Protein 9DCT (pdb70)

Structure (mmCIF, N/CA/C/O backbone):
data_9DCT
#
_entry.id   9DCT
#
_cell.length_a   67.808
_cell.length_b   69.848
_cell.length_c   253.938
_cell.angle_alpha   90.000
_cell.angle_beta   90.000
_cell.angle_gamma   90.000
#
_symmetry.space_group_name_H-M   'P 21 21 21'
#
loop_
_entity.id
_entity.type
_entity.pdbx_description
1 polymer 'DUF4176 domain-containing protein'
2 non-polymer 'CHLORIDE ION'
#
loop_
_atom_site.group_PDB
_atom_site.id
_atom_site.type_symbol
_atom_site.label_atom_id
_atom_site.label_alt_id
_atom_site.label_comp_id
_atom_site.label_asym_id
_atom_site.label_entity_id
_atom_site.label_seq_id
_atom_site.pdbx_PDB_ins_code
_atom_site.Cartn_x
_atom_site.Cartn_y
_atom_site.Cartn_z
_atom_site.occupancy
_atom_site.B_iso_or_equiv
_atom_site.auth_seq_id
_atom_site.auth_comp_id
_atom_site.auth_asym_id
_atom_site.auth_atom_id
_atom_site.pdbx_PDB_model_num
ATOM 1 N N . THR A 1 16 ? -3.84063 -40.38038 -56.39672 1.000 150.66041 2 THR A N 1
ATOM 2 C CA . THR A 1 16 ? -2.96666 -40.36300 -55.22963 1.000 170.07368 2 THR A CA 1
ATOM 3 C C . THR A 1 16 ? -3.22103 -39.12771 -54.37242 1.000 174.47330 2 THR A C 1
ATOM 4 O O . THR A 1 16 ? -2.57560 -38.93090 -53.34264 1.000 166.27568 2 THR A O 1
ATOM 8 N N . GLU A 1 17 ? -4.16778 -38.29967 -54.80305 1.000 175.44126 3 GLU A N 1
ATOM 9 C CA . GLU A 1 17 ? -4.48584 -37.06172 -54.11009 1.000 169.69429 3 GLU A CA 1
ATOM 10 C C . GLU A 1 17 ? -5.48398 -37.33516 -52.98547 1.000 157.85185 3 GLU A C 1
ATOM 11 O O . GLU A 1 17 ? -5.77826 -38.48466 -52.64628 1.000 151.65461 3 GLU A O 1
ATOM 17 N N . TYR A 1 18 ? -6.01381 -36.26700 -52.39476 1.000 153.29272 4 TYR A N 1
ATOM 18 C CA . TYR A 1 18 ? -6.99109 -36.40010 -51.32381 1.000 153.92659 4 TYR A CA 1
ATOM 19 C C . TYR A 1 18 ? -8.28159 -37.00358 -51.86421 1.000 153.56637 4 TYR A C 1
ATOM 20 O O . TYR A 1 18 ? -8.78941 -36.58078 -52.90735 1.000 152.14057 4 TYR A O 1
ATOM 29 N N . ARG A 1 19 ? -8.81027 -37.99884 -51.15202 1.000 146.88610 5 ARG A N 1
ATOM 30 C CA . ARG A 1 19 ? -10.06794 -38.65690 -51.49805 1.000 146.38954 5 ARG A CA 1
ATOM 31 C C . ARG A 1 19 ? -11.06509 -38.43791 -50.36460 1.000 150.86906 5 ARG A C 1
ATOM 32 O O . ARG A 1 19 ? -11.38616 -39.37064 -49.61594 1.000 154.95836 5 ARG A O 1
ATOM 40 N N . PRO A 1 20 ? -11.58382 -37.21446 -50.21722 1.000 135.08287 6 PRO A N 1
ATOM 41 C CA . PRO A 1 20 ? -12.46095 -36.93409 -49.07023 1.000 137.38337 6 PRO A CA 1
ATOM 42 C C . PRO A 1 20 ? -13.78114 -37.67954 -49.12493 1.000 140.30462 6 PRO A C 1
ATOM 43 O O . PRO A 1 20 ? -14.34426 -37.99239 -48.06874 1.000 152.86983 6 PRO A O 1
ATOM 47 N N . VAL A 1 21 ? -14.29432 -37.97135 -50.32195 1.000 131.73951 7 VAL A N 1
ATOM 48 C CA . VAL A 1 21 ? -15.52129 -38.75281 -50.42984 1.000 140.47367 7 VAL A CA 1
ATOM 49 C C . VAL A 1 21 ? -15.29854 -40.17335 -49.92688 1.000 149.64243 7 VAL A C 1
ATOM 50 O O . VAL A 1 21 ? -16.19672 -40.77699 -49.32650 1.000 153.75554 7 VAL A O 1
ATOM 54 N N . GLU A 1 22 ? -14.10212 -40.72358 -50.14094 1.000 155.98069 8 GLU A N 1
ATOM 55 C CA . GLU A 1 22 ? -13.82617 -42.09573 -49.73073 1.000 158.25812 8 GLU A CA 1
ATOM 56 C C . GLU A 1 22 ? -13.56168 -42.19668 -48.23221 1.000 162.47716 8 GLU A C 1
ATOM 57 O O . GLU A 1 22 ? -13.93929 -43.18909 -47.59950 1.000 163.72898 8 GLU A O 1
ATOM 63 N N . ILE A 1 23 ? -12.91922 -41.18341 -47.64741 1.000 164.22168 9 ILE A N 1
ATOM 64 C CA . ILE A 1 23 ? -12.59176 -41.23030 -46.22561 1.000 148.35987 9 ILE A CA 1
ATOM 65 C C . ILE A 1 23 ? -13.75764 -40.78213 -45.35060 1.000 141.53778 9 ILE A C 1
ATOM 66 O O . ILE A 1 23 ? -13.79617 -41.12523 -44.16191 1.000 153.51128 9 ILE A O 1
ATOM 71 N N . PHE A 1 24 ? -14.71636 -40.04151 -45.90883 1.000 139.76772 10 PHE A N 1
ATOM 72 C CA . PHE A 1 24 ? -15.83812 -39.51977 -45.12690 1.000 143.60826 10 PHE A CA 1
ATOM 73 C C . PHE A 1 24 ? -16.59614 -40.58684 -44.34298 1.000 146.81185 10 PHE A C 1
ATOM 74 O O . PHE A 1 24 ? -16.87602 -40.35723 -43.15543 1.000 147.76033 10 PHE A O 1
ATOM 82 N N . PRO A 1 25 ? -16.96123 -41.74411 -44.91097 1.000 139.20778 11 PRO A N 1
ATOM 83 C CA . PRO A 1 25 ? -17.62523 -42.76067 -44.07939 1.000 145.22264 11 PRO A CA 1
ATOM 84 C C . PRO A 1 25 ? -16.70681 -43.37593 -43.03823 1.000 150.30588 11 PRO A C 1
ATOM 85 O O . PRO A 1 25 ? -17.18757 -43.79726 -41.97918 1.000 153.88366 11 PRO A O 1
ATOM 89 N N . GLU A 1 26 ? -15.39925 -43.43963 -43.30249 1.000 150.51879 12 GLU A N 1
ATOM 90 C CA . GLU A 1 26 ? -14.46897 -43.96050 -42.30613 1.000 151.74272 12 GLU A CA 1
ATOM 91 C C . GLU A 1 26 ? -14.29046 -42.99169 -41.14514 1.000 156.12011 12 GLU A C 1
ATOM 92 O O . GLU A 1 26 ? -14.11211 -43.42342 -40.00000 1.000 169.69219 12 GLU A O 1
ATOM 98 N N . VAL A 1 27 ? -14.33511 -41.68629 -41.41888 1.000 146.96934 13 VAL A N 1
ATOM 99 C CA . VAL A 1 27 ? -14.19464 -40.69742 -40.35513 1.000 153.10845 13 VAL A CA 1
ATOM 100 C C . VAL A 1 27 ? -15.39077 -40.75019 -39.41282 1.000 161.19445 13 VAL A C 1
ATOM 101 O O . VAL A 1 27 ? -15.23552 -40.65268 -38.18978 1.000 179.59942 13 VAL A O 1
ATOM 105 N N . LEU A 1 28 ? -16.60016 -40.90815 -39.96086 1.000 153.40326 14 LEU A N 1
ATOM 106 C CA . LEU A 1 28 ? -17.78992 -40.97768 -39.11610 1.000 155.93071 14 LEU A CA 1
ATOM 107 C C . LEU A 1 28 ? -17.71952 -42.15946 -38.15764 1.000 177.53923 14 LEU A C 1
ATOM 108 O O . LEU A 1 28 ? -18.08809 -42.03799 -36.98303 1.000 176.89175 14 LEU A O 1
ATOM 113 N N . SER A 1 29 ? -17.25304 -43.31383 -38.64055 1.000 173.49098 15 SER A N 1
ATOM 114 C CA . SER A 1 29 ? -17.03879 -44.44676 -37.74677 1.000 177.66077 15 SER A CA 1
ATOM 115 C C . SER A 1 29 ? -15.96542 -44.12474 -36.71801 1.000 179.47741 15 SER A C 1
ATOM 116 O O . SER A 1 29 ? -16.09249 -44.47918 -35.54027 1.000 183.84786 15 SER A O 1
ATOM 119 N N . ASP A 1 30 ? -14.90510 -43.43798 -37.14543 1.000 182.27905 16 ASP A N 1
ATOM 120 C CA . ASP A 1 30 ? -13.82918 -43.08376 -36.22842 1.000 184.49033 16 ASP A CA 1
ATOM 121 C C . ASP A 1 30 ? -14.26800 -41.99550 -35.25643 1.000 184.28802 16 ASP A C 1
ATOM 122 O O . ASP A 1 30 ? -13.83264 -41.97771 -34.09898 1.000 184.61644 16 ASP A O 1
ATOM 127 N N . TRP A 1 31 ? -15.13664 -41.09445 -35.70220 1.000 186.37628 17 TRP A N 1
ATOM 128 C CA . TRP A 1 31 ? -15.52245 -39.93494 -34.90744 1.000 179.41939 17 TRP A CA 1
ATOM 129 C C . TRP A 1 31 ? -16.21882 -40.37123 -33.62346 1.000 187.58805 17 TRP A C 1
ATOM 130 O O . TRP A 1 31 ? -17.28441 -41.00306 -33.68936 1.000 185.94971 17 TRP A O 1
ATOM 141 N N . PRO A 1 32 ? -15.66761 -40.05667 -32.44758 1.000 179.64688 18 PRO A N 1
ATOM 142 C CA . PRO A 1 32 ? -16.30697 -40.52113 -31.20629 1.000 178.84244 18 PRO A CA 1
ATOM 143 C C . PRO A 1 32 ? -17.55797 -39.74014 -30.84789 1.000 176.17075 18 PRO A C 1
ATOM 144 O O . PRO A 1 32 ? -18.51377 -40.32068 -30.31825 1.000 178.30049 18 PRO A O 1
ATOM 148 N N . THR A 1 33 ? -17.58268 -38.43629 -31.13354 1.000 170.77168 19 THR A N 1
ATOM 149 C CA . THR A 1 33 ? -18.69800 -37.59256 -30.72305 1.000 163.31689 19 THR A CA 1
ATOM 150 C C . THR A 1 33 ? -20.00428 -37.98454 -31.40027 1.000 166.41809 19 THR A C 1
ATOM 151 O O . THR A 1 33 ? -21.07738 -37.61449 -30.90972 1.000 154.57765 19 THR A O 1
ATOM 155 N N . VAL A 1 34 ? -19.93629 -38.73032 -32.50441 1.000 171.37673 20 VAL A N 1
ATOM 156 C CA . VAL A 1 34 ? -21.13318 -39.07583 -33.26048 1.000 170.21497 20 VAL A CA 1
ATOM 157 C C . VAL A 1 34 ? -22.08428 -39.87798 -32.38439 1.000 164.62081 20 VAL A C 1
ATOM 158 O O . VAL A 1 34 ? -21.73264 -40.94564 -31.86736 1.000 157.96919 20 VAL A O 1
ATOM 162 N N . ASN A 1 35 ? -23.29514 -39.35721 -32.20559 1.000 169.76325 21 ASN A N 1
ATOM 163 C CA . ASN A 1 35 ? -24.39783 -40.06809 -31.56965 1.000 171.59745 21 ASN A CA 1
ATOM 164 C C . ASN A 1 35 ? -25.54931 -40.23482 -32.55170 1.000 174.87764 21 ASN A C 1
ATOM 165 O O . ASN A 1 35 ? -26.72351 -40.13887 -32.18819 1.000 173.17652 21 ASN A O 1
ATOM 170 N N . PHE A 1 36 ? -25.22046 -40.48446 -33.81586 1.000 174.25130 22 PHE A N 1
ATOM 171 C CA . PHE A 1 36 ? -26.18583 -40.42603 -34.90069 1.000 175.75645 22 PHE A CA 1
ATOM 172 C C . PHE A 1 36 ? -26.33758 -41.79215 -35.55669 1.000 176.27405 22 PHE A C 1
ATOM 173 O O . PHE A 1 36 ? -25.52306 -42.69815 -35.35888 1.000 178.74916 22 PHE A O 1
ATOM 181 N N . ALA A 1 37 ? -27.39966 -41.92704 -36.34650 1.000 171.28088 23 ALA A N 1
ATOM 182 C CA . ALA A 1 37 ? -27.62093 -43.15241 -37.09958 1.000 174.57564 23 ALA A CA 1
ATOM 183 C C . ALA A 1 37 ? -26.65851 -43.22835 -38.27790 1.000 187.47886 23 ALA A C 1
ATOM 184 O O . ALA A 1 37 ? -26.43934 -42.24269 -38.98764 1.000 181.07368 23 ALA A O 1
ATOM 186 N N . VAL A 1 38 ? -26.08129 -44.41077 -38.48450 1.000 191.61332 24 VAL A N 1
ATOM 187 C CA . VAL A 1 38 ? -25.10157 -44.61461 -39.54582 1.000 189.88223 24 VAL A CA 1
ATOM 188 C C . VAL A 1 38 ? -25.81631 -45.06273 -40.81428 1.000 185.69969 24 VAL A C 1
ATOM 189 O O . VAL A 1 38 ? -25.44120 -46.06645 -41.43079 1.000 181.67901 24 VAL A O 1
ATOM 193 N N . THR A 1 39 ? -26.84802 -44.32385 -41.21260 1.000 185.82242 25 THR A N 1
ATOM 194 C CA . THR A 1 39 ? -27.60718 -44.67337 -42.40191 1.000 183.67362 25 THR A CA 1
ATOM 195 C C . THR A 1 39 ? -26.89218 -44.18642 -43.65995 1.000 181.80102 25 THR A C 1
ATOM 196 O O . THR A 1 39 ? -26.00661 -43.32806 -43.61393 1.000 183.65638 25 THR A O 1
ATOM 200 N N . ASP A 1 40 ? -27.29101 -44.75602 -44.80045 1.000 181.72511 26 ASP A N 1
ATOM 201 C CA . ASP A 1 40 ? -26.70627 -44.34485 -46.07254 1.000 174.52944 26 ASP A CA 1
ATOM 202 C C . ASP A 1 40 ? -27.23019 -42.98687 -46.51909 1.000 175.18289 26 ASP A C 1
ATOM 203 O O . ASP A 1 40 ? -26.52321 -42.25214 -47.21870 1.000 173.72866 26 ASP A O 1
ATOM 208 N N . ASP A 1 41 ? -28.46164 -42.64166 -46.13416 1.000 175.47343 27 ASP A N 1
ATOM 209 C CA . ASP A 1 41 ? -28.99568 -41.32092 -46.45047 1.000 177.26430 27 ASP A CA 1
ATOM 210 C C . ASP A 1 41 ? -28.12728 -40.22045 -45.85650 1.000 176.29070 27 ASP A C 1
ATOM 211 O O . ASP A 1 41 ? -27.89362 -39.18836 -46.49619 1.000 171.53512 27 ASP A O 1
ATOM 216 N N . VAL A 1 42 ? -27.63902 -40.42567 -44.63244 1.000 172.95283 28 VAL A N 1
ATOM 217 C CA . VAL A 1 42 ? -26.76285 -39.44447 -44.00252 1.000 172.15639 28 VAL A CA 1
ATOM 218 C C . VAL A 1 42 ? -25.41971 -39.38748 -44.72063 1.000 167.04303 28 VAL A C 1
ATOM 219 O O . VAL A 1 42 ? -24.81520 -38.31608 -44.85145 1.000 164.59678 28 VAL A O 1
ATOM 223 N N . LEU A 1 43 ? -24.93571 -40.53333 -45.20549 1.000 170.20043 29 LEU A N 1
ATOM 224 C CA . LEU A 1 43 ? -23.66911 -40.55650 -45.93092 1.000 165.04549 29 LEU A CA 1
ATOM 225 C C . LEU A 1 43 ? -23.77573 -39.80134 -47.25015 1.000 161.85642 29 LEU A C 1
ATOM 226 O O . LEU A 1 43 ? -22.95736 -38.92142 -47.54177 1.000 152.92387 29 LEU A O 1
ATOM 231 N N . GLU A 1 44 ? -24.78459 -40.12978 -48.06068 1.000 166.58047 30 GLU A N 1
ATOM 232 C CA . GLU A 1 44 ? -24.91623 -39.49694 -49.36838 1.000 158.21863 30 GLU A CA 1
ATOM 233 C C . GLU A 1 44 ? -25.29275 -38.02553 -49.25212 1.000 157.73573 30 GLU A C 1
ATOM 234 O O . GLU A 1 44 ? -24.94946 -37.23039 -50.13418 1.000 155.76472 30 GLU A O 1
ATOM 240 N N . LEU A 1 45 ? -25.99281 -37.64244 -48.18189 1.000 156.07136 31 LEU A N 1
ATOM 241 C CA . LEU A 1 45 ? -26.31381 -36.23237 -47.98602 1.000 149.99185 31 LEU A CA 1
ATOM 242 C C . LEU A 1 45 ? -25.07579 -35.43714 -47.59241 1.000 137.81635 31 LEU A C 1
ATOM 243 O O . LEU A 1 45 ? -24.88874 -34.30302 -48.04825 1.000 138.40698 31 LEU A O 1
ATOM 248 N N . GLY A 1 46 ? -24.22003 -36.01437 -46.74696 1.000 138.39430 32 GLY A N 1
ATOM 249 C CA . GLY A 1 46 ? -22.99354 -35.33039 -46.37261 1.000 140.14214 32 GLY A CA 1
ATOM 250 C C . GLY A 1 46 ? -22.03940 -35.16721 -47.53936 1.000 138.86540 32 GLY A C 1
ATOM 251 O O . GLY A 1 46 ? -21.38533 -34.12974 -47.67800 1.000 135.03417 32 GLY A O 1
ATOM 252 N N . ILE A 1 47 ? -21.94378 -36.18879 -48.39222 1.000 146.63400 33 ILE A N 1
ATOM 253 C CA . ILE A 1 47 ? -21.12862 -36.07529 -49.59657 1.000 144.73942 33 ILE A CA 1
ATOM 254 C C . ILE A 1 47 ? -21.74302 -35.06516 -50.55757 1.000 142.09523 33 ILE A C 1
ATOM 255 O O . ILE A 1 47 ? -21.02813 -34.32796 -51.24782 1.000 143.72841 33 ILE A O 1
ATOM 260 N N . PHE A 1 48 ? -23.07663 -35.00977 -50.61296 1.000 139.70733 34 PHE A N 1
ATOM 261 C CA . PHE A 1 48 ? -23.74356 -33.99520 -51.42248 1.000 138.47821 34 PHE A CA 1
ATOM 262 C C . PHE A 1 48 ? -23.41859 -32.59530 -50.91760 1.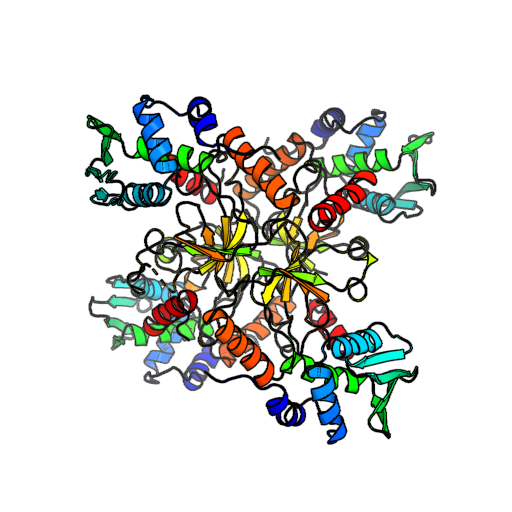000 138.33748 34 PHE A C 1
ATOM 263 O O . PHE A 1 48 ? -23.13985 -31.68849 -51.71095 1.000 141.99374 34 PHE A O 1
ATOM 271 N N . LEU A 1 49 ? -23.44726 -32.40119 -49.59803 1.000 140.35203 35 LEU A N 1
ATOM 272 C CA . LEU A 1 49 ? -23.06205 -31.12416 -49.01304 1.000 143.56688 35 LEU A CA 1
ATOM 273 C C . LEU A 1 49 ? -21.55349 -30.91980 -49.00077 1.000 145.48672 35 LEU A C 1
ATOM 274 O O . LEU A 1 49 ? -21.09783 -29.77313 -48.93333 1.000 147.70987 35 LEU A O 1
ATOM 279 N N . GLY A 1 50 ? -20.77272 -31.99988 -49.06555 1.000 141.04112 36 GLY A N 1
ATOM 280 C CA . GLY A 1 50 ? -19.32652 -31.85546 -49.05048 1.000 134.43517 36 GLY A CA 1
ATOM 281 C C . GLY A 1 50 ? -18.78041 -31.27340 -50.33985 1.000 139.62089 36 GLY A C 1
ATOM 282 O O . GLY A 1 50 ? -17.86399 -30.44704 -50.31875 1.000 134.47933 36 GLY A O 1
ATOM 283 N N . GLU A 1 51 ? -19.33040 -31.69403 -51.47742 1.000 146.72078 37 GLU A N 1
ATOM 284 C CA . GLU A 1 51 ? -18.89988 -31.18413 -52.77264 1.000 147.15601 37 GLU A CA 1
ATOM 285 C C . GLU A 1 51 ? -19.58039 -29.87628 -53.15291 1.000 146.36584 37 GLU A C 1
ATOM 286 O O . GLU A 1 51 ? -19.31456 -29.35365 -54.24063 1.000 159.55612 37 GLU A O 1
ATOM 292 N N . ARG A 1 52 ? -20.44468 -29.33770 -52.29406 1.000 142.10244 38 ARG A N 1
ATOM 293 C CA . ARG A 1 52 ? -21.17601 -28.10237 -52.57000 1.000 137.82532 38 ARG A CA 1
ATOM 294 C C . ARG A 1 52 ? -21.02914 -27.17597 -51.37141 1.000 141.51344 38 ARG A C 1
ATOM 295 O O . ARG A 1 52 ? -21.82644 -27.23288 -50.42453 1.000 135.88117 38 ARG A O 1
ATOM 303 N N . PRO A 1 53 ? -20.01130 -26.31143 -51.37339 1.000 139.04976 39 PRO A N 1
ATOM 304 C CA . PRO A 1 53 ? -19.82906 -25.39533 -50.23553 1.000 131.31452 39 PRO A CA 1
ATOM 305 C C . PRO A 1 53 ? -20.96413 -24.40159 -50.07145 1.000 132.74768 39 PRO A C 1
ATOM 306 O O . PRO A 1 53 ? -21.23423 -23.96650 -48.94514 1.000 143.58074 39 PRO A O 1
ATOM 310 N N . GLU A 1 54 ? -21.63834 -24.02565 -51.16128 1.000 139.68456 40 GLU A N 1
ATOM 311 C CA . GLU A 1 54 ? -22.74843 -23.08487 -51.05356 1.000 142.78892 40 GLU A CA 1
ATOM 312 C C . GLU A 1 54 ? -23.92304 -23.68561 -50.29272 1.000 136.70221 40 GLU A C 1
ATOM 313 O O . GLU A 1 54 ? -24.71260 -22.94830 -49.69154 1.000 132.61103 40 GLU A O 1
ATOM 319 N N . ALA A 1 55 ? -24.05542 -25.01143 -50.30545 1.000 134.33513 41 ALA A N 1
ATOM 320 C CA . ALA A 1 55 ? -25.12102 -25.68184 -49.57201 1.000 136.23592 41 ALA A CA 1
ATOM 321 C C . ALA A 1 55 ? -24.71096 -26.02354 -48.14512 1.000 141.25389 41 ALA A C 1
ATOM 322 O O . ALA A 1 55 ? -25.53024 -25.92238 -47.22580 1.000 149.28181 41 ALA A O 1
ATOM 324 N N . LEU A 1 56 ? -23.45467 -26.42778 -47.94179 1.000 143.24584 42 LEU A N 1
ATOM 325 C CA . LEU A 1 56 ? -22.98599 -26.73521 -46.59418 1.000 133.11297 42 LEU A CA 1
ATOM 326 C C . LEU A 1 56 ? -22.93077 -25.48069 -45.73136 1.000 121.02333 42 LEU A C 1
ATOM 327 O O . LEU A 1 56 ? -23.27262 -25.52024 -44.54345 1.000 136.30204 42 LEU A O 1
ATOM 332 N N . LYS A 1 57 ? -22.50817 -24.35774 -46.31479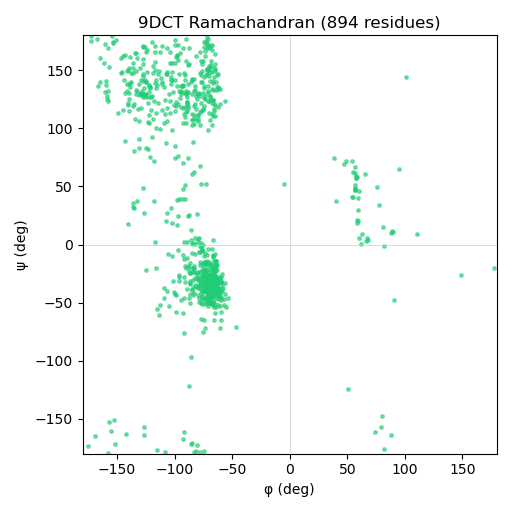 1.000 122.19093 43 LYS A N 1
ATOM 333 C CA . LYS A 1 57 ? -22.45323 -23.08947 -45.59903 1.000 122.87178 43 LYS A CA 1
ATOM 334 C C . LYS A 1 57 ? -23.81016 -22.40269 -45.51146 1.000 123.42786 43 LYS A C 1
ATOM 335 O O . LYS A 1 57 ? -24.03401 -21.62047 -44.58154 1.000 123.37619 43 LYS A O 1
ATOM 341 N N . GLY A 1 58 ? -24.71779 -22.67685 -46.45000 1.000 134.72289 44 GLY A N 1
ATOM 342 C CA . GLY A 1 58 ? -26.02235 -22.03742 -46.40836 1.000 140.92896 44 GLY A CA 1
ATOM 343 C C . GLY A 1 58 ? -26.88074 -22.52914 -45.25897 1.000 139.10119 44 GLY A C 1
ATOM 344 O O . GLY A 1 58 ? -27.55357 -21.73722 -44.59313 1.000 136.72547 44 GLY A O 1
ATOM 345 N N . VAL A 1 59 ? -26.87881 -23.84203 -45.01427 1.000 134.26026 45 VAL A N 1
ATOM 346 C CA . VAL A 1 59 ? -27.64709 -24.37816 -43.89549 1.000 130.51854 45 VAL A CA 1
ATOM 347 C C . VAL A 1 59 ? -27.03209 -23.94606 -42.57096 1.000 141.90309 45 VAL A C 1
ATOM 348 O O . VAL A 1 59 ? -27.73188 -23.84785 -41.55488 1.000 154.03728 45 VAL A O 1
ATOM 352 N N . TYR A 1 60 ? -25.72437 -23.67568 -42.55400 1.000 136.71402 46 TYR A N 1
ATOM 353 C CA . TYR A 1 60 ? -25.09690 -23.16849 -41.33868 1.000 128.69756 46 TYR A CA 1
ATOM 354 C C . TYR A 1 60 ? -25.63720 -21.79029 -40.97839 1.000 138.12845 46 TYR A C 1
ATOM 355 O O . TYR A 1 60 ? -25.80584 -21.47085 -39.79571 1.000 150.38207 46 TYR A O 1
ATOM 364 N N . LYS A 1 61 ? -25.91223 -20.95730 -41.98585 1.000 140.45609 47 LYS A N 1
ATOM 365 C CA . LYS A 1 61 ? -26.56884 -19.68077 -41.72575 1.000 142.65054 47 LYS A CA 1
ATOM 366 C C . LYS A 1 61 ? -27.99990 -19.87754 -41.24568 1.000 149.75423 47 LYS A C 1
ATOM 367 O O . LYS A 1 61 ? -28.51551 -19.05386 -40.48155 1.000 159.50550 47 LYS A O 1
ATOM 373 N N . LEU A 1 62 ? -28.65468 -20.95496 -41.68439 1.000 150.23092 48 LEU A N 1
ATOM 374 C CA . LEU A 1 62 ? -30.01547 -21.23204 -41.23947 1.000 151.69247 48 LEU A CA 1
ATOM 375 C C . LEU A 1 62 ? -30.06352 -21.57060 -39.75510 1.000 159.45501 48 LEU A C 1
ATOM 376 O O . LEU A 1 62 ? -31.05114 -21.25756 -39.08028 1.000 165.65078 48 LEU A O 1
ATOM 381 N N . ILE A 1 63 ? -29.01352 -22.19510 -39.23082 1.000 152.00715 49 ILE A N 1
ATOM 382 C CA . ILE A 1 63 ? -28.98865 -22.61651 -37.83333 1.000 152.52986 49 ILE A CA 1
ATOM 383 C C . ILE A 1 63 ? -28.37355 -21.54834 -36.93928 1.000 153.88924 49 ILE A C 1
ATOM 384 O O . ILE A 1 63 ? -28.91229 -21.22933 -35.87597 1.000 163.98747 49 ILE A O 1
ATOM 389 N N . LYS A 1 64 ? -27.24043 -20.97643 -37.35340 1.000 151.26680 50 LYS A N 1
ATOM 390 C CA . LYS A 1 64 ? -26.54935 -20.00826 -36.50670 1.000 152.52865 50 LYS A CA 1
ATOM 391 C C . LYS A 1 64 ? -27.34851 -18.71669 -36.37721 1.000 156.40439 50 LYS A C 1
ATOM 392 O O . LYS A 1 64 ? -27.59350 -18.23609 -35.26448 1.000 163.55092 50 LYS A O 1
ATOM 398 N N . LEU A 1 65 ? -27.76336 -18.13772 -37.50448 1.000 151.24538 51 LEU A N 1
ATOM 399 C CA . LEU A 1 65 ? -28.57308 -16.92652 -37.47480 1.000 152.13683 51 LEU A CA 1
ATOM 400 C C . LEU A 1 65 ? -30.02348 -17.19055 -37.09490 1.000 154.90368 51 LEU A C 1
ATOM 401 O O . LEU A 1 65 ? -30.78554 -16.23019 -36.93664 1.000 154.43271 51 LEU A O 1
ATOM 406 N N . LYS A 1 66 ? -30.41619 -18.45771 -36.94730 1.000 156.78023 52 LYS A N 1
ATOM 407 C CA . LYS A 1 66 ? -31.77577 -18.85062 -36.57616 1.000 158.92123 52 LYS A CA 1
ATOM 408 C C . LYS A 1 66 ? -32.79733 -18.27501 -37.56289 1.000 155.11982 52 LYS A C 1
ATOM 409 O O . LYS A 1 66 ? -33.62019 -17.41636 -37.23875 1.000 151.40996 52 LYS A O 1
ATOM 415 N N . GLN A 1 67 ? -32.71357 -18.78106 -38.78747 1.000 158.42407 53 GLN A N 1
ATOM 416 C CA . GLN A 1 67 ? -33.61854 -18.40097 -39.86004 1.000 162.35461 53 GLN A CA 1
ATOM 417 C C . GLN A 1 67 ? -34.73502 -19.42931 -39.99931 1.000 164.94329 53 GLN A C 1
ATOM 418 O O . GLN A 1 67 ? -34.64198 -20.55644 -39.50667 1.000 166.55963 53 GLN A O 1
ATOM 424 N N . LYS A 1 68 ? -35.80466 -19.02101 -40.68319 1.000 158.83563 54 LYS A N 1
ATOM 425 C CA . LYS A 1 68 ? -36.94853 -19.90802 -40.86781 1.000 162.51696 54 LYS A CA 1
ATOM 426 C C . LYS A 1 68 ? -36.64432 -20.99252 -41.89456 1.000 168.34933 54 LYS A C 1
ATOM 427 O O . LYS A 1 68 ? -36.60342 -22.18368 -41.56534 1.000 171.80987 54 LYS A O 1
ATOM 433 N N . ASN A 1 69 ? -36.42499 -20.59994 -43.14673 1.000 168.51531 55 ASN A N 1
ATOM 434 C CA . ASN A 1 69 ? -36.20857 -21.54644 -44.22993 1.000 171.66197 55 ASN A CA 1
ATOM 435 C C . ASN A 1 69 ? -35.00540 -21.12042 -45.06145 1.000 165.04327 55 ASN A C 1
ATOM 436 O O . ASN A 1 69 ? -34.52791 -19.98544 -44.97760 1.000 157.64908 55 ASN A O 1
ATOM 441 N N . TYR A 1 70 ? -34.51843 -22.05804 -45.87143 1.000 166.49300 56 TYR A N 1
ATOM 442 C CA . TYR A 1 70 ? -33.39490 -21.80698 -46.77077 1.000 164.20476 56 TYR A CA 1
ATOM 443 C C . TYR A 1 70 ? -33.44388 -22.83991 -47.88307 1.000 166.75461 56 TYR A C 1
ATOM 444 O O . TYR A 1 70 ? -33.46492 -24.04322 -47.60540 1.000 170.59757 56 TYR A O 1
ATOM 453 N N . GLU A 1 71 ? -33.46070 -22.38126 -49.13226 1.000 167.51596 57 GLU A N 1
ATOM 454 C CA . GLU A 1 71 ? -33.54431 -23.26314 -50.28903 1.000 167.66912 57 GLU A CA 1
ATOM 455 C C . GLU A 1 71 ? -32.27547 -23.13707 -51.11945 1.000 168.54571 57 GLU A C 1
ATOM 456 O O . GLU A 1 71 ? -31.80283 -22.02442 -51.37578 1.000 167.88529 57 GLU A O 1
ATOM 462 N N . TYR A 1 72 ? -31.73153 -24.28099 -51.53717 1.000 168.86089 58 TYR A N 1
ATOM 463 C CA . TYR A 1 72 ? -30.52848 -24.33288 -52.36676 1.000 178.63196 58 TYR A CA 1
ATOM 464 C C . TYR A 1 72 ? -30.96602 -24.54761 -53.81323 1.000 193.44418 58 TYR A C 1
ATOM 465 O O . TYR A 1 72 ? -31.01037 -25.66589 -54.32778 1.000 196.19511 58 TYR A O 1
ATOM 474 N N . GLN A 1 73 ? -31.29572 -23.43616 -54.47164 1.000 193.17033 59 GLN A N 1
ATOM 475 C CA . GLN A 1 73 ? -31.86618 -23.48026 -55.81312 1.000 190.08552 59 GLN A CA 1
ATOM 476 C C . GLN A 1 73 ? -30.82675 -23.97774 -56.80618 1.000 190.84454 59 GLN A C 1
ATOM 477 O O . GLN A 1 73 ? -29.75222 -23.38286 -56.94468 1.000 188.16510 59 GLN A O 1
ATOM 483 N N . SER A 1 74 ? -31.15051 -25.06659 -57.49983 1.000 190.30111 60 SER A N 1
ATOM 484 C CA . SER A 1 74 ? -30.24251 -25.60640 -58.50621 1.000 187.34426 60 SER A CA 1
ATOM 485 C C . SER A 1 74 ? -31.05716 -26.44630 -59.49037 1.000 189.10296 60 SER A C 1
ATOM 486 O O . SER A 1 74 ? -32.25480 -26.20858 -59.66509 1.000 189.17082 60 SER A O 1
ATOM 489 N N . PHE A 1 75 ? -30.41554 -27.42954 -60.11092 1.000 190.20245 61 PHE A N 1
ATOM 490 C CA . PHE A 1 75 ? -31.12414 -28.25652 -61.07489 1.000 174.28274 61 PHE A CA 1
ATOM 491 C C . PHE A 1 75 ? -32.22383 -29.07193 -60.39240 1.000 176.49768 61 PHE A C 1
ATOM 492 O O . PHE A 1 75 ? -32.25317 -29.22815 -59.16703 1.000 194.06992 61 PHE A O 1
ATOM 500 N N . LEU A 1 76 ? -33.13188 -29.60507 -61.21195 1.000 169.48316 62 LEU A N 1
ATOM 501 C CA . LEU A 1 76 ? -34.20479 -30.45732 -60.70566 1.000 171.15189 62 LEU A CA 1
ATOM 502 C C . LEU A 1 76 ? -33.62895 -31.63911 -59.93648 1.000 180.46471 62 LEU A C 1
ATOM 503 O O . LEU A 1 76 ? -32.82495 -32.40891 -60.47161 1.000 177.82350 62 LEU A O 1
ATOM 508 N N . GLY A 1 77 ? -34.03851 -31.77859 -58.68870 1.000 187.72117 63 GLY A N 1
ATOM 509 C CA . GLY A 1 77 ? -33.42366 -32.73914 -57.77732 1.000 190.75981 63 GLY A CA 1
ATOM 510 C C . GLY A 1 77 ? -32.27590 -32.15631 -56.98012 1.000 195.30203 63 GLY A C 1
ATOM 511 O O . GLY A 1 77 ? -32.21266 -32.32916 -55.76357 1.000 201.11094 63 GLY A O 1
ATOM 512 N N . LEU A 1 78 ? -31.35637 -31.46282 -57.65901 1.000 193.40618 64 LEU A N 1
ATOM 513 C CA . LEU A 1 78 ? -30.27268 -30.78562 -56.95473 1.000 189.55407 64 LEU A CA 1
ATOM 514 C C . LEU A 1 78 ? -30.80390 -29.67919 -56.05378 1.000 199.26924 64 LEU A C 1
ATOM 515 O O . LEU A 1 78 ? -30.17012 -29.33752 -55.04833 1.000 201.05968 64 LEU A O 1
ATOM 520 N N . SER A 1 79 ? -31.95781 -29.11017 -56.39560 1.000 196.83178 65 SER A N 1
ATOM 521 C CA . SER A 1 79 ? -32.56980 -28.08675 -55.56035 1.000 194.29482 65 SER A CA 1
ATOM 522 C C . SER A 1 79 ? -33.19026 -28.72997 -54.32750 1.000 193.25124 65 SER A C 1
ATOM 523 O O . SER A 1 79 ? -34.00187 -29.65341 -54.43986 1.000 193.46088 65 SER A O 1
ATOM 526 N N . ILE A 1 80 ? -32.80577 -28.24560 -53.14925 1.000 196.65075 66 ILE A N 1
ATOM 527 C CA . ILE A 1 80 ? -33.27365 -28.79893 -51.88340 1.000 186.05508 66 ILE A CA 1
ATOM 528 C C . ILE A 1 80 ? -33.56756 -27.65438 -50.92345 1.000 174.78612 66 ILE A C 1
ATOM 529 O O . ILE A 1 80 ? -32.78644 -26.70316 -50.81522 1.000 163.81518 66 ILE A O 1
ATOM 534 N N . LEU A 1 81 ? -34.70014 -27.74813 -50.23038 1.000 176.50335 67 LEU A N 1
ATOM 535 C CA . LEU A 1 81 ? -35.13173 -26.74270 -49.26980 1.000 168.46578 67 LEU A CA 1
ATOM 536 C C . LEU A 1 81 ? -34.88153 -27.23147 -47.84869 1.000 171.20563 67 LEU A C 1
ATOM 537 O O . LEU A 1 81 ? -35.06533 -28.41429 -47.54593 1.000 168.77185 67 LEU A O 1
ATOM 542 N N . PHE A 1 82 ? -34.45831 -26.31372 -46.98106 1.000 177.40622 68 PHE A N 1
ATOM 543 C CA . PHE A 1 82 ? -34.20495 -26.60038 -45.56979 1.000 166.93531 68 PHE A CA 1
ATOM 544 C C . PHE A 1 82 ? -35.07361 -25.67168 -44.72577 1.000 165.42997 68 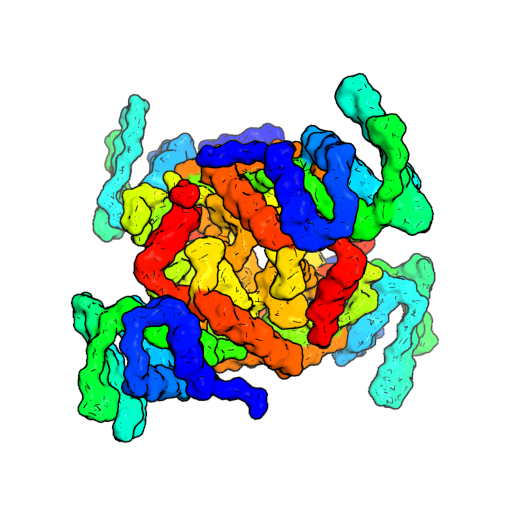PHE A C 1
ATOM 545 O O . PHE A 1 82 ? -34.77628 -24.47996 -44.59615 1.000 159.63980 68 PHE A O 1
ATOM 553 N N . GLU A 1 83 ? -36.14144 -26.21527 -44.15165 1.000 168.99589 69 GLU A N 1
ATOM 554 C CA . GLU A 1 83 ? -37.02273 -25.46885 -43.26694 1.000 170.98725 69 GLU A CA 1
ATOM 555 C C . GLU A 1 83 ? -36.65398 -25.72495 -41.80976 1.000 172.65564 69 GLU A C 1
ATOM 556 O O . GLU A 1 83 ? -36.01405 -26.72323 -41.46998 1.000 169.15512 69 GLU A O 1
ATOM 562 N N . ARG A 1 84 ? -37.07119 -24.80149 -40.94549 1.000 181.35219 70 ARG A N 1
ATOM 563 C CA . ARG A 1 84 ? -36.74180 -24.88094 -39.52802 1.000 177.95123 70 ARG A CA 1
ATOM 564 C C . ARG A 1 84 ? -37.75848 -24.07350 -38.73682 1.000 180.81293 70 ARG A C 1
ATOM 565 O O . ARG A 1 84 ? -38.05795 -22.93063 -39.09544 1.000 183.40428 70 ARG A O 1
ATOM 573 N N . SER A 1 85 ? -38.28177 -24.66676 -37.66772 1.000 185.50128 71 SER A N 1
ATOM 574 C CA . SER A 1 85 ? -39.25078 -24.00235 -36.81110 1.000 190.01697 71 SER A CA 1
ATOM 575 C C . SER A 1 85 ? -38.52362 -23.30627 -35.66062 1.000 187.72646 71 SER A C 1
ATOM 576 O O . SER A 1 85 ? -37.29820 -23.16287 -35.66521 1.000 181.77825 71 SER A O 1
ATOM 579 N N . ASP A 1 86 ? -39.27844 -22.86800 -34.65365 1.000 190.01736 72 ASP A N 1
ATOM 580 C CA . ASP A 1 86 ? -38.69940 -22.16761 -33.51531 1.000 194.42296 72 ASP A CA 1
ATOM 581 C C . ASP A 1 86 ? -38.28089 -23.09914 -32.38536 1.000 190.08242 72 ASP A C 1
ATOM 582 O O . ASP A 1 86 ? -37.45092 -22.70874 -31.55667 1.000 190.08017 72 ASP A O 1
ATOM 587 N N . ASP A 1 87 ? -38.82584 -24.31433 -32.33219 1.000 186.52621 73 ASP A N 1
ATOM 588 C CA . ASP A 1 87 ? -38.51751 -25.24044 -31.24961 1.000 183.73633 73 ASP A CA 1
ATOM 589 C C . ASP A 1 87 ? -37.27662 -26.07033 -31.55857 1.000 180.73311 73 ASP A C 1
ATOM 590 O O . ASP A 1 87 ? -37.11931 -27.17836 -31.03539 1.000 176.18298 73 ASP A O 1
ATOM 595 N N . GLY A 1 88 ? -36.39318 -25.54212 -32.40299 1.000 185.14045 74 GLY A N 1
ATOM 596 C CA . GLY A 1 88 ? -35.13361 -26.19345 -32.70341 1.000 184.90142 74 GLY A CA 1
ATOM 597 C C . GLY A 1 88 ? -35.27185 -27.51980 -33.42122 1.000 182.08316 74 GLY A C 1
ATOM 598 O O . GLY A 1 88 ? -34.84834 -28.55740 -32.90394 1.000 182.14561 74 GLY A O 1
ATOM 599 N N . GLN A 1 89 ? -35.86317 -27.50209 -34.61407 1.000 174.52672 75 GLN A N 1
ATOM 600 C CA . GLN A 1 89 ? -36.00172 -28.70073 -35.43074 1.000 165.64008 75 GLN A CA 1
ATOM 601 C C . GLN A 1 89 ? -35.74589 -28.34712 -36.88624 1.000 170.28872 75 GLN A C 1
ATOM 602 O O . GLN A 1 89 ? -36.39024 -27.44548 -37.42979 1.000 175.13392 75 GLN A O 1
ATOM 608 N N . ILE A 1 90 ? -34.80980 -29.05443 -37.51030 1.000 176.39986 76 ILE A N 1
ATOM 609 C CA . ILE A 1 90 ? -34.52291 -28.86390 -38.92351 1.000 161.08435 76 ILE A CA 1
ATOM 610 C C . ILE A 1 90 ? -35.45969 -29.75157 -39.73400 1.000 160.70893 76 ILE A C 1
ATOM 611 O O . ILE A 1 90 ? -35.97332 -30.76327 -39.24939 1.000 164.67108 76 ILE A O 1
ATOM 616 N N . LEU A 1 91 ? -35.69874 -29.36066 -40.98373 1.000 163.15098 77 LEU A N 1
ATOM 617 C CA . LEU A 1 91 ? -36.61585 -30.08548 -41.85264 1.000 162.55010 77 LEU A CA 1
ATOM 618 C C . LEU A 1 91 ? -36.08487 -30.06982 -43.27624 1.000 166.76863 77 LEU A C 1
ATOM 619 O O . LEU A 1 91 ? -35.72532 -29.00925 -43.79579 1.000 167.87752 77 LEU A O 1
ATOM 624 N N . TYR A 1 92 ? -36.03752 -31.24429 -43.89911 1.000 168.09133 78 TYR A N 1
ATOM 625 C CA . TYR A 1 92 ? -35.59841 -31.36383 -45.28209 1.000 172.47903 78 TYR A CA 1
ATOM 626 C C . TYR A 1 92 ? -36.16434 -32.65430 -45.85636 1.000 176.49498 78 TYR A C 1
ATOM 627 O O . TYR A 1 92 ? -36.70492 -33.49627 -45.13518 1.000 175.64281 78 TYR A O 1
ATOM 636 N N . THR A 1 93 ? -36.03151 -32.79667 -47.17325 1.000 176.37833 79 THR A N 1
ATOM 637 C CA . THR A 1 93 ? -36.46112 -33.99821 -47.87971 1.000 178.59745 79 THR A CA 1
ATOM 638 C C . THR A 1 93 ? -35.43057 -34.31346 -48.95092 1.000 178.06220 79 THR A C 1
ATOM 639 O O . THR A 1 93 ? -35.17157 -33.48328 -49.82732 1.000 172.37078 79 THR A O 1
ATOM 643 N N . PHE A 1 94 ? -34.84541 -35.50604 -48.87922 1.000 181.49438 80 PHE A N 1
ATOM 644 C CA . PHE A 1 94 ? -33.78104 -35.92165 -49.78368 1.000 181.07688 80 PHE A CA 1
ATOM 645 C C . PHE A 1 94 ? -34.20462 -37.20827 -50.47612 1.000 181.66003 80 PHE A C 1
ATOM 646 O O . PHE A 1 94 ? -34.49094 -38.20768 -49.80812 1.000 183.11301 80 PHE A O 1
ATOM 654 N N . LYS A 1 95 ? -34.25033 -37.17627 -51.81046 1.000 183.65300 81 LYS A N 1
ATOM 655 C CA . LYS A 1 95 ? -34.63469 -38.33302 -52.62227 1.000 180.77758 81 LYS A CA 1
ATOM 656 C C . LYS A 1 95 ? -36.05524 -38.79061 -52.29031 1.000 185.34522 81 LYS A C 1
ATOM 657 O O . LYS A 1 95 ? -36.32605 -39.98190 -52.12234 1.000 187.03944 81 LYS A O 1
ATOM 663 N N . GLU A 1 96 ? -36.96937 -37.82035 -52.20264 1.000 184.44390 82 GLU A N 1
ATOM 664 C CA . GLU A 1 96 ? -38.37108 -38.07386 -51.85756 1.000 192.58984 82 GLU A CA 1
ATOM 665 C C . GLU A 1 96 ? -38.48802 -38.82576 -50.53306 1.000 187.34452 82 GLU A C 1
ATOM 666 O O . GLU A 1 96 ? -39.30271 -39.73859 -50.38288 1.000 179.88195 82 GLU A O 1
ATOM 672 N N . LYS A 1 97 ? -37.66462 -38.43445 -49.56299 1.000 186.75597 83 LYS A N 1
ATOM 673 C CA . LYS A 1 97 ? -37.63099 -39.07147 -48.25149 1.000 189.64581 83 LYS A CA 1
ATOM 674 C C . LYS A 1 97 ? -37.46346 -37.99015 -47.19689 1.000 192.14853 83 LYS A C 1
ATOM 675 O O . LYS A 1 97 ? -36.47213 -37.25440 -47.21428 1.000 193.36172 83 LYS A O 1
ATOM 681 N N . GLU A 1 98 ? -38.42583 -37.89646 -46.28360 1.000 190.13704 84 GLU A N 1
ATOM 682 C CA . GLU A 1 98 ? -38.43606 -36.85128 -45.26792 1.000 186.71661 84 GLU A CA 1
ATOM 683 C C . GLU A 1 98 ? -37.67942 -37.32485 -44.03130 1.000 183.29671 84 GLU A C 1
ATOM 684 O O . GLU A 1 98 ? -38.01599 -38.36044 -43.44630 1.000 183.93959 84 GLU A O 1
ATOM 690 N N . VAL A 1 99 ? -36.65312 -36.56973 -43.64373 1.000 182.48853 85 VAL A N 1
ATOM 691 C CA . VAL A 1 99 ? -35.86207 -36.84385 -42.45031 1.000 177.99746 85 VAL A CA 1
ATOM 692 C C . VAL A 1 99 ? -35.74587 -35.55332 -41.65166 1.000 171.36028 85 VAL A C 1
ATOM 693 O O . VAL A 1 99 ? -35.53776 -34.47701 -42.22267 1.000 164.54963 85 VAL A O 1
ATOM 697 N N . ILE A 1 100 ? -35.88538 -35.65918 -40.33222 1.000 170.67622 86 ILE A N 1
ATOM 698 C CA . ILE A 1 100 ? -35.83608 -34.51152 -39.43420 1.000 163.85778 86 ILE A CA 1
ATOM 699 C C . ILE A 1 100 ? -34.68484 -34.70495 -38.45776 1.000 161.92776 86 ILE A C 1
ATOM 700 O O . ILE A 1 100 ? -34.58270 -35.75235 -37.80841 1.000 160.91703 86 ILE A O 1
ATOM 705 N N . TRP A 1 101 ? -33.82381 -33.69665 -38.35820 1.000 163.77570 87 TRP A N 1
ATOM 706 C CA . TRP A 1 101 ? -32.70279 -33.69145 -37.43232 1.000 162.95317 87 TRP A CA 1
ATOM 707 C C . TRP A 1 101 ? -32.90441 -32.61882 -36.37038 1.000 164.88797 87 TRP A C 1
ATOM 708 O O . TRP A 1 101 ? -33.52222 -31.58005 -36.62133 1.000 166.29436 87 TRP A O 1
ATOM 719 N N . GLU A 1 102 ? -32.37613 -32.88015 -35.17902 1.000 162.40320 88 GLU A N 1
ATOM 720 C CA . GLU A 1 102 ? -32.36349 -31.87137 -34.13410 1.000 163.18001 88 GLU A CA 1
ATOM 721 C C . GLU A 1 102 ? -31.26011 -30.85340 -34.41277 1.000 165.27027 88 GLU A C 1
ATOM 722 O O . GLU A 1 102 ? -30.29833 -31.12578 -35.13661 1.000 170.53909 88 GLU A O 1
ATOM 728 N N . GLU A 1 103 ? -31.41513 -29.66068 -33.83261 1.000 164.55416 89 GLU A N 1
ATOM 729 C CA . GLU A 1 103 ? -30.47556 -28.57661 -34.10591 1.000 164.68332 89 GLU A CA 1
ATOM 730 C C . GLU A 1 103 ? -29.06337 -28.94313 -33.66317 1.000 158.48012 89 GLU A C 1
ATOM 731 O O . GLU A 1 103 ? -28.09622 -28.74328 -34.40729 1.000 156.18099 89 GLU A O 1
ATOM 737 N N . GLU A 1 104 ? -28.92317 -29.48500 -32.45061 1.000 164.42010 90 GLU A N 1
ATOM 738 C CA . GLU A 1 104 ? -27.60548 -29.91691 -31.99610 1.000 164.33988 90 GLU A CA 1
ATOM 739 C C . GLU A 1 104 ? -27.13749 -31.16483 -32.73288 1.000 149.64894 90 GLU A C 1
ATOM 740 O O . GLU A 1 104 ? -25.92941 -31.36404 -32.90378 1.000 147.60595 90 GLU A O 1
ATOM 746 N N . GLU A 1 105 ? -28.06871 -32.01387 -33.17381 1.000 144.44297 91 GLU A N 1
ATOM 747 C CA . GLU A 1 105 ? -27.67736 -33.19430 -33.93587 1.000 154.96688 91 GLU A CA 1
ATOM 748 C C . GLU A 1 105 ? -27.23235 -32.83060 -35.34616 1.000 162.00896 91 GLU A C 1
ATOM 749 O O . GLU A 1 105 ? -26.37904 -33.51618 -35.92049 1.000 155.25932 91 GLU A O 1
ATOM 755 N N . PHE A 1 106 ? -27.78854 -31.76240 -35.91669 1.000 164.60337 92 PHE A N 1
ATOM 756 C CA . PHE A 1 106 ? -27.42773 -31.34627 -37.26451 1.000 146.28636 92 PHE A CA 1
ATOM 757 C C . PHE A 1 106 ? -26.21482 -30.42757 -37.29712 1.000 143.91812 92 PHE A C 1
ATOM 758 O O . PHE A 1 106 ? -25.62585 -30.24052 -38.36768 1.000 144.13462 92 PHE A O 1
ATOM 766 N N . LEU A 1 107 ? -25.82872 -29.85240 -36.15660 1.000 146.41550 93 LEU A N 1
ATOM 767 C CA . LEU A 1 107 ? -24.64763 -28.99623 -36.12231 1.000 144.61363 93 LEU A CA 1
ATOM 768 C C . LEU A 1 107 ? -23.37133 -29.82349 -36.19531 1.000 140.71813 93 LEU A C 1
ATOM 769 O O . LEU A 1 107 ? -22.45408 -29.50428 -36.96116 1.000 139.59757 93 LEU A O 1
ATOM 774 N N . LEU A 1 108 ? -23.29150 -30.89045 -35.39664 1.000 140.21466 94 LEU A N 1
ATOM 775 C CA . LEU A 1 108 ? -22.10822 -31.74179 -35.42566 1.000 137.12167 94 LEU A CA 1
ATOM 776 C C . LEU A 1 108 ? -21.97758 -32.46218 -36.76105 1.000 131.40504 94 LEU A C 1
ATOM 777 O O . LEU A 1 108 ? -20.86792 -32.83362 -37.16129 1.000 135.39661 94 LEU A O 1
ATOM 782 N N . PHE A 1 109 ? -23.09384 -32.65478 -37.46823 1.000 144.37636 95 PHE A N 1
ATOM 783 C CA . PHE A 1 109 ? -23.05113 -33.33062 -38.76096 1.000 143.53203 95 PHE A CA 1
ATOM 784 C C . PHE A 1 109 ? -22.25828 -32.52089 -39.78143 1.000 128.63660 95 PHE A C 1
ATOM 785 O O . PHE A 1 109 ? -21.34615 -33.04327 -40.43256 1.000 120.24709 95 PHE A O 1
ATOM 793 N N . ILE A 1 110 ? -22.58536 -31.23431 -39.92822 1.000 126.79081 96 ILE A N 1
ATOM 794 C CA . ILE A 1 110 ? -21.86020 -30.39489 -40.87365 1.000 121.43852 96 ILE A CA 1
ATOM 795 C C . ILE A 1 110 ? -20.47135 -30.03979 -40.36163 1.000 123.90086 96 ILE A C 1
ATOM 796 O O . ILE A 1 110 ? -19.62602 -29.58487 -41.14093 1.000 128.27990 96 ILE A O 1
ATOM 801 N N . GLY A 1 111 ? -20.21006 -30.23508 -39.06788 1.000 131.09963 97 GLY A N 1
ATOM 802 C CA . GLY A 1 111 ? -18.88313 -29.95748 -38.54410 1.000 132.07371 97 GLY A CA 1
ATOM 803 C C . GLY A 1 111 ? -17.85082 -30.96623 -39.00904 1.000 132.06720 97 GLY A C 1
ATOM 804 O O . GLY A 1 111 ? -16.70330 -30.60916 -39.29025 1.000 134.12659 97 GLY A O 1
ATOM 805 N N . VAL A 1 112 ? -18.24119 -32.24001 -39.09476 1.000 126.31013 98 VAL A N 1
ATOM 806 C CA . VAL A 1 112 ? -17.32713 -33.25861 -39.59916 1.000 132.47431 98 VAL A CA 1
ATOM 807 C C . VAL A 1 112 ? -17.14078 -33.11105 -41.10364 1.000 135.76062 98 VAL A C 1
ATOM 808 O O . VAL A 1 112 ? -16.06607 -33.41447 -41.63677 1.000 129.03825 98 VAL A O 1
ATOM 812 N N . ILE A 1 113 ? -18.17117 -32.64140 -41.81093 1.000 131.64572 99 ILE A N 1
ATOM 813 C CA . ILE A 1 113 ? -18.04808 -32.41805 -43.24796 1.000 128.14381 99 ILE A CA 1
ATOM 814 C C . ILE A 1 113 ? -17.03694 -31.31446 -43.53023 1.000 129.09812 99 ILE A C 1
ATOM 815 O O . ILE A 1 113 ? -16.21018 -31.42855 -44.44332 1.000 136.41232 99 ILE A O 1
ATOM 820 N N . ASP A 1 114 ? -17.08148 -30.23132 -42.75061 1.000 124.14291 100 ASP A N 1
ATOM 821 C CA . ASP A 1 114 ? -16.10549 -29.16014 -42.90634 1.000 127.29865 100 ASP A CA 1
ATOM 822 C C . ASP A 1 114 ? -14.71755 -29.57807 -42.43878 1.000 132.81544 100 ASP A C 1
ATOM 823 O O . ASP A 1 114 ? -13.73704 -28.89826 -42.75806 1.000 132.89037 100 ASP A O 1
ATOM 828 N N . ALA A 1 115 ? -14.61221 -30.67385 -41.68607 1.000 133.10354 101 ALA A N 1
ATOM 829 C CA . ALA A 1 115 ? -13.30915 -31.19817 -41.30212 1.000 135.85753 101 ALA A CA 1
ATOM 830 C C . ALA A 1 115 ? -12.71091 -32.10402 -42.36880 1.000 137.85014 101 ALA A C 1
ATOM 831 O O . ALA A 1 115 ? -11.48615 -32.26263 -42.41315 1.000 134.72254 101 ALA A O 1
ATOM 833 N N . VAL A 1 116 ? -13.54263 -32.69309 -43.22681 1.000 136.59745 102 VAL A N 1
ATOM 834 C CA . VAL A 1 116 ? -13.07364 -33.57984 -44.28532 1.000 136.41043 102 VAL A CA 1
ATOM 835 C C . VAL A 1 116 ? -13.00255 -32.80738 -45.59565 1.000 134.52926 102 VAL A C 1
ATOM 836 O O . VAL A 1 116 ? -11.93746 -32.70965 -46.21532 1.000 133.79223 102 VAL A O 1
ATOM 840 N N . PHE A 1 117 ? -14.13440 -32.25250 -46.02399 1.000 134.63603 103 PHE A N 1
ATOM 841 C CA . PHE A 1 117 ? -14.21708 -31.49590 -47.26576 1.000 131.92026 103 PHE A CA 1
ATOM 842 C C . PHE A 1 117 ? -13.83948 -30.02956 -47.09304 1.000 128.03057 103 PHE A C 1
ATOM 843 O O . PHE A 1 117 ? -14.08346 -29.22942 -48.00206 1.000 129.14061 103 PHE A O 1
ATOM 851 N N . GLY A 1 118 ? -13.25493 -29.66061 -45.95625 1.000 131.98033 104 GLY A N 1
ATOM 852 C CA . GLY A 1 118 ? -12.90405 -28.27317 -45.72997 1.000 133.03410 104 GLY A CA 1
ATOM 853 C C . GLY A 1 118 ? -11.75727 -27.81903 -46.61228 1.000 125.40915 104 GLY A C 1
ATOM 854 O O . GLY A 1 118 ? -10.89343 -28.60022 -47.01124 1.000 125.90858 104 GLY A O 1
ATOM 855 N N . GLU A 1 119 ? -11.75486 -26.52450 -46.91689 1.000 127.69387 105 GLU A N 1
ATOM 856 C CA . GLU A 1 119 ? -10.74061 -25.93187 -47.77635 1.000 126.17775 105 GLU A CA 1
ATOM 857 C C . GLU A 1 119 ? -9.61659 -25.35483 -46.92541 1.000 127.80066 105 GLU A C 1
ATOM 858 O O . GLU A 1 119 ? -9.87101 -24.64044 -45.95024 1.000 128.21470 105 GLU A O 1
ATOM 864 N N . LEU A 1 120 ? -8.37827 -25.66848 -47.29550 1.000 130.72081 106 LEU A N 1
ATOM 865 C CA . LEU A 1 120 ? -7.19299 -25.16685 -46.61089 1.000 126.56205 106 LEU A CA 1
ATOM 866 C C . LEU A 1 120 ? -6.53431 -24.11055 -47.48698 1.000 121.38795 106 LEU A C 1
ATOM 867 O O . LEU A 1 120 ? -6.08506 -24.41252 -48.59802 1.000 128.34298 106 LEU A O 1
ATOM 872 N N . TYR A 1 121 ? -6.47833 -22.87941 -46.98695 1.000 104.54899 107 TYR A N 1
ATOM 873 C CA . TYR A 1 121 ? -5.90035 -21.80090 -47.77432 1.000 110.33465 107 TYR A CA 1
ATOM 874 C C . TYR A 1 121 ? -4.49403 -21.47428 -47.28911 1.000 108.70147 107 TYR A C 1
ATOM 875 O O . TYR A 1 121 ? -4.22048 -21.54203 -46.08547 1.000 118.49866 107 TYR A O 1
ATOM 884 N N . PRO A 1 122 ? -3.58473 -21.12095 -48.19983 1.000 119.66317 108 PRO A N 1
ATOM 885 C CA . PRO A 1 122 ? -2.21951 -20.77428 -47.78279 1.000 126.44295 108 PRO A CA 1
ATOM 886 C C . PRO A 1 122 ? -2.15526 -19.44000 -47.05751 1.000 117.07839 108 PRO A C 1
ATOM 887 O O . PRO A 1 122 ? -3.16703 -18.74358 -46.92775 1.000 109.64611 108 PRO A O 1
ATOM 891 N N . ILE A 1 123 ? -0.96881 -19.07490 -46.58494 1.000 120.17448 109 ILE A N 1
ATOM 892 C CA . ILE A 1 123 ? -0.78426 -17.82127 -45.86434 1.000 123.47050 109 ILE A CA 1
ATOM 893 C C . ILE A 1 123 ? -0.74933 -16.67175 -46.86092 1.000 124.21121 109 ILE A C 1
ATOM 894 O O . ILE A 1 123 ? -0.16052 -16.78200 -47.94350 1.000 118.33494 109 ILE A O 1
ATOM 899 N N . GLY A 1 124 ? -1.38212 -15.56026 -46.49681 1.000 128.06639 110 GLY A N 1
ATOM 900 C CA . GLY A 1 124 ? -1.51978 -14.43263 -47.39264 1.000 117.86438 110 GLY A CA 1
ATOM 901 C C . GLY A 1 124 ? -2.74011 -14.47448 -48.28198 1.000 113.23152 110 GLY A C 1
ATOM 902 O O . GLY A 1 124 ? -2.82927 -13.67566 -49.22220 1.000 116.14878 110 GLY A O 1
ATOM 903 N N . THR A 1 125 ? -3.68067 -15.37753 -48.01726 1.000 111.04062 111 THR A N 1
ATOM 904 C CA . THR A 1 125 ? -4.88667 -15.52316 -48.82869 1.000 110.35376 111 THR A CA 1
ATOM 905 C C . THR A 1 125 ? -5.91362 -14.49954 -48.36239 1.000 113.79180 111 THR A C 1
ATOM 906 O O . THR A 1 125 ? -6.54382 -14.66503 -47.31577 1.000 131.11090 111 THR A O 1
ATOM 910 N N . VAL A 1 126 ? -6.08390 -13.43302 -49.13735 1.000 104.53797 112 VAL A N 1
ATOM 911 C CA . VAL A 1 126 ? -7.06948 -12.40603 -48.81649 1.000 118.25012 112 VAL A CA 1
ATOM 912 C C . VAL A 1 126 ? -8.45455 -12.94831 -49.14356 1.000 117.91765 112 VAL A C 1
ATOM 913 O O . VAL A 1 126 ? -8.76245 -13.23417 -50.30536 1.000 116.50564 112 VAL A O 1
ATOM 917 N N . VAL A 1 127 ? -9.29159 -13.09139 -48.12015 1.000 123.90385 113 VAL A N 1
ATOM 918 C CA . VAL A 1 127 ? -10.62211 -13.66120 -48.27724 1.000 123.86082 113 VAL A CA 1
ATOM 919 C C . VAL A 1 127 ? -11.66410 -12.61496 -47.91113 1.000 126.32915 113 VAL A C 1
ATOM 920 O O . VAL A 1 127 ? -11.42960 -11.73321 -47.07799 1.000 120.03109 113 VAL A O 1
ATOM 924 N N . GLU A 1 128 ? -12.82271 -12.71688 -48.55424 1.000 128.52495 114 GLU A N 1
ATOM 925 C CA . GLU A 1 128 ? -13.97740 -11.88632 -48.24494 1.000 128.49313 114 GLU A CA 1
ATOM 926 C C . GLU A 1 128 ? -14.88985 -12.65493 -47.29991 1.000 129.51395 114 GLU A C 1
ATOM 927 O O . GLU A 1 128 ? -15.19144 -13.82829 -47.54084 1.000 128.65812 114 GLU A O 1
ATOM 933 N N . LEU A 1 129 ? -15.31826 -12.00021 -46.22785 1.000 134.98628 115 LEU A N 1
ATOM 934 C CA . LEU A 1 129 ? -16.08836 -12.65506 -45.18256 1.000 135.21621 115 LEU A CA 1
ATOM 935 C C . LEU A 1 129 ? -17.56619 -12.29631 -45.27792 1.000 133.94656 115 LEU A C 1
ATOM 936 O O . LEU A 1 129 ? -17.95075 -11.26370 -45.83213 1.000 143.17242 115 LEU A O 1
ATOM 941 N N . ASP A 1 130 ? -18.39481 -13.17686 -44.72270 1.000 124.42600 116 ASP A N 1
ATOM 942 C CA . ASP A 1 130 ? -19.83812 -12.96436 -44.65426 1.000 133.02947 116 ASP A CA 1
ATOM 943 C C . ASP A 1 130 ? -20.12563 -12.12020 -43.41898 1.000 143.27859 116 ASP A C 1
ATOM 944 O O . ASP A 1 130 ? -20.12073 -12.62125 -42.29226 1.000 156.34197 116 ASP A O 1
ATOM 949 N N . LEU A 1 131 ? -20.37693 -10.82597 -43.63262 1.000 140.92740 117 LEU A N 1
ATOM 950 C CA . LEU A 1 131 ? -20.46957 -9.88921 -42.51591 1.000 149.21463 117 LEU A CA 1
ATOM 951 C C . LEU A 1 131 ? -21.70498 -10.14588 -41.66068 1.000 161.43473 117 LEU A C 1
ATOM 952 O O . LEU A 1 131 ? -21.65673 -9.99269 -40.43432 1.000 159.39451 117 LEU A O 1
ATOM 957 N N . GLU A 1 132 ? -22.82191 -10.53117 -42.28353 1.000 159.16619 118 GLU A N 1
ATOM 958 C CA . GLU A 1 132 ? -24.04924 -10.73415 -41.51920 1.000 161.60543 118 GLU A CA 1
ATOM 959 C C . GLU A 1 132 ? -23.94806 -11.94031 -40.59278 1.000 160.53276 118 GLU A C 1
ATOM 960 O O . GLU A 1 132 ? -24.61632 -11.97666 -39.55298 1.000 159.46962 118 GLU A O 1
ATOM 966 N N . LEU A 1 133 ? -23.12216 -12.92864 -40.94324 1.000 161.79896 119 LEU A N 1
ATOM 967 C CA . LEU A 1 133 ? -22.84679 -14.03515 -40.03462 1.000 147.71874 119 LEU A CA 1
ATOM 968 C C . LEU A 1 133 ? -21.76107 -13.69197 -39.02295 1.000 149.05978 119 LEU A C 1
ATOM 969 O O . LEU A 1 133 ? -21.72328 -14.29293 -37.94377 1.000 161.54909 119 LEU A O 1
ATOM 974 N N . LEU A 1 134 ? -20.89183 -12.73007 -39.34383 1.000 149.55976 120 LEU A N 1
ATOM 975 C CA . LEU A 1 134 ? -19.84533 -12.32154 -38.41209 1.000 156.79651 120 LEU A CA 1
ATOM 976 C C . LEU A 1 134 ? -20.42635 -11.65282 -37.17301 1.000 165.31224 120 LEU A C 1
ATOM 977 O O . LEU A 1 134 ? -19.93817 -11.87520 -36.05888 1.000 160.70079 120 LEU A O 1
ATOM 982 N N . ASP A 1 135 ? -21.45500 -10.81637 -37.34820 1.000 170.66648 121 ASP A N 1
ATOM 983 C CA . ASP A 1 135 ? -22.02610 -10.09380 -36.21400 1.000 170.54225 121 ASP A CA 1
ATOM 984 C C . ASP A 1 135 ? -22.50987 -11.04876 -35.13064 1.000 171.23818 121 ASP A C 1
ATOM 985 O O . ASP A 1 135 ? -22.37614 -10.76161 -33.93551 1.000 174.04283 121 ASP A O 1
ATOM 990 N N . ALA A 1 136 ? -23.06726 -12.19209 -35.52464 1.000 160.74327 122 ALA A N 1
ATOM 991 C CA . ALA A 1 136 ? -23.50594 -13.20196 -34.56162 1.000 159.93224 122 ALA A CA 1
ATOM 992 C C . ALA A 1 136 ? -22.37692 -14.20724 -34.32724 1.000 161.91862 122 ALA A C 1
ATOM 993 O O . ALA A 1 136 ? -22.42643 -15.36786 -34.73687 1.000 161.49618 122 ALA A O 1
ATOM 995 N N . SER A 1 137 ? -21.33517 -13.72721 -33.64933 1.000 162.11627 123 SER A N 1
ATOM 996 C CA . SER A 1 137 ? -20.19321 -14.56500 -33.30811 1.000 158.68268 123 SER A CA 1
ATOM 997 C C . SER A 1 137 ? -19.52051 -14.03739 -32.05165 1.000 166.04660 123 SER A C 1
ATOM 998 O O . SER A 1 137 ? -20.17715 -13.43681 -31.19461 1.000 165.52648 123 SER A O 1
ATOM 1001 N N . LEU A 1 138 ? -18.21022 -14.26501 -31.93244 1.000 170.16052 124 LEU A N 1
ATOM 1002 C CA . LEU A 1 138 ? -17.40138 -13.70488 -30.85590 1.000 167.08087 124 LEU A CA 1
ATOM 1003 C C . LEU A 1 138 ? -17.00595 -12.25170 -31.11699 1.000 159.54249 124 LEU A C 1
ATOM 1004 O O . LEU A 1 138 ? -15.96350 -11.80504 -30.62681 1.000 159.38450 124 LEU A O 1
ATOM 1009 N N . GLN A 1 139 ? -17.80204 -11.51824 -31.89738 1.000 154.06349 125 GLN A N 1
ATOM 1010 C CA . GLN A 1 139 ? -17.61468 -10.08838 -32.10449 1.000 160.22607 125 GLN A CA 1
ATOM 1011 C C . GLN A 1 139 ? -17.38652 -9.36391 -30.78452 1.000 171.18681 125 GLN A C 1
ATOM 1012 O O . GLN A 1 139 ? -16.27937 -8.88329 -30.51655 1.000 176.30792 125 GLN A O 1
ATOM 1018 N N . THR A 1 140 ? -18.43981 -9.26092 -29.97446 1.000 172.95572 126 THR A N 1
ATOM 1019 C CA . THR A 1 140 ? -18.35899 -8.85558 -28.56532 1.000 172.69224 126 THR A CA 1
ATOM 1020 C C . THR A 1 140 ? -17.54656 -7.56625 -28.46596 1.000 173.48856 126 THR A C 1
ATOM 1021 O O . THR A 1 140 ? -17.88189 -6.57833 -29.13379 1.000 173.60306 126 THR A O 1
ATOM 1025 N N . MET A 1 141 ? -16.48060 -7.53471 -27.66632 1.000 173.01470 127 MET A N 1
ATOM 1026 C CA . MET A 1 141 ? -15.70116 -6.31579 -27.51557 1.000 175.24548 127 MET A CA 1
ATOM 1027 C C . MET A 1 141 ? -14.86949 -6.01813 -28.75667 1.000 188.13519 127 MET A C 1
ATOM 1028 O O . MET A 1 141 ? -14.65415 -4.84621 -29.08137 1.000 196.22095 127 MET A O 1
ATOM 1033 N N . LEU A 1 142 ? -14.41742 -7.05304 -29.47194 1.000 178.46950 128 LEU A N 1
ATOM 1034 C CA . LEU A 1 142 ? -13.56080 -6.84478 -30.63803 1.000 176.54835 128 LEU A CA 1
ATOM 1035 C C . LEU A 1 142 ? -14.25214 -6.02382 -31.71858 1.000 170.66804 128 LEU A C 1
ATOM 1036 O O . LEU A 1 142 ? -13.58573 -5.32403 -32.49044 1.000 168.80954 128 LEU A O 1
ATOM 1041 N N . GLY A 1 143 ? -15.57226 -6.09471 -31.79424 1.000 175.41346 129 GLY A N 1
ATOM 1042 C CA . GLY A 1 143 ? -16.28371 -5.43054 -32.85892 1.000 175.90526 129 GLY A CA 1
ATOM 1043 C C . GLY A 1 143 ? -16.27509 -6.25065 -34.13510 1.000 171.75140 129 GLY A C 1
ATOM 1044 O O . GLY A 1 143 ? -15.79181 -7.38603 -34.19127 1.000 169.82287 129 GLY A O 1
ATOM 1045 N N . GLU A 1 144 ? -16.84162 -5.65330 -35.18319 1.000 174.52411 130 GLU A N 1
ATOM 1046 C CA . GLU A 1 144 ? -16.88583 -6.32960 -36.47492 1.000 182.68319 130 GLU A CA 1
ATOM 1047 C C . GLU A 1 144 ? -15.49823 -6.40685 -37.10098 1.000 180.86986 130 GLU A C 1
ATOM 1048 O O . GLU A 1 144 ? -15.03681 -7.49189 -37.47444 1.000 178.36282 130 GLU A O 1
ATOM 1054 N N . ALA A 1 145 ? -14.82039 -5.26627 -37.21848 1.000 176.82862 131 ALA A N 1
ATOM 1055 C CA . ALA A 1 145 ? -13.46976 -5.19220 -37.77720 1.000 163.94907 131 ALA A CA 1
ATOM 1056 C C . ALA A 1 145 ? -13.38075 -5.83758 -39.15848 1.000 166.60553 131 ALA A C 1
ATOM 1057 O O . ALA A 1 145 ? -14.31569 -5.75564 -39.95495 1.000 164.95436 131 ALA A O 1
ATOM 1059 N N . ALA A 1 148 ? -14.16173 -6.03575 -43.49917 1.000 146.98718 134 ALA A N 1
ATOM 1060 C CA . ALA A 1 148 ? -14.56191 -6.45805 -44.83573 1.000 135.93355 134 ALA A CA 1
ATOM 1061 C C . ALA A 1 148 ? -13.58012 -7.48049 -45.39727 1.000 135.50062 134 ALA A C 1
ATOM 1062 O O . ALA A 1 148 ? -13.87763 -8.67433 -45.45012 1.000 134.63389 134 ALA A O 1
ATOM 1064 N N . LEU A 1 149 ? -12.40965 -7.00652 -45.81550 1.000 137.97397 135 LEU A N 1
ATOM 1065 C CA . LEU A 1 149 ? -11.37356 -7.87089 -46.36239 1.000 137.28080 135 LEU A CA 1
ATOM 1066 C C . LEU A 1 149 ? -10.39408 -8.25547 -45.26226 1.000 130.24055 135 LEU A C 1
ATOM 1067 O O . LEU A 1 149 ? -9.83981 -7.38513 -44.58338 1.000 133.04075 135 LEU A O 1
ATOM 1072 N N . VAL A 1 150 ? -10.18676 -9.55926 -45.08868 1.000 128.89903 136 VAL A N 1
ATOM 1073 C CA . VAL A 1 150 ? -9.32681 -10.09394 -44.03992 1.000 127.35345 136 VAL A CA 1
ATOM 1074 C C . VAL A 1 150 ? -8.30188 -11.02111 -44.67710 1.000 125.28095 136 VAL A C 1
ATOM 1075 O O . VAL A 1 150 ? -8.66182 -11.90875 -45.45863 1.000 124.03354 136 VAL A O 1
ATOM 1079 N N . MET A 1 151 ? -7.03027 -10.81379 -44.34542 1.000 121.78124 137 MET A N 1
ATOM 1080 C CA . MET A 1 151 ? -5.95683 -11.67861 -44.81225 1.000 120.95155 137 MET A CA 1
ATOM 1081 C C . MET A 1 151 ? -5.68624 -12.77585 -43.79191 1.000 124.63331 137 MET A C 1
ATOM 1082 O O . MET A 1 151 ? -5.63461 -12.52078 -42.58534 1.000 131.12948 137 MET A O 1
ATOM 1087 N N . LEU A 1 152 ? -5.51319 -13.99982 -44.28504 1.000 116.60265 138 LEU A N 1
ATOM 1088 C CA . LEU A 1 152 ? -5.24399 -15.14658 -43.42425 1.000 122.01757 138 LEU A CA 1
ATOM 1089 C C . LEU A 1 152 ? -3.77175 -15.13893 -43.03016 1.000 125.98867 138 LEU A C 1
ATOM 1090 O O . LEU A 1 152 ? -2.89771 -15.42229 -43.85612 1.000 124.90487 138 LEU A O 1
ATOM 1095 N N . ALA A 1 153 ? -3.49495 -14.81324 -41.76863 1.000 114.89015 139 ALA A N 1
ATOM 1096 C CA . ALA A 1 153 ? -2.13570 -14.79638 -41.24215 1.000 108.42596 139 ALA A CA 1
ATOM 1097 C C . ALA A 1 153 ? -1.79963 -16.04191 -40.43528 1.000 104.34185 139 ALA A C 1
ATOM 1098 O O . ALA A 1 153 ? -0.68990 -16.57014 -40.55243 1.000 95.31306 139 ALA A O 1
ATOM 1100 N N . GLY A 1 154 ? -2.72716 -16.51663 -39.62237 1.000 118.60488 140 GLY A N 1
ATOM 1101 C CA . GLY A 1 154 ? -2.52734 -17.74361 -38.86770 1.000 123.24060 140 GLY A CA 1
ATOM 1102 C C . GLY A 1 154 ? -3.69357 -18.68518 -39.06393 1.000 120.24124 140 GLY A C 1
ATOM 1103 O O . GLY A 1 154 ? -4.84614 -18.25932 -39.12172 1.000 120.55902 140 GLY A O 1
ATOM 1104 N N . ARG A 1 155 ? -3.38171 -19.97548 -39.16744 1.000 107.98892 141 ARG A N 1
ATOM 1105 C CA . ARG A 1 155 ? -4.38366 -20.99230 -39.44742 1.000 122.63580 141 ARG A CA 1
ATOM 1106 C C . ARG A 1 155 ? -4.27513 -22.14026 -38.45401 1.000 127.02085 141 ARG A C 1
ATOM 1107 O O . ARG A 1 155 ? -3.19826 -22.42592 -37.92229 1.000 117.75877 141 ARG A O 1
ATOM 1115 N N . ARG A 1 156 ? -5.41364 -22.79637 -38.22561 1.000 128.66587 142 ARG A N 1
ATOM 1116 C CA . ARG A 1 156 ? -5.55243 -23.93777 -37.31829 1.000 130.25123 142 ARG A CA 1
ATOM 1117 C C . ARG A 1 156 ? -4.90974 -23.64662 -35.96188 1.000 132.89032 142 ARG A C 1
ATOM 1118 O O . ARG A 1 156 ? -3.86159 -24.18005 -35.60034 1.000 134.27369 142 ARG A O 1
ATOM 1126 N N . LEU A 1 157 ? -5.57745 -22.76850 -35.22019 1.000 136.12673 143 LEU A N 1
ATOM 1127 C CA . LEU A 1 157 ? -5.14458 -22.43864 -33.87555 1.000 129.35280 143 LEU A CA 1
ATOM 1128 C C . LEU A 1 157 ? -5.94024 -23.26019 -32.87817 1.000 125.85484 143 LEU A C 1
ATOM 1129 O O . LEU A 1 157 ? -7.17836 -23.17002 -32.86828 1.000 125.66604 143 LEU A O 1
ATOM 1134 N N . PRO A 1 158 ? -5.29352 -24.07652 -32.04762 1.000 131.09703 144 PRO A N 1
ATOM 1135 C CA . PRO A 1 158 ? -6.03370 -24.83720 -31.03222 1.000 132.33414 144 PRO A CA 1
ATOM 1136 C C . PRO A 1 158 ? -6.76056 -23.89696 -30.08382 1.000 135.53706 144 PRO A C 1
ATOM 1137 O O . PRO A 1 158 ? -6.19258 -22.91142 -29.60847 1.000 138.34685 144 PRO A O 1
ATOM 1141 N N . LEU A 1 159 ? -8.03120 -24.20681 -29.81532 1.000 135.21586 145 LEU A N 1
ATOM 1142 C CA . LEU A 1 159 ? -8.85446 -23.32322 -28.99524 1.000 121.58855 145 LEU A CA 1
ATOM 1143 C C . LEU A 1 159 ? -8.25052 -23.14684 -27.60916 1.000 133.75603 145 LEU A C 1
ATOM 1144 O O . LEU A 1 159 ? -7.82658 -22.04675 -27.23502 1.000 140.08413 145 LEU A O 1
ATOM 1149 N N . ALA A 1 160 ? -8.19463 -24.22648 -26.83892 1.000 140.88646 146 ALA A N 1
ATOM 1150 C CA . ALA A 1 160 ? -7.61930 -24.20066 -25.50007 1.000 140.16624 146 ALA A CA 1
ATOM 1151 C C . ALA A 1 160 ? -7.55646 -25.63241 -24.98583 1.000 149.08336 146 ALA A C 1
ATOM 1152 O O . ALA A 1 160 ? -7.97685 -26.57990 -25.65914 1.000 154.74206 146 ALA A O 1
ATOM 1154 N N . LYS A 1 161 ? -7.03341 -25.77692 -23.77308 1.000 148.41988 147 LYS A N 1
ATOM 1155 C CA . LYS A 1 161 ? -7.16329 -27.02253 -23.03531 1.000 150.21137 147 LYS A CA 1
ATOM 1156 C C . LYS A 1 161 ? -8.57273 -27.13289 -22.46133 1.000 151.51699 147 LYS A C 1
ATOM 1157 O O . LYS A 1 161 ? -9.26171 -26.12759 -22.26044 1.000 155.45035 147 LYS A O 1
ATOM 1163 N N . ASP A 1 162 ? -9.00996 -28.37183 -22.22636 1.000 151.31807 148 ASP A N 1
ATOM 1164 C CA . ASP A 1 162 ? -10.39089 -28.74092 -21.91082 1.000 152.56872 148 ASP A CA 1
ATOM 1165 C C . ASP A 1 162 ? -11.35041 -28.38832 -23.04359 1.000 147.22113 148 ASP A C 1
ATOM 1166 O O . ASP A 1 162 ? -12.56298 -28.60527 -22.91077 1.000 138.51601 148 ASP A O 1
ATOM 1171 N N . PHE A 1 163 ? -10.84501 -27.82545 -24.14947 1.000 151.19129 149 PHE A N 1
ATOM 1172 C CA . PHE A 1 163 ? -11.61492 -27.51490 -25.34776 1.000 150.20911 149 PHE A CA 1
ATOM 1173 C C . PHE A 1 163 ? -10.84295 -27.92943 -26.59384 1.000 144.71482 149 PHE A C 1
ATOM 1174 O O . PHE A 1 163 ? -10.96247 -27.29299 -27.64769 1.000 142.70385 149 PHE A O 1
ATOM 1182 N N . GLU A 1 164 ? -10.04894 -28.99826 -26.48228 1.000 151.46674 150 GLU A N 1
ATOM 1183 C CA . GLU A 1 164 ? -9.17955 -29.42320 -27.57481 1.000 159.19429 150 GLU A CA 1
ATOM 1184 C C . GLU A 1 164 ? -9.97729 -29.87174 -28.79168 1.000 156.78271 150 GLU A C 1
ATOM 1185 O O . GLU A 1 164 ? -9.50539 -29.73824 -29.92721 1.000 154.62856 150 GLU A O 1
ATOM 1191 N N . ALA A 1 165 ? -11.19366 -30.37968 -28.58135 1.000 152.25969 151 ALA A N 1
ATOM 1192 C CA . ALA A 1 165 ? -12.02368 -30.83638 -29.68966 1.000 142.96725 151 ALA A CA 1
ATOM 1193 C C . ALA A 1 165 ? -12.43063 -29.71051 -30.63160 1.000 138.58962 151 ALA A C 1
ATOM 1194 O O . ALA A 1 165 ? -13.01304 -29.99038 -31.68516 1.000 138.48773 151 ALA A O 1
ATOM 1196 N N . TYR A 1 166 ? -12.14546 -28.45874 -30.28634 1.000 137.93349 152 TYR A N 1
ATOM 1197 C CA . TYR A 1 166 ? -12.45808 -27.31547 -31.12784 1.000 128.28580 152 TYR A CA 1
ATOM 1198 C C . TYR A 1 166 ? -11.17612 -26.64209 -31.60051 1.000 127.34563 152 TYR A C 1
ATOM 1199 O O . TYR A 1 166 ? -10.16781 -26.61627 -30.88900 1.000 130.39304 152 TYR A O 1
ATOM 1208 N N . GLU A 1 167 ? -11.22579 -26.09655 -32.81386 1.000 132.92871 153 GLU A N 1
ATOM 1209 C CA . GLU A 1 167 ? -10.08934 -25.40247 -33.39887 1.000 129.19292 153 GLU A CA 1
ATOM 1210 C C . GLU A 1 167 ? -10.57028 -24.11768 -34.05552 1.000 125.67054 153 GLU A C 1
ATOM 1211 O O . GLU A 1 167 ? -11.73531 -23.98804 -34.43806 1.000 126.76361 153 GLU A O 1
ATOM 1217 N N . ILE A 1 168 ? -9.65431 -23.16400 -34.18105 1.000 116.37607 154 ILE A N 1
ATOM 1218 C CA . ILE A 1 168 ? -9.90112 -21.92480 -34.90698 1.000 121.40734 154 ILE A CA 1
ATOM 1219 C C . ILE A 1 168 ? -9.28936 -22.07648 -36.29163 1.000 131.31739 154 ILE A C 1
ATOM 1220 O O . ILE A 1 168 ? -8.06671 -22.20680 -36.42471 1.000 129.88755 154 ILE A O 1
ATOM 1225 N N . ASP A 1 169 ? -10.13866 -22.06584 -37.32242 1.000 138.37974 155 ASP A N 1
ATOM 1226 C CA . ASP A 1 169 ? -9.66846 -22.33720 -38.67837 1.000 126.19721 155 ASP A CA 1
ATOM 1227 C C . ASP A 1 169 ? -8.61941 -21.32335 -39.11787 1.000 118.19656 155 ASP A C 1
ATOM 1228 O O . ASP A 1 169 ? -7.52619 -21.69660 -39.55794 1.000 116.37531 155 ASP A O 1
ATOM 1233 N N . TYR A 1 170 ? -8.93361 -20.03439 -39.01025 1.000 119.08565 156 TYR A N 1
ATOM 1234 C CA . TYR A 1 170 ? -8.02660 -18.98791 -39.45548 1.000 119.97084 156 TYR A CA 1
ATOM 1235 C C . TYR A 1 170 ? -8.13201 -17.78798 -38.52618 1.000 116.82508 156 TYR A C 1
ATOM 1236 O O . TYR A 1 170 ? -9.09759 -17.63797 -37.77327 1.000 119.13446 156 TYR A O 1
ATOM 1245 N N . PHE A 1 171 ? -7.11585 -16.93091 -38.59232 1.000 109.47948 157 PHE A N 1
ATOM 1246 C CA . PHE A 1 171 ? -7.09991 -15.68448 -37.84183 1.000 110.44326 157 PHE A CA 1
ATOM 1247 C C . PHE A 1 171 ? -6.09628 -14.74862 -38.49921 1.000 109.71393 157 PHE A C 1
ATOM 1248 O O . PHE A 1 171 ? -5.03453 -15.18750 -38.94858 1.000 114.56001 157 PHE A O 1
ATOM 1256 N N . GLY A 1 172 ? -6.44316 -13.47234 -38.56379 1.000 106.10899 158 GLY A N 1
ATOM 1257 C CA . GLY A 1 172 ? -5.57270 -12.51143 -39.20149 1.000 115.68252 158 GLY A CA 1
ATOM 1258 C C . GLY A 1 172 ? -6.01234 -11.09163 -38.93507 1.000 129.42076 158 GLY A C 1
ATOM 1259 O O . GLY A 1 172 ? -6.81315 -10.82858 -38.03671 1.000 138.80134 158 GLY A O 1
ATOM 1260 N N . ARG A 1 173 ? -5.47470 -10.17719 -39.73448 1.000 123.27387 159 ARG A N 1
ATOM 1261 C CA . ARG A 1 173 ? -5.74459 -8.75291 -39.61622 1.000 133.87997 159 ARG A CA 1
ATOM 1262 C C . ARG A 1 173 ? -6.61103 -8.28669 -40.78260 1.000 134.21499 159 ARG A C 1
ATOM 1263 O O . ARG A 1 173 ? -7.01239 -9.06981 -41.64789 1.000 128.38831 159 ARG A O 1
ATOM 1271 N N . VAL A 1 174 ? -6.89390 -6.98835 -40.79997 1.000 138.34951 160 VAL A N 1
ATOM 1272 C CA . VAL A 1 174 ? -7.71203 -6.38087 -41.84258 1.000 139.60658 160 VAL A CA 1
ATOM 1273 C C . VAL A 1 174 ? -6.80537 -5.93331 -42.98063 1.000 138.46860 160 VAL A C 1
ATOM 1274 O O . VAL A 1 174 ? -5.77818 -5.28329 -42.75211 1.000 137.80614 160 VAL A O 1
ATOM 1278 N N . TRP A 1 175 ? -7.18373 -6.28148 -44.20784 1.000 143.95748 161 TRP A N 1
ATOM 1279 C CA . TRP A 1 175 ? -6.42939 -5.93289 -45.40524 1.000 137.41498 161 TRP A CA 1
ATOM 1280 C C . TRP A 1 175 ? -6.82065 -4.53838 -45.88995 1.000 132.05668 161 TRP A C 1
ATOM 1281 O O . TRP A 1 175 ? -8.00096 -4.17770 -45.85075 1.000 132.05926 161 TRP A O 1
ATOM 1292 N N . PRO A 1 176 ? -5.85909 -3.72551 -46.35211 1.000 131.88621 162 PRO A N 1
ATOM 1293 C CA . PRO A 1 176 ? -4.41644 -3.97869 -46.42678 1.000 133.40635 162 PRO A CA 1
ATOM 1294 C C . PRO A 1 176 ? -3.65477 -3.35915 -45.26216 1.000 135.35748 162 PRO A C 1
ATOM 1295 O O . PRO A 1 176 ? -2.55131 -2.85091 -45.43899 1.000 138.36633 162 PRO A O 1
ATOM 1299 N N . PHE A 1 177 ? -4.22080 -3.38436 -44.05522 1.000 137.01455 163 PHE A N 1
ATOM 1300 C CA . PHE A 1 177 ? -3.57402 -2.72835 -42.92445 1.000 127.65145 163 PHE A CA 1
ATOM 1301 C C . PHE A 1 177 ? -2.51253 -3.61786 -42.28880 1.000 129.68808 163 PHE A C 1
ATOM 1302 O O . PHE A 1 177 ? -1.46366 -3.12536 -41.85797 1.000 134.26181 163 PHE A O 1
ATOM 1310 N N . GLY A 1 178 ? -2.76222 -4.92233 -42.22649 1.000 125.87103 164 GLY A N 1
ATOM 1311 C CA . GLY A 1 178 ? -1.81941 -5.83429 -41.61439 1.000 125.81992 164 GLY A CA 1
ATOM 1312 C C . GLY A 1 178 ? -1.81248 -5.72182 -40.09939 1.000 136.22993 164 GLY A C 1
ATOM 1313 O O . GLY A 1 178 ? -2.73953 -5.19679 -39.47405 1.000 139.38040 164 GLY A O 1
ATOM 1314 N N . GLU A 1 179 ? -0.73437 -6.22635 -39.50364 1.000 134.02041 165 GLU A N 1
ATOM 1315 C CA . GLU A 1 179 ? -0.59210 -6.22346 -38.04929 1.000 140.54001 165 GLU A CA 1
ATOM 1316 C C . GLU A 1 179 ? -0.35466 -4.79686 -37.57249 1.000 140.81439 165 GLU A C 1
ATOM 1317 O O . GLU A 1 179 ? 0.76650 -4.28607 -37.62087 1.000 143.13363 165 GLU A O 1
ATOM 1323 N N . VAL A 1 180 ? -1.41947 -4.14718 -37.11071 1.000 139.61673 166 VAL A N 1
ATOM 1324 C CA . VAL A 1 180 ? -1.35772 -2.80525 -36.54770 1.000 133.85268 166 VAL A CA 1
ATOM 1325 C C . VAL A 1 180 ? -1.96124 -2.85104 -35.15199 1.000 134.42101 166 VAL A C 1
ATOM 1326 O O . VAL A 1 180 ? -2.96009 -3.54228 -34.92241 1.000 136.18058 166 VAL A O 1
ATOM 1330 N N . ALA A 1 181 ? -1.34174 -2.12503 -34.21638 1.000 139.04070 167 ALA A N 1
ATOM 1331 C CA . ALA A 1 181 ? -1.86222 -2.07442 -32.85414 1.000 125.70565 167 ALA A CA 1
ATOM 1332 C C . ALA A 1 181 ? -3.29007 -1.54546 -32.81911 1.000 127.11363 167 ALA A C 1
ATOM 1333 O O . ALA A 1 181 ? -4.09372 -1.98227 -31.98699 1.000 132.60912 167 ALA A O 1
ATOM 1335 N N . ASN A 1 182 ? -3.62706 -0.61563 -33.71606 1.000 123.68621 168 ASN A N 1
ATOM 1336 C CA . ASN A 1 182 ? -4.99509 -0.12043 -33.80312 1.000 123.62722 168 ASN A CA 1
ATOM 1337 C C . ASN A 1 182 ? -5.93273 -1.12979 -34.44975 1.000 129.67677 168 ASN A C 1
ATOM 1338 O O . ASN A 1 182 ? -7.14063 -1.08716 -34.19526 1.000 129.66142 168 ASN A O 1
ATOM 1343 N N . ILE A 1 183 ? -5.40738 -2.03075 -35.27375 1.000 130.33508 169 ILE A N 1
ATOM 1344 C CA . ILE A 1 183 ? -6.22155 -3.02246 -35.97250 1.000 133.69042 169 ILE A CA 1
ATOM 1345 C C . ILE A 1 183 ? -6.48210 -4.21066 -35.05381 1.000 131.19089 169 ILE A C 1
ATOM 1346 O O . ILE A 1 183 ? -5.53244 -4.87383 -34.61151 1.000 127.35640 169 ILE A O 1
ATOM 1351 N N . PRO A 1 184 ? -7.73791 -4.51494 -34.74128 1.000 123.54035 170 PRO A N 1
ATOM 1352 C CA . PRO A 1 184 ? -8.03803 -5.69609 -33.92984 1.000 122.79266 170 PRO A CA 1
ATOM 1353 C C . PRO A 1 184 ? -8.06762 -6.94898 -34.78596 1.000 123.25327 170 PRO A C 1
ATOM 1354 O O . PRO A 1 184 ? -8.67910 -6.96110 -35.86510 1.000 127.70716 170 PRO A O 1
ATOM 1358 N N . PRO A 1 185 ? -7.41543 -8.02268 -34.34593 1.000 131.43700 171 PRO A N 1
ATOM 1359 C CA . PRO A 1 185 ? -7.42659 -9.26097 -35.13137 1.000 127.75509 171 PRO A CA 1
ATOM 1360 C C . PRO A 1 185 ? -8.79525 -9.92260 -35.11406 1.000 130.66928 171 PRO A C 1
ATOM 1361 O O . PRO A 1 185 ? -9.58430 -9.75419 -34.18105 1.000 134.96669 171 PRO A O 1
ATOM 1365 N N . VAL A 1 186 ? -9.06977 -10.68719 -36.16898 1.000 121.20453 172 VAL A N 1
ATOM 1366 C CA . VAL A 1 186 ? -10.34907 -11.36331 -36.34819 1.000 122.94133 172 VAL A CA 1
ATOM 1367 C C . VAL A 1 186 ? -10.08976 -12.84422 -36.58169 1.000 116.06113 172 VAL A C 1
ATOM 1368 O O . VAL A 1 186 ? -9.29459 -13.20960 -37.45462 1.000 120.65959 172 VAL A O 1
ATOM 1372 N N . PHE A 1 187 ? -10.75792 -13.69165 -35.80315 1.000 118.24418 173 PHE A N 1
ATOM 1373 C CA . PHE A 1 187 ? -10.69512 -15.13417 -35.99166 1.000 118.02306 173 PHE A CA 1
ATOM 1374 C C . PHE A 1 187 ? -11.71843 -15.54506 -37.04168 1.000 114.79064 173 PHE A C 1
ATOM 1375 O O . PHE A 1 187 ? -12.89124 -15.16677 -36.95620 1.000 109.07714 173 PHE A O 1
ATOM 1383 N N . VAL A 1 188 ? -11.27187 -16.31556 -38.02967 1.000 118.87736 174 VAL A N 1
ATOM 1384 C CA . VAL A 1 188 ? -12.07050 -16.63770 -39.20541 1.000 120.31369 174 VAL A CA 1
ATOM 1385 C C . VAL A 1 188 ? -12.23224 -18.14758 -39.29805 1.000 117.82192 174 VAL A C 1
ATOM 1386 O O . VAL A 1 188 ? -11.24111 -18.88601 -39.27706 1.000 119.60352 174 VAL A O 1
ATOM 1390 N N . SER A 1 189 ? -13.47573 -18.60175 -39.40394 1.000 121.62417 175 SER A N 1
ATOM 1391 C CA . SER A 1 189 ? -13.75286 -19.99274 -39.72162 1.000 123.57225 175 SER A CA 1
ATOM 1392 C C . SER A 1 189 ? -13.98463 -20.13937 -41.22130 1.000 121.48418 175 SER A C 1
ATOM 1393 O O . SER A 1 189 ? -14.20175 -19.15992 -41.93853 1.000 124.30726 175 SER A O 1
ATOM 1396 N N . ASN A 1 190 ? -13.93116 -21.38662 -41.69477 1.000 120.04357 176 ASN A N 1
ATOM 1397 C CA . ASN A 1 190 ? -14.23822 -21.64192 -43.09811 1.000 125.79181 176 ASN A CA 1
ATOM 1398 C C . ASN A 1 190 ? -15.68301 -21.29034 -43.42337 1.000 123.31547 176 ASN A C 1
ATOM 1399 O O . ASN A 1 190 ? -15.97587 -20.83278 -44.53427 1.000 122.52969 176 ASN A O 1
ATOM 1404 N N . MET A 1 191 ? -16.59476 -21.48611 -42.46831 1.000 123.22043 177 MET A N 1
ATOM 1405 C CA . MET A 1 191 ? -17.98061 -21.08073 -42.66404 1.000 119.88875 177 MET A CA 1
ATOM 1406 C C . MET A 1 191 ? -18.12203 -19.56986 -42.78110 1.000 115.45602 177 MET A C 1
ATOM 1407 O O . MET A 1 191 ? -19.11081 -19.09180 -43.34692 1.000 120.09925 177 MET A O 1
ATOM 1412 N N . LEU A 1 192 ? -17.15929 -18.81013 -42.25640 1.000 107.50561 178 LEU A N 1
ATOM 1413 C CA . LEU A 1 192 ? -17.20065 -17.35621 -42.34047 1.000 114.32779 178 LEU A CA 1
ATOM 1414 C C . LEU A 1 192 ? -16.65392 -16.82787 -43.65956 1.000 121.55491 178 LEU A C 1
ATOM 1415 O O . LEU A 1 192 ? -16.95943 -15.68889 -44.02940 1.000 120.47703 178 LEU A O 1
ATOM 1420 N N . ILE A 1 193 ? -15.85807 -17.62273 -44.37227 1.000 129.36777 179 ILE A N 1
ATOM 1421 C CA . ILE A 1 193 ? -15.26655 -17.17511 -45.62823 1.000 118.90560 179 ILE A CA 1
ATOM 1422 C C . ILE A 1 193 ? -16.34052 -17.16716 -46.70801 1.000 121.27344 179 ILE A C 1
ATOM 1423 O O . ILE A 1 193 ? -16.92579 -18.20723 -47.03067 1.000 124.48921 179 ILE A O 1
ATOM 1428 N N . LYS A 1 194 ? -16.60188 -15.98907 -47.27357 1.000 128.65365 180 LYS A N 1
ATOM 1429 C CA . LYS A 1 194 ? -17.62417 -15.83348 -48.30436 1.000 125.71102 180 LYS A CA 1
ATOM 1430 C C . LYS A 1 194 ? -17.03273 -15.97271 -49.70549 1.000 125.93574 180 LYS A C 1
ATOM 1431 O O . LYS A 1 194 ? -17.45001 -16.83985 -50.47946 1.000 137.61302 180 LYS A O 1
ATOM 1437 N N . ASN A 1 195 ? -16.06187 -15.12608 -50.04207 1.000 130.27429 181 ASN A N 1
ATOM 1438 C CA . ASN A 1 195 ? -15.40510 -15.16219 -51.33976 1.000 127.05775 181 ASN A CA 1
ATOM 1439 C C . ASN A 1 195 ? -13.89708 -15.07380 -51.16033 1.000 124.36486 181 ASN A C 1
ATOM 1440 O O . ASN A 1 195 ? -13.40121 -14.45890 -50.21237 1.000 132.33033 181 ASN A O 1
ATOM 1445 N N . VAL A 1 196 ? -13.17326 -15.69709 -52.08466 1.000 119.61138 182 VAL A N 1
ATOM 1446 C CA . VAL A 1 196 ? -11.71564 -15.67752 -52.09706 1.000 112.45315 182 VAL A CA 1
ATOM 1447 C C . VAL A 1 196 ? -11.26876 -14.64935 -53.12656 1.000 116.04657 182 VAL A C 1
ATOM 1448 O O . VAL A 1 196 ? -11.58836 -14.76926 -54.31561 1.000 133.41305 182 VAL A O 1
ATOM 1452 N N . ILE A 1 197 ? -10.53250 -13.63954 -52.67388 1.000 106.73424 183 ILE A N 1
ATOM 1453 C CA . ILE A 1 197 ? -10.09268 -12.54988 -53.53377 1.000 106.85374 183 ILE A CA 1
ATOM 1454 C C . ILE A 1 197 ? -8.65890 -12.74989 -54.00866 1.000 104.97406 183 ILE A C 1
ATOM 1455 O O . ILE A 1 197 ? -8.35556 -12.52994 -55.18155 1.000 129.79654 183 ILE A O 1
ATOM 1460 N N . HIS A 1 198 ? -7.76858 -13.16727 -53.11301 1.000 112.82079 184 HIS A N 1
ATOM 1461 C CA . HIS A 1 198 ? -6.36421 -13.37771 -53.42832 1.000 109.39540 184 HIS A CA 1
ATOM 1462 C C . HIS A 1 198 ? -5.96162 -14.77836 -52.98422 1.000 113.93924 184 HIS A C 1
ATOM 1463 O O . HIS A 1 198 ? -6.71843 -15.48179 -52.31054 1.000 119.26862 184 HIS A O 1
ATOM 1470 N N . MET A 1 199 ? -4.75685 -15.18727 -53.37654 1.000 113.37090 185 MET A N 1
ATOM 1471 C CA . MET A 1 199 ? -4.22323 -16.49088 -53.01204 1.000 114.90063 185 MET A CA 1
ATOM 1472 C C . MET A 1 199 ? -2.75119 -16.34815 -52.65781 1.000 119.57261 185 MET A C 1
ATOM 1473 O O . MET A 1 199 ? -2.01202 -15.62055 -53.32673 1.000 124.45183 185 MET A O 1
ATOM 1478 N N . GLY A 1 200 ? -2.33192 -17.04456 -51.60279 1.000 115.29949 186 GLY A N 1
ATOM 1479 C CA . GLY A 1 200 ? -0.95756 -16.99227 -51.15689 1.000 118.40357 186 GLY A CA 1
ATOM 1480 C C . GLY A 1 200 ? -0.05414 -17.93055 -51.93397 1.000 124.61339 186 GLY A C 1
ATOM 1481 O O . GLY A 1 200 ? -0.46674 -18.62885 -52.85990 1.000 127.82568 186 GLY A O 1
ATOM 1482 N N . LEU A 1 201 ? 1.21654 -17.93621 -51.53807 1.000 124.15158 187 LEU A N 1
ATOM 1483 C CA . LEU A 1 201 ? 2.19742 -18.80247 -52.17687 1.000 122.49645 187 LEU A CA 1
ATOM 1484 C C . LEU A 1 201 ? 1.87165 -20.26532 -51.90085 1.000 127.77442 187 LEU A C 1
ATOM 1485 O O . LEU A 1 201 ? 1.40216 -20.62043 -50.81608 1.000 131.09044 187 LEU A O 1
ATOM 1490 N N . GLU A 1 202 ? 2.11904 -21.11904 -52.89727 1.000 124.51359 188 GLU A N 1
ATOM 1491 C CA . GLU A 1 202 ? 1.78319 -22.54421 -52.81618 1.000 124.84185 188 GLU A CA 1
ATOM 1492 C C . GLU A 1 202 ? 2.87740 -23.34385 -53.52206 1.000 124.02169 188 GLU A C 1
ATOM 1493 O O . GLU A 1 202 ? 2.78372 -23.62193 -54.72051 1.000 131.55191 188 GLU A O 1
ATOM 1499 N N . ASN A 1 203 ? 3.91070 -23.71079 -52.77136 1.000 112.91712 189 ASN A N 1
ATOM 1500 C CA . ASN A 1 203 ? 4.94043 -24.61336 -53.26454 1.000 125.37905 189 ASN A CA 1
ATOM 1501 C C . ASN A 1 203 ? 4.54781 -26.04304 -52.88586 1.000 152.03854 189 ASN A C 1
ATOM 1502 O O . ASN A 1 203 ? 3.38338 -26.31544 -52.58207 1.000 150.32925 189 ASN A O 1
ATOM 1507 N N . GLU A 1 204 ? 5.50341 -26.97349 -52.89433 1.000 178.65119 190 GLU A N 1
ATOM 1508 C CA . GLU A 1 204 ? 5.20005 -28.32368 -52.43957 1.000 180.50986 190 GLU A CA 1
ATOM 1509 C C . GLU A 1 204 ? 5.18913 -28.43118 -50.92087 1.000 174.30014 190 GLU A C 1
ATOM 1510 O O . GLU A 1 204 ? 4.54080 -29.33500 -50.38286 1.000 173.69302 190 GLU A O 1
ATOM 1516 N N . TRP A 1 205 ? 5.88342 -27.52966 -50.22057 1.000 175.83020 191 TRP A N 1
ATOM 1517 C CA . TRP A 1 205 ? 5.82023 -27.52191 -48.76292 1.000 169.83742 191 TRP A CA 1
ATOM 1518 C C . TRP A 1 205 ? 4.44333 -27.08770 -48.27844 1.000 166.01161 191 TRP A C 1
ATOM 1519 O O . TRP A 1 205 ? 3.92413 -27.63373 -47.29803 1.000 172.70193 191 TRP A O 1
ATOM 1530 N N . GLU A 1 206 ? 3.83928 -26.10336 -48.95018 1.000 165.32661 192 GLU A N 1
ATOM 1531 C CA . GLU A 1 206 ? 2.45835 -25.74206 -48.64723 1.000 153.79614 192 GLU A CA 1
ATOM 1532 C C . GLU A 1 206 ? 1.52677 -26.92619 -48.86871 1.000 157.03246 192 GLU A C 1
ATOM 1533 O O . GLU A 1 206 ? 0.57324 -27.12940 -48.10763 1.000 155.84068 192 GLU A O 1
ATOM 1539 N N . ASP A 1 207 ? 1.79285 -27.72455 -49.90476 1.000 165.90379 193 ASP A N 1
ATOM 1540 C CA . ASP A 1 207 ? 1.03286 -28.95323 -50.10245 1.000 165.10843 193 ASP A CA 1
ATOM 1541 C C . ASP A 1 207 ? 1.35995 -29.97619 -49.02204 1.000 165.45714 193 ASP A C 1
ATOM 1542 O O . ASP A 1 207 ? 0.48386 -30.73563 -48.59197 1.000 163.77009 193 ASP A O 1
ATOM 1547 N N . GLN A 1 208 ? 2.61740 -30.01186 -48.57218 1.000 165.62628 194 GLN A N 1
ATOM 1548 C CA . GLN A 1 208 ? 2.97490 -30.87842 -47.45399 1.000 166.75671 194 GLN A CA 1
ATOM 1549 C C . GLN A 1 208 ? 2.34515 -30.38728 -46.15730 1.000 166.45211 194 GLN A C 1
ATOM 1550 O O . GLN A 1 208 ? 1.94665 -31.19546 -45.31059 1.000 166.56544 194 GLN A O 1
ATOM 1556 N N . MET A 1 209 ? 2.25193 -29.06540 -45.98289 1.000 173.62192 195 MET A N 1
ATOM 1557 C CA . MET A 1 209 ? 1.58511 -28.51802 -44.80534 1.000 161.40208 195 MET A CA 1
ATOM 1558 C C . MET A 1 209 ? 0.13326 -28.97144 -44.73722 1.000 157.63301 195 MET A C 1
ATOM 1559 O O . MET A 1 209 ? -0.37474 -29.29107 -43.65628 1.000 155.29064 195 MET A O 1
ATOM 1564 N N . LYS A 1 210 ? -0.54983 -29.00926 -45.88432 1.000 163.78724 196 LYS A N 1
ATOM 1565 C CA . LYS A 1 210 ? -1.92025 -29.50896 -45.91047 1.000 161.15091 196 LYS A CA 1
ATOM 1566 C C . LYS A 1 210 ? -1.97854 -30.96893 -45.48135 1.000 158.46654 196 LYS A C 1
ATOM 1567 O O . LYS A 1 210 ? -2.90942 -31.38071 -44.78076 1.000 158.56292 196 LYS A O 1
ATOM 1573 N N . GLU A 1 211 ? -0.98879 -31.76718 -45.88779 1.000 161.72407 197 GLU A N 1
ATOM 1574 C CA . GLU A 1 211 ? -0.91482 -33.14388 -45.41261 1.000 161.64962 197 GLU A CA 1
ATOM 1575 C C . GLU A 1 211 ? -0.59182 -33.20252 -43.92484 1.000 163.38434 197 GLU A C 1
ATOM 1576 O O . GLU A 1 211 ? -1.06544 -34.10368 -43.22319 1.000 165.32262 197 GLU A O 1
ATOM 1582 N N . VAL A 1 212 ? 0.20149 -32.25250 -43.42575 1.000 158.07673 198 VAL A N 1
ATOM 1583 C CA . VAL A 1 212 ? 0.52054 -32.22491 -42.00185 1.000 156.20982 198 VAL A CA 1
ATOM 1584 C C . VAL A 1 212 ? -0.66654 -31.70758 -41.19749 1.000 158.38851 198 VAL A C 1
ATOM 1585 O O . VAL A 1 212 ? -0.98124 -32.23156 -40.12186 1.000 162.25501 198 VAL A O 1
ATOM 1589 N N . LEU A 1 213 ? -1.35043 -30.68026 -41.70696 1.000 157.55752 199 LEU A N 1
ATOM 1590 C CA . LEU A 1 213 ? -2.47501 -30.10232 -40.97700 1.000 146.47621 199 LEU A CA 1
ATOM 1591 C C . LEU A 1 213 ? -3.69279 -31.01902 -41.01836 1.000 154.32611 199 LEU A C 1
ATOM 1592 O O . LEU A 1 213 ? -4.28556 -31.32497 -39.97709 1.000 160.24237 199 LEU A O 1
ATOM 1597 N N . ARG A 1 214 ? -4.08648 -31.46381 -42.21575 1.000 159.06880 200 ARG A N 1
ATOM 1598 C CA . ARG A 1 214 ? -5.24250 -32.34889 -42.32704 1.000 158.85813 200 ARG A CA 1
ATOM 1599 C C . ARG A 1 214 ? -4.98959 -33.68629 -41.64480 1.000 158.15078 200 ARG A C 1
ATOM 1600 O O . ARG A 1 214 ? -5.91274 -34.27368 -41.06877 1.000 156.88066 200 ARG A O 1
ATOM 1608 N N . GLY A 1 215 ? -3.75141 -34.17807 -41.68764 1.000 164.41355 201 GLY A N 1
ATOM 1609 C CA . GLY A 1 215 ? -3.40128 -35.37750 -40.94900 1.000 164.05940 201 GLY A CA 1
ATOM 1610 C C . GLY A 1 215 ? -3.43731 -35.21652 -39.44390 1.000 167.33763 201 GLY A C 1
ATOM 1611 O O . GLY A 1 215 ? -3.31894 -36.21746 -38.72868 1.000 169.76202 201 GLY A O 1
ATOM 1612 N N . SER A 1 216 ? -3.59584 -33.98991 -38.95184 1.000 166.78009 202 SER A N 1
ATOM 1613 C CA . SER A 1 216 ? -3.68337 -33.70468 -37.52523 1.000 163.65328 202 SER A CA 1
ATOM 1614 C C . SER A 1 216 ? -5.08684 -33.34485 -37.06762 1.000 162.81045 202 SER A C 1
ATOM 1615 O O . SER A 1 216 ? -5.50705 -33.77898 -35.99374 1.000 166.26694 202 SER A O 1
ATOM 1618 N N . GLN A 1 217 ? -5.82650 -32.55966 -37.85552 1.000 161.41797 203 GLN A N 1
ATOM 1619 C CA . GLN A 1 217 ? -7.17854 -32.17967 -37.45690 1.000 153.60015 203 GLN A CA 1
ATOM 1620 C C . GLN A 1 217 ? -8.10644 -33.38742 -37.42230 1.000 150.93358 203 GLN A C 1
ATOM 1621 O O . GLN A 1 217 ? -8.93727 -33.51354 -36.51510 1.000 155.47624 203 GLN A O 1
ATOM 1627 N N . LEU A 1 218 ? -7.98293 -34.28426 -38.40210 1.000 149.79571 204 LEU A N 1
ATOM 1628 C CA . LEU A 1 218 ? -8.83865 -35.46380 -38.44096 1.000 150.48508 204 LEU A CA 1
ATOM 1629 C C . LEU A 1 218 ? -8.38384 -36.53580 -37.46000 1.000 154.99534 204 LEU A C 1
ATOM 1630 O O . LEU A 1 218 ? -9.21852 -37.28173 -36.93588 1.000 162.41450 204 LEU A O 1
ATOM 1635 N N . GLU A 1 219 ? -7.07880 -36.63083 -37.19869 1.000 161.47866 205 GLU A N 1
ATOM 1636 C CA . GLU A 1 219 ? -6.58889 -37.63277 -36.25889 1.000 162.21362 205 GLU A CA 1
ATOM 1637 C C . GLU A 1 219 ? -6.87147 -37.22818 -34.81705 1.000 157.39765 205 GLU A C 1
ATOM 1638 O O . GLU A 1 219 ? -7.22555 -38.07616 -33.99048 1.000 155.42911 205 GLU A O 1
ATOM 1644 N N . LEU A 1 220 ? -6.72210 -35.94195 -34.49750 1.000 156.22591 206 LEU A N 1
ATOM 1645 C CA . LEU A 1 220 ? -7.07157 -35.44151 -33.17463 1.000 150.98286 206 LEU A CA 1
ATOM 1646 C C . LEU A 1 220 ? -8.56984 -35.23324 -33.00121 1.000 149.47630 206 LEU A C 1
ATOM 1647 O O . LEU A 1 220 ? -9.00819 -34.92496 -31.88720 1.000 156.50189 206 LEU A O 1
ATOM 1652 N N . HIS A 1 221 ? -9.35302 -35.39023 -34.07041 1.000 145.61057 207 HIS A N 1
ATOM 1653 C CA . HIS A 1 221 ? -10.81007 -35.26345 -34.03397 1.000 138.01865 207 HIS A CA 1
ATOM 1654 C C . HIS A 1 221 ? -11.23031 -33.87821 -33.53677 1.000 130.56233 207 HIS A C 1
ATOM 1655 O O . HIS A 1 221 ? -11.95314 -33.72836 -32.54958 1.000 134.92634 207 HIS A O 1
ATOM 1662 N N . GLN A 1 222 ? -10.76157 -32.86080 -34.24975 1.000 132.50943 208 GLN A N 1
ATOM 1663 C CA . GLN A 1 222 ? -11.07191 -31.47411 -33.94150 1.000 128.64862 208 GLN A CA 1
ATOM 1664 C C . GLN A 1 222 ? -12.14104 -30.93922 -34.88678 1.000 135.72401 208 GLN A C 1
ATOM 1665 O O . GLN A 1 222 ? -12.32779 -31.43366 -36.00136 1.000 135.37866 208 GLN A O 1
ATOM 1671 N N . LEU A 1 223 ? -12.84710 -29.91306 -34.42007 1.000 126.17294 209 LEU A N 1
ATOM 1672 C CA . LEU A 1 223 ? -13.82961 -29.20652 -35.22520 1.000 121.29830 209 LEU A CA 1
ATOM 1673 C C . LEU A 1 223 ? -13.53519 -27.71529 -35.18335 1.000 117.63187 209 LEU A C 1
ATOM 1674 O O . LEU A 1 223 ? -12.85375 -27.21985 -34.28330 1.000 128.27606 209 LEU A O 1
ATOM 1679 N N . SER A 1 224 ? -14.06054 -27.00178 -36.17331 1.000 120.61971 210 SER A N 1
ATOM 1680 C CA . SER A 1 224 ? -13.90395 -25.55705 -36.20885 1.000 123.76735 210 SER A CA 1
ATOM 1681 C C . SER A 1 224 ? -14.68967 -24.90793 -35.07530 1.000 125.16419 210 SER A C 1
ATOM 1682 O O . SER A 1 224 ? -15.67822 -25.45593 -34.57992 1.000 124.23961 210 SER A O 1
ATOM 1685 N N . THR A 1 225 ? -14.23522 -23.72247 -34.66133 1.000 127.62823 211 THR A N 1
ATOM 1686 C CA . THR A 1 225 ? -14.95339 -22.96438 -33.64334 1.000 122.77724 211 THR A CA 1
ATOM 1687 C C . THR A 1 225 ? -16.33322 -22.52385 -34.10941 1.000 124.90953 211 THR A C 1
ATOM 1688 O O . THR A 1 225 ? -17.14580 -22.10588 -33.27711 1.000 134.37673 211 THR A O 1
ATOM 1692 N N . ALA A 1 226 ? -16.61561 -22.60335 -35.41127 1.000 123.90348 212 ALA A N 1
ATOM 1693 C CA . ALA A 1 226 ? -17.95081 -22.30268 -35.90793 1.000 123.68098 212 ALA A CA 1
ATOM 1694 C C . ALA A 1 226 ? -18.96962 -23.35569 -35.49435 1.000 124.97691 212 ALA A C 1
ATOM 1695 O O . ALA A 1 226 ? -20.17397 -23.08385 -35.53471 1.000 133.55626 212 ALA A O 1
ATOM 1697 N N . PHE A 1 227 ? -18.51716 -24.54429 -35.09350 1.000 126.75215 213 PHE A N 1
ATOM 1698 C CA . PHE A 1 227 ? -19.39981 -25.63848 -34.70975 1.000 133.62802 213 PHE A CA 1
ATOM 1699 C C . PHE A 1 227 ? -19.40573 -25.86789 -33.20096 1.000 135.97461 213 PHE A C 1
ATOM 1700 O O . PHE A 1 227 ? -19.65685 -26.98345 -32.73849 1.000 135.19994 213 PHE A O 1
ATOM 1708 N N . MET A 1 228 ? -19.12831 -24.82403 -32.42311 1.000 142.38272 214 MET A N 1
ATOM 1709 C CA . MET A 1 228 ? -19.16096 -24.94128 -30.97084 1.000 132.17564 214 MET A CA 1
ATOM 1710 C C . MET A 1 228 ? -20.60060 -25.09807 -30.49722 1.000 144.28316 214 MET A C 1
ATOM 1711 O O . MET A 1 228 ? -21.45478 -24.25513 -30.79161 1.000 147.68845 214 MET A O 1
ATOM 1716 N N . THR A 1 229 ? -20.86945 -26.17940 -29.77072 1.000 147.23249 215 THR A N 1
ATOM 1717 C CA . THR A 1 229 ? -22.20024 -26.40908 -29.23367 1.000 145.76094 215 THR A CA 1
ATOM 1718 C C . THR A 1 229 ? -22.52575 -25.37760 -28.15660 1.000 147.53125 215 THR A C 1
ATOM 1719 O O . THR A 1 229 ? -21.63937 -24.76665 -27.55282 1.000 146.69302 215 THR A O 1
ATOM 1723 N N . GLN A 1 230 ? -23.82694 -25.18763 -27.92074 1.000 150.37544 216 GLN A N 1
ATOM 1724 C CA . GLN A 1 230 ? -24.26251 -24.20447 -26.93394 1.000 152.96192 216 GLN A CA 1
ATOM 1725 C C . GLN A 1 230 ? -23.78061 -24.56175 -25.53373 1.000 152.26470 216 GLN A C 1
ATOM 1726 O O . GLN A 1 230 ? -23.50561 -23.66732 -24.72521 1.000 141.50753 216 GLN A O 1
ATOM 1732 N N . SER A 1 231 ? -23.66692 -25.85684 -25.22962 1.000 152.56705 217 SER A N 1
ATOM 1733 C CA . SER A 1 231 ? -23.15354 -26.26535 -23.92624 1.000 144.57450 217 SER A CA 1
ATOM 1734 C C . SER A 1 231 ? -21.68238 -25.89929 -23.77407 1.000 145.61855 217 SER A C 1
ATOM 1735 O O . SER A 1 231 ? -21.23381 -25.55028 -22.67592 1.000 148.42034 217 SER A O 1
ATOM 1738 N N . ASP A 1 232 ? -20.91743 -25.97069 -24.86340 1.000 151.75820 218 ASP A N 1
ATOM 1739 C CA . ASP A 1 232 ? -19.50743 -25.60788 -24.83391 1.000 147.49221 218 ASP A CA 1
ATOM 1740 C C . ASP A 1 232 ? -19.26753 -24.12738 -25.09280 1.000 142.01317 218 ASP A C 1
ATOM 1741 O O . ASP A 1 232 ? -18.19365 -23.62012 -24.74920 1.000 138.81107 218 ASP A O 1
ATOM 1746 N N . GLN A 1 233 ? -20.23301 -23.42594 -25.69086 1.000 136.62480 219 GLN A N 1
ATOM 1747 C CA . GLN A 1 233 ? -20.08181 -21.98934 -25.89947 1.000 140.54473 219 GLN A CA 1
ATOM 1748 C C . GLN A 1 233 ? -20.14281 -21.23533 -24.57711 1.000 152.64819 219 GLN A C 1
ATOM 1749 O O . GLN A 1 233 ? -19.29213 -20.38283 -24.29642 1.000 157.63758 219 GLN A O 1
ATOM 1755 N N . VAL A 1 234 ? -21.14605 -21.53668 -23.74952 1.000 151.43939 220 VAL A N 1
ATOM 1756 C CA . VAL A 1 234 ? -21.25829 -20.87095 -22.45631 1.000 153.33826 220 VAL A CA 1
ATOM 1757 C C . VAL A 1 234 ? -20.17021 -21.35590 -21.50545 1.000 148.19356 220 VAL A C 1
ATOM 1758 O O . VAL A 1 234 ? -19.73118 -20.61064 -20.62056 1.000 148.34840 220 VAL A O 1
ATOM 1762 N N . ALA A 1 235 ? -19.70346 -22.59576 -21.67603 1.000 148.95001 221 ALA A N 1
ATOM 1763 C CA . ALA A 1 235 ? -18.64501 -23.10927 -20.81398 1.000 135.43192 221 ALA A CA 1
ATOM 1764 C C . ALA A 1 235 ? -17.30091 -22.46721 -21.13022 1.000 141.53137 221 ALA A C 1
ATOM 1765 O O . ALA A 1 235 ? -16.49307 -22.24551 -20.22099 1.000 150.21745 221 ALA A O 1
ATOM 1767 N N . TYR A 1 236 ? -17.04166 -22.16300 -22.40427 1.000 147.93571 222 TYR A N 1
ATOM 1768 C CA . TYR A 1 236 ? -15.78588 -21.51301 -22.76170 1.000 141.59663 222 TYR A CA 1
ATOM 1769 C C . TYR A 1 236 ? -15.77731 -20.04825 -22.34627 1.000 146.99913 222 TYR A C 1
ATOM 1770 O O . TYR A 1 236 ? -14.71726 -19.50643 -22.01445 1.000 144.35657 222 TYR A O 1
ATOM 1779 N N . LEU A 1 237 ? -16.94209 -19.39594 -22.35399 1.000 151.50488 223 LEU A N 1
ATOM 1780 C CA . LEU A 1 237 ? -17.01527 -18.00223 -21.92757 1.000 155.18164 223 LEU A CA 1
ATOM 1781 C C . LEU A 1 237 ? -16.71457 -17.85958 -20.44022 1.000 151.16503 223 LEU A C 1
ATOM 1782 O O . LEU A 1 237 ? -15.97195 -16.95721 -20.03568 1.000 146.35998 223 LEU A O 1
ATOM 1787 N N . THR A 1 238 ? -17.27789 -18.74218 -19.61113 1.000 154.30283 224 THR A N 1
ATOM 1788 C CA . THR A 1 238 ? -17.04197 -18.65928 -18.17346 1.000 145.62418 224 THR A CA 1
ATOM 1789 C C . THR A 1 238 ? -15.60334 -19.00954 -17.81537 1.000 141.12645 224 THR A C 1
ATOM 1790 O O . THR A 1 238 ? -15.06700 -18.48483 -16.83273 1.000 144.00041 224 THR A O 1
ATOM 1794 N N . TYR A 1 239 ? -14.96724 -19.89074 -18.59147 1.000 146.36268 225 TYR A N 1
ATOM 1795 C CA . TYR A 1 239 ? -13.57312 -20.23651 -18.33129 1.000 142.66218 225 TYR A CA 1
ATOM 1796 C C . TYR A 1 239 ? -12.66313 -19.02736 -18.50724 1.000 134.49511 225 TYR A C 1
ATOM 1797 O O . TYR A 1 239 ? -11.71043 -18.84012 -17.74117 1.000 137.95920 225 TYR A O 1
ATOM 1806 N N . LEU A 1 240 ? -12.94561 -18.19056 -19.50680 1.000 129.59550 226 LEU A N 1
ATOM 1807 C CA . LEU A 1 240 ? -12.12689 -17.00423 -19.73134 1.000 129.61184 226 LEU A CA 1
ATOM 1808 C C . LEU A 1 240 ? -12.35197 -15.96133 -18.64470 1.000 122.41959 226 LEU A C 1
ATOM 1809 O O . LEU A 1 240 ? -11.39828 -15.33314 -18.17055 1.000 114.54626 226 LEU A O 1
ATOM 1814 N N . THR A 1 241 ? -13.60606 -15.76729 -18.23525 1.000 133.89113 227 THR A N 1
ATOM 1815 C CA . THR A 1 241 ? -13.93437 -14.68847 -17.31068 1.000 140.89445 227 THR A CA 1
ATOM 1816 C C . THR A 1 241 ? -13.68225 -15.07965 -15.85941 1.000 145.49226 227 THR A C 1
ATOM 1817 O O . THR A 1 241 ? -13.16024 -14.27489 -15.07993 1.000 145.93795 227 THR A O 1
ATOM 1821 N N . THR A 1 242 ? -14.03752 -16.30655 -15.48166 1.000 146.09412 228 THR A N 1
ATOM 1822 C CA . THR A 1 242 ? -14.12577 -16.68656 -14.08393 1.000 149.91159 228 THR A CA 1
ATOM 1823 C C . THR A 1 242 ? -13.11785 -17.77727 -13.73921 1.000 155.72472 228 THR A C 1
ATOM 1824 O O . THR A 1 242 ? -12.88511 -18.68411 -14.54620 1.000 154.44637 228 THR A O 1
ATOM 1828 N N . PRO A 1 243 ? -12.49589 -17.71309 -12.55240 1.000 158.61169 229 PRO A N 1
ATOM 1829 C CA . PRO A 1 243 ? -11.65793 -18.83070 -12.09267 1.000 157.71882 229 PRO A CA 1
ATOM 1830 C C . PRO A 1 243 ? -12.48232 -20.03865 -11.67366 1.000 165.43675 229 PRO A C 1
ATOM 1831 O O . PRO A 1 243 ? -12.30389 -20.56097 -10.56878 1.000 166.89607 229 PRO A O 1
ATOM 1835 N N . SER A 1 244 ? -13.38588 -20.49261 -12.54561 1.000 173.31294 230 SER A N 1
ATOM 1836 C CA . SER A 1 244 ? -14.27345 -21.59383 -12.18538 1.000 181.89286 230 SER A CA 1
ATOM 1837 C C . SER A 1 244 ? -13.51180 -22.90819 -12.07098 1.000 200.74454 230 SER A C 1
ATOM 1838 O O . SER A 1 244 ? -13.76807 -23.70321 -11.15914 1.000 192.83361 230 SER A O 1
ATOM 1841 N N . LEU A 1 245 ? -12.57527 -23.15341 -12.98068 1.000 195.11960 231 LEU A N 1
ATOM 1842 C CA . LEU A 1 245 ? -11.80376 -24.39086 -12.97339 1.000 182.24291 231 LEU A CA 1
ATOM 1843 C C . LEU A 1 245 ? -10.74060 -24.37359 -11.88082 1.000 175.16720 231 LEU A C 1
ATOM 1844 O O . LEU A 1 245 ? -10.64920 -23.42264 -11.10597 1.000 171.98596 231 LEU A O 1
ATOM 1849 N N . MET B 1 15 ? -6.30652 -26.67324 -4.14169 1.000 197.23814 1 MET B N 1
ATOM 1850 C CA . MET B 1 15 ? -6.81435 -28.00952 -3.85390 1.000 198.87374 1 MET B CA 1
ATOM 1851 C C . MET B 1 15 ? -5.70479 -28.92880 -3.35547 1.000 200.42813 1 MET B C 1
ATOM 1852 O O . MET B 1 15 ? -5.70297 -29.34507 -2.19717 1.000 203.90277 1 MET B O 1
ATOM 1857 N N . THR B 1 16 ? -4.76348 -29.24379 -4.24063 1.000 196.03234 2 THR B N 1
ATOM 1858 C CA . THR B 1 16 ? -3.65346 -30.13457 -3.92930 1.000 191.47457 2 THR B CA 1
ATOM 1859 C C . THR B 1 16 ? -2.39011 -29.30658 -3.73236 1.000 187.30900 2 THR B C 1
ATOM 1860 O O . THR B 1 16 ? -1.99395 -28.54994 -4.62566 1.000 188.94169 2 THR B O 1
ATOM 1864 N N . GLU B 1 17 ? -1.76359 -29.44909 -2.56723 1.000 181.07979 3 GLU B N 1
ATOM 1865 C CA . GLU B 1 17 ? -0.52474 -28.73871 -2.28543 1.000 167.06658 3 GLU B CA 1
ATOM 1866 C C . GLU B 1 17 ? 0.63036 -29.39518 -3.02970 1.000 154.70729 3 GLU B C 1
ATOM 1867 O O . GLU B 1 17 ? 0.80777 -30.61604 -2.96949 1.000 143.19849 3 GLU B O 1
ATOM 1873 N N . TYR B 1 18 ? 1.41563 -28.58093 -3.72889 1.000 157.92323 4 TYR B N 1
ATOM 1874 C CA . TYR B 1 18 ? 2.49455 -29.09304 -4.56063 1.000 153.73010 4 TYR B CA 1
ATOM 1875 C C . TYR B 1 18 ? 3.72095 -29.40361 -3.71185 1.000 135.20180 4 TYR B C 1
ATOM 1876 O O . TYR B 1 18 ? 4.21682 -28.54247 -2.97830 1.000 127.33471 4 TYR B O 1
ATOM 1885 N N . ARG B 1 19 ? 4.20675 -30.64141 -3.81474 1.000 126.80097 5 ARG B N 1
ATOM 1886 C CA . ARG B 1 19 ? 5.40783 -31.09978 -3.11834 1.000 132.18296 5 ARG B CA 1
ATOM 1887 C C . ARG B 1 19 ? 6.42062 -31.54557 -4.16391 1.000 131.61047 5 ARG B C 1
ATOM 1888 O O . ARG B 1 19 ? 6.41009 -32.70948 -4.59565 1.000 138.40663 5 ARG B O 1
ATOM 1896 N N . PRO B 1 20 ? 7.31301 -30.65441 -4.60400 1.000 123.43867 6 PRO B N 1
ATOM 1897 C CA . PRO B 1 20 ? 8.28855 -31.05396 -5.62939 1.000 126.15312 6 PRO B CA 1
ATOM 1898 C C . PRO B 1 20 ? 9.28040 -32.09409 -5.14200 1.000 127.85320 6 PRO B C 1
ATOM 1899 O O . PRO B 1 20 ? 9.77483 -32.88606 -5.95338 1.000 129.99561 6 PRO B O 1
ATOM 1903 N N . VAL B 1 21 ? 9.58607 -32.11957 -3.84268 1.000 130.62557 7 VAL B N 1
ATOM 1904 C CA . VAL B 1 21 ? 10.49651 -33.13241 -3.31855 1.000 131.58139 7 VAL B CA 1
ATOM 1905 C C . VAL B 1 21 ? 9.82384 -34.49819 -3.27904 1.000 131.05134 7 VAL B C 1
ATOM 1906 O O . VAL B 1 21 ? 10.48983 -35.53027 -3.42629 1.000 134.42649 7 VAL B O 1
ATOM 1910 N N . GLU B 1 22 ? 8.50443 -34.53417 -3.08308 1.000 131.95305 8 GLU B N 1
ATOM 1911 C CA . GLU B 1 22 ? 7.78563 -35.80272 -3.04602 1.000 137.71545 8 GLU B CA 1
ATOM 1912 C C . GLU B 1 22 ? 7.56319 -36.37475 -4.44107 1.000 142.65164 8 GLU B C 1
ATOM 1913 O O . GLU B 1 22 ? 7.60593 -37.59756 -4.61769 1.000 147.78281 8 GLU B O 1
ATOM 1919 N N . ILE B 1 23 ? 7.34425 -35.51827 -5.43944 1.000 145.19185 9 ILE B N 1
ATOM 1920 C CA . ILE B 1 23 ? 7.05328 -35.99497 -6.78644 1.000 133.28717 9 ILE B CA 1
ATOM 1921 C C . ILE B 1 23 ? 8.31582 -36.22289 -7.61248 1.000 130.29301 9 ILE B C 1
ATOM 1922 O O . ILE B 1 23 ? 8.26411 -36.95212 -8.61350 1.000 141.33561 9 ILE B O 1
ATOM 1927 N N . PHE B 1 24 ? 9.44851 -35.64371 -7.20814 1.000 126.84580 10 PHE B N 1
ATOM 1928 C CA . PHE B 1 24 ? 10.68309 -35.77463 -7.98180 1.000 128.21786 10 PHE B CA 1
ATOM 1929 C C . PHE B 1 24 ? 11.11912 -37.21948 -8.20347 1.000 136.73243 10 PHE B C 1
ATOM 1930 O O . PHE B 1 24 ? 11.47615 -37.55890 -9.34541 1.000 145.89490 10 PHE B O 1
ATOM 1938 N N . PRO B 1 25 ? 11.13676 -38.10732 -7.19751 1.000 129.98845 11 PRO B N 1
ATOM 1939 C CA . PRO B 1 25 ? 11.63441 -39.46992 -7.46393 1.000 140.85551 11 PRO B CA 1
ATOM 1940 C C . PRO B 1 25 ? 10.79888 -40.24072 -8.47190 1.000 148.04373 11 PRO B C 1
ATOM 1941 O O . PRO B 1 25 ? 11.36042 -40.91993 -9.34060 1.000 141.22840 11 PRO B O 1
ATOM 1945 N N . GLU B 1 26 ? 9.46969 -40.15507 -8.38693 1.000 145.02860 12 GLU B N 1
ATOM 1946 C CA . GLU B 1 26 ? 8.62882 -40.89884 -9.31971 1.000 146.86419 12 GLU B CA 1
ATOM 1947 C C . GLU B 1 26 ? 8.65589 -40.27731 -10.71079 1.000 147.49306 12 GLU B C 1
ATOM 1948 O O . GLU B 1 26 ? 8.61611 -40.99504 -11.71658 1.000 160.41903 12 GLU B O 1
ATOM 1954 N N . VAL B 1 27 ? 8.72644 -38.94696 -10.78997 1.000 139.47371 13 VAL B N 1
ATOM 1955 C CA . VAL B 1 27 ? 8.73290 -38.28110 -12.08943 1.000 148.76719 13 VAL B CA 1
ATOM 1956 C C . VAL B 1 27 ? 10.03492 -38.56064 -12.83160 1.000 148.54116 13 VAL B C 1
ATOM 1957 O O . VAL B 1 27 ? 10.03260 -38.80971 -14.04365 1.000 149.72608 13 VAL B O 1
ATOM 1961 N N . LEU B 1 28 ? 11.16504 -38.53440 -12.12000 1.000 137.62390 14 LEU B N 1
ATOM 1962 C CA . LEU B 1 28 ? 12.44944 -38.78992 -12.76455 1.000 133.15984 14 LEU B CA 1
ATOM 1963 C C . LEU B 1 28 ? 12.54617 -40.21866 -13.28562 1.000 142.32453 14 LEU B C 1
ATOM 1964 O O . LEU B 1 28 ? 13.18640 -40.45890 -14.31567 1.000 148.32759 14 LEU B O 1
ATOM 1969 N N . SER B 1 29 ? 11.91781 -41.17453 -12.59867 1.000 150.43370 15 SER B N 1
ATOM 1970 C CA . SER B 1 29 ? 11.95424 -42.56060 -13.05011 1.000 151.82447 15 SER B CA 1
ATOM 1971 C C . SER B 1 29 ? 10.96255 -42.82383 -14.17620 1.000 151.02784 15 SER B C 1
ATOM 1972 O O . SER B 1 29 ? 11.24844 -43.62768 -15.07064 1.000 154.69929 15 SER B O 1
ATOM 1975 N N . ASP B 1 30 ? 9.80314 -42.16481 -14.15336 1.000 152.24946 16 ASP B N 1
ATOM 1976 C CA . ASP B 1 30 ? 8.80384 -42.34103 -15.19937 1.000 153.51892 16 ASP B CA 1
ATOM 1977 C C . ASP B 1 30 ? 9.13694 -41.58111 -16.47586 1.000 152.23630 16 ASP B C 1
ATOM 1978 O O . ASP B 1 30 ? 8.42946 -41.74607 -17.47571 1.000 156.29082 16 ASP B O 1
ATOM 1983 N N . TRP B 1 31 ? 10.17871 -40.76229 -16.46739 1.000 151.10581 17 TRP B N 1
ATOM 1984 C CA . TRP B 1 31 ? 10.55370 -39.99946 -17.65160 1.000 144.30362 17 TRP B CA 1
ATOM 1985 C C . TRP B 1 31 ? 11.05698 -40.94798 -18.73229 1.000 150.25047 17 TRP B C 1
ATOM 1986 O O . TRP B 1 31 ? 11.99023 -41.72112 -18.47777 1.000 151.12605 17 TRP B O 1
ATOM 1997 N N . PRO B 1 32 ? 10.47955 -40.93157 -19.93778 1.000 143.88037 18 PRO B N 1
ATOM 1998 C CA . PRO B 1 32 ? 10.89064 -41.92352 -20.94546 1.000 133.96798 18 PRO B CA 1
ATOM 1999 C C . PRO B 1 32 ? 12.30292 -41.71245 -21.45819 1.000 132.83597 18 PRO B C 1
ATOM 2000 O O . PRO B 1 32 ? 13.02242 -42.69232 -21.68944 1.000 137.57138 18 PRO B O 1
ATOM 2004 N N . THR B 1 33 ? 12.72582 -40.46010 -21.64503 1.000 130.33250 19 THR B N 1
ATOM 2005 C CA . THR B 1 33 ? 14.07882 -40.20388 -22.12370 1.000 139.05514 19 THR B CA 1
ATOM 2006 C C . THR B 1 33 ? 15.13253 -40.50178 -21.06507 1.000 144.16518 19 THR B C 1
ATOM 2007 O O . THR B 1 33 ? 16.31356 -40.62792 -21.40434 1.000 146.27149 19 THR B O 1
ATOM 2011 N N . VAL B 1 34 ? 14.73754 -40.61764 -19.80001 1.000 146.26722 20 VAL B N 1
ATOM 2012 C CA . VAL B 1 34 ? 15.66955 -40.94670 -18.72586 1.000 151.57345 20 VAL B CA 1
ATOM 2013 C C . VAL B 1 34 ? 15.91944 -42.45086 -18.75709 1.000 154.97271 20 VAL B C 1
ATOM 2014 O O . VAL B 1 34 ? 15.02447 -43.24763 -18.46547 1.000 146.30021 20 VAL B O 1
ATOM 2018 N N . ASN B 1 35 ? 17.13751 -42.84053 -19.12221 1.000 158.60769 21 ASN B N 1
ATOM 2019 C CA . ASN B 1 35 ? 17.53748 -44.24113 -19.17055 1.000 164.44684 21 ASN B CA 1
ATOM 2020 C C . ASN B 1 35 ? 18.92445 -44.40070 -18.56812 1.000 174.80916 21 ASN B C 1
ATOM 2021 O O . ASN B 1 35 ? 19.73790 -45.20484 -19.03572 1.000 178.90028 21 ASN B O 1
ATOM 2026 N N . PHE B 1 36 ? 19.22085 -43.62257 -17.53355 1.000 172.91392 22 PHE B N 1
ATOM 2027 C CA . PHE B 1 36 ? 20.54614 -43.62538 -16.92861 1.000 172.21017 22 PHE B CA 1
ATOM 2028 C C . PHE B 1 36 ? 20.40593 -43.88167 -15.42985 1.000 168.22685 22 PHE B C 1
ATOM 2029 O O . PHE B 1 36 ? 19.35878 -44.31888 -14.93475 1.000 166.42375 22 PHE B O 1
ATOM 2037 N N . ALA B 1 37 ? 21.47659 -43.59341 -14.68944 1.000 175.33944 23 ALA B N 1
ATOM 2038 C CA . ALA B 1 37 ? 21.53187 -43.91508 -13.26816 1.000 163.02098 23 ALA B CA 1
ATOM 2039 C C . ALA B 1 37 ? 20.47854 -43.14190 -12.48380 1.000 160.32743 23 ALA B C 1
ATOM 2040 O O . ALA B 1 37 ? 20.32434 -41.92814 -12.64839 1.000 164.97697 23 ALA B O 1
ATOM 2042 N N . VAL B 1 38 ? 19.75494 -43.85680 -11.62350 1.000 165.06099 24 VAL B N 1
ATOM 2043 C CA . VAL B 1 38 ? 18.75929 -43.25712 -10.74221 1.000 160.66081 24 VAL B CA 1
ATOM 2044 C C . VAL B 1 38 ? 19.03740 -43.69812 -9.31182 1.000 158.54953 24 VAL B C 1
ATOM 2045 O O . VAL B 1 38 ? 18.13143 -44.14499 -8.59856 1.000 156.16803 24 VAL B O 1
ATOM 2049 N N . THR B 1 39 ? 20.29370 -43.58043 -8.88789 1.000 157.70245 25 THR B N 1
ATOM 2050 C CA . THR B 1 39 ? 20.67862 -43.98912 -7.54759 1.000 154.90363 25 THR B CA 1
ATOM 2051 C C . THR B 1 39 ? 20.03138 -43.07612 -6.50938 1.000 157.56312 25 THR B C 1
ATOM 2052 O O . THR B 1 39 ? 19.48591 -42.01365 -6.82358 1.000 157.90812 25 THR B O 1
ATOM 2056 N N . ASP B 1 40 ? 20.09154 -43.51333 -5.24955 1.000 156.91523 26 ASP B N 1
ATOM 2057 C CA . ASP B 1 40 ? 19.56442 -42.69699 -4.16205 1.000 157.07324 26 ASP B CA 1
ATOM 2058 C C . ASP B 1 40 ? 20.31237 -41.37342 -4.05956 1.000 155.83231 26 ASP B C 1
ATOM 2059 O O . ASP B 1 40 ? 19.70059 -40.32355 -3.83058 1.000 157.28839 26 ASP B O 1
ATOM 2064 N N . ASP B 1 41 ? 21.63439 -41.39898 -4.25328 1.000 161.05467 27 ASP B N 1
ATOM 2065 C CA . ASP B 1 41 ? 22.40424 -40.15821 -4.25216 1.000 161.69704 27 ASP B CA 1
ATOM 2066 C C . ASP B 1 41 ? 21.97321 -39.23847 -5.38748 1.000 154.39054 27 ASP B C 1
ATOM 2067 O O . ASP B 1 41 ? 21.95802 -38.01197 -5.22958 1.000 152.86567 27 ASP B O 1
ATOM 2072 N N . VAL B 1 42 ? 21.62429 -39.81285 -6.54139 1.000 153.21781 28 VAL B N 1
ATOM 2073 C CA . VAL B 1 42 ? 21.14352 -39.00976 -7.66379 1.000 150.03178 28 VAL B CA 1
ATOM 2074 C C . VAL B 1 42 ? 19.89373 -38.23817 -7.26265 1.000 146.67884 28 VAL B C 1
ATOM 2075 O O . VAL B 1 42 ? 19.78316 -37.02838 -7.49716 1.000 147.13375 28 VAL B O 1
ATOM 2079 N N . LEU B 1 43 ? 18.93560 -38.93032 -6.64380 1.000 143.77591 29 LEU B N 1
ATOM 2080 C CA . LEU B 1 43 ? 17.72885 -38.26586 -6.16589 1.000 139.05635 29 LEU B CA 1
ATOM 2081 C C . LEU B 1 43 ? 18.04760 -37.29569 -5.03567 1.000 139.03244 29 LEU B C 1
ATOM 2082 O O . LEU B 1 43 ? 17.49458 -36.19057 -4.98537 1.000 130.83741 29 LEU B O 1
ATOM 2087 N N . GLU B 1 44 ? 18.93774 -37.69200 -4.11908 1.000 150.57323 30 GLU B N 1
ATOM 2088 C CA . GLU B 1 44 ? 19.36830 -36.78304 -3.06094 1.000 153.23531 30 GLU B CA 1
ATOM 2089 C C . GLU B 1 44 ? 20.01779 -35.52912 -3.63049 1.000 147.69427 30 GLU B C 1
ATOM 2090 O O . GLU B 1 44 ? 19.97624 -34.46731 -2.99877 1.000 145.13496 30 GLU B O 1
ATOM 2096 N N . LEU B 1 45 ? 20.61717 -35.62879 -4.81853 1.000 144.79794 31 LEU B N 1
ATOM 2097 C CA . LEU B 1 45 ? 21.20615 -34.46009 -5.46022 1.000 140.51050 31 LEU B CA 1
ATOM 2098 C C . LEU B 1 45 ? 20.15560 -33.60710 -6.15934 1.000 128.65756 31 LEU B C 1
ATOM 2099 O O . LEU B 1 45 ? 20.33168 -32.38947 -6.27955 1.000 117.09038 31 LEU B O 1
ATOM 2104 N N . GLY B 1 46 ? 19.06479 -34.22139 -6.62124 1.000 135.24227 32 GLY B N 1
ATOM 2105 C CA . GLY B 1 46 ? 18.01364 -33.45265 -7.26669 1.000 133.12949 32 GLY B CA 1
ATOM 2106 C C . GLY B 1 46 ? 17.24925 -32.57699 -6.29285 1.000 133.94121 32 GLY B C 1
ATOM 2107 O O . GLY B 1 46 ? 16.97817 -31.40698 -6.57759 1.000 131.89062 32 GLY B O 1
ATOM 2108 N N . ILE B 1 47 ? 16.89091 -33.12833 -5.12998 1.000 135.92391 33 ILE B N 1
ATOM 2109 C CA . ILE B 1 47 ? 16.21545 -32.33581 -4.11064 1.000 133.22131 33 ILE B CA 1
ATOM 2110 C C . ILE B 1 47 ? 17.14972 -31.29812 -3.50533 1.000 138.13210 33 ILE B C 1
ATOM 2111 O O . ILE B 1 47 ? 16.68323 -30.31126 -2.92431 1.000 143.34215 33 ILE B O 1
ATOM 2116 N N . PHE B 1 48 ? 18.46356 -31.49771 -3.62371 1.000 137.74805 34 PHE B N 1
ATOM 2117 C CA . PHE B 1 48 ? 19.41965 -30.49666 -3.16558 1.000 134.78561 34 PHE B CA 1
ATOM 2118 C C . PHE B 1 48 ? 19.50287 -29.33295 -4.14644 1.000 136.05234 34 PHE B C 1
ATOM 2119 O O . PHE B 1 48 ? 19.49459 -28.16560 -3.74048 1.000 136.82090 34 PHE B O 1
ATOM 2127 N N . LEU B 1 49 ? 19.58308 -29.63585 -5.44457 1.000 134.54667 35 LEU B N 1
ATOM 2128 C CA . LEU B 1 49 ? 19.61455 -28.58935 -6.45879 1.000 128.57016 35 LEU B CA 1
ATOM 2129 C C . LEU B 1 49 ? 18.25033 -27.94791 -6.66977 1.000 127.26776 35 LEU B C 1
ATOM 2130 O O . LEU B 1 49 ? 18.18139 -26.81281 -7.15300 1.000 126.75913 35 LEU B O 1
ATOM 2135 N N . GLY B 1 50 ? 17.16834 -28.64568 -6.32176 1.000 115.99683 36 GLY B N 1
ATOM 2136 C CA . GLY B 1 50 ? 15.84384 -28.08055 -6.52191 1.000 111.56097 36 GLY B CA 1
ATOM 2137 C C . GLY B 1 50 ? 15.53220 -26.96644 -5.54062 1.000 133.62454 36 GLY B C 1
ATOM 2138 O O . GLY B 1 50 ? 15.08839 -25.88323 -5.93206 1.000 123.27117 36 GLY B O 1
ATOM 2139 N N . GLU B 1 51 ? 15.76054 -27.21671 -4.24947 1.000 143.49187 37 GLU B N 1
ATOM 2140 C CA . GLU B 1 51 ? 15.51832 -26.20191 -3.23131 1.000 145.96659 37 GLU B CA 1
ATOM 2141 C C . GLU B 1 51 ? 16.56532 -25.09677 -3.23812 1.000 145.73446 37 GLU B C 1
ATOM 2142 O O . GLU B 1 51 ? 16.40378 -24.11095 -2.51079 1.000 152.60275 37 GLU B O 1
ATOM 2148 N N . ARG B 1 52 ? 17.62796 -25.23432 -4.03328 1.000 139.75253 38 ARG B N 1
ATOM 2149 C CA . ARG B 1 52 ? 18.68612 -24.23343 -4.14579 1.000 136.30445 38 ARG B CA 1
ATOM 2150 C C . ARG B 1 52 ? 18.82269 -23.85989 -5.61756 1.000 129.56203 38 ARG B C 1
ATOM 2151 O O . ARG B 1 52 ? 19.68725 -24.39449 -6.32890 1.000 128.16113 38 ARG B O 1
ATOM 2159 N N . PRO B 1 53 ? 17.97950 -22.94736 -6.11148 1.000 127.18778 39 PRO B N 1
ATOM 2160 C CA . PRO B 1 53 ? 18.03391 -22.59306 -7.53921 1.000 115.13838 39 PRO B CA 1
ATOM 2161 C C . PRO B 1 53 ? 19.32591 -21.91259 -7.95326 1.000 112.19051 39 PRO B C 1
ATOM 2162 O O . PRO B 1 53 ? 19.62994 -21.88463 -9.15239 1.000 116.33470 39 PRO B O 1
ATOM 2166 N N . GLU B 1 54 ? 20.09313 -21.36238 -7.00893 1.000 120.44897 40 GLU B N 1
ATOM 2167 C CA . GLU B 1 54 ? 21.35070 -20.71557 -7.36697 1.000 126.57073 40 GLU B CA 1
ATOM 2168 C C . GLU B 1 54 ? 22.36661 -21.72075 -7.89482 1.000 125.41860 40 GLU B C 1
ATOM 2169 O O . GLU B 1 54 ? 23.25310 -21.35354 -8.67445 1.000 128.22952 40 GLU B O 1
ATOM 2175 N N . ALA B 1 55 ? 22.25320 -22.98547 -7.48980 1.000 125.70982 41 ALA B N 1
ATOM 2176 C CA . ALA B 1 55 ? 23.14282 -24.02872 -7.98222 1.000 123.59303 41 ALA B CA 1
ATOM 2177 C C . ALA B 1 55 ? 22.60130 -24.72518 -9.22207 1.000 120.70422 41 ALA B C 1
ATOM 2178 O O . ALA B 1 55 ? 23.38839 -25.16082 -10.07030 1.000 121.48626 41 ALA B O 1
ATOM 2180 N N . LEU B 1 56 ? 21.27660 -24.84274 -9.34605 1.000 121.89123 42 LEU B N 1
ATOM 2181 C CA . LEU B 1 56 ? 20.69780 -25.45825 -10.53615 1.000 114.53302 42 LEU B CA 1
ATOM 2182 C C . LEU B 1 56 ? 20.99444 -24.63147 -11.78051 1.000 113.96392 42 LEU B C 1
ATOM 2183 O O . LEU B 1 56 ? 21.25343 -25.18325 -12.85661 1.000 117.52115 42 LEU B O 1
ATOM 2188 N N . LYS B 1 57 ? 20.96453 -23.30453 -11.65183 1.000 114.27780 43 LYS B N 1
ATOM 2189 C CA . LYS B 1 57 ? 21.28663 -22.42753 -12.76899 1.000 106.71643 43 LYS B CA 1
ATOM 2190 C C . LYS B 1 57 ? 22.78599 -22.24273 -12.95497 1.000 108.53124 43 LYS B C 1
ATOM 2191 O O . LYS B 1 57 ? 23.22463 -21.93361 -14.06807 1.000 117.66812 43 LYS B O 1
ATOM 2197 N N . GLY B 1 58 ? 23.57738 -22.42212 -11.89601 1.000 110.70360 44 GLY B N 1
ATOM 2198 C CA . GLY B 1 58 ? 25.01699 -22.27464 -12.02966 1.000 110.85292 44 GLY B CA 1
ATOM 2199 C C . GLY B 1 58 ? 25.64927 -23.40395 -12.81967 1.000 111.83645 44 GLY B C 1
ATOM 2200 O O . GLY B 1 58 ? 26.52322 -23.17190 -13.65978 1.000 114.12516 44 GLY B O 1
ATOM 2201 N N . VAL B 1 59 ? 25.22151 -24.64207 -12.56081 1.000 107.29570 45 VAL B N 1
ATOM 2202 C CA . VAL B 1 59 ? 25.72909 -25.77073 -13.33322 1.000 115.54142 45 VAL B CA 1
ATOM 2203 C C . VAL B 1 59 ? 25.19940 -25.71894 -14.76035 1.000 130.22864 45 VAL B C 1
ATOM 2204 O O . VAL B 1 59 ? 25.84730 -26.21556 -15.69061 1.000 131.19915 45 VAL B O 1
ATOM 2208 N N . TYR B 1 60 ? 24.02314 -25.11939 -14.96241 1.000 128.56972 46 TYR B N 1
ATOM 2209 C CA . TYR B 1 60 ? 23.53524 -24.89836 -16.31940 1.000 115.39699 46 TYR B CA 1
ATOM 2210 C C . TYR B 1 60 ? 24.47217 -23.97754 -17.09062 1.000 113.27635 46 TYR B C 1
ATOM 2211 O O . TYR B 1 60 ? 24.74706 -24.20752 -18.27415 1.000 115.42263 46 TYR B O 1
ATOM 2220 N N . LYS B 1 61 ? 24.97407 -22.92779 -16.43431 1.000 112.39985 47 LYS B N 1
ATOM 2221 C CA . LYS B 1 61 ? 25.96942 -22.06894 -17.06598 1.000 112.33289 47 LYS B CA 1
ATOM 2222 C C . LYS B 1 61 ? 27.29858 -22.79052 -17.23870 1.000 124.34229 47 LYS B C 1
ATOM 2223 O O . LYS B 1 61 ? 28.07108 -22.45567 -18.14316 1.000 130.56511 47 LYS B O 1
ATOM 2229 N N . LEU B 1 62 ? 27.58519 -23.77143 -16.37999 1.000 130.98575 48 LEU B N 1
ATOM 2230 C CA . LEU B 1 62 ? 28.79497 -24.56901 -16.54486 1.000 132.86595 48 LEU B CA 1
ATOM 2231 C C . LEU B 1 62 ? 28.75076 -25.37126 -17.83818 1.000 130.48307 48 LEU B C 1
ATOM 2232 O O . LEU B 1 62 ? 29.77522 -25.53933 -18.50995 1.000 140.69151 48 LEU B O 1
ATOM 2237 N N . ILE B 1 63 ? 27.57134 -25.86795 -18.20908 1.000 122.44320 49 ILE B N 1
ATOM 2238 C CA . ILE B 1 63 ? 27.46977 -26.75144 -19.36514 1.000 133.90168 49 ILE B CA 1
ATOM 2239 C C . ILE B 1 63 ? 27.31334 -25.94899 -20.65013 1.000 130.56456 49 ILE B C 1
ATOM 2240 O O . ILE B 1 63 ? 28.03802 -26.16738 -21.62743 1.000 129.62472 49 ILE B O 1
ATOM 2245 N N . LYS B 1 64 ? 26.36645 -25.00707 -20.66683 1.000 126.11226 50 LYS B N 1
ATOM 2246 C CA . LYS B 1 64 ? 26.07014 -24.26848 -21.89077 1.000 110.93632 50 LYS B CA 1
ATOM 2247 C C . LYS B 1 64 ? 27.22148 -23.35100 -22.28663 1.000 122.31100 50 LYS B C 1
ATOM 2248 O O . LYS B 1 64 ? 27.57519 -23.26680 -23.46846 1.000 144.05857 50 LYS B O 1
ATOM 2254 N N . LEU B 1 65 ? 27.81588 -22.65526 -21.32091 1.000 112.13261 51 LEU B N 1
ATOM 2255 C CA . LEU B 1 65 ? 28.91837 -21.74388 -21.59682 1.000 120.87084 51 LEU B CA 1
ATOM 2256 C C . LEU B 1 65 ? 30.27406 -22.43738 -21.61190 1.000 132.04846 51 LEU B C 1
ATOM 2257 O O . LEU B 1 65 ? 31.29520 -21.75862 -21.76501 1.000 134.50654 51 LEU B O 1
ATOM 2262 N N . LYS B 1 66 ? 30.30437 -23.76385 -21.45927 1.000 127.47860 52 LYS B N 1
ATOM 2263 C CA . LYS B 1 66 ? 31.53873 -24.55040 -21.51505 1.000 138.02661 52 LYS B CA 1
ATOM 2264 C C . LYS B 1 66 ? 32.55730 -24.05714 -20.48712 1.000 144.92616 52 LYS B C 1
ATOM 2265 O O . LYS B 1 66 ? 33.73795 -23.86728 -20.78685 1.000 139.91571 52 LYS B O 1
ATOM 2271 N N . GLN B 1 67 ? 32.08753 -23.84750 -19.26058 1.000 150.15918 53 GLN B N 1
ATOM 2272 C CA . GLN B 1 67 ? 32.96326 -23.37416 -18.20119 1.000 150.45403 53 GLN B CA 1
ATOM 2273 C C . GLN B 1 67 ? 33.89087 -24.49139 -17.73004 1.000 147.24409 53 GLN B C 1
ATOM 2274 O O . GLN B 1 67 ? 33.65615 -25.67913 -17.97060 1.000 146.30495 53 GLN B O 1
ATOM 2280 N N . LYS B 1 68 ? 34.96344 -24.09071 -17.04583 1.000 146.91397 54 LYS B N 1
ATOM 2281 C CA . LYS B 1 68 ? 35.94187 -25.05860 -16.56324 1.000 139.54536 54 LYS B CA 1
ATOM 2282 C C . LYS B 1 68 ? 35.42480 -25.80234 -15.33738 1.000 142.28151 54 LYS B C 1
ATOM 2283 O O . LYS B 1 68 ? 35.45250 -27.03718 -15.29305 1.000 138.13747 54 LYS B O 1
ATOM 2289 N N . ASN B 1 69 ? 34.94762 -25.06693 -14.33591 1.000 148.12436 55 ASN B N 1
ATOM 2290 C CA . ASN B 1 69 ? 34.42755 -25.66970 -13.11824 1.000 139.55467 55 ASN B CA 1
ATOM 2291 C C . ASN B 1 69 ? 33.40897 -24.72555 -12.49500 1.000 134.82173 55 ASN B C 1
ATOM 2292 O O . ASN B 1 69 ? 33.20532 -23.60111 -12.95980 1.000 134.56223 55 ASN B O 1
ATOM 2297 N N . TYR B 1 70 ? 32.76678 -25.19972 -11.42852 1.000 135.97584 56 TYR B N 1
ATOM 2298 C CA . TYR B 1 70 ? 31.76295 -24.41133 -10.72438 1.000 133.65723 56 TYR B CA 1
ATOM 2299 C C . TYR B 1 70 ? 31.57884 -24.98493 -9.32825 1.000 139.04445 56 TYR B C 1
ATOM 2300 O O . TYR B 1 70 ? 31.40097 -26.19701 -9.17457 1.000 140.76899 56 TYR B O 1
ATOM 2309 N N . GLU B 1 71 ? 31.61877 -24.11544 -8.32014 1.000 134.77004 57 GLU B N 1
ATOM 2310 C CA . GLU B 1 71 ? 31.46750 -24.51684 -6.92997 1.000 131.10491 57 GLU B CA 1
ATOM 2311 C C . GLU B 1 71 ? 30.37990 -23.67915 -6.27262 1.000 128.47789 57 GLU B C 1
ATOM 2312 O O . GLU B 1 71 ? 30.19883 -22.50220 -6.59648 1.000 131.61241 57 GLU B O 1
ATOM 2318 N N . TYR B 1 72 ? 29.65550 -24.29953 -5.34293 1.000 128.21271 58 TYR B N 1
ATOM 2319 C CA . TYR B 1 72 ? 28.55863 -23.64380 -4.64337 1.000 128.30354 58 TYR B CA 1
ATOM 2320 C C . TYR B 1 72 ? 28.55545 -24.07340 -3.18520 1.000 136.18859 58 TYR B C 1
ATOM 2321 O O . TYR B 1 72 ? 28.64627 -25.26802 -2.88783 1.000 141.00433 58 TYR B O 1
ATOM 2330 N N . GLN B 1 73 ? 28.45066 -23.10064 -2.28385 1.000 135.21715 59 GLN B N 1
ATOM 2331 C CA . GLN B 1 73 ? 28.32813 -23.35391 -0.85587 1.000 125.81287 59 GLN B CA 1
ATOM 2332 C C . GLN B 1 73 ? 26.91963 -23.01495 -0.38950 1.000 122.32274 59 GLN B C 1
ATOM 2333 O O . GLN B 1 73 ? 26.36694 -21.97336 -0.75719 1.000 122.41623 59 GLN B O 1
ATOM 2339 N N . SER B 1 74 ? 26.34495 -23.89675 0.42420 1.000 119.17614 60 SER B N 1
ATOM 2340 C CA . SER B 1 74 ? 25.03062 -23.64822 0.99306 1.000 118.10207 60 SER B CA 1
ATOM 2341 C C . SER B 1 74 ? 25.12163 -22.55881 2.06046 1.000 128.59768 60 SER B C 1
ATOM 2342 O O . SER B 1 74 ? 26.19434 -22.02679 2.36199 1.000 135.84110 60 SER B O 1
ATOM 2345 N N . PHE B 1 75 ? 23.96858 -22.22110 2.64249 1.000 130.27914 61 PHE B N 1
ATOM 2346 C CA . PHE B 1 75 ? 23.95187 -21.23071 3.71337 1.000 131.10500 61 PHE B CA 1
ATOM 2347 C C . PHE B 1 75 ? 24.70889 -21.72331 4.93926 1.000 125.44395 61 PHE B C 1
ATOM 2348 O O . PHE B 1 75 ? 25.23660 -20.91386 5.71064 1.000 139.70964 61 PHE B O 1
ATOM 2356 N N . LEU B 1 76 ? 24.78047 -23.03931 5.13091 1.000 127.49369 62 LEU B N 1
ATOM 2357 C CA . LEU B 1 76 ? 25.50793 -23.62451 6.24773 1.000 130.62276 62 LEU B CA 1
ATOM 2358 C C . LEU B 1 76 ? 26.94931 -23.97537 5.90313 1.000 130.26293 62 LEU B C 1
ATOM 2359 O O . LEU B 1 76 ? 27.71968 -24.31547 6.80758 1.000 126.94794 62 LEU B O 1
ATOM 2364 N N . GLY B 1 77 ? 27.33168 -23.89976 4.63138 1.000 130.44549 63 GLY B N 1
ATOM 2365 C CA . GLY B 1 77 ? 28.68425 -24.19721 4.21140 1.000 126.11222 63 GLY B CA 1
ATOM 2366 C C . GLY B 1 77 ? 28.85702 -25.46648 3.40431 1.000 125.51043 63 GLY B C 1
ATOM 2367 O O . GLY B 1 77 ? 30.00049 -25.87217 3.16442 1.000 120.78015 63 GLY B O 1
ATOM 2368 N N . LEU B 1 78 ? 27.76905 -26.10475 2.97865 1.000 128.15000 64 LEU B N 1
ATOM 2369 C CA . LEU B 1 78 ? 27.85305 -27.33567 2.19847 1.000 130.34962 64 LEU B CA 1
ATOM 2370 C C . LEU B 1 78 ? 28.40212 -27.01816 0.81279 1.000 135.58573 64 LEU B C 1
ATOM 2371 O O . LEU B 1 78 ? 27.70047 -26.44116 -0.02392 1.000 135.69440 64 LEU B O 1
ATOM 2376 N N . SER B 1 79 ? 29.65287 -27.39742 0.56497 1.000 139.61542 65 SER B N 1
ATOM 2377 C CA . SER B 1 79 ? 30.34664 -27.06275 -0.67182 1.000 138.10714 65 SER B CA 1
ATOM 2378 C C . SER B 1 79 ? 30.36060 -28.26151 -1.61135 1.000 139.97335 65 SER B C 1
ATOM 2379 O O . SER B 1 79 ? 30.70594 -29.37505 -1.20201 1.000 141.73412 65 SER B O 1
ATOM 2382 N N . ILE B 1 80 ? 29.98426 -28.02769 -2.86753 1.000 144.06435 66 ILE B N 1
ATOM 2383 C CA . ILE B 1 80 ? 30.02585 -29.03791 -3.91860 1.000 143.87356 66 ILE B CA 1
ATOM 2384 C C . ILE B 1 80 ? 30.65690 -28.40751 -5.15184 1.000 141.79066 66 ILE B C 1
ATOM 2385 O O . ILE B 1 80 ? 30.23724 -27.32842 -5.58479 1.000 139.36166 66 ILE B O 1
ATOM 2390 N N . LEU B 1 81 ? 31.65914 -29.07696 -5.71496 1.000 140.47376 67 LEU B N 1
ATOM 2391 C CA . LEU B 1 81 ? 32.39574 -28.57850 -6.87041 1.000 133.99737 67 LEU B CA 1
ATOM 2392 C C . LEU B 1 81 ? 32.03213 -29.40770 -8.09468 1.000 143.05060 67 LEU B C 1
ATOM 2393 O O . LEU B 1 81 ? 32.17530 -30.63488 -8.08162 1.000 144.91253 67 LEU B O 1
ATOM 2398 N N . PHE B 1 82 ? 31.56923 -28.73651 -9.14766 1.000 143.40863 68 PHE B N 1
ATOM 2399 C CA . PHE B 1 82 ? 31.21742 -29.37500 -10.41219 1.000 136.39681 68 PHE B CA 1
ATOM 2400 C C . PHE B 1 82 ? 32.26249 -28.98994 -11.45208 1.000 144.24757 68 PHE B C 1
ATOM 2401 O O . PHE B 1 82 ? 32.34281 -27.82487 -11.85556 1.000 141.73621 68 PHE B O 1
ATOM 2409 N N . GLU B 1 83 ? 33.05757 -29.96359 -11.88479 1.000 150.52099 69 GLU B N 1
ATOM 2410 C CA . GLU B 1 83 ? 34.04384 -29.75535 -12.93493 1.000 152.51774 69 GLU B CA 1
ATOM 2411 C C . GLU B 1 83 ? 33.52639 -30.31329 -14.25330 1.000 146.20567 69 GLU B C 1
ATOM 2412 O O . GLU B 1 83 ? 32.88592 -31.36820 -14.28645 1.000 144.30857 69 GLU B O 1
ATOM 2418 N N . ARG B 1 84 ? 33.80817 -29.59772 -15.33787 1.000 153.34513 70 ARG B N 1
ATOM 2419 C CA . ARG B 1 84 ? 33.40099 -29.99403 -16.68110 1.000 152.64764 70 ARG B CA 1
ATOM 2420 C C . ARG B 1 84 ? 34.63569 -30.48589 -17.42483 1.000 151.28837 70 ARG B C 1
ATOM 2421 O O . ARG B 1 84 ? 35.49265 -29.68495 -17.81363 1.000 151.82479 70 ARG B O 1
ATOM 2429 N N . SER B 1 85 ? 34.72759 -31.79831 -17.61699 1.000 152.55495 71 SER B N 1
ATOM 2430 C CA . SER B 1 85 ? 35.86469 -32.36564 -18.32392 1.000 159.59201 71 SER B CA 1
ATOM 2431 C C . SER B 1 85 ? 35.80074 -32.01586 -19.80556 1.000 167.66119 71 SER B C 1
ATOM 2432 O O . SER B 1 85 ? 34.72359 -31.83852 -20.38118 1.000 171.65615 71 SER B O 1
ATOM 2435 N N . ASP B 1 86 ? 36.97906 -31.91419 -20.42414 1.000 170.26151 72 ASP B N 1
ATOM 2436 C CA . ASP B 1 86 ? 37.04559 -31.70090 -21.86412 1.000 170.19391 72 ASP B CA 1
ATOM 2437 C C . ASP B 1 86 ? 36.49308 -32.88575 -22.64496 1.000 177.35604 72 ASP B C 1
ATOM 2438 O O . ASP B 1 86 ? 36.16009 -32.73468 -23.82504 1.000 178.76413 72 ASP B O 1
ATOM 2443 N N . ASP B 1 87 ? 36.38556 -34.05348 -22.01292 1.000 177.77386 73 ASP B N 1
ATOM 2444 C CA . ASP B 1 87 ? 35.80448 -35.23413 -22.63644 1.000 181.19851 73 ASP B CA 1
ATOM 2445 C C . ASP B 1 87 ? 34.28178 -35.21549 -22.62832 1.000 179.48388 73 ASP B C 1
ATOM 2446 O O . ASP B 1 87 ? 33.66464 -36.19893 -23.05041 1.000 181.13533 73 ASP B O 1
ATOM 2451 N N . GLY B 1 88 ? 33.66450 -34.13376 -22.16043 1.000 175.31571 74 GLY B N 1
ATOM 2452 C CA . GLY B 1 88 ? 32.21970 -34.07646 -22.08400 1.000 168.44062 74 GLY B CA 1
ATOM 2453 C C . GLY B 1 88 ? 31.62156 -34.83201 -20.92087 1.000 168.49008 74 GLY B C 1
ATOM 2454 O O . GLY B 1 88 ? 30.52784 -35.39022 -21.05275 1.000 164.98316 74 GLY B O 1
ATOM 2455 N N . GLN B 1 89 ? 32.31029 -34.87626 -19.78263 1.000 168.90796 75 GLN B N 1
ATOM 2456 C CA . GLN B 1 89 ? 31.81170 -35.53335 -18.58324 1.000 160.38917 75 GLN B CA 1
ATOM 2457 C C . GLN B 1 89 ? 31.74633 -34.53465 -17.43695 1.000 155.79689 75 GLN B C 1
ATOM 2458 O O . GLN B 1 89 ? 32.67963 -33.75359 -17.22627 1.000 154.69394 75 GLN B O 1
ATOM 2464 N N . ILE B 1 90 ? 30.64243 -34.56975 -16.69570 1.000 156.59861 76 ILE B N 1
ATOM 2465 C CA . ILE B 1 90 ? 30.45412 -33.69305 -15.54414 1.000 149.03997 76 ILE B CA 1
ATOM 2466 C C . ILE B 1 90 ? 31.10937 -34.35198 -14.33417 1.000 154.50509 76 ILE B C 1
ATOM 2467 O O . ILE B 1 90 ? 30.59678 -35.33586 -13.79559 1.000 157.00310 76 ILE B O 1
ATOM 2472 N N . LEU B 1 91 ? 32.24923 -33.81267 -13.91047 1.000 153.23616 77 LEU B N 1
ATOM 2473 C CA . LEU B 1 91 ? 32.98443 -34.33787 -12.76831 1.000 150.66023 77 LEU B CA 1
ATOM 2474 C C . LEU B 1 91 ? 32.58703 -33.58702 -11.50448 1.000 157.12852 77 LEU B C 1
ATOM 2475 O O . LEU B 1 91 ? 32.59688 -32.35198 -11.47985 1.000 158.17001 77 LEU B O 1
ATOM 2480 N N . TYR B 1 92 ? 32.24071 -34.33500 -10.45934 1.000 159.77880 78 TYR B N 1
ATOM 2481 C CA . TYR B 1 92 ? 31.89262 -33.73668 -9.17861 1.000 156.58886 78 TYR B CA 1
ATOM 2482 C C . TYR B 1 92 ? 31.99525 -34.79867 -8.09501 1.000 158.13002 78 TYR B C 1
ATOM 2483 O O . TYR B 1 92 ? 31.88831 -35.99861 -8.36172 1.000 159.27200 78 TYR B O 1
ATOM 2492 N N . THR B 1 93 ? 32.20419 -34.33572 -6.86483 1.000 160.50263 79 THR B N 1
ATOM 2493 C CA . THR B 1 93 ? 32.30567 -35.19956 -5.69507 1.000 164.22938 79 THR B CA 1
ATOM 2494 C C . THR B 1 93 ? 31.21951 -34.80283 -4.70654 1.000 156.48079 79 THR B C 1
ATOM 2495 O O . THR B 1 93 ? 31.23081 -33.68265 -4.18480 1.000 154.33609 79 THR B O 1
ATOM 2499 N N . PHE B 1 94 ? 30.28614 -35.71730 -4.45193 1.000 158.86961 80 PHE B N 1
ATOM 2500 C CA . PHE B 1 94 ? 29.16096 -35.46390 -3.56229 1.000 157.50466 80 PHE B CA 1
ATOM 2501 C C . PHE B 1 94 ? 28.99335 -36.63645 -2.60910 1.000 165.21733 80 PHE B C 1
ATOM 2502 O O . PHE B 1 94 ? 29.00983 -37.79520 -3.03731 1.000 170.31923 80 PHE B O 1
ATOM 2510 N N . LYS B 1 95 ? 28.83055 -36.32677 -1.32079 1.000 156.83276 81 LYS B N 1
ATOM 2511 C CA . LYS B 1 95 ? 28.62983 -37.33029 -0.27388 1.000 159.45134 81 LYS B CA 1
ATOM 2512 C C . LYS B 1 95 ? 29.78079 -38.33702 -0.24770 1.000 170.94214 81 LYS B C 1
ATOM 2513 O O . LYS B 1 95 ? 29.57755 -39.55264 -0.28946 1.000 173.27744 81 LYS B O 1
ATOM 2519 N N . GLU B 1 96 ? 31.00646 -37.81228 -0.19258 1.000 166.64863 82 GLU B N 1
ATOM 2520 C CA . GLU B 1 96 ? 32.22711 -38.61098 -0.08350 1.000 168.46001 82 GLU B CA 1
ATOM 2521 C C . GLU B 1 96 ? 32.38829 -39.59170 -1.24434 1.000 180.74768 82 GLU B C 1
ATOM 2522 O O . GLU B 1 96 ? 33.12211 -40.57926 -1.13268 1.000 176.01166 82 GLU B O 1
ATOM 2528 N N . LYS B 1 97 ? 31.71507 -39.34124 -2.36602 1.000 184.20415 83 LYS B N 1
ATOM 2529 C CA . LYS B 1 97 ? 31.73069 -40.25155 -3.50378 1.000 185.04197 83 LYS B CA 1
ATOM 2530 C C . LYS B 1 97 ? 31.82413 -39.44606 -4.78958 1.000 184.55650 83 LYS B C 1
ATOM 2531 O O . LYS B 1 97 ? 31.06308 -38.49370 -4.98382 1.000 184.85383 83 LYS B O 1
ATOM 2537 N N . GLU B 1 98 ? 32.75397 -39.82880 -5.66137 1.000 188.50354 84 GLU B N 1
ATOM 2538 C CA . GLU B 1 98 ? 32.93623 -39.16088 -6.94291 1.000 178.10182 84 GLU B CA 1
ATOM 2539 C C . GLU B 1 98 ? 32.08157 -39.84192 -8.00393 1.000 172.91605 84 GLU B C 1
ATOM 2540 O O . GLU B 1 98 ? 32.11473 -41.06875 -8.14404 1.000 174.74260 84 GLU B O 1
ATOM 2546 N N . VAL B 1 99 ? 31.31840 -39.04351 -8.74723 1.000 169.65099 85 VAL B N 1
ATOM 2547 C CA . VAL B 1 99 ? 30.40833 -39.54378 -9.77034 1.000 166.61555 85 VAL B CA 1
ATOM 2548 C C . VAL B 1 99 ? 30.71191 -38.83055 -11.07980 1.000 161.15610 85 VAL B C 1
ATOM 2549 O O . VAL B 1 99 ? 30.87743 -37.60568 -11.10056 1.000 161.78983 85 VAL B O 1
ATOM 2553 N N . ILE B 1 100 ? 30.78704 -39.59482 -12.16714 1.000 165.56850 86 ILE B N 1
ATOM 2554 C CA . ILE B 1 100 ? 30.96080 -39.04843 -13.50810 1.000 151.26789 86 ILE B CA 1
ATOM 2555 C C . ILE B 1 100 ? 29.60327 -39.01305 -14.19289 1.000 147.99483 86 ILE B C 1
ATOM 2556 O O . ILE B 1 100 ? 28.78322 -39.92471 -14.02360 1.000 145.31164 86 ILE B O 1
ATOM 2561 N N . TRP B 1 101 ? 29.35690 -37.95362 -14.95948 1.000 153.68756 87 TRP B N 1
ATOM 2562 C CA . TRP B 1 101 ? 28.08121 -37.77007 -15.64171 1.000 152.69069 87 TRP B CA 1
ATOM 2563 C C . TRP B 1 101 ? 28.34216 -37.33092 -17.07166 1.000 159.25524 87 TRP B C 1
ATOM 2564 O O . TRP B 1 101 ? 28.97943 -36.29816 -17.29716 1.000 164.93042 87 TRP B O 1
ATOM 2575 N N . GLU B 1 102 ? 27.85183 -38.11219 -18.03063 1.000 161.84119 88 GLU B N 1
ATOM 2576 C CA . GLU B 1 102 ? 27.94425 -37.71896 -19.42899 1.000 155.26436 88 GLU B CA 1
ATOM 2577 C C . GLU B 1 102 ? 27.16945 -36.42686 -19.65410 1.000 155.20513 88 GLU B C 1
ATOM 2578 O O . GLU B 1 102 ? 26.03574 -36.28012 -19.18875 1.000 156.66016 88 GLU B O 1
ATOM 2584 N N . GLU B 1 103 ? 27.79181 -35.48466 -20.36744 1.000 152.41464 89 GLU B N 1
ATOM 2585 C CA . GLU B 1 103 ? 27.19613 -34.16221 -20.53451 1.000 153.33749 89 GLU B CA 1
ATOM 2586 C C . GLU B 1 103 ? 25.86926 -34.22609 -21.28006 1.000 166.74829 89 GLU B C 1
ATOM 2587 O O . GLU B 1 103 ? 24.95366 -33.45011 -20.98242 1.000 152.68377 89 GLU B O 1
ATOM 2593 N N . GLU B 1 104 ? 25.73969 -35.14294 -22.24118 1.000 181.40948 90 GLU B N 1
ATOM 2594 C CA . GLU B 1 104 ? 24.47977 -35.28861 -22.95935 1.000 185.06196 90 GLU B CA 1
ATOM 2595 C C . GLU B 1 104 ? 23.39445 -35.90708 -22.08810 1.000 178.92695 90 GLU B C 1
ATOM 2596 O O . GLU B 1 104 ? 22.21026 -35.79268 -22.42030 1.000 178.41760 90 GLU B O 1
ATOM 2602 N N . GLU B 1 105 ? 23.76962 -36.55241 -20.98375 1.000 176.00266 91 GLU B N 1
ATOM 2603 C CA . GLU B 1 105 ? 22.80898 -37.11142 -20.04123 1.000 166.81834 91 GLU B CA 1
ATOM 2604 C C . GLU B 1 105 ? 22.60721 -36.24745 -18.80557 1.000 152.30458 91 GLU B C 1
ATOM 2605 O O . GLU B 1 105 ? 21.50857 -36.24339 -18.24058 1.000 141.53598 91 GLU B O 1
ATOM 2611 N N . PHE B 1 106 ? 23.63807 -35.51872 -18.36974 1.000 157.75630 92 PHE B N 1
ATOM 2612 C CA . PHE B 1 106 ? 23.49760 -34.68616 -17.17996 1.000 141.20972 92 PHE B CA 1
ATOM 2613 C C . PHE B 1 106 ? 22.63561 -33.46026 -17.45038 1.000 132.97236 92 PHE B C 1
ATOM 2614 O O . PHE B 1 106 ? 21.96273 -32.96555 -16.53864 1.000 133.06947 92 PHE B O 1
ATOM 2622 N N . LEU B 1 107 ? 22.64462 -32.95483 -18.68664 1.000 144.48921 93 LEU B N 1
ATOM 2623 C CA . LEU B 1 107 ? 21.77192 -31.83796 -19.03150 1.000 131.55417 93 LEU B CA 1
ATOM 2624 C C . LEU B 1 107 ? 20.30392 -32.23491 -18.95290 1.000 125.30699 93 LEU B C 1
ATOM 2625 O O . LEU B 1 107 ? 19.45768 -31.41106 -18.58733 1.000 121.74129 93 LEU B O 1
ATOM 2630 N N . LEU B 1 108 ? 19.98395 -33.48675 -19.28792 1.000 127.32498 94 LEU B N 1
ATOM 2631 C CA . LEU B 1 108 ? 18.61288 -33.96135 -19.14501 1.000 123.42155 94 LEU B CA 1
ATOM 2632 C C . LEU B 1 108 ? 18.23712 -34.13123 -17.67878 1.000 131.38466 94 LEU B C 1
ATOM 2633 O O . LEU B 1 108 ? 17.06768 -33.96070 -17.31556 1.000 129.88778 94 LEU B O 1
ATOM 2638 N N . PHE B 1 109 ? 19.21128 -34.45555 -16.82536 1.000 136.98268 95 PHE B N 1
ATOM 2639 C CA . PHE B 1 109 ? 18.93170 -34.61768 -15.40221 1.000 131.95853 95 PHE B CA 1
ATOM 2640 C C . PHE B 1 109 ? 18.50804 -33.29749 -14.77017 1.000 126.54421 95 PHE B C 1
ATOM 2641 O O . PHE B 1 109 ? 17.51037 -33.23870 -14.04196 1.000 124.64249 95 PHE B O 1
ATOM 2649 N N . ILE B 1 110 ? 19.25436 -32.22267 -15.03835 1.000 117.81517 96 ILE B N 1
ATOM 2650 C CA . ILE B 1 110 ? 18.90191 -30.91481 -14.49782 1.000 121.27648 96 ILE B CA 1
ATOM 2651 C C . ILE B 1 110 ? 17.67764 -30.31680 -15.17041 1.000 113.08853 96 ILE B C 1
ATOM 2652 O O . ILE B 1 110 ? 17.11156 -29.34595 -14.65551 1.000 113.37635 96 ILE B O 1
ATOM 2657 N N . GLY B 1 111 ? 17.25376 -30.86936 -16.30829 1.000 113.31698 97 GLY B N 1
ATOM 2658 C CA . GLY B 1 111 ? 16.04087 -30.38392 -16.94433 1.000 117.56969 97 GLY B CA 1
ATOM 2659 C C . GLY B 1 111 ? 14.78698 -30.83316 -16.21977 1.000 113.32227 97 GLY B C 1
ATOM 2660 O O . GLY B 1 111 ? 13.82067 -30.07419 -16.10312 1.000 114.94359 97 GLY B O 1
ATOM 2661 N N . VAL B 1 112 ? 14.78311 -32.07298 -15.72409 1.000 116.31861 98 VAL B N 1
ATOM 2662 C CA . VAL B 1 112 ? 13.64516 -32.55704 -14.95039 1.000 117.35466 98 VAL B CA 1
ATOM 2663 C C . VAL B 1 112 ? 13.55235 -31.82078 -13.62066 1.000 116.51611 98 VAL B C 1
ATOM 2664 O O . VAL B 1 112 ? 12.45545 -31.63784 -13.07827 1.000 119.08560 98 VAL B O 1
ATOM 2668 N N . ILE B 1 113 ? 14.68979 -31.38092 -13.07782 1.000 117.15887 99 ILE B N 1
ATOM 2669 C CA . ILE B 1 113 ? 14.67592 -30.62431 -11.83002 1.000 123.53604 99 ILE B CA 1
ATOM 2670 C C . ILE B 1 113 ? 13.97647 -29.28511 -12.02540 1.000 126.28956 99 ILE B C 1
ATOM 2671 O O . ILE B 1 113 ? 13.16762 -28.86369 -11.18986 1.000 125.29553 99 ILE B O 1
ATOM 2676 N N . ASP B 1 114 ? 14.27245 -28.59561 -13.13007 1.000 124.26546 100 ASP B N 1
ATOM 2677 C CA . ASP B 1 114 ? 13.60333 -27.32994 -13.40967 1.000 118.39578 100 ASP B CA 1
ATOM 2678 C C . ASP B 1 114 ? 12.13835 -27.53870 -13.76977 1.000 122.06420 100 ASP B C 1
ATOM 2679 O O . ASP B 1 114 ? 11.31322 -26.64523 -13.54903 1.000 127.13084 100 ASP B O 1
ATOM 2684 N N . ALA B 1 115 ? 11.79510 -28.70449 -14.32077 1.000 119.92934 101 ALA B N 1
ATOM 2685 C CA . ALA B 1 115 ? 10.40295 -28.99137 -14.64095 1.000 120.08070 101 ALA B CA 1
ATOM 2686 C C . ALA B 1 115 ? 9.57925 -29.30552 -13.39990 1.000 126.39922 101 ALA B C 1
ATOM 2687 O O . ALA B 1 115 ? 8.34642 -29.24968 -13.45873 1.000 127.89933 101 ALA B O 1
ATOM 2689 N N . VAL B 1 116 ? 10.22797 -29.62578 -12.28463 1.000 120.29770 102 VAL B N 1
ATOM 2690 C CA . VAL B 1 116 ? 9.55308 -29.97257 -11.04102 1.000 120.13827 102 VAL B CA 1
ATOM 2691 C C . VAL B 1 116 ? 9.72256 -28.87776 -9.99248 1.000 122.82143 102 VAL B C 1
ATOM 2692 O O . VAL B 1 116 ? 8.75789 -28.47550 -9.34087 1.000 122.71797 102 VAL B O 1
ATOM 2696 N N . PHE B 1 117 ? 10.94571 -28.37919 -9.82237 1.000 125.21861 103 PHE B N 1
ATOM 2697 C CA . PHE B 1 117 ? 11.24860 -27.37386 -8.81251 1.000 123.21817 103 PHE B CA 1
ATOM 2698 C C . PHE B 1 117 ? 11.25697 -25.95237 -9.35878 1.000 123.12652 103 PHE B C 1
ATOM 2699 O O . PHE B 1 117 ? 11.41964 -25.00821 -8.57959 1.000 123.78990 103 PHE B O 1
ATOM 2707 N N . GLY B 1 118 ? 11.09011 -25.77446 -10.66668 1.000 125.84540 104 GLY B N 1
ATOM 2708 C CA . GLY B 1 118 ? 11.16681 -24.44556 -11.24040 1.000 125.26825 104 GLY B CA 1
ATOM 2709 C C . GLY B 1 118 ? 9.99812 -23.56953 -10.83108 1.000 117.74974 104 GLY B C 1
ATOM 2710 O O . GLY B 1 118 ? 8.88207 -24.03624 -10.60341 1.000 107.45011 104 GLY B O 1
ATOM 2711 N N . GLU B 1 119 ? 10.26914 -22.27140 -10.73564 1.000 116.36479 105 GLU B N 1
ATOM 2712 C CA . GLU B 1 119 ? 9.24000 -21.30818 -10.38414 1.000 116.16305 105 GLU B CA 1
ATOM 2713 C C . GLU B 1 119 ? 8.31755 -21.05312 -11.57240 1.000 120.76566 105 GLU B C 1
ATOM 2714 O O . GLU B 1 119 ? 8.67134 -21.28280 -12.73225 1.000 129.11028 105 GLU B O 1
ATOM 2720 N N . LEU B 1 120 ? 7.11270 -20.56734 -11.26500 1.000 108.42363 106 LEU B N 1
ATOM 2721 C CA . LEU B 1 120 ? 6.08236 -20.28494 -12.26713 1.000 118.47103 106 LEU B CA 1
ATOM 2722 C C . LEU B 1 120 ? 5.55387 -18.87839 -11.99248 1.000 106.15729 106 LEU B C 1
ATOM 2723 O O . LEU B 1 120 ? 4.52655 -18.70201 -11.33473 1.000 116.40764 106 LEU B O 1
ATOM 2728 N N . TYR B 1 121 ? 6.26483 -17.87787 -12.50499 1.000 99.25053 107 TYR B N 1
ATOM 2729 C CA . TYR B 1 121 ? 5.92170 -16.49531 -12.22143 1.000 104.38146 107 TYR B CA 1
ATOM 2730 C C . TYR B 1 121 ? 4.64493 -16.09329 -12.95982 1.000 97.41059 107 TYR B C 1
ATOM 2731 O O . TYR B 1 121 ? 4.38195 -16.56648 -14.06810 1.000 116.10676 107 TYR B O 1
ATOM 2740 N N . PRO B 1 122 ? 3.83475 -15.22217 -12.36394 1.000 103.72032 108 PRO B N 1
ATOM 2741 C CA . PRO B 1 122 ? 2.57561 -14.82192 -13.00129 1.000 107.64295 108 PRO B CA 1
ATOM 2742 C C . PRO B 1 122 ? 2.80933 -13.86688 -14.16286 1.000 114.75942 108 PRO B C 1
ATOM 2743 O O . PRO B 1 122 ? 3.92389 -13.41643 -14.43477 1.000 117.14212 108 PRO B O 1
ATOM 2747 N N . ILE B 1 123 ? 1.71155 -13.55681 -14.85500 1.000 116.86764 109 ILE B N 1
ATOM 2748 C CA . ILE B 1 123 ? 1.76349 -12.64213 -15.98813 1.000 111.92249 109 ILE B CA 1
ATOM 2749 C C . ILE B 1 123 ? 2.01490 -11.22493 -15.49133 1.000 111.17393 109 ILE B C 1
ATOM 2750 O O . ILE B 1 123 ? 1.42318 -10.77760 -14.49896 1.000 113.47297 109 ILE B O 1
ATOM 2755 N N . GLY B 1 124 ? 2.90042 -10.51038 -16.18032 1.000 105.31301 110 GLY B N 1
ATOM 2756 C CA . GLY B 1 124 ? 3.26622 -9.16593 -15.79091 1.000 102.28397 110 GLY B CA 1
ATOM 2757 C C . GLY B 1 124 ? 4.43426 -9.07231 -14.83831 1.000 94.21186 110 GLY B C 1
ATOM 2758 O O . GLY B 1 124 ? 4.69137 -7.98647 -14.30464 1.000 91.71378 110 GLY B O 1
ATOM 2759 N N . THR B 1 125 ? 5.15025 -10.16999 -14.60930 1.000 95.89565 111 THR B N 1
ATOM 2760 C CA . THR B 1 125 ? 6.27106 -10.18768 -13.67609 1.000 100.48038 111 THR B CA 1
ATOM 2761 C C . THR B 1 125 ? 7.49538 -9.58608 -14.35610 1.000 106.06612 111 THR B C 1
ATOM 2762 O O . THR B 1 125 ? 8.10311 -10.21502 -15.22854 1.000 109.47579 111 THR B O 1
ATOM 2766 N N . VAL B 1 126 ? 7.85650 -8.36884 -13.96215 1.000 101.33143 112 VAL B N 1
ATOM 2767 C CA . VAL B 1 126 ? 9.03614 -7.70290 -14.50481 1.000 97.91649 112 VAL B CA 1
ATOM 2768 C C . VAL B 1 126 ? 10.27398 -8.30888 -13.85556 1.000 107.94903 112 VAL B C 1
ATOM 2769 O O . VAL B 1 126 ? 10.47566 -8.18390 -12.64313 1.000 112.34605 112 VAL B O 1
ATOM 2773 N N . VAL B 1 127 ? 11.10565 -8.96686 -14.66075 1.000 112.08216 113 VAL B N 1
ATOM 2774 C CA . VAL B 1 127 ? 12.27569 -9.67633 -14.16567 1.000 113.55089 113 VAL B CA 1
ATOM 2775 C C . VAL B 1 127 ? 13.51935 -9.15591 -14.87853 1.000 115.16610 113 VAL B C 1
ATOM 2776 O O . VAL B 1 127 ? 13.44365 -8.43629 -15.87475 1.000 108.51548 113 VAL B O 1
ATOM 2780 N N . GLU B 1 128 ? 14.67544 -9.53617 -14.34293 1.000 116.31454 114 GLU B N 1
ATOM 2781 C CA . GLU B 1 128 ? 15.96803 -9.25720 -14.94871 1.000 103.94450 114 GLU B CA 1
ATOM 2782 C C . GLU B 1 128 ? 16.57812 -10.56113 -15.44305 1.000 112.40102 114 GLU B C 1
ATOM 2783 O O . GLU B 1 128 ? 16.50855 -11.58784 -14.75999 1.000 118.67533 114 GLU B O 1
ATOM 2789 N N . LEU B 1 129 ? 17.17177 -10.51751 -16.62900 1.000 122.33931 115 LEU B N 1
ATOM 2790 C CA . LEU B 1 129 ? 17.71862 -11.70149 -17.27248 1.000 111.75457 115 LEU B CA 1
ATOM 2791 C C . LEU B 1 129 ? 19.22862 -11.77545 -17.07810 1.000 108.13910 115 LEU B C 1
ATOM 2792 O O . LEU B 1 129 ? 19.90304 -10.76884 -16.84670 1.000 111.48198 115 LEU B O 1
ATOM 2797 N N . ASP B 1 130 ? 19.75247 -12.99525 -17.17190 1.000 103.18637 116 ASP B N 1
ATOM 2798 C CA . ASP B 1 130 ? 21.19124 -13.23345 -17.08543 1.000 107.59053 116 ASP B CA 1
ATOM 2799 C C . ASP B 1 130 ? 21.80905 -12.86683 -18.42828 1.000 122.01786 116 ASP B C 1
ATOM 2800 O O . ASP B 1 130 ? 21.71625 -13.62349 -19.39751 1.000 129.66693 116 ASP B O 1
ATOM 2805 N N . LEU B 1 131 ? 22.44536 -11.69481 -18.48765 1.000 123.59669 117 LEU B N 1
ATOM 2806 C CA . LEU B 1 131 ? 23.02355 -11.21673 -19.73797 1.000 124.66390 117 LEU B CA 1
ATOM 2807 C C . LEU B 1 131 ? 24.20200 -12.06237 -20.19888 1.000 125.92249 117 LEU B C 1
ATOM 2808 O O . LEU B 1 131 ? 24.58025 -11.98742 -21.37271 1.000 131.59228 117 LEU B O 1
ATOM 2813 N N . GLU B 1 132 ? 24.79025 -12.85877 -19.30541 1.000 124.26051 118 GLU B N 1
ATOM 2814 C CA . GLU B 1 132 ? 25.94565 -13.66568 -19.68071 1.000 124.87006 118 GLU B CA 1
ATOM 2815 C C . GLU B 1 132 ? 25.54427 -14.81372 -20.59912 1.000 126.34823 118 GLU B C 1
ATOM 2816 O O . GLU B 1 132 ? 26.24440 -15.11078 -21.57429 1.000 136.32870 118 GLU B O 1
ATOM 2822 N N . LEU B 1 133 ? 24.41199 -15.45959 -20.31337 1.000 122.46187 119 LEU B N 1
ATOM 2823 C CA . LEU B 1 133 ? 23.99250 -16.61065 -21.10658 1.000 131.82276 119 LEU B CA 1
ATOM 2824 C C . LEU B 1 133 ? 23.45493 -16.19150 -22.46971 1.000 137.26049 119 LEU B C 1
ATOM 2825 O O . LEU B 1 133 ? 23.72438 -16.85329 -23.47903 1.000 134.51970 119 LEU B O 1
ATOM 2830 N N . LEU B 1 134 ? 22.69761 -15.09855 -22.52130 1.000 134.40308 120 LEU B N 1
ATOM 2831 C CA . LEU B 1 134 ? 21.86830 -14.78540 -23.68399 1.000 138.90538 120 LEU B CA 1
ATOM 2832 C C . LEU B 1 134 ? 22.58166 -13.79685 -24.60724 1.000 157.88451 120 LEU B C 1
ATOM 2833 O O . LEU B 1 134 ? 22.27593 -12.60547 -24.64360 1.000 163.19496 120 LEU B O 1
ATOM 2838 N N . ASP B 1 135 ? 23.55285 -14.33024 -25.35929 1.000 162.75823 121 ASP B N 1
ATOM 2839 C CA . ASP B 1 135 ? 24.20665 -13.63588 -26.46968 1.000 164.45951 121 ASP B CA 1
ATOM 2840 C C . ASP B 1 135 ? 24.43734 -12.15436 -26.18715 1.000 166.59314 121 ASP B C 1
ATOM 2841 O O . ASP B 1 135 ? 23.72977 -11.30218 -26.73374 1.000 165.70874 121 ASP B O 1
ATOM 2846 N N . ALA B 1 136 ? 25.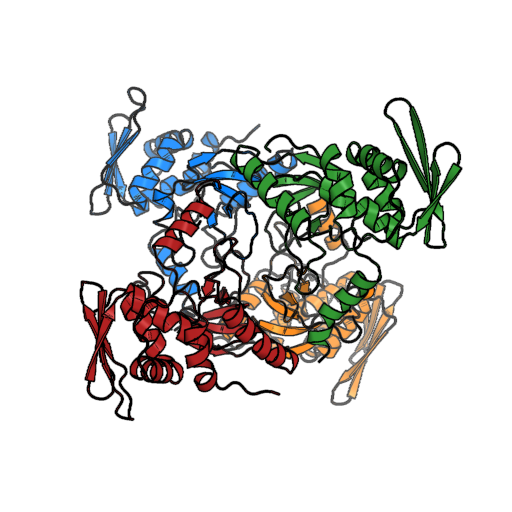42287 -11.83928 -25.34221 1.000 167.63954 122 ALA B N 1
ATOM 2847 C CA . ALA B 1 136 ? 25.50953 -10.50518 -24.75024 1.000 162.39618 122 ALA B CA 1
ATOM 2848 C C . ALA B 1 136 ? 25.57497 -9.40628 -25.80554 1.000 163.17447 122 ALA B C 1
ATOM 2849 O O . ALA B 1 136 ? 24.80473 -8.44044 -25.75807 1.000 155.41695 122 ALA B O 1
ATOM 2851 N N . SER B 1 137 ? 26.50554 -9.52216 -26.75575 1.000 166.11561 123 SER B N 1
ATOM 2852 C CA . SER B 1 137 ? 26.67551 -8.46456 -27.74737 1.000 163.02377 123 SER B CA 1
ATOM 2853 C C . SER B 1 137 ? 25.60038 -8.50196 -28.82648 1.000 167.83609 123 SER B C 1
ATOM 2854 O O . SER B 1 137 ? 25.29502 -7.46238 -29.42321 1.000 163.84076 123 SER B O 1
ATOM 2857 N N . LEU B 1 138 ? 25.02201 -9.67497 -29.09838 1.000 168.03179 124 LEU B N 1
ATOM 2858 C CA . LEU B 1 138 ? 23.84320 -9.71841 -29.95708 1.000 169.11379 124 LEU B CA 1
ATOM 2859 C C . LEU B 1 138 ? 22.71036 -8.89367 -29.36410 1.000 167.42320 124 LEU B C 1
ATOM 2860 O O . LEU B 1 138 ? 21.92119 -8.29334 -30.10299 1.000 171.88531 124 LEU B O 1
ATOM 2865 N N . GLN B 1 139 ? 22.62722 -8.83896 -28.03949 1.000 172.76937 125 GLN B N 1
ATOM 2866 C CA . GLN B 1 139 ? 21.64813 -8.00657 -27.35884 1.000 165.54316 125 GLN B CA 1
ATOM 2867 C C . GLN B 1 139 ? 22.19583 -6.59414 -27.15927 1.000 156.53634 125 GLN B C 1
ATOM 2868 O O . GLN B 1 139 ? 22.73379 -6.26444 -26.10058 1.000 145.70288 125 GLN B O 1
ATOM 2874 N N . GLU B 1 144 ? 23.80111 -1.28037 -21.52511 1.000 155.18179 130 GLU B N 1
ATOM 2875 C CA . GLU B 1 144 ? 23.79886 -2.68935 -21.88996 1.000 150.90460 130 GLU B CA 1
ATOM 2876 C C . GLU B 1 144 ? 24.36564 -3.51183 -20.74704 1.000 157.18672 130 GLU B C 1
ATOM 2877 O O . GLU B 1 144 ? 24.11908 -4.71117 -20.66548 1.000 152.75269 130 GLU B O 1
ATOM 2883 N N . ALA B 1 145 ? 25.12031 -2.86858 -19.85880 1.000 156.11205 131 ALA B N 1
ATOM 2884 C CA . ALA B 1 145 ? 25.78510 -3.63198 -18.80504 1.000 161.11885 131 ALA B CA 1
ATOM 2885 C C . ALA B 1 145 ? 24.80174 -4.18010 -17.77517 1.000 166.56296 131 ALA B C 1
ATOM 2886 O O . ALA B 1 145 ? 24.91789 -5.36650 -17.41882 1.000 164.70174 131 ALA B O 1
ATOM 2888 N N . PRO B 1 146 ? 23.81534 -3.40779 -17.25684 1.000 163.85900 132 PRO B N 1
ATOM 2889 C CA . PRO B 1 146 ? 22.92203 -4.00022 -16.25186 1.000 158.63912 132 PRO B CA 1
ATOM 2890 C C . PRO B 1 146 ? 21.79256 -4.81110 -16.86410 1.000 158.36783 132 PRO B C 1
ATOM 2891 O O . PRO B 1 146 ? 21.29728 -5.76407 -16.25105 1.000 156.01494 132 PRO B O 1
ATOM 2895 N N . GLY B 1 147 ? 21.38359 -4.43312 -18.07254 1.000 152.60796 133 GLY B N 1
ATOM 2896 C CA . GLY B 1 147 ? 20.33488 -5.12725 -18.78816 1.000 145.96709 133 GLY B CA 1
ATOM 2897 C C . GLY B 1 147 ? 18.99302 -4.43763 -18.71126 1.000 141.54423 133 GLY B C 1
ATOM 2898 O O . GLY B 1 147 ? 18.64664 -3.84517 -17.68486 1.000 148.82417 133 GLY B O 1
ATOM 2899 N N . ALA B 1 148 ? 18.23199 -4.50842 -19.79868 1.000 135.13131 134 ALA B N 1
ATOM 2900 C CA . ALA B 1 148 ? 16.87949 -3.97780 -19.81178 1.000 127.14102 134 ALA B CA 1
ATOM 2901 C C . ALA B 1 148 ? 15.91208 -4.99455 -19.22195 1.000 123.12166 134 ALA B C 1
ATOM 2902 O O . ALA B 1 148 ? 16.04458 -6.20256 -19.44134 1.000 118.47758 134 ALA B O 1
ATOM 2904 N N . LEU B 1 149 ? 14.93078 -4.49707 -18.47543 1.000 125.87410 135 LEU B N 1
ATOM 2905 C CA . LEU B 1 149 ? 13.99215 -5.36921 -17.78527 1.000 122.92423 135 LEU B CA 1
ATOM 2906 C C . LEU B 1 149 ? 12.99241 -5.97199 -18.76307 1.000 114.73519 135 LEU B C 1
ATOM 2907 O O . LEU B 1 149 ? 12.56902 -5.32365 -19.72414 1.000 99.66969 135 LEU B O 1
ATOM 2912 N N . VAL B 1 150 ? 12.61703 -7.22260 -18.50835 1.000 115.46873 136 VAL B N 1
ATOM 2913 C CA . VAL B 1 150 ? 11.68792 -7.96642 -19.35081 1.000 95.24797 136 VAL B CA 1
ATOM 2914 C C . VAL B 1 150 ? 10.46443 -8.31266 -18.51595 1.000 102.32994 136 VAL B C 1
ATOM 2915 O O . VAL B 1 150 ? 10.58633 -8.94084 -17.45648 1.000 110.23925 136 VAL B O 1
ATOM 2919 N N . MET B 1 151 ? 9.29129 -7.90206 -18.98972 1.000 91.02808 137 MET B N 1
ATOM 2920 C CA . MET B 1 151 ? 8.02937 -8.22559 -18.33741 1.000 103.56302 137 MET B CA 1
ATOM 2921 C C . MET B 1 151 ? 7.46708 -9.50491 -18.94441 1.000 99.70060 137 MET B C 1
ATOM 2922 O O . MET B 1 151 ? 7.15085 -9.54397 -20.13873 1.000 103.48418 137 MET B O 1
ATOM 2927 N N . LEU B 1 152 ? 7.34068 -10.54364 -18.12377 1.000 101.28256 138 LEU B N 1
ATOM 2928 C CA . LEU B 1 152 ? 6.83640 -11.83635 -18.58132 1.000 99.70344 138 LEU B CA 1
ATOM 2929 C C . LEU B 1 152 ? 5.36707 -11.68952 -18.95686 1.000 101.52877 138 LEU B C 1
ATOM 2930 O O . LEU B 1 152 ? 4.49209 -11.63463 -18.08987 1.000 109.86585 138 LEU B O 1
ATOM 2935 N N . ALA B 1 153 ? 5.09089 -11.62593 -20.26018 1.000 97.55383 139 ALA B N 1
ATOM 2936 C CA . ALA B 1 153 ? 3.73480 -11.45661 -20.76266 1.000 90.11742 139 ALA B CA 1
ATOM 2937 C C . ALA B 1 153 ? 3.11083 -12.74661 -21.28091 1.000 93.11314 139 ALA B C 1
ATOM 2938 O O . ALA B 1 153 ? 1.90965 -12.75688 -21.57079 1.000 95.41628 139 ALA B O 1
ATOM 2940 N N . GLY B 1 154 ? 3.88892 -13.82053 -21.41567 1.000 97.47752 140 GLY B N 1
ATOM 2941 C CA . GLY B 1 154 ? 3.35454 -15.09399 -21.84926 1.000 101.10610 140 GLY B CA 1
ATOM 2942 C C . GLY B 1 154 ? 4.04230 -16.23542 -21.12745 1.000 100.95221 140 GLY B C 1
ATOM 2943 O O . GLY B 1 154 ? 5.11842 -16.07763 -20.54496 1.000 111.97863 140 GLY B O 1
ATOM 2944 N N . ARG B 1 155 ? 3.39877 -17.39916 -21.17911 1.000 100.47112 141 ARG B N 1
ATOM 2945 C CA . ARG B 1 155 ? 3.87515 -18.57178 -20.46335 1.000 109.30778 141 ARG B CA 1
ATOM 2946 C C . ARG B 1 155 ? 3.56239 -19.83346 -21.24915 1.000 117.10575 141 ARG B C 1
ATOM 2947 O O . ARG B 1 155 ? 2.54959 -19.91327 -21.95096 1.000 120.08108 141 ARG B O 1
ATOM 2955 N N . ARG B 1 156 ? 4.45663 -20.81561 -21.11703 1.000 121.74548 142 ARG B N 1
ATOM 2956 C CA . ARG B 1 156 ? 4.20939 -22.19696 -21.52321 1.000 122.54018 142 ARG B CA 1
ATOM 2957 C C . ARG B 1 156 ? 3.82010 -22.27976 -23.00073 1.000 125.92574 142 ARG B C 1
ATOM 2958 O O . ARG B 1 156 ? 2.73061 -22.72518 -23.36457 1.000 124.42907 142 ARG B O 1
ATOM 2966 N N . LEU B 1 157 ? 4.74147 -21.83855 -23.85578 1.000 131.05860 143 LEU B N 1
ATOM 2967 C CA . LEU B 1 157 ? 4.46282 -21.73343 -25.28042 1.000 123.55745 143 LEU B CA 1
ATOM 2968 C C . LEU B 1 157 ? 5.02564 -22.94036 -26.00987 1.000 125.41233 143 LEU B C 1
ATOM 2969 O O . LEU B 1 157 ? 6.23702 -23.19456 -25.91966 1.000 122.30964 143 LEU B O 1
ATOM 2974 N N . PRO B 1 158 ? 4.20909 -23.70186 -26.73531 1.000 128.23377 144 PRO B N 1
ATOM 2975 C CA . PRO B 1 158 ? 4.73717 -24.86174 -27.46128 1.000 126.07269 144 PRO B CA 1
ATOM 2976 C C . PRO B 1 158 ? 5.57254 -24.44063 -28.65847 1.000 129.37608 144 PRO B C 1
ATOM 2977 O O . PRO B 1 158 ? 5.35369 -23.38818 -29.26388 1.000 126.29943 144 PRO B O 1
ATOM 2981 N N . LEU B 1 159 ? 6.54582 -25.28536 -28.99653 1.000 126.27664 145 LEU B N 1
ATOM 2982 C CA . LEU B 1 159 ? 7.39340 -25.03294 -30.15438 1.000 128.14936 145 LEU B CA 1
ATOM 2983 C C . LEU B 1 159 ? 6.62646 -25.28691 -31.44512 1.000 139.86307 145 LEU B C 1
ATOM 2984 O O . LEU B 1 159 ? 6.27663 -24.34320 -32.15928 1.000 141.98517 145 LEU B O 1
ATOM 2989 N N . ALA B 1 160 ? 6.36099 -26.55115 -31.75103 1.000 141.36912 146 ALA B N 1
ATOM 2990 C CA . ALA B 1 160 ? 5.62596 -26.92756 -32.95435 1.000 147.08491 146 ALA B CA 1
ATOM 2991 C C . ALA B 1 160 ? 5.23169 -28.39231 -32.82073 1.000 150.44201 146 ALA B C 1
ATOM 2992 O O . ALA B 1 160 ? 5.57998 -29.06290 -31.84369 1.000 149.08422 146 ALA B O 1
ATOM 2994 N N . LYS B 1 161 ? 4.49468 -28.88328 -33.81295 1.000 153.14484 147 LYS B N 1
ATOM 2995 C CA . LYS B 1 161 ? 4.17915 -30.30133 -33.87029 1.000 156.90665 147 LYS B CA 1
ATOM 2996 C C . LYS B 1 161 ? 5.45397 -31.11029 -34.07829 1.000 157.95969 147 LYS B C 1
ATOM 2997 O O . LYS B 1 161 ? 6.42861 -30.63386 -34.66717 1.000 157.22717 147 LYS B O 1
ATOM 3003 N N . ASP B 1 162 ? 5.44307 -32.34174 -33.56969 1.000 156.54233 148 ASP B N 1
ATOM 3004 C CA . ASP B 1 162 ? 6.59859 -33.23510 -33.53412 1.000 155.17944 148 ASP B CA 1
ATOM 3005 C C . ASP B 1 162 ? 7.74423 -32.67697 -32.69647 1.000 149.01579 148 ASP B C 1
ATOM 3006 O O . ASP B 1 162 ? 8.84857 -33.23431 -32.71372 1.000 146.79909 148 ASP B O 1
ATOM 3011 N N . PHE B 1 163 ? 7.50886 -31.58780 -31.96130 1.000 142.40046 149 PHE B N 1
ATOM 3012 C CA . PHE B 1 163 ? 8.50149 -30.98253 -31.08155 1.000 140.16080 149 PHE B CA 1
ATOM 3013 C C . PHE B 1 163 ? 7.88909 -30.62763 -29.73218 1.000 140.39149 149 PHE B C 1
ATOM 3014 O O . PHE B 1 163 ? 8.30175 -29.65698 -29.09182 1.000 136.51158 149 PHE B O 1
ATOM 3022 N N . GLU B 1 164 ? 6.90004 -31.40471 -29.28825 1.000 138.62924 150 GLU B N 1
ATOM 3023 C CA . GLU B 1 164 ? 6.26011 -31.16873 -27.99927 1.000 137.05110 150 GLU B CA 1
ATOM 3024 C C . GLU B 1 164 ? 7.15682 -31.51068 -26.81752 1.000 130.71314 150 GLU B C 1
ATOM 3025 O O . GLU B 1 164 ? 6.75211 -31.27831 -25.67300 1.000 133.60864 150 GLU B O 1
ATOM 3031 N N . ALA B 1 165 ? 8.35136 -32.04882 -27.05720 1.000 131.01229 151 ALA B N 1
ATOM 3032 C CA . ALA B 1 165 ? 9.28028 -32.37826 -25.98468 1.000 127.08472 151 ALA B CA 1
ATOM 3033 C C . ALA B 1 165 ? 9.97944 -31.15568 -25.40517 1.000 124.09769 151 ALA B C 1
ATOM 3034 O O . ALA B 1 165 ? 10.72607 -31.29575 -24.43059 1.000 126.54846 151 ALA B O 1
ATOM 3036 N N . TYR B 1 166 ? 9.76340 -29.97088 -25.97315 1.000 117.58285 152 TYR B N 1
ATOM 3037 C CA . TYR B 1 166 ? 10.37320 -28.74900 -25.47231 1.000 117.61445 152 TYR B CA 1
ATOM 3038 C C . TYR B 1 166 ? 9.33293 -27.63996 -25.44924 1.000 121.68139 152 TYR B C 1
ATOM 3039 O O . TYR B 1 166 ? 8.38359 -27.64026 -26.23729 1.000 124.18622 152 TYR B O 1
ATOM 3048 N N . GLU B 1 167 ? 9.52167 -26.69289 -24.53246 1.000 122.72105 153 GLU B N 1
ATOM 3049 C CA . GLU B 1 167 ? 8.56940 -25.61371 -24.32248 1.000 128.91650 153 GLU B CA 1
ATOM 3050 C C . GLU B 1 167 ? 9.31251 -24.31676 -24.04340 1.000 131.89421 153 GLU B C 1
ATOM 3051 O O . GLU B 1 167 ? 10.41202 -24.31915 -23.48377 1.000 133.82840 153 GLU B O 1
ATOM 3057 N N . ILE B 1 168 ? 8.69771 -23.20784 -24.44009 1.000 124.49959 154 ILE B N 1
ATOM 3058 C CA . ILE B 1 168 ? 9.19051 -21.87871 -24.10011 1.000 128.85226 154 ILE B CA 1
ATOM 3059 C C . ILE B 1 168 ? 8.58514 -21.48893 -22.75843 1.000 124.88475 154 ILE B C 1
ATOM 3060 O O . ILE B 1 168 ? 7.36125 -21.37266 -22.63165 1.000 129.19783 154 ILE B O 1
ATOM 3065 N N . ASP B 1 169 ? 9.44130 -21.29405 -21.75356 1.000 115.09694 155 ASP B N 1
ATOM 3066 C CA . ASP B 1 169 ? 8.95074 -21.03161 -20.40399 1.000 118.92204 155 ASP B CA 1
ATOM 3067 C C . ASP B 1 169 ? 8.18339 -19.71688 -20.33837 1.000 111.97759 155 ASP B C 1
ATOM 3068 O O . ASP B 1 169 ? 7.03460 -19.67733 -19.88289 1.000 113.79040 155 ASP B O 1
ATOM 3073 N N . TYR B 1 170 ? 8.79924 -18.62803 -20.79178 1.000 113.29463 156 TYR B N 1
ATOM 3074 C CA . TYR B 1 170 ? 8.18623 -17.31374 -20.68878 1.000 111.60576 156 TYR B CA 1
ATOM 3075 C C . TYR B 1 170 ? 8.35757 -16.55340 -21.99604 1.000 112.50957 156 TYR B C 1
ATOM 3076 O O . TYR B 1 170 ? 9.35645 -16.71118 -22.70249 1.000 110.57129 156 TYR B O 1
ATOM 3085 N N . PHE B 1 171 ? 7.36147 -15.72357 -22.30400 1.000 107.53625 157 PHE B N 1
ATOM 3086 C CA . PHE B 1 171 ? 7.31931 -14.89980 -23.50981 1.000 100.48828 157 PHE B CA 1
ATOM 3087 C C . PHE B 1 171 ? 7.27951 -13.44373 -23.06388 1.000 99.96768 157 PHE B C 1
ATOM 3088 O O . PHE B 1 171 ? 6.25936 -12.97650 -22.54534 1.000 100.79878 157 PHE B O 1
ATOM 3096 N N . GLY B 1 172 ? 8.37602 -12.72524 -23.24638 1.000 98.70055 158 GLY B N 1
ATOM 3097 C CA . GLY B 1 172 ? 8.55705 -11.42833 -22.61215 1.000 101.37911 158 GLY B CA 1
ATOM 3098 C C . GLY B 1 172 ? 8.67843 -10.25912 -23.56887 1.000 104.30223 158 GLY B C 1
ATOM 3099 O O . GLY B 1 172 ? 9.35333 -10.34978 -24.59661 1.000 111.72467 158 GLY B O 1
ATOM 3100 N N . ARG B 1 173 ? 8.03750 -9.15415 -23.20493 1.000 92.91691 159 ARG B N 1
ATOM 3101 C CA . ARG B 1 173 ? 8.28252 -7.86546 -23.82666 1.000 88.14589 159 ARG B CA 1
ATOM 3102 C C . ARG B 1 173 ? 9.33557 -7.10442 -23.03123 1.000 87.99981 159 ARG B C 1
ATOM 3103 O O . ARG B 1 173 ? 9.69410 -7.47296 -21.91052 1.000 114.58658 159 ARG B O 1
ATOM 3111 N N . VAL B 1 174 ? 9.82087 -6.01727 -23.61733 1.000 91.04428 160 VAL B N 1
ATOM 3112 C CA . VAL B 1 174 ? 10.85831 -5.20534 -22.99556 1.000 95.70067 160 VAL B CA 1
ATOM 3113 C C . VAL B 1 174 ? 10.19073 -4.11615 -22.16844 1.000 104.45013 160 VAL B C 1
ATOM 3114 O O . VAL B 1 174 ? 9.46678 -3.27083 -22.70591 1.000 103.69202 160 VAL B O 1
ATOM 3118 N N . TRP B 1 175 ? 10.43099 -4.13764 -20.86307 1.000 112.14180 161 TRP B N 1
ATOM 3119 C CA . TRP B 1 175 ? 9.87899 -3.10906 -19.99793 1.000 106.20981 161 TRP B CA 1
ATOM 3120 C C . TRP B 1 175 ? 10.56602 -1.77567 -20.27800 1.000 105.02309 161 TRP B C 1
ATOM 3121 O O . TRP B 1 175 ? 11.78060 -1.73612 -20.49738 1.000 105.31224 161 TRP B O 1
ATOM 3132 N N . PRO B 1 176 ? 9.82423 -0.66644 -20.27678 1.000 108.99650 162 PRO B N 1
ATOM 3133 C CA . PRO B 1 176 ? 8.37615 -0.53056 -20.10124 1.000 109.61354 162 PRO B CA 1
ATOM 3134 C C . PRO B 1 176 ? 7.68406 -0.30031 -21.43527 1.000 110.78404 162 PRO B C 1
ATOM 3135 O O . PRO B 1 176 ? 6.55142 0.17166 -21.49701 1.000 112.63255 162 PRO B O 1
ATOM 3139 N N . PHE B 1 177 ? 8.37315 -0.63054 -22.52812 1.000 119.86621 163 PHE B N 1
ATOM 3140 C CA . PHE B 1 177 ? 7.88193 -0.27284 -23.85311 1.000 114.60837 163 PHE B CA 1
ATOM 3141 C C . PHE B 1 177 ? 6.62511 -1.05085 -24.21770 1.000 110.58895 163 PHE B C 1
ATOM 3142 O O . PHE B 1 177 ? 5.75066 -0.52096 -24.91262 1.000 111.00219 163 PHE B O 1
ATOM 3150 N N . GLY B 1 178 ? 6.51109 -2.29020 -23.75800 1.000 106.18979 164 GLY B N 1
ATOM 3151 C CA . GLY B 1 178 ? 5.28159 -3.04132 -23.91230 1.000 113.05107 164 GLY B CA 1
ATOM 3152 C C . GLY B 1 178 ? 5.19993 -3.81639 -25.21363 1.000 123.71724 164 GLY B C 1
ATOM 3153 O O . GLY B 1 178 ? 6.18677 -4.04014 -25.92128 1.000 122.79424 164 GLY B O 1
ATOM 3154 N N . GLU B 1 179 ? 3.97047 -4.23293 -25.52651 1.000 131.03607 165 GLU B N 1
ATOM 3155 C CA . GLU B 1 179 ? 3.66671 -5.04837 -26.69797 1.000 131.26617 165 GLU B CA 1
ATOM 3156 C C . GLU B 1 179 ? 3.48037 -4.22438 -27.96719 1.000 135.73413 165 GLU B C 1
ATOM 3157 O O . GLU B 1 179 ? 3.98345 -4.60764 -29.02897 1.000 141.18326 165 GLU B O 1
ATOM 3163 N N . VAL B 1 180 ? 2.76500 -3.09956 -27.88159 1.000 126.35677 166 VAL B N 1
ATOM 3164 C CA . VAL B 1 180 ? 2.48725 -2.30477 -29.07518 1.000 130.51087 166 VAL B CA 1
ATOM 3165 C C . VAL B 1 180 ? 3.76988 -1.70697 -29.64149 1.000 130.72290 166 VAL B C 1
ATOM 3166 O O . VAL B 1 180 ? 3.85413 -1.42962 -30.84470 1.000 132.36283 166 VAL B O 1
ATOM 3170 N N . ALA B 1 181 ? 4.78554 -1.51134 -28.80364 1.000 129.99659 167 ALA B N 1
ATOM 3171 C CA . ALA B 1 181 ? 6.05337 -0.97672 -29.27837 1.000 122.80402 167 ALA B CA 1
ATOM 3172 C C . ALA B 1 181 ? 6.73259 -1.97014 -30.21264 1.000 124.18205 167 ALA B C 1
ATOM 3173 O O . ALA B 1 181 ? 6.70976 -3.18231 -29.98163 1.000 121.77292 167 ALA B O 1
ATOM 3175 N N . ASN B 1 182 ? 7.34322 -1.44682 -31.27632 1.000 127.28886 168 ASN B N 1
ATOM 3176 C CA . ASN B 1 182 ? 7.96085 -2.27909 -32.30814 1.000 120.50772 168 ASN B CA 1
ATOM 3177 C C . ASN B 1 182 ? 9.36882 -2.71270 -31.88923 1.000 117.68875 168 ASN B C 1
ATOM 3178 O O . ASN B 1 182 ? 10.37415 -2.39589 -32.52473 1.000 109.07531 168 ASN B O 1
ATOM 3183 N N . ILE B 1 183 ? 9.42079 -3.45840 -30.78990 1.000 120.79226 169 ILE B N 1
ATOM 3184 C CA . ILE B 1 183 ? 10.66533 -4.04575 -30.30039 1.000 119.55086 169 ILE B CA 1
ATOM 3185 C C . ILE B 1 183 ? 10.57058 -5.55525 -30.48997 1.000 119.13060 169 ILE B C 1
ATOM 3186 O O . ILE B 1 183 ? 9.49856 -6.13577 -30.26356 1.000 122.94154 169 ILE B O 1
ATOM 3191 N N . PRO B 1 184 ? 11.64005 -6.22744 -30.90682 1.000 119.91895 170 PRO B N 1
ATOM 3192 C CA . PRO B 1 184 ? 11.59062 -7.68735 -31.05306 1.000 108.96392 170 PRO B CA 1
ATOM 3193 C C . PRO B 1 184 ? 11.35108 -8.35986 -29.71389 1.000 114.56274 170 PRO B C 1
ATOM 3194 O O . PRO B 1 184 ? 11.96278 -7.98559 -28.70175 1.000 114.97528 170 PRO B O 1
ATOM 3198 N N . PRO B 1 185 ? 10.46506 -9.35176 -29.66449 1.000 114.88527 171 PRO B N 1
ATOM 3199 C CA . PRO B 1 185 ? 10.16018 -10.01374 -28.39106 1.000 114.49714 171 PRO B CA 1
ATOM 3200 C C . PRO B 1 185 ? 11.32256 -10.87411 -27.91732 1.000 113.64365 171 PRO B C 1
ATOM 3201 O O . PRO B 1 185 ? 12.29881 -11.11380 -28.63056 1.000 112.68624 171 PRO B O 1
ATOM 3205 N N . VAL B 1 186 ? 11.19972 -11.34585 -26.67800 1.000 103.61009 172 VAL B N 1
ATOM 3206 C CA . VAL B 1 186 ? 12.23993 -12.12771 -26.02044 1.000 100.08383 172 VAL B CA 1
ATOM 3207 C C . VAL B 1 186 ? 11.63343 -13.43316 -25.52613 1.000 98.00670 172 VAL B C 1
ATOM 3208 O O . VAL B 1 186 ? 10.60855 -13.42429 -24.83504 1.000 108.35797 172 VAL B O 1
ATOM 3212 N N . PHE B 1 187 ? 12.26525 -14.55072 -25.87990 1.000 99.78310 173 PHE B N 1
ATOM 3213 C CA . PHE B 1 187 ? 11.88570 -15.86296 -25.36589 1.000 105.21684 173 PHE B CA 1
ATOM 3214 C C . PHE B 1 187 ? 12.70746 -16.13337 -24.11103 1.000 115.65872 173 PHE B C 1
ATOM 3215 O O . PHE B 1 187 ? 13.92095 -16.35138 -24.19006 1.000 112.85194 173 PHE B O 1
ATOM 3223 N N . VAL B 1 188 ? 12.04978 -16.11972 -22.95579 1.000 118.00389 174 VAL B N 1
ATOM 3224 C CA . VAL B 1 188 ? 12.72658 -16.21953 -21.66968 1.000 110.62086 174 VAL B CA 1
ATOM 3225 C C . VAL B 1 188 ? 12.48299 -17.60025 -21.07737 1.000 109.01602 174 VAL B C 1
ATOM 3226 O O . VAL B 1 188 ? 11.41881 -18.20238 -21.26108 1.000 113.61645 174 VAL B O 1
ATOM 3230 N N . SER B 1 189 ? 13.48449 -18.10175 -20.36069 1.000 113.20250 175 SER B N 1
ATOM 3231 C CA . SER B 1 189 ? 13.41074 -19.38138 -19.67271 1.000 113.37494 175 SER B CA 1
ATOM 3232 C C . SER B 1 189 ? 13.74340 -19.18884 -18.19836 1.000 116.59629 175 SER B C 1
ATOM 3233 O O . SER B 1 189 ? 14.26550 -18.15036 -17.78441 1.000 119.25110 175 SER B O 1
ATOM 3236 N N . ASN B 1 190 ? 13.43133 -20.21316 -17.39976 1.000 116.09638 176 ASN B N 1
ATOM 3237 C CA . ASN B 1 190 ? 13.73269 -20.15097 -15.97270 1.000 109.30716 176 ASN B CA 1
ATOM 3238 C C . ASN B 1 190 ? 15.23560 -20.10393 -15.72822 1.000 111.22962 176 ASN B C 1
ATOM 3239 O O . ASN B 1 190 ? 15.70412 -19.39197 -14.83198 1.000 119.22033 176 ASN B O 1
ATOM 3244 N N . MET B 1 191 ? 16.00869 -20.85701 -16.51505 1.000 102.45832 177 MET B N 1
ATOM 3245 C CA . MET B 1 191 ? 17.46181 -20.77924 -16.42141 1.000 100.39930 177 MET B CA 1
ATOM 3246 C C . MET B 1 191 ? 17.98753 -19.41091 -16.83036 1.000 97.67466 177 MET B C 1
ATOM 3247 O O . MET B 1 191 ? 19.08810 -19.03105 -16.41652 1.000 102.73045 177 MET B O 1
ATOM 3252 N N . LEU B 1 192 ? 17.22628 -18.66538 -17.62999 1.000 102.68126 178 LEU B N 1
ATOM 3253 C CA . LEU B 1 192 ? 17.64369 -17.35079 -18.09912 1.000 112.98066 178 LEU B CA 1
ATOM 3254 C C . LEU B 1 192 ? 17.27625 -16.23407 -17.13145 1.000 111.02514 178 LEU B C 1
ATOM 3255 O O . LEU B 1 192 ? 18.02685 -15.25799 -17.01097 1.000 104.99435 178 LEU B O 1
ATOM 3260 N N . ILE B 1 193 ? 16.14686 -16.35702 -16.43571 1.000 111.80441 179 ILE B N 1
ATOM 3261 C CA . ILE B 1 193 ? 15.72156 -15.32976 -15.49076 1.000 112.86343 179 ILE B CA 1
ATOM 3262 C C . ILE B 1 193 ? 16.70842 -15.28186 -14.33246 1.000 110.65599 179 ILE B C 1
ATOM 3263 O O . ILE B 1 193 ? 16.96131 -16.29529 -13.67132 1.000 110.55501 179 ILE B O 1
ATOM 3268 N N . LYS B 1 194 ? 17.26609 -14.09910 -14.07789 1.000 109.90978 180 LYS B N 1
ATOM 3269 C CA . LYS B 1 194 ? 18.20997 -13.92541 -12.98129 1.000 107.77419 180 LYS B CA 1
ATOM 3270 C C . LYS B 1 194 ? 17.48287 -13.50597 -11.71081 1.000 127.12131 180 LYS B C 1
ATOM 3271 O O . LYS B 1 194 ? 17.28500 -14.31920 -10.80216 1.000 135.83174 180 LYS B O 1
ATOM 3277 N N . ASN B 1 195 ? 17.08173 -12.24051 -11.63983 1.000 121.41300 181 ASN B N 1
ATOM 3278 C CA . ASN B 1 195 ? 16.37035 -11.70497 -10.49153 1.000 123.54823 181 ASN B CA 1
ATOM 3279 C C . ASN B 1 195 ? 14.97409 -11.25682 -10.90272 1.000 121.03757 181 ASN B C 1
ATOM 3280 O O . ASN B 1 195 ? 14.70423 -10.97705 -12.07441 1.000 122.83585 181 ASN B O 1
ATOM 3285 N N . VAL B 1 196 ? 14.08716 -11.19504 -9.91544 1.000 106.89584 182 VAL B N 1
ATOM 3286 C CA . VAL B 1 196 ? 12.71538 -10.73997 -10.10328 1.000 104.18546 182 VAL B CA 1
ATOM 3287 C C . VAL B 1 196 ? 12.61874 -9.32708 -9.54324 1.000 104.43596 182 VAL B C 1
ATOM 3288 O O . VAL B 1 196 ? 12.74201 -9.11826 -8.33162 1.000 120.70987 182 VAL B O 1
ATOM 3292 N N . ILE B 1 197 ? 12.39435 -8.35522 -10.42338 1.000 106.29387 183 ILE B N 1
ATOM 3293 C CA . ILE B 1 197 ? 12.30931 -6.95651 -10.01438 1.000 98.02232 183 ILE B CA 1
ATOM 3294 C C . ILE B 1 197 ? 10.90752 -6.59821 -9.53603 1.000 101.67242 183 ILE B C 1
ATOM 3295 O O . ILE B 1 197 ? 10.74893 -5.84341 -8.57426 1.000 125.80552 183 ILE B O 1
ATOM 3300 N N . HIS B 1 198 ? 9.87393 -7.12577 -10.18779 1.000 96.14958 184 HIS B N 1
ATOM 3301 C CA . HIS B 1 198 ? 8.49303 -6.83258 -9.81870 1.000 99.84525 184 HIS B CA 1
ATOM 3302 C C . HIS B 1 198 ? 7.65207 -8.07930 -10.03567 1.000 98.51489 184 HIS B C 1
ATOM 3303 O O . HIS B 1 198 ? 7.50550 -8.53810 -11.17213 1.000 105.30968 184 HIS B O 1
ATOM 3310 N N . MET B 1 199 ? 7.10115 -8.62056 -8.95232 1.000 109.33826 185 MET B N 1
ATOM 3311 C CA . MET B 1 199 ? 6.25585 -9.80227 -9.03996 1.000 100.76324 185 MET B CA 1
ATOM 3312 C C . MET B 1 199 ? 4.83800 -9.41073 -9.43579 1.000 106.23926 185 MET B C 1
ATOM 3313 O O . MET B 1 199 ? 4.28201 -8.43338 -8.92662 1.000 116.70965 185 MET B O 1
ATOM 3318 N N . GLY B 1 200 ? 4.25574 -10.17931 -10.34974 1.000 97.73808 186 GLY B N 1
ATOM 3319 C CA . GLY B 1 200 ? 2.90884 -9.91991 -10.80772 1.000 100.13937 186 GLY B CA 1
ATOM 3320 C C . GLY B 1 200 ? 1.86435 -10.31807 -9.77990 1.000 99.28838 186 GLY B C 1
ATOM 3321 O O . GLY B 1 200 ? 2.15833 -10.76208 -8.66942 1.000 112.14290 186 GLY B O 1
ATOM 3322 N N . LEU B 1 201 ? 0.60459 -10.14834 -10.17415 1.000 92.55669 187 LEU B N 1
ATOM 3323 C CA . LEU B 1 201 ? -0.50920 -10.49084 -9.30009 1.000 87.67570 187 LEU B CA 1
ATOM 3324 C C . LEU B 1 201 ? -0.57402 -11.99878 -9.09258 1.000 102.22046 187 LEU B C 1
ATOM 3325 O O . LEU B 1 201 ? -0.46723 -12.77332 -10.04775 1.000 97.58982 187 LEU B O 1
ATOM 3330 N N . GLU B 1 202 ? -0.74913 -12.41558 -7.84029 1.000 116.01609 188 GLU B N 1
ATOM 3331 C CA . GLU B 1 202 ? -0.84616 -13.82859 -7.48577 1.000 109.79700 188 GLU B CA 1
ATOM 3332 C C . GLU B 1 202 ? -2.01218 -14.00903 -6.52460 1.000 115.06973 188 G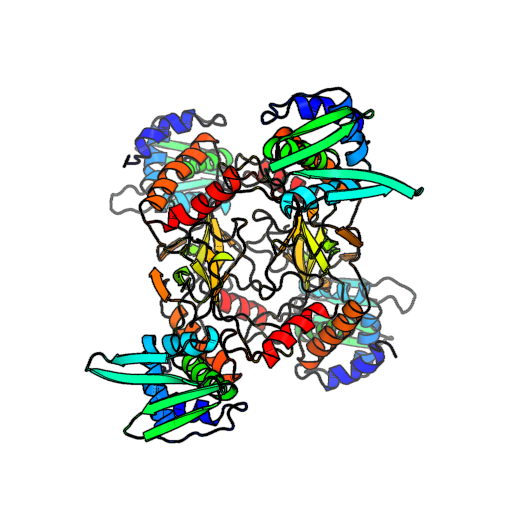LU B C 1
ATOM 3333 O O . GLU B 1 202 ? -1.92706 -13.61176 -5.35820 1.000 124.12989 188 GLU B O 1
ATOM 3339 N N . ASN B 1 203 ? -3.09426 -14.60511 -7.01272 1.000 104.87675 189 ASN B N 1
ATOM 3340 C CA . ASN B 1 203 ? -4.27538 -14.86242 -6.19809 1.000 113.47171 189 ASN B CA 1
ATOM 3341 C C . ASN B 1 203 ? -4.62359 -16.34493 -6.31503 1.000 129.49756 189 ASN B C 1
ATOM 3342 O O . ASN B 1 203 ? -3.78283 -17.19228 -6.64130 1.000 126.97086 189 ASN B O 1
ATOM 3347 N N . GLU B 1 204 ? -5.88842 -16.67756 -6.04720 1.000 146.30587 190 GLU B N 1
ATOM 3348 C CA . GLU B 1 204 ? -6.31576 -18.06822 -6.15125 1.000 143.66943 190 GLU B CA 1
ATOM 3349 C C . GLU B 1 204 ? -6.42822 -18.51392 -7.60299 1.000 142.10564 190 GLU B C 1
ATOM 3350 O O . GLU B 1 204 ? -6.17073 -19.68339 -7.91075 1.000 144.96569 190 GLU B O 1
ATOM 3356 N N . TRP B 1 205 ? -6.81072 -17.60654 -8.50506 1.000 140.83202 191 TRP B N 1
ATOM 3357 C CA . TRP B 1 205 ? -6.81126 -17.94174 -9.92515 1.000 137.54653 191 TRP B CA 1
ATOM 3358 C C . TRP B 1 205 ? -5.39435 -18.18961 -10.42403 1.000 132.58061 191 TRP B C 1
ATOM 3359 O O . TRP B 1 205 ? -5.16752 -19.07515 -11.25631 1.000 128.72126 191 TRP B O 1
ATOM 3370 N N . GLU B 1 206 ? -4.42663 -17.42274 -9.91763 1.000 130.14977 192 GLU B N 1
ATOM 3371 C CA . GLU B 1 206 ? -3.04252 -17.60873 -10.33670 1.000 120.11744 192 GLU B CA 1
ATOM 3372 C C . GLU B 1 206 ? -2.47138 -18.91270 -9.79511 1.000 123.53565 192 GLU B C 1
ATOM 3373 O O . GLU B 1 206 ? -1.70000 -19.59030 -10.48363 1.000 121.61772 192 GLU B O 1
ATOM 3379 N N . ASP B 1 207 ? -2.83709 -19.28073 -8.56421 1.000 132.29135 193 ASP B N 1
ATOM 3380 C CA . ASP B 1 207 ? -2.34501 -20.53015 -7.99183 1.000 134.30170 193 ASP B CA 1
ATOM 3381 C C . ASP B 1 207 ? -2.86405 -21.73369 -8.76755 1.000 129.82826 193 ASP B C 1
ATOM 3382 O O . ASP B 1 207 ? -2.11367 -22.67918 -9.03676 1.000 128.26326 193 ASP B O 1
ATOM 3387 N N . GLN B 1 208 ? -4.14702 -21.71803 -9.13601 1.000 132.43772 194 GLN B N 1
ATOM 3388 C CA . GLN B 1 208 ? -4.68982 -22.80363 -9.94403 1.000 126.91178 194 GLN B CA 1
ATOM 3389 C C . GLN B 1 208 ? -4.13311 -22.77756 -11.36116 1.000 122.11255 194 GLN B C 1
ATOM 3390 O O . GLN B 1 208 ? -4.00954 -23.83115 -11.99526 1.000 120.80649 194 GLN B O 1
ATOM 3396 N N . MET B 1 209 ? -3.78736 -21.59310 -11.87131 1.000 128.33270 195 MET B N 1
ATOM 3397 C CA . MET B 1 209 ? -3.15551 -21.51543 -13.18429 1.000 115.31971 195 MET B CA 1
ATOM 3398 C C . MET B 1 209 ? -1.74130 -22.08036 -13.14922 1.000 115.07975 195 MET B C 1
ATOM 3399 O O . MET B 1 209 ? -1.28688 -22.68671 -14.12622 1.000 119.68724 195 MET B O 1
ATOM 3404 N N . LYS B 1 210 ? -1.02792 -21.88946 -12.03547 1.000 123.23014 196 LYS B N 1
ATOM 3405 C CA . LYS B 1 210 ? 0.28013 -22.51988 -11.88710 1.000 115.59605 196 LYS B CA 1
ATOM 3406 C C . LYS B 1 210 ? 0.15892 -24.03744 -11.91007 1.000 113.33836 196 LYS B C 1
ATOM 3407 O O . LYS B 1 210 ? 0.94687 -24.72279 -12.57191 1.000 111.59867 196 LYS B O 1
ATOM 3413 N N . GLU B 1 211 ? -0.82792 -24.57997 -11.19363 1.000 124.68686 197 GLU B N 1
ATOM 3414 C CA . GLU B 1 211 ? -1.00019 -26.02700 -11.14467 1.000 122.58786 197 GLU B CA 1
ATOM 3415 C C . GLU B 1 211 ? -1.50220 -26.57882 -12.47311 1.000 118.52885 197 GLU B C 1
ATOM 3416 O O . GLU B 1 211 ? -1.19041 -27.72239 -12.82423 1.000 118.08762 197 GLU B O 1
ATOM 3422 N N . VAL B 1 212 ? -2.27222 -25.78797 -13.22348 1.000 116.84270 198 VAL B N 1
ATOM 3423 C CA . VAL B 1 212 ? -2.72848 -26.23089 -14.53733 1.000 115.43788 198 VAL B CA 1
ATOM 3424 C C . VAL B 1 212 ? -1.56669 -26.26353 -15.52335 1.000 116.66662 198 VAL B C 1
ATOM 3425 O O . VAL B 1 212 ? -1.40895 -27.22485 -16.28609 1.000 117.00266 198 VAL B O 1
ATOM 3429 N N . LEU B 1 213 ? -0.73101 -25.22238 -15.52011 1.000 114.22604 199 LEU B N 1
ATOM 3430 C CA . LEU B 1 213 ? 0.41491 -25.18855 -16.42423 1.000 108.47621 199 LEU B CA 1
ATOM 3431 C C . LEU B 1 213 ? 1.44826 -26.24240 -16.04418 1.000 116.54334 199 LEU B C 1
ATOM 3432 O O . LEU B 1 213 ? 1.90485 -27.01386 -16.89595 1.000 122.24118 199 LEU B O 1
ATOM 3437 N N . ARG B 1 214 ? 1.83336 -26.28750 -14.76627 1.000 119.61154 200 ARG B N 1
ATOM 3438 C CA . ARG B 1 214 ? 2.80876 -27.27867 -14.32410 1.000 117.25784 200 ARG B CA 1
ATOM 3439 C C . ARG B 1 214 ? 2.25846 -28.69554 -14.42892 1.000 116.18287 200 ARG B C 1
ATOM 3440 O O . ARG B 1 214 ? 3.01176 -29.63120 -14.72476 1.000 111.79275 200 ARG B O 1
ATOM 3448 N N . GLY B 1 215 ? 0.95403 -28.87219 -14.20567 1.000 113.63803 201 GLY B N 1
ATOM 3449 C CA . GLY B 1 215 ? 0.36335 -30.19391 -14.32874 1.000 115.14650 201 GLY B CA 1
ATOM 3450 C C 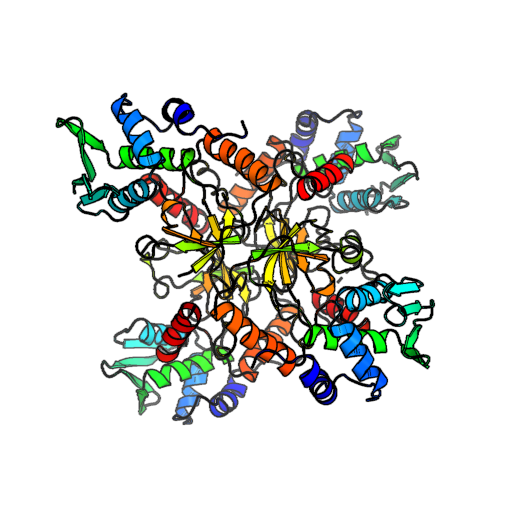. GLY B 1 215 ? 0.44003 -30.75410 -15.73477 1.000 119.74019 201 GLY B C 1
ATOM 3451 O O . GLY B 1 215 ? 0.55569 -31.96910 -15.91656 1.000 120.27901 201 GLY B O 1
ATOM 3452 N N . SER B 1 216 ? 0.37835 -29.88407 -16.74484 1.000 119.52238 202 SER B N 1
ATOM 3453 C CA . SER B 1 216 ? 0.50236 -30.30361 -18.13655 1.000 124.76238 202 SER B CA 1
ATOM 3454 C C . SER B 1 216 ? 1.94870 -30.42459 -18.59403 1.000 122.08936 202 SER B C 1
ATOM 3455 O O . SER B 1 216 ? 2.24596 -31.24968 -19.46564 1.000 122.66798 202 SER B O 1
ATOM 3458 N N . GLN B 1 217 ? 2.85409 -29.61976 -18.03247 1.000 121.37863 203 GLN B N 1
ATOM 3459 C CA . GLN B 1 217 ? 4.25526 -29.68292 -18.42928 1.000 112.89000 203 GLN B CA 1
ATOM 3460 C C . GLN B 1 217 ? 4.94473 -30.93701 -17.90932 1.000 118.57028 203 GLN B C 1
ATOM 3461 O O . GLN B 1 217 ? 5.93780 -31.37344 -18.50063 1.000 116.49987 203 GLN B O 1
ATOM 3467 N N . LEU B 1 218 ? 4.44462 -31.52333 -16.82276 1.000 125.59998 204 LEU B N 1
ATOM 3468 C CA . LEU B 1 218 ? 5.00865 -32.74998 -16.27474 1.000 126.20408 204 LEU B CA 1
ATOM 3469 C C . LEU B 1 218 ? 4.28343 -34.00395 -16.73731 1.000 125.41973 204 LEU B C 1
ATOM 3470 O O . LEU B 1 218 ? 4.91467 -35.05834 -16.86256 1.000 128.58858 204 LEU B O 1
ATOM 3475 N N . GLU B 1 219 ? 2.97599 -33.91812 -16.99252 1.000 122.70279 205 GLU B N 1
ATOM 3476 C CA . GLU B 1 219 ? 2.23903 -35.08838 -17.45802 1.000 130.26908 205 GLU B CA 1
ATOM 3477 C C . GLU B 1 219 ? 2.61277 -35.43959 -18.89291 1.000 125.44473 205 GLU B C 1
ATOM 3478 O O . GLU B 1 219 ? 2.70390 -36.62141 -19.24559 1.000 113.33449 205 GLU B O 1
ATOM 3484 N N . LEU B 1 220 ? 2.83617 -34.42989 -19.73230 1.000 124.81527 206 LEU B N 1
ATOM 3485 C CA . LEU B 1 220 ? 3.28022 -34.65073 -21.10235 1.000 122.28212 206 LEU B CA 1
ATOM 3486 C C . LEU B 1 220 ? 4.78452 -34.86157 -21.20947 1.000 118.44900 206 LEU B C 1
ATOM 3487 O O . LEU B 1 220 ? 5.28597 -35.05002 -22.32358 1.000 130.41069 206 LEU B O 1
ATOM 3492 N N . HIS B 1 221 ? 5.50529 -34.83344 -20.08654 1.000 120.78304 207 HIS B N 1
ATOM 3493 C CA . HIS B 1 221 ? 6.95411 -35.03393 -20.05047 1.000 120.96391 207 HIS B CA 1
ATOM 3494 C C . HIS B 1 221 ? 7.66851 -34.01786 -20.94444 1.000 107.75004 207 HIS B C 1
ATOM 3495 O O . HIS B 1 221 ? 8.41465 -34.36348 -21.86281 1.000 113.58734 207 HIS B O 1
ATOM 3502 N N . GLN B 1 222 ? 7.42292 -32.74550 -20.65190 1.000 110.15769 208 GLN B N 1
ATOM 3503 C CA . GLN B 1 222 ? 7.98964 -31.64064 -21.40798 1.000 110.55778 208 GLN B CA 1
ATOM 3504 C C . GLN B 1 222 ? 9.15333 -31.01395 -20.65071 1.000 114.60236 208 GLN B C 1
ATOM 3505 O O . GLN B 1 222 ? 9.18222 -30.99641 -19.41744 1.000 114.24160 208 GLN B O 1
ATOM 3511 N N . LEU B 1 223 ? 10.11545 -30.49910 -21.40766 1.000 109.74019 209 LEU B N 1
ATOM 3512 C CA . LEU B 1 223 ? 11.25152 -29.77071 -20.86786 1.000 108.62359 209 LEU B CA 1
ATOM 3513 C C . LEU B 1 223 ? 11.24970 -28.35171 -21.42008 1.000 108.54719 209 LEU B C 1
ATOM 3514 O O . LEU B 1 223 ? 10.43971 -27.99241 -22.27823 1.000 120.67529 209 LEU B O 1
ATOM 3519 N N . SER B 1 224 ? 12.16900 -27.53975 -20.91267 1.000 110.60668 210 SER B N 1
ATOM 3520 C CA . SER B 1 224 ? 12.34010 -26.18211 -21.40213 1.000 114.89625 210 SER B CA 1
ATOM 3521 C C . SER B 1 224 ? 13.31119 -26.16848 -22.57495 1.000 121.41217 210 SER B C 1
ATOM 3522 O O . SER B 1 224 ? 14.16528 -27.04905 -22.70970 1.000 122.15044 210 SER B O 1
ATOM 3525 N N . THR B 1 225 ? 13.17014 -25.15379 -23.43091 1.000 124.61760 211 THR B N 1
ATOM 3526 C CA . THR B 1 225 ? 14.08285 -24.99870 -24.55737 1.000 114.35762 211 THR B CA 1
ATOM 3527 C C . THR B 1 225 ? 15.51323 -24.72300 -24.11515 1.000 120.28437 211 THR B C 1
ATOM 3528 O O . THR B 1 225 ? 16.42906 -24.82399 -24.93915 1.000 129.20862 211 THR B O 1
ATOM 3532 N N . ALA B 1 226 ? 15.72597 -24.37706 -22.84309 1.000 116.63902 212 ALA B N 1
ATOM 3533 C CA . ALA B 1 226 ? 17.08197 -24.20795 -22.33582 1.000 112.68466 212 ALA B CA 1
ATOM 3534 C C . ALA B 1 226 ? 17.81629 -25.53928 -22.24588 1.000 107.28347 212 ALA B C 1
ATOM 3535 O O . ALA B 1 226 ? 19.04652 -25.57645 -22.36198 1.000 112.34981 212 ALA B O 1
ATOM 3537 N N . PHE B 1 227 ? 17.08605 -26.63605 -22.04175 1.000 113.75090 213 PHE B N 1
ATOM 3538 C CA . PHE B 1 227 ? 17.66686 -27.96887 -21.96180 1.000 115.46482 213 PHE B CA 1
ATOM 3539 C C . PHE B 1 227 ? 17.57538 -28.72032 -23.28436 1.000 116.61758 213 PHE B C 1
ATOM 3540 O O . PHE B 1 227 ? 17.59240 -29.95586 -23.29207 1.000 118.32767 213 PHE B O 1
ATOM 3548 N N . MET B 1 228 ? 17.47779 -28.00135 -24.39910 1.000 131.89096 214 MET B N 1
ATOM 3549 C CA . MET B 1 228 ? 17.33254 -28.62815 -25.70603 1.000 128.33364 214 MET B CA 1
ATOM 3550 C C . MET B 1 228 ? 18.68206 -29.16438 -26.16732 1.000 126.77971 214 MET B C 1
ATOM 3551 O O . MET B 1 228 ? 19.65393 -28.40804 -26.27336 1.000 126.29650 214 MET B O 1
ATOM 3556 N N . THR B 1 229 ? 18.74216 -30.46661 -26.43424 1.000 124.25538 215 THR B N 1
ATOM 3557 C CA . THR B 1 229 ? 19.98028 -31.08406 -26.88520 1.000 130.61575 215 THR B CA 1
ATOM 3558 C C . THR B 1 229 ? 20.38226 -30.54074 -28.25122 1.000 142.15290 215 THR B C 1
ATOM 3559 O O . THR B 1 229 ? 19.53737 -30.17388 -29.07231 1.000 139.01849 215 THR B O 1
ATOM 3563 N N . GLN B 1 230 ? 21.69625 -30.49251 -28.48847 1.000 140.90234 216 GLN B N 1
ATOM 3564 C CA . GLN B 1 230 ? 22.20072 -29.98398 -29.76006 1.000 148.97027 216 GLN B CA 1
ATOM 3565 C C . GLN B 1 230 ? 21.71156 -30.82401 -30.93302 1.000 149.07310 216 GLN B C 1
ATOM 3566 O O . GLN B 1 230 ? 21.56720 -30.30916 -32.04812 1.000 150.51402 216 GLN B O 1
ATOM 3572 N N . SER B 1 231 ? 21.44644 -32.11225 -30.70301 1.000 150.55086 217 SER B N 1
ATOM 3573 C CA . SER B 1 231 ? 20.87212 -32.94577 -31.75363 1.000 148.27567 217 SER B CA 1
ATOM 3574 C C . SER B 1 231 ? 19.46934 -32.47761 -32.11995 1.000 146.88876 217 SER B C 1
ATOM 3575 O O . SER B 1 231 ? 19.07577 -32.53214 -33.29100 1.000 145.54489 217 SER B O 1
ATOM 3578 N N . ASP B 1 232 ? 18.70256 -32.01276 -31.13340 1.000 144.97390 218 ASP B N 1
ATOM 3579 C CA . ASP B 1 232 ? 17.36642 -31.48999 -31.38180 1.000 142.40367 218 ASP B CA 1
ATOM 3580 C C . ASP B 1 232 ? 17.36633 -30.01551 -31.75817 1.000 137.18476 218 ASP B C 1
ATOM 3581 O O . ASP B 1 232 ? 16.42704 -29.56101 -32.42153 1.000 121.68551 218 ASP B O 1
ATOM 3586 N N . GLN B 1 233 ? 18.39021 -29.26082 -31.35060 1.000 137.87444 219 GLN B N 1
ATOM 3587 C CA . GLN B 1 233 ? 18.46722 -27.85342 -31.72902 1.000 138.82606 219 GLN B CA 1
ATOM 3588 C C . GLN B 1 233 ? 18.65650 -27.69620 -33.23220 1.000 140.70841 219 GLN B C 1
ATOM 3589 O O . GLN B 1 233 ? 17.99736 -26.86102 -33.86214 1.000 141.65708 219 GLN B O 1
ATOM 3595 N N . VAL B 1 234 ? 19.55135 -28.49035 -33.82488 1.000 145.76129 220 VAL B N 1
ATOM 3596 C CA . VAL B 1 234 ? 19.75706 -28.41853 -35.26740 1.000 141.45956 220 VAL B CA 1
ATOM 3597 C C . VAL B 1 234 ? 18.57307 -29.02761 -36.00917 1.000 132.74371 220 VAL B C 1
ATOM 3598 O O . VAL B 1 234 ? 18.25691 -28.61665 -37.13275 1.000 133.08827 220 VAL B O 1
ATOM 3602 N N . ALA B 1 235 ? 17.89098 -30.00043 -35.39802 1.000 142.52314 221 ALA B N 1
ATOM 3603 C CA . ALA B 1 235 ? 16.70513 -30.57436 -36.02379 1.000 132.68198 221 ALA B CA 1
ATOM 3604 C C . ALA B 1 235 ? 15.55769 -29.57457 -36.06740 1.000 131.48455 221 ALA B C 1
ATOM 3605 O O . ALA B 1 235 ? 14.74169 -29.60841 -36.99549 1.000 126.40309 221 ALA B O 1
ATOM 3607 N N . TYR B 1 236 ? 15.47697 -28.68235 -35.07782 1.000 143.37183 222 TYR B N 1
ATOM 3608 C CA . TYR B 1 236 ? 14.45443 -27.64334 -35.10408 1.000 140.09261 222 TYR B CA 1
ATOM 3609 C C . TYR B 1 236 ? 14.79474 -26.55525 -36.11397 1.000 140.42968 222 TYR B C 1
ATOM 3610 O O . TYR B 1 236 ? 13.89402 -25.87580 -36.61950 1.000 138.82438 222 TYR B O 1
ATOM 3619 N N . LEU B 1 237 ? 16.08167 -26.37809 -36.42113 1.000 139.81184 223 LEU B N 1
ATOM 3620 C CA . LEU B 1 237 ? 16.47755 -25.39453 -37.42360 1.000 139.90984 223 LEU B CA 1
ATOM 3621 C C . LEU B 1 237 ? 16.13292 -25.87590 -38.82747 1.000 144.76914 223 LEU B C 1
ATOM 3622 O O . LEU B 1 237 ? 15.59316 -25.11661 -39.64044 1.000 153.17537 223 LEU B O 1
ATOM 3627 N N . THR B 1 238 ? 16.43888 -27.13953 -39.13211 1.000 145.09752 224 THR B N 1
ATOM 3628 C CA . THR B 1 238 ? 16.11244 -27.68373 -40.44457 1.000 134.57444 224 THR B CA 1
ATOM 3629 C C . THR B 1 238 ? 14.62451 -27.97012 -40.59593 1.000 137.40034 224 THR B C 1
ATOM 3630 O O . THR B 1 238 ? 14.15629 -28.16599 -41.72244 1.000 144.62442 224 THR B O 1
ATOM 3634 N N . TYR B 1 239 ? 13.87479 -28.00359 -39.49129 1.000 145.97945 225 TYR B N 1
ATOM 3635 C CA . TYR B 1 239 ? 12.42753 -28.16317 -39.58628 1.000 142.57870 225 TYR B CA 1
ATOM 3636 C C . TYR B 1 239 ? 11.78586 -26.95782 -40.26148 1.000 143.07913 225 TYR B C 1
ATOM 3637 O O . TYR B 1 239 ? 10.85979 -27.10951 -41.06677 1.000 149.06543 225 TYR B O 1
ATOM 3646 N N . LEU B 1 240 ? 12.26161 -25.75485 -39.94512 1.000 138.87039 226 LEU B N 1
ATOM 3647 C CA . LEU B 1 240 ? 11.75408 -24.53690 -40.55964 1.000 141.99868 226 LEU B CA 1
ATOM 3648 C C . LEU B 1 240 ? 12.53429 -24.12817 -41.80199 1.000 148.34371 226 LEU B C 1
ATOM 3649 O O . LEU B 1 240 ? 12.06920 -23.25981 -42.54818 1.000 155.59836 226 LEU B O 1
ATOM 3654 N N . THR B 1 241 ? 13.70068 -24.72655 -42.03960 1.000 153.49469 227 THR B N 1
ATOM 3655 C CA . THR B 1 241 ? 14.47404 -24.47267 -43.24695 1.000 153.44592 227 THR B CA 1
ATOM 3656 C C . THR B 1 241 ? 14.09654 -25.40518 -44.39157 1.000 150.89577 227 THR B C 1
ATOM 3657 O O . THR B 1 241 ? 14.50739 -25.16134 -45.53177 1.000 147.77661 227 THR B O 1
ATOM 3661 N N . THR B 1 242 ? 13.32756 -26.45859 -44.11367 1.000 154.34590 228 THR B N 1
ATOM 3662 C CA . THR B 1 242 ? 12.87658 -27.35317 -45.17668 1.000 149.09602 228 THR B CA 1
ATOM 3663 C C . THR B 1 242 ? 12.12373 -26.63268 -46.29179 1.000 161.31213 228 THR B C 1
ATOM 3664 O O . THR B 1 242 ? 12.37920 -26.94676 -47.46782 1.000 156.59932 228 THR B O 1
ATOM 3668 N N . PRO B 1 243 ? 11.20634 -25.68277 -46.02198 1.000 157.21004 229 PRO B N 1
ATOM 3669 C CA . PRO B 1 243 ? 10.62404 -24.96324 -47.16088 1.000 161.72666 229 PRO B CA 1
ATOM 3670 C C . PRO B 1 243 ? 11.61413 -24.00488 -47.81800 1.000 140.82942 229 PRO B C 1
ATOM 3671 O O . PRO B 1 243 ? 12.31480 -24.40833 -48.74646 1.000 143.94767 229 PRO B O 1
ATOM 3675 N N . MET C 1 15 ? -0.35060 11.92279 -60.84562 1.000 186.72083 1 MET C N 1
ATOM 3676 C CA . MET C 1 15 ? -0.95661 11.47691 -59.59694 1.000 191.62939 1 MET C CA 1
ATOM 3677 C C . MET C 1 15 ? -0.86507 9.96076 -59.47051 1.000 199.97434 1 MET C C 1
ATOM 3678 O O . MET C 1 15 ? -0.04254 9.44046 -58.71614 1.000 201.33691 1 MET C O 1
ATOM 3683 N N . THR C 1 16 ? -1.72143 9.25621 -60.21443 1.000 197.39149 2 THR C N 1
ATOM 3684 C CA . THR C 1 16 ? -1.64972 7.79869 -60.24233 1.000 199.56225 2 THR C CA 1
ATOM 3685 C C . THR C 1 16 ? -0.32797 7.32685 -60.83453 1.000 204.70110 2 THR C C 1
ATOM 3686 O O . THR C 1 16 ? 0.29844 6.39523 -60.31555 1.000 203.67154 2 THR C O 1
ATOM 3690 N N . GLU C 1 17 ? 0.11113 7.95978 -61.91861 1.000 199.56526 3 GLU C N 1
ATOM 3691 C CA . GLU C 1 17 ? 1.39913 7.63593 -62.51479 1.000 194.04659 3 GLU C CA 1
ATOM 3692 C C . GLU C 1 17 ? 2.52995 8.17872 -61.64967 1.000 191.13158 3 GLU C C 1
ATOM 3693 O O . GLU C 1 17 ? 2.54784 9.36383 -61.30220 1.000 191.86150 3 GLU C O 1
ATOM 3699 N N . TYR C 1 18 ? 3.47221 7.30774 -61.29797 1.000 190.05244 4 TYR C N 1
ATOM 3700 C CA . TYR C 1 18 ? 4.59430 7.68341 -60.44963 1.000 176.17788 4 TYR C CA 1
ATOM 3701 C C . TYR C 1 18 ? 5.73596 8.21175 -61.30837 1.000 167.21731 4 TYR C C 1
ATOM 3702 O O . TYR C 1 18 ? 6.12150 7.58151 -62.29863 1.000 166.74867 4 TYR C O 1
ATOM 3711 N N . ARG C 1 19 ? 6.27365 9.37153 -60.92460 1.000 160.03527 5 ARG C N 1
ATOM 3712 C CA . ARG C 1 19 ? 7.42009 9.98624 -61.58966 1.000 157.13353 5 ARG C CA 1
ATOM 3713 C C . ARG C 1 19 ? 8.53352 10.15320 -60.56239 1.000 153.96783 5 ARG C C 1
ATOM 3714 O O . ARG C 1 19 ? 8.79117 11.27063 -60.08881 1.000 156.59773 5 ARG C O 1
ATOM 3722 N N . PRO C 1 20 ? 9.21967 9.06746 -60.19391 1.000 148.97065 6 PRO C N 1
ATOM 3723 C CA . PRO C 1 20 ? 10.31665 9.19897 -59.22451 1.000 143.88241 6 PRO C CA 1
ATOM 3724 C C . PRO C 1 20 ? 11.51494 9.94834 -59.77415 1.000 148.12162 6 PRO C C 1
ATOM 3725 O O . PRO C 1 20 ? 12.35562 10.39807 -58.98652 1.000 146.78133 6 PRO C O 1
ATOM 3729 N N . VAL C 1 21 ? 11.61638 10.10382 -61.09467 1.000 148.57465 7 VAL C N 1
ATOM 3730 C CA . VAL C 1 21 ? 12.73467 10.83631 -61.67799 1.000 143.79654 7 VAL C CA 1
ATOM 3731 C C . VAL C 1 21 ? 12.54597 12.33814 -61.50723 1.000 147.13486 7 VAL C C 1
ATOM 3732 O O . VAL C 1 21 ? 13.48499 13.05570 -61.14464 1.000 151.33149 7 VAL C O 1
ATOM 3736 N N . GLU C 1 22 ? 11.33337 12.83746 -61.75891 1.000 148.85733 8 GLU C N 1
ATOM 3737 C CA . GLU C 1 22 ? 11.09652 14.27490 -61.67944 1.000 154.63980 8 GLU C CA 1
ATOM 3738 C C . GLU C 1 22 ? 11.03376 14.76366 -60.23777 1.000 158.88316 8 GLU C C 1
ATOM 3739 O O . GLU C 1 22 ? 11.43189 15.89922 -59.95460 1.000 158.60461 8 GLU C O 1
ATOM 3745 N N . ILE C 1 23 ? 10.53973 13.93252 -59.31519 1.000 153.07755 9 ILE C N 1
ATOM 3746 C CA . ILE C 1 23 ? 10.45570 14.34019 -57.91374 1.000 151.40934 9 ILE C CA 1
ATOM 3747 C C . ILE C 1 23 ? 11.74924 14.10787 -57.15267 1.000 150.06284 9 ILE C C 1
ATOM 3748 O O . ILE C 1 23 ? 11.85870 14.53364 -55.99679 1.000 154.22114 9 ILE C O 1
ATOM 3753 N N . PHE C 1 24 ? 12.73588 13.44848 -57.76832 1.000 145.85068 10 PHE C N 1
ATOM 3754 C CA . PHE C 1 24 ? 13.97581 13.14950 -57.05210 1.000 148.95413 10 PHE C CA 1
ATOM 3755 C C . PHE C 1 24 ? 14.78531 14.39780 -56.71815 1.000 156.18140 10 PHE C C 1
ATOM 3756 O O . PHE C 1 24 ? 15.18958 14.54667 -55.55113 1.000 164.01476 10 PHE C O 1
ATOM 3764 N N . PRO C 1 25 ? 15.07141 15.31444 -57.65426 1.000 154.90538 11 PRO C N 1
ATOM 3765 C CA . PRO C 1 25 ? 15.96361 16.43242 -57.29726 1.000 159.35413 11 PRO C CA 1
ATOM 3766 C C . PRO C 1 25 ? 15.38106 17.36857 -56.25378 1.000 161.53800 11 PRO C C 1
ATOM 3767 O O . PRO C 1 25 ? 16.12552 17.87762 -55.40648 1.000 160.98158 11 PRO C O 1
ATOM 3771 N N . GLU C 1 26 ? 14.06959 17.61309 -56.28475 1.000 157.60477 12 GLU C N 1
ATOM 3772 C CA . GLU C 1 26 ? 13.47565 18.52650 -55.31382 1.000 165.80643 12 GLU C CA 1
ATOM 3773 C C . GLU C 1 26 ? 13.37957 17.88531 -53.93457 1.000 167.10086 12 GLU C C 1
ATOM 3774 O O . GLU C 1 26 ? 13.55811 18.56391 -52.91662 1.000 174.35909 12 GLU C O 1
ATOM 3780 N N . VAL C 1 27 ? 13.10092 16.58106 -53.87887 1.000 163.35608 13 VAL C N 1
ATOM 3781 C CA . VAL C 1 27 ? 13.05222 15.88906 -52.59408 1.000 163.51000 13 VAL C CA 1
ATOM 3782 C C . VAL C 1 27 ? 14.43814 15.84036 -51.96121 1.000 164.49881 13 VAL C C 1
ATOM 3783 O O . VAL C 1 27 ? 14.58410 15.98451 -50.74077 1.000 169.92948 13 VAL C O 1
ATOM 3787 N N . LEU C 1 28 ? 15.47782 15.65270 -52.77848 1.000 157.39084 14 LEU C N 1
ATOM 3788 C CA . LEU C 1 28 ? 16.83927 15.64481 -52.25217 1.000 156.34650 14 LEU C CA 1
ATOM 3789 C C . LEU C 1 28 ? 17.20682 16.99731 -51.65403 1.000 168.41853 14 LEU C C 1
ATOM 3790 O O . LEU C 1 28 ? 17.91378 17.06621 -50.64168 1.000 173.32564 14 LEU C O 1
ATOM 3795 N N . SER C 1 29 ? 16.73220 18.08548 -52.26334 1.000 164.34043 15 SER C N 1
ATOM 3796 C CA . SER C 1 29 ? 16.99785 19.41381 -51.72421 1.000 169.70091 15 SER C CA 1
ATOM 3797 C C . SER C 1 29 ? 16.12045 19.72682 -50.51904 1.000 175.25312 15 SER C C 1
ATOM 3798 O O . SER C 1 29 ? 16.55458 20.44771 -49.61361 1.000 171.99168 15 SER C O 1
ATOM 3801 N N . ASP C 1 30 ? 14.89444 19.20017 -50.48716 1.000 175.83903 16 ASP C N 1
ATOM 3802 C CA . ASP C 1 30 ? 14.00471 19.42784 -49.35555 1.000 177.35283 16 ASP C CA 1
ATOM 3803 C C . ASP C 1 30 ? 14.37768 18.59623 -48.13652 1.000 175.33186 16 ASP C C 1
ATOM 3804 O O . ASP C 1 30 ? 13.92358 18.90846 -47.03039 1.000 179.71953 16 ASP C O 1
ATOM 3809 N N . TRP C 1 31 ? 15.18056 17.55528 -48.31115 1.000 178.25855 17 TRP C N 1
ATOM 3810 C CA . TRP C 1 31 ? 15.59054 16.71545 -47.19131 1.000 168.65240 17 TRP C CA 1
ATOM 3811 C C . TRP C 1 31 ? 16.45870 17.52643 -46.23760 1.000 165.93757 17 TRP C C 1
ATOM 3812 O O . TRP C 1 31 ? 17.54428 17.97293 -46.63192 1.000 161.71498 17 TRP C O 1
ATOM 3823 N N . PRO C 1 32 ? 16.02888 17.74727 -44.99147 1.000 163.72694 18 PRO C N 1
ATOM 3824 C CA . PRO C 1 32 ? 16.79174 18.64168 -44.10543 1.000 162.97159 18 PRO C CA 1
ATOM 3825 C C . PRO C 1 32 ? 18.16942 18.11534 -43.74633 1.000 164.26697 18 PRO C C 1
ATOM 3826 O O . PRO C 1 32 ? 19.09295 18.91688 -43.55816 1.000 161.08347 18 PRO C O 1
ATOM 3830 N N . THR C 1 33 ? 18.34073 16.79608 -43.64605 1.000 163.87812 19 THR C N 1
ATOM 3831 C CA . THR C 1 33 ? 19.63047 16.23339 -43.26473 1.000 164.53479 19 THR C CA 1
ATOM 3832 C C . THR C 1 33 ? 20.68176 16.35904 -44.35983 1.000 163.17250 19 THR C C 1
ATOM 3833 O O . THR C 1 33 ? 21.85545 16.07280 -44.09972 1.000 166.85868 19 THR C O 1
ATOM 3837 N N . VAL C 1 34 ? 20.29876 16.77744 -45.56461 1.000 161.41010 20 VAL C N 1
ATOM 3838 C CA . VAL C 1 34 ? 21.25900 16.92633 -46.65262 1.000 165.12586 20 VAL C CA 1
ATOM 3839 C C . VAL C 1 34 ? 22.12164 18.15463 -46.39250 1.000 167.27480 20 VAL C C 1
ATOM 3840 O O . VAL C 1 34 ? 21.60998 19.26499 -46.20574 1.000 158.52654 20 VAL C O 1
ATOM 3844 N N . ASN C 1 35 ? 23.44353 17.95730 -46.38044 1.000 173.51196 21 ASN C N 1
ATOM 3845 C CA . ASN C 1 35 ? 24.37648 19.05673 -46.16576 1.000 175.55108 21 ASN C CA 1
ATOM 3846 C C . ASN C 1 35 ? 25.60570 18.94574 -47.06264 1.000 178.09888 21 ASN C C 1
ATOM 3847 O O . ASN C 1 35 ? 26.62510 19.58876 -46.78364 1.000 178.83032 21 ASN C O 1
ATOM 3852 N N . PHE C 1 36 ? 25.53705 18.15140 -48.12496 1.000 185.64197 22 PHE C N 1
ATOM 3853 C CA . PHE C 1 36 ? 26.64770 17.94272 -49.04070 1.000 173.83062 22 PHE C CA 1
ATOM 3854 C C . PHE C 1 36 ? 26.34792 18.58355 -50.39030 1.000 162.05694 22 PHE C C 1
ATOM 3855 O O . PHE C 1 36 ? 25.23282 19.03739 -50.66120 1.000 158.39427 22 PHE C O 1
ATOM 3863 N N . ALA C 1 37 ? 27.37103 18.61510 -51.24106 1.000 165.58720 23 ALA C N 1
ATOM 3864 C CA . ALA C 1 37 ? 27.23770 19.22723 -52.55583 1.000 152.75856 23 ALA C CA 1
ATOM 3865 C C . ALA C 1 37 ? 26.31963 18.39330 -53.44047 1.000 153.04630 23 ALA C C 1
ATOM 3866 O O . ALA C 1 37 ? 26.51915 17.18495 -53.59879 1.000 155.09739 23 ALA C O 1
ATOM 3868 N N . VAL C 1 38 ? 25.31301 19.04151 -54.01640 1.000 150.04323 24 VAL C N 1
ATOM 3869 C CA . VAL C 1 38 ? 24.34541 18.39331 -54.89313 1.000 151.82034 24 VAL C CA 1
ATOM 3870 C C . VAL C 1 38 ? 24.56714 18.95307 -56.29255 1.000 164.13861 24 VAL C C 1
ATOM 3871 O O . VAL C 1 38 ? 24.10425 20.05249 -56.61753 1.000 166.23228 24 VAL C O 1
ATOM 3875 N N . THR C 1 39 ? 25.27879 18.20059 -57.12574 1.000 155.83435 25 THR C N 1
ATOM 3876 C CA . THR C 1 39 ? 25.55028 18.59424 -58.49707 1.000 151.83283 25 THR C CA 1
ATOM 3877 C C . THR C 1 39 ? 24.59058 17.87406 -59.44085 1.000 162.51290 25 THR C C 1
ATOM 3878 O O . THR C 1 39 ? 23.78423 17.03522 -59.03175 1.000 154.43371 25 THR C O 1
ATOM 3882 N N . ASP C 1 40 ? 24.67944 18.21428 -60.72891 1.000 172.34677 26 ASP C N 1
ATOM 3883 C CA . ASP C 1 40 ? 23.88201 17.51216 -61.72900 1.000 172.53340 26 ASP C CA 1
ATOM 3884 C C . ASP C 1 40 ? 24.29020 16.04798 -61.81993 1.000 173.74713 26 ASP C C 1
ATOM 3885 O O . ASP C 1 40 ? 23.44714 15.17155 -62.04399 1.000 173.74752 26 ASP C O 1
ATOM 3890 N N . ASP C 1 41 ? 25.58266 15.76486 -61.64350 1.000 174.70476 27 ASP C N 1
ATOM 3891 C CA . ASP C 1 41 ? 26.04696 14.38215 -61.63481 1.000 169.58626 27 ASP C CA 1
ATOM 3892 C C . ASP C 1 41 ? 25.53007 13.63937 -60.40994 1.000 155.75030 27 ASP C C 1
ATOM 3893 O O . ASP C 1 41 ? 25.18812 12.45368 -60.49265 1.000 146.76478 27 ASP C O 1
ATOM 3898 N N . VAL C 1 42 ? 25.47376 14.32073 -59.26317 1.000 158.01545 28 VAL C N 1
ATOM 3899 C CA . VAL C 1 42 ? 24.89570 13.72115 -58.06415 1.000 156.53169 28 VAL C CA 1
ATOM 3900 C C . VAL C 1 42 ? 23.42045 13.41518 -58.28636 1.000 159.84740 28 VAL C C 1
ATOM 3901 O O . VAL C 1 42 ? 22.91306 12.37263 -57.85408 1.000 159.26302 28 VAL C O 1
ATOM 3905 N N . LEU C 1 43 ? 22.71095 14.31388 -58.97279 1.000 160.48998 29 LEU C N 1
ATOM 3906 C CA . LEU C 1 43 ? 21.31492 14.05388 -59.30726 1.000 157.51942 29 LEU C CA 1
ATOM 3907 C C . LEU C 1 43 ? 21.19434 12.93448 -60.33386 1.000 152.14968 29 LEU C C 1
ATOM 3908 O O . LEU C 1 43 ? 20.25206 12.13568 -60.28198 1.000 147.40764 29 LEU C O 1
ATOM 3913 N N . GLU C 1 44 ? 22.14050 12.85937 -61.27346 1.000 151.79186 30 GLU C N 1
ATOM 3914 C CA . GLU C 1 44 ? 22.10920 11.79764 -62.27384 1.000 152.47101 30 GLU C CA 1
ATOM 3915 C C . GLU C 1 44 ? 22.47739 10.44639 -61.67593 1.000 147.39794 30 GLU C C 1
ATOM 3916 O O . GLU C 1 44 ? 21.99081 9.41095 -62.14483 1.000 144.89492 30 GLU C O 1
ATOM 3922 N N . LEU C 1 45 ? 23.33313 10.43315 -60.65107 1.000 148.59990 31 LEU C N 1
ATOM 3923 C CA . LEU C 1 45 ? 23.70982 9.17210 -60.02070 1.000 145.03026 31 LEU C CA 1
ATOM 3924 C C . LEU C 1 45 ? 22.51577 8.52074 -59.33432 1.000 141.51926 31 LEU C C 1
ATOM 3925 O O . LEU C 1 45 ? 22.38409 7.29108 -59.33883 1.000 138.68512 31 LEU C O 1
ATOM 3930 N N . GLY C 1 46 ? 21.63265 9.32844 -58.74368 1.000 140.65236 32 GLY C N 1
ATOM 3931 C CA . GLY C 1 46 ? 20.44898 8.77792 -58.10852 1.000 143.91630 32 GLY C CA 1
ATOM 3932 C C . GLY C 1 46 ? 19.44003 8.23123 -59.09679 1.000 139.79930 32 GLY C C 1
ATOM 3933 O O . GLY C 1 46 ? 18.71374 7.28260 -58.78561 1.000 141.62337 32 GLY C O 1
ATOM 3934 N N . ILE C 1 47 ? 19.37676 8.81505 -60.29487 1.000 139.13143 33 ILE C N 1
ATOM 3935 C CA . ILE C 1 47 ? 18.45197 8.32268 -61.31031 1.000 147.36903 33 ILE C CA 1
ATOM 3936 C C . ILE C 1 47 ? 18.92053 6.97668 -61.84940 1.000 151.28067 33 ILE C C 1
ATOM 3937 O O . ILE C 1 47 ? 18.10633 6.09913 -62.16172 1.000 152.38253 33 ILE C O 1
ATOM 3942 N N . PHE C 1 48 ? 20.23707 6.78720 -61.95963 1.000 148.65612 34 PHE C N 1
ATOM 3943 C CA . PHE C 1 48 ? 20.76412 5.51020 -62.42993 1.000 143.36687 34 PHE C CA 1
ATOM 3944 C C . PHE C 1 48 ? 20.54553 4.41275 -61.39551 1.000 144.52636 34 PHE C C 1
ATOM 3945 O O . PHE C 1 48 ? 20.05996 3.32371 -61.72322 1.000 147.64683 34 PHE C O 1
ATOM 3953 N N . LEU C 1 49 ? 20.90115 4.68133 -60.13714 1.000 143.83338 35 LEU C N 1
ATOM 3954 C CA . LEU C 1 49 ? 20.69530 3.70002 -59.07891 1.000 139.64918 35 LEU C CA 1
ATOM 3955 C C . LEU C 1 49 ? 19.22538 3.53479 -58.71950 1.000 139.81563 35 LEU C C 1
ATOM 3956 O O . LEU C 1 49 ? 18.84982 2.49720 -58.16357 1.000 138.98075 35 LEU C O 1
ATOM 3961 N N . GLY C 1 50 ? 18.38904 4.52843 -59.02263 1.000 143.95057 36 GLY C N 1
ATOM 3962 C CA . GLY C 1 50 ? 16.98035 4.42281 -58.67848 1.000 146.13469 36 GLY C CA 1
ATOM 3963 C C . GLY C 1 50 ? 16.24344 3.41778 -59.54347 1.000 151.01619 36 GLY C C 1
ATOM 3964 O O . GLY C 1 50 ? 15.47549 2.59213 -59.04135 1.000 151.13589 36 GLY C O 1
ATOM 3965 N N . GLU C 1 51 ? 16.46606 3.47347 -60.85543 1.000 152.58182 37 GLU C N 1
ATOM 3966 C CA . GLU C 1 51 ? 15.83003 2.54581 -61.78175 1.000 152.75814 37 GLU C CA 1
ATOM 3967 C C . GLU C 1 51 ? 16.47776 1.16755 -61.78017 1.000 151.15714 37 GLU C C 1
ATOM 3968 O O . GLU C 1 51 ? 16.00418 0.27858 -62.49610 1.000 152.85068 37 GLU C O 1
ATOM 3974 N N . ARG C 1 52 ? 17.54047 0.96882 -61.00370 1.000 146.31225 38 ARG C N 1
ATOM 3975 C CA . ARG C 1 52 ? 18.23015 -0.31893 -60.91716 1.000 140.51628 38 ARG C CA 1
ATOM 3976 C C . ARG C 1 52 ? 18.51588 -0.61708 -59.45392 1.000 136.51325 38 ARG C C 1
ATOM 3977 O O . ARG C 1 52 ? 19.63139 -0.40536 -58.96238 1.000 130.30979 38 ARG C O 1
ATOM 3985 N N . PRO C 1 53 ? 17.51593 -1.11081 -58.71640 1.000 140.21034 39 PRO C N 1
ATOM 3986 C CA . PRO C 1 53 ? 17.72882 -1.39160 -57.28711 1.000 128.10662 39 PRO C CA 1
ATOM 3987 C C . PRO C 1 53 ? 18.73911 -2.49406 -57.02527 1.000 127.01381 39 PRO C C 1
ATOM 3988 O O . PRO C 1 53 ? 19.30230 -2.54116 -55.92433 1.000 119.63030 39 PRO C O 1
ATOM 3992 N N . GLU C 1 54 ? 18.98906 -3.37889 -57.99455 1.000 136.50784 40 GLU C N 1
ATOM 3993 C CA . GLU C 1 54 ? 19.97956 -4.43173 -57.79300 1.000 131.28488 40 GLU C CA 1
ATOM 3994 C C . GLU C 1 54 ? 21.37686 -3.85502 -57.59677 1.000 126.08952 40 GLU C C 1
ATOM 3995 O O . GLU C 1 54 ? 22.19361 -4.44015 -56.87568 1.000 122.76315 40 GLU C O 1
ATOM 4001 N N . ALA C 1 55 ? 21.66727 -2.71157 -58.22099 1.000 127.30344 41 ALA C N 1
ATOM 4002 C CA . ALA C 1 55 ? 22.90455 -1.98103 -57.96878 1.000 120.67565 41 ALA C CA 1
ATOM 4003 C C . ALA C 1 55 ? 22.83099 -1.11134 -56.72236 1.000 118.65060 41 ALA C C 1
ATOM 4004 O O . ALA C 1 55 ? 23.83583 -0.96910 -56.01716 1.000 125.24039 41 ALA C O 1
ATOM 4006 N N . LEU C 1 56 ? 21.66469 -0.52722 -56.43607 1.000 123.19106 42 LEU C N 1
ATOM 4007 C CA . LEU C 1 56 ? 21.52177 0.29904 -55.24152 1.000 122.62633 42 LEU C CA 1
ATOM 4008 C C . LEU C 1 56 ? 21.69764 -0.52888 -53.97682 1.000 123.56121 42 LEU C C 1
ATOM 4009 O O . LEU C 1 56 ? 22.33725 -0.08362 -53.01680 1.000 120.42014 42 LEU C O 1
ATOM 4014 N N . LYS C 1 57 ? 21.12915 -1.73579 -53.95474 1.000 124.27160 43 LYS C N 1
ATOM 4015 C CA . LYS C 1 57 ? 21.27359 -2.59877 -52.78879 1.000 123.03504 43 LYS C CA 1
ATOM 4016 C C . LYS C 1 57 ? 22.68514 -3.15799 -52.67671 1.000 123.44187 43 LYS C C 1
ATOM 4017 O O . LYS C 1 57 ? 23.16338 -3.41037 -51.56503 1.000 129.32768 43 LYS C O 1
ATOM 4023 N N . GLY C 1 58 ? 23.36404 -3.35852 -53.80825 1.000 122.17886 44 GLY C N 1
ATOM 4024 C CA . GLY C 1 58 ? 24.73698 -3.82875 -53.76365 1.000 121.19846 44 GLY C CA 1
ATOM 4025 C C . GLY C 1 58 ? 25.69894 -2.80164 -53.20379 1.000 116.33737 44 GLY C C 1
ATOM 4026 O O . GLY C 1 58 ? 26.72298 -3.16173 -52.61566 1.000 107.26842 44 GLY C O 1
ATOM 4027 N N . VAL C 1 59 ? 25.39094 -1.51568 -53.37707 1.000 118.32600 45 VAL C N 1
ATOM 4028 C CA . VAL C 1 59 ? 26.23212 -0.47165 -52.80369 1.000 120.87749 45 VAL C CA 1
ATOM 4029 C C . VAL C 1 59 ? 25.92508 -0.28392 -51.32123 1.000 130.43052 45 VAL C C 1
ATOM 4030 O O . VAL C 1 59 ? 26.81106 0.08819 -50.54238 1.000 134.50372 45 VAL C O 1
ATOM 4034 N N . TYR C 1 60 ? 24.68317 -0.54140 -50.90210 1.000 130.80706 46 TYR C N 1
ATOM 4035 C CA . TYR C 1 60 ? 24.36655 -0.49237 -49.47842 1.000 124.56221 46 TYR C CA 1
ATOM 4036 C C . TYR C 1 60 ? 25.15151 -1.54560 -48.70739 1.000 120.77052 46 TYR C C 1
ATOM 4037 O O . TYR C 1 60 ? 25.60538 -1.29451 -47.58470 1.000 123.79454 46 TYR C O 1
ATOM 4046 N N . LYS C 1 61 ? 25.31818 -2.73486 -49.29300 1.000 120.71296 47 LYS C N 1
ATOM 4047 C CA . LYS C 1 61 ? 26.14048 -3.75923 -48.65857 1.000 122.07693 47 LYS C CA 1
ATOM 4048 C C . LYS C 1 61 ? 27.59846 -3.32924 -48.58305 1.000 128.33539 47 LYS C C 1
ATOM 4049 O O . LYS C 1 61 ? 28.32171 -3.74097 -47.66911 1.000 136.87429 47 LYS C O 1
ATOM 4055 N N . LEU C 1 62 ? 28.04741 -2.50656 -49.53384 1.000 135.74634 48 LEU C N 1
ATOM 4056 C CA . LEU C 1 62 ? 29.39722 -1.95967 -49.46571 1.000 138.30024 48 LEU C CA 1
ATOM 4057 C C . LEU C 1 62 ? 29.56686 -1.04346 -48.26050 1.000 137.05508 48 LEU C C 1
ATOM 4058 O O . LEU C 1 62 ? 30.65621 -0.97849 -47.67995 1.000 141.42696 48 LEU C O 1
ATOM 4063 N N . ILE C 1 63 ? 28.50741 -0.34377 -47.86590 1.000 136.40582 49 ILE C N 1
ATOM 4064 C CA . ILE C 1 63 ? 28.55676 0.55169 -46.71360 1.000 141.70569 49 ILE C CA 1
ATOM 4065 C C . ILE C 1 63 ? 28.25129 -0.19032 -45.42002 1.000 144.62182 49 ILE C C 1
ATOM 4066 O O . ILE C 1 63 ? 28.95466 -0.03147 -44.41865 1.000 144.73350 49 ILE C O 1
ATOM 4071 N N . LYS C 1 64 ? 27.20314 -1.01623 -45.42294 1.000 146.02277 50 LYS C N 1
ATOM 4072 C CA . LYS C 1 64 ? 26.77601 -1.67691 -44.19376 1.000 134.95135 50 LYS C CA 1
ATOM 4073 C C . LYS C 1 64 ? 27.76723 -2.75530 -43.77153 1.000 134.84543 50 LYS C C 1
ATOM 4074 O O . LYS C 1 64 ? 28.18246 -2.80949 -42.60804 1.000 145.33768 50 LYS C O 1
ATOM 4080 N N . LEU C 1 65 ? 28.15815 -3.62290 -44.70168 1.000 133.25145 51 LEU C N 1
ATOM 4081 C CA . LEU C 1 65 ? 29.07402 -4.71590 -44.40415 1.000 136.23313 51 LEU C CA 1
ATOM 4082 C C . LEU C 1 65 ? 30.53891 -4.30656 -44.48604 1.000 142.26468 51 LEU C C 1
ATOM 4083 O O . LEU C 1 65 ? 31.41254 -5.15037 -44.25807 1.000 147.94011 51 LEU C O 1
ATOM 4088 N N . LYS C 1 66 ? 30.82349 -3.04126 -44.80395 1.000 138.47585 52 LYS C N 1
ATOM 4089 C CA . LYS C 1 66 ? 32.19162 -2.52449 -44.88398 1.000 144.65524 52 LYS C CA 1
ATOM 4090 C C . LYS C 1 66 ? 33.03717 -3.33953 -45.86243 1.000 153.09899 52 LYS C C 1
ATOM 4091 O O . LYS C 1 66 ? 34.16409 -3.74081 -45.56446 1.000 141.83789 52 LYS C O 1
ATOM 4097 N N . GLN C 1 67 ? 32.47898 -3.58427 -47.04485 1.000 157.97456 53 GLN C N 1
ATOM 4098 C CA . GLN C 1 67 ? 33.19496 -4.32911 -48.06667 1.000 157.23703 53 GLN C CA 1
ATOM 4099 C C . GLN C 1 67 ? 34.29977 -3.46766 -48.67751 1.000 152.49862 53 GLN C C 1
ATOM 4100 O O . GLN C 1 67 ? 34.35741 -2.24876 -48.49049 1.000 151.39567 53 GLN C O 1
ATOM 4106 N N . LYS C 1 68 ? 35.19305 -4.12458 -49.41920 1.000 147.16456 54 LYS C N 1
ATOM 4107 C CA . LYS C 1 68 ? 36.29512 -3.40917 -50.05232 1.000 153.14251 54 LYS C CA 1
ATOM 4108 C C . LYS C 1 68 ? 35.84697 -2.69968 -51.32421 1.000 162.39653 54 LYS C C 1
ATOM 4109 O O . LYS C 1 68 ? 36.21589 -1.54242 -51.55386 1.000 167.07722 54 LYS C O 1
ATOM 4115 N N . ASN C 1 69 ? 35.05407 -3.37054 -52.15564 1.000 160.31639 55 ASN C N 1
ATOM 4116 C CA . ASN C 1 69 ? 34.58718 -2.78921 -53.40666 1.000 159.39318 55 ASN C CA 1
ATOM 4117 C C . ASN C 1 69 ? 33.35571 -3.55099 -53.87400 1.000 152.79761 55 ASN C C 1
ATOM 4118 O O . ASN C 1 69 ? 32.98287 -4.58141 -53.30804 1.000 144.07517 55 ASN C O 1
ATOM 4123 N N . TYR C 1 70 ? 32.72811 -3.02377 -54.92365 1.000 150.88062 56 TYR C N 1
ATOM 4124 C CA . TYR C 1 70 ? 31.54864 -3.64511 -55.51208 1.000 145.78699 56 TYR C CA 1
ATOM 4125 C C . TYR C 1 70 ? 31.38920 -3.13697 -56.93558 1.000 156.98051 56 TYR C C 1
ATOM 4126 O O . TYR C 1 70 ? 31.38979 -1.92377 -57.16483 1.000 161.13301 56 TYR C O 1
ATOM 4135 N N . GLU C 1 71 ? 31.25412 -4.06177 -57.88176 1.000 154.05044 57 GLU C N 1
ATOM 4136 C CA . GLU C 1 71 ? 31.06977 -3.73401 -59.28733 1.000 155.96450 57 GLU C CA 1
ATOM 4137 C C . GLU C 1 71 ? 29.69709 -4.20138 -59.74781 1.000 157.83261 57 GLU C C 1
ATOM 4138 O O . GLU C 1 71 ? 29.26279 -5.30831 -59.41354 1.000 163.05116 57 GLU C O 1
ATOM 4144 N N . TYR C 1 72 ? 29.01833 -3.35358 -60.51516 1.000 153.37078 58 TYR C N 1
ATOM 4145 C CA . TYR C 1 72 ? 27.69704 -3.65619 -61.05948 1.000 151.14511 58 TYR C CA 1
ATOM 4146 C C . TYR C 1 72 ? 27.83363 -3.86358 -62.56391 1.000 160.21693 58 TYR C C 1
ATOM 4147 O O . TYR C 1 72 ? 27.98745 -2.90154 -63.32189 1.000 162.57635 58 TYR C O 1
ATOM 4156 N N . GLN C 1 73 ? 27.77807 -5.12189 -62.99126 1.000 160.88216 59 GLN C N 1
ATOM 4157 C CA . GLN C 1 73 ? 27.79506 -5.44066 -64.41105 1.000 160.54307 59 GLN C CA 1
ATOM 4158 C C . GLN C 1 73 ? 26.39990 -5.26203 -64.99425 1.000 157.29646 59 GLN C C 1
ATOM 4159 O O . GLN C 1 73 ? 25.42258 -5.80088 -64.46523 1.000 157.25894 59 GLN C O 1
ATOM 4165 N N . SER C 1 74 ? 26.30793 -4.50118 -66.08128 1.000 165.50791 60 SER C N 1
ATOM 4166 C CA . SER C 1 74 ? 25.02961 -4.30244 -66.74208 1.000 158.44842 60 SER C CA 1
ATOM 4167 C C . SER C 1 74 ? 24.59412 -5.58502 -67.44893 1.000 159.35008 60 SER C C 1
ATOM 4168 O O . SER C 1 74 ? 25.33732 -6.56706 -67.53717 1.000 161.73280 60 SER C O 1
ATOM 4171 N N . PHE C 1 75 ? 23.36063 -5.56757 -67.95902 1.000 154.19012 61 PHE C N 1
ATOM 4172 C CA . PHE C 1 75 ? 22.85326 -6.71448 -68.70272 1.000 158.60989 61 PHE C CA 1
ATOM 4173 C C . PHE C 1 75 ? 23.63127 -6.94958 -69.99044 1.000 166.86913 61 PHE C C 1
ATOM 4174 O O . PHE C 1 75 ? 23.60379 -8.06373 -70.52474 1.000 170.17061 61 PHE C O 1
ATOM 4182 N N . LEU C 1 76 ? 24.32468 -5.92850 -70.49755 1.000 169.76011 62 LEU C N 1
ATOM 4183 C CA . LEU C 1 76 ? 25.17677 -6.10632 -71.66769 1.000 163.93365 62 LEU C CA 1
ATOM 4184 C C . LEU C 1 76 ? 26.48099 -6.80293 -71.29782 1.000 167.48798 62 LEU C C 1
ATOM 4185 O O . LEU C 1 76 ? 26.89473 -7.75851 -71.96350 1.000 162.64649 62 LEU C O 1
ATOM 4190 N N . GLY C 1 77 ? 27.13940 -6.33713 -70.23908 1.000 165.78039 63 GLY C N 1
ATOM 4191 C CA . GLY C 1 77 ? 28.39480 -6.91907 -69.80848 1.000 158.71264 63 GLY C CA 1
ATOM 4192 C C . GLY C 1 77 ? 29.32479 -5.91485 -69.15959 1.000 161.41026 63 GLY C C 1
ATOM 4193 O O . GLY C 1 77 ? 30.17068 -6.28282 -68.33879 1.000 165.06936 63 GLY C O 1
ATOM 4194 N N . LEU C 1 78 ? 29.17864 -4.64271 -69.52150 1.000 164.63148 64 LEU C N 1
ATOM 4195 C CA . LEU C 1 78 ? 30.01600 -3.59773 -68.95119 1.000 164.21398 64 LEU C CA 1
ATOM 4196 C C . LEU C 1 78 ? 29.70126 -3.40079 -67.47266 1.000 169.68395 64 LEU C C 1
ATOM 4197 O O . LEU C 1 78 ? 28.56642 -3.58341 -67.02404 1.000 169.58161 64 LEU C O 1
ATOM 4202 N N . SER C 1 79 ? 30.72532 -3.01806 -66.71360 1.000 173.13558 65 SER C N 1
ATOM 4203 C CA . SER C 1 79 ? 30.62092 -2.89862 -65.26851 1.000 165.63345 65 SER C CA 1
ATOM 4204 C C . SER C 1 79 ? 31.08881 -1.52189 -64.81769 1.000 163.84685 65 SER C C 1
ATOM 4205 O O . SER C 1 79 ? 31.87536 -0.85377 -65.49372 1.000 166.92627 65 SER C O 1
ATOM 4208 N N . ILE C 1 80 ? 30.58990 -1.10799 -63.65489 1.000 166.19322 66 ILE C N 1
ATOM 4209 C CA . ILE C 1 80 ? 30.96650 0.14981 -63.02084 1.000 164.44746 66 ILE C CA 1
ATOM 4210 C C . ILE C 1 80 ? 31.45244 -0.16326 -61.61267 1.000 167.46745 66 ILE C C 1
ATOM 4211 O O . ILE C 1 80 ? 30.74612 -0.82115 -60.83975 1.000 162.86505 66 ILE C O 1
ATOM 4216 N N . LEU C 1 81 ? 32.65135 0.30744 -61.28236 1.000 172.35238 67 LEU C N 1
ATOM 4217 C CA . LEU C 1 81 ? 33.29501 0.00124 -60.01249 1.000 160.51848 67 LEU C CA 1
ATOM 4218 C C . LEU C 1 81 ? 33.01908 1.09390 -58.98761 1.000 154.04512 67 LEU C C 1
ATOM 4219 O O . LEU C 1 81 ? 33.09392 2.28687 -59.29671 1.000 148.49625 67 LEU C O 1
ATOM 4224 N N . PHE C 1 82 ? 32.70037 0.67364 -57.76407 1.000 166.38250 68 PHE C N 1
ATOM 4225 C CA . PHE C 1 82 ? 32.51367 1.57487 -56.63075 1.000 162.64515 68 PHE C CA 1
ATOM 4226 C C . PHE C 1 82 ? 33.32855 1.03788 -55.46201 1.000 157.97463 68 PHE C C 1
ATOM 4227 O O . PHE C 1 82 ? 32.95063 0.03646 -54.84527 1.000 153.21779 68 PHE C O 1
ATOM 4235 N N . GLU C 1 83 ? 34.44306 1.69682 -55.16484 1.000 160.26995 69 GLU C N 1
ATOM 4236 C CA . GLU C 1 83 ? 35.33240 1.28651 -54.09000 1.000 158.32657 69 GLU C CA 1
ATOM 4237 C C . GLU C 1 83 ? 34.94355 1.95839 -52.77700 1.000 160.19708 69 GLU C C 1
ATOM 4238 O O . GLU C 1 83 ? 34.29113 3.00465 -52.75153 1.000 154.76817 69 GLU C O 1
ATOM 4244 N N . ARG C 1 84 ? 35.35718 1.33607 -51.67606 1.000 163.23963 70 ARG C N 1
ATOM 4245 C CA . ARG C 1 84 ? 35.20382 1.90105 -50.34283 1.000 164.82631 70 ARG C CA 1
ATOM 4246 C C . ARG C 1 84 ? 36.57256 2.00653 -49.68994 1.000 165.55747 70 ARG C C 1
ATOM 4247 O O . ARG C 1 84 ? 37.34691 1.04375 -49.70267 1.000 163.29777 70 ARG C O 1
ATOM 4255 N N . SER C 1 85 ? 36.86682 3.17209 -49.12475 1.000 170.12747 71 SER C N 1
ATOM 4256 C CA . SER C 1 85 ? 38.10666 3.37903 -48.39460 1.000 176.58491 71 SER C CA 1
ATOM 4257 C C . SER C 1 85 ? 37.93813 2.91556 -46.95430 1.000 182.76014 71 SER C C 1
ATOM 4258 O O . SER C 1 85 ? 36.87812 3.10072 -46.34921 1.000 183.44961 71 SER C O 1
ATOM 4261 N N . ASP C 1 86 ? 38.99338 2.30576 -46.40981 1.000 184.34092 72 ASP C N 1
ATOM 4262 C CA . ASP C 1 86 ? 38.94138 1.80400 -45.04164 1.000 188.42600 72 ASP C CA 1
ATOM 4263 C C . ASP C 1 86 ? 38.80297 2.92039 -44.01445 1.000 189.66818 72 ASP C C 1
ATOM 4264 O O . ASP C 1 86 ? 38.37301 2.65604 -42.88663 1.000 188.02597 72 ASP C O 1
ATOM 4269 N N . ASP C 1 87 ? 39.15219 4.15584 -44.37486 1.000 193.19968 73 ASP C N 1
ATOM 4270 C CA . ASP C 1 87 ? 38.98892 5.28890 -43.47355 1.000 190.73876 73 ASP C CA 1
ATOM 4271 C C . ASP C 1 87 ? 37.54441 5.75902 -43.36190 1.000 182.70098 73 ASP C C 1
ATOM 4272 O O . ASP C 1 87 ? 37.26396 6.65400 -42.55725 1.000 185.19126 73 ASP C O 1
ATOM 4277 N N . GLY C 1 88 ? 36.62911 5.18646 -44.13990 1.000 177.32780 74 GLY C N 1
ATOM 4278 C CA . GLY C 1 88 ? 35.23205 5.56568 -44.06887 1.000 177.51412 74 GLY C CA 1
ATOM 4279 C C . GLY C 1 88 ? 34.84168 6.61462 -45.08874 1.000 174.34370 74 GLY C C 1
ATOM 4280 O O . GLY C 1 88 ? 34.47855 7.73746 -44.72480 1.000 170.96858 74 GLY C O 1
ATOM 4281 N N . GLN C 1 89 ? 34.90460 6.25712 -46.37014 1.000 177.27660 75 GLN C N 1
ATOM 4282 C CA . GLN C 1 89 ? 34.60967 7.19202 -47.44666 1.000 173.67643 75 GLN C CA 1
ATOM 4283 C C . GLN C 1 89 ? 34.45343 6.41521 -48.74519 1.000 165.30417 75 GLN C C 1
ATOM 4284 O O . GLN C 1 89 ? 35.24077 5.50860 -49.02654 1.000 165.88301 75 GLN C O 1
ATOM 4290 N N . ILE C 1 90 ? 33.43665 6.77242 -49.52431 1.000 161.46586 76 ILE C N 1
ATOM 4291 C CA . ILE C 1 90 ? 33.18610 6.14719 -50.81823 1.000 166.95841 76 ILE C CA 1
ATOM 4292 C C . ILE C 1 90 ? 33.93472 6.92442 -51.89159 1.000 168.04591 76 ILE C C 1
ATOM 4293 O O . ILE C 1 90 ? 33.82690 8.15403 -51.97108 1.000 169.05133 76 ILE C O 1
ATOM 4298 N N . LEU C 1 91 ? 34.69311 6.20954 -52.72085 1.000 166.38401 77 LEU C N 1
ATOM 4299 C CA . LEU C 1 91 ? 35.51219 6.82427 -53.75635 1.000 164.78691 77 LEU C CA 1
ATOM 4300 C C . LEU C 1 91 ? 35.22578 6.16414 -55.09699 1.000 165.64906 77 LEU C C 1
ATOM 4301 O O . LEU C 1 91 ? 35.20988 4.93331 -55.19708 1.000 168.65325 77 LEU C O 1
ATOM 4306 N N . TYR C 1 92 ? 35.00025 6.98620 -56.11951 1.000 168.82217 78 TYR C N 1
ATOM 4307 C CA . TYR C 1 92 ? 34.80893 6.52306 -57.48761 1.000 172.14159 78 TYR C CA 1
ATOM 4308 C C . TYR C 1 92 ? 35.21849 7.65784 -58.41767 1.000 177.09136 78 TYR C C 1
ATOM 4309 O O . TYR C 1 92 ? 35.61645 8.73565 -57.96776 1.000 184.29413 78 TYR C O 1
ATOM 4318 N N . THR C 1 93 ? 35.12919 7.41788 -59.72487 1.000 167.71461 79 THR C N 1
ATOM 4319 C CA . THR C 1 93 ? 35.49520 8.42914 -60.71086 1.000 177.62445 79 THR C CA 1
ATOM 4320 C C . THR C 1 93 ? 34.36635 8.59522 -61.71635 1.000 176.93647 79 THR C C 1
ATOM 4321 O O . THR C 1 93 ? 34.02202 7.64763 -62.42967 1.000 168.86561 79 THR C O 1
ATOM 4325 N N . PHE C 1 94 ? 33.78896 9.79355 -61.75860 1.000 179.63863 80 PHE C N 1
ATOM 4326 C CA . PHE C 1 94 ? 32.82921 10.19407 -62.77657 1.000 181.92726 80 PHE C CA 1
ATOM 4327 C C . PHE C 1 94 ? 33.55591 10.95850 -63.87693 1.000 184.05198 80 PHE C C 1
ATOM 4328 O O . PHE C 1 94 ? 34.53205 11.66413 -63.61371 1.000 184.62279 80 PHE C O 1
ATOM 4336 N N . LYS C 1 95 ? 33.07278 10.79961 -65.11579 1.000 187.29127 81 LYS C N 1
ATOM 4337 C CA . LYS C 1 95 ? 33.69319 11.33190 -66.33173 1.000 187.29758 81 LYS C CA 1
ATOM 4338 C C . LYS C 1 95 ? 35.21425 11.19596 -66.30245 1.000 185.26693 81 LYS C C 1
ATOM 4339 O O . LYS C 1 95 ? 35.93595 12.06977 -66.79599 1.000 182.89000 81 LYS C O 1
ATOM 4345 N N . GLU C 1 96 ? 35.70147 10.08406 -65.74384 1.000 184.71451 82 GLU C N 1
ATOM 4346 C CA . GLU C 1 96 ? 37.13396 9.84199 -65.55950 1.000 186.12581 82 GLU C CA 1
ATOM 4347 C C . GLU C 1 96 ? 37.76989 10.93080 -64.69568 1.000 185.02903 82 GLU C C 1
ATOM 4348 O O . GLU C 1 96 ? 38.88465 11.38812 -64.95601 1.000 188.66136 82 GLU C O 1
ATOM 4354 N N . LYS C 1 97 ? 37.04850 11.34759 -63.65521 1.000 180.06283 83 LYS C N 1
ATOM 4355 C CA . LYS C 1 97 ? 37.52571 12.33278 -62.69483 1.000 186.07662 83 LYS C CA 1
ATOM 4356 C C . LYS C 1 97 ? 37.10708 11.90396 -61.29710 1.000 203.39680 83 LYS C C 1
ATOM 4357 O O . LYS C 1 97 ? 35.97286 11.46471 -61.09104 1.000 198.12221 83 LYS C O 1
ATOM 4363 N N . GLU C 1 98 ? 38.02136 12.05061 -60.34088 1.000 204.48481 84 GLU C N 1
ATOM 4364 C CA . GLU C 1 98 ? 37.79250 11.55335 -58.99016 1.000 200.06057 84 GLU C CA 1
ATOM 4365 C C . GLU C 1 98 ? 36.63084 12.27760 -58.31845 1.000 197.73546 84 GLU C C 1
ATOM 4366 O O . GLU C 1 98 ? 36.46836 13.49327 -58.45620 1.000 199.78127 84 GLU C O 1
ATOM 4372 N N . VAL C 1 99 ? 35.81922 11.51521 -57.58641 1.000 196.14326 85 VAL C N 1
ATOM 4373 C CA . VAL C 1 99 ? 34.68883 12.03963 -56.82797 1.000 182.82122 85 VAL C CA 1
ATOM 4374 C C . VAL C 1 99 ? 34.73980 11.44259 -55.42849 1.000 175.30966 85 VAL C C 1
ATOM 4375 O O . VAL C 1 99 ? 34.90558 10.22738 -55.27464 1.000 173.47257 85 VAL C O 1
ATOM 4379 N N . ILE C 1 100 ? 34.59477 12.29140 -54.41343 1.000 179.26461 86 ILE C N 1
ATOM 4380 C CA . ILE C 1 100 ? 34.66341 11.86702 -53.02064 1.000 163.65405 86 ILE C CA 1
ATOM 4381 C C . ILE C 1 100 ? 33.26697 11.90132 -52.41504 1.000 161.65084 86 ILE C C 1
ATOM 4382 O O . ILE C 1 100 ? 32.43170 12.74286 -52.76598 1.000 160.58803 86 ILE C O 1
ATOM 4387 N N . TRP C 1 101 ? 33.01868 10.97353 -51.49167 1.000 163.58057 87 TRP C N 1
ATOM 4388 C CA . TRP C 1 101 ? 31.72623 10.87838 -50.81583 1.000 162.55837 87 TRP C CA 1
ATOM 4389 C C . TRP C 1 101 ? 31.96120 10.34791 -49.40916 1.000 162.21342 87 TRP C C 1
ATOM 4390 O O . TRP C 1 101 ? 32.35889 9.19083 -49.24355 1.000 159.47719 87 TRP C O 1
ATOM 4401 N N . GLU C 1 102 ? 31.71264 11.18643 -48.40509 1.000 164.76865 88 GLU C N 1
ATOM 4402 C CA . GLU C 1 102 ? 31.84038 10.75156 -47.02126 1.000 165.41404 88 GLU C CA 1
ATOM 4403 C C . GLU C 1 102 ? 30.84752 9.63471 -46.72008 1.000 167.94704 88 GLU C C 1
ATOM 4404 O O . GLU C 1 102 ? 29.74067 9.59254 -47.26336 1.000 167.21046 88 GLU C O 1
ATOM 4410 N N . GLU C 1 103 ? 31.25773 8.72025 -45.83769 1.000 168.11077 89 GLU C N 1
ATOM 4411 C CA . GLU C 1 103 ? 30.43747 7.54653 -45.55405 1.000 164.94473 89 GLU C CA 1
ATOM 4412 C C . GLU C 1 103 ? 29.12755 7.93067 -44.87565 1.000 165.02952 89 GLU C C 1
ATOM 4413 O O . GLU C 1 103 ? 28.08517 7.31943 -45.13880 1.000 160.88654 89 GLU C O 1
ATOM 4419 N N . GLU C 1 104 ? 29.15500 8.94192 -44.00501 1.000 167.35413 90 GLU C N 1
ATOM 4420 C CA . GLU C 1 104 ? 27.92208 9.39509 -43.37115 1.000 168.52412 90 GLU C CA 1
ATOM 4421 C C . GLU C 1 104 ? 27.05671 10.20579 -44.32743 1.000 167.38383 90 GLU C C 1
ATOM 4422 O O . GLU C 1 104 ? 25.83354 10.25729 -44.15624 1.000 168.32393 90 GLU C O 1
ATOM 4428 N N . GLU C 1 105 ? 27.66420 10.83824 -45.33154 1.000 168.02972 91 GLU C N 1
ATOM 4429 C CA . GLU C 1 105 ? 26.91032 11.57793 -46.33538 1.000 162.26138 91 GLU C CA 1
ATOM 4430 C C . GLU C 1 105 ? 26.44153 10.69569 -47.48246 1.000 157.83074 91 GLU C C 1
ATOM 4431 O O . GLU C 1 105 ? 25.37015 10.94467 -48.04754 1.000 150.73489 91 GLU C O 1
ATOM 4437 N N . PHE C 1 106 ? 27.21825 9.67126 -47.83993 1.000 160.83154 92 PHE C N 1
ATOM 4438 C CA . PHE C 1 106 ? 26.82156 8.78049 -48.92340 1.000 156.90738 92 PHE C CA 1
ATOM 4439 C C . PHE C 1 106 ? 25.73085 7.80908 -48.49168 1.000 152.50617 92 PHE C C 1
ATOM 4440 O O . PHE C 1 106 ? 24.91627 7.39178 -49.32267 1.000 149.62704 92 PHE C O 1
ATOM 4448 N N . LEU C 1 107 ? 25.70009 7.43574 -47.20969 1.000 154.99907 93 LEU C N 1
ATOM 4449 C CA . LEU C 1 107 ? 24.62476 6.58051 -46.71767 1.000 147.92133 93 LEU C CA 1
ATOM 4450 C C . LEU C 1 107 ? 23.28582 7.30525 -46.76265 1.000 136.00758 93 LEU C C 1
ATOM 4451 O O . LEU C 1 107 ? 22.25462 6.70010 -47.07877 1.000 129.70056 93 LEU C O 1
ATOM 4456 N N . LEU C 1 108 ? 23.28245 8.60222 -46.44629 1.000 138.60679 94 LEU C N 1
ATOM 4457 C CA . LEU C 1 108 ? 22.06717 9.39538 -46.58683 1.000 126.37038 94 LEU C CA 1
ATOM 4458 C C . LEU C 1 108 ? 21.65159 9.52346 -48.04570 1.000 135.82152 94 LEU C C 1
ATOM 4459 O O . LEU C 1 108 ? 20.45294 9.55432 -48.34711 1.000 138.88552 94 LEU C O 1
ATOM 4464 N N . PHE C 1 109 ? 22.62205 9.59019 -48.95981 1.000 150.05853 95 PHE C N 1
ATOM 4465 C CA . PHE C 1 109 ? 22.30300 9.71084 -50.37866 1.000 137.56428 95 PHE C CA 1
ATOM 4466 C C . PHE C 1 109 ? 21.52417 8.49713 -50.87131 1.000 124.04196 95 PHE C C 1
ATOM 4467 O O . PHE C 1 109 ? 20.45477 8.63509 -51.47570 1.000 121.51326 95 PHE C O 1
ATOM 4475 N N . ILE C 1 110 ? 22.04199 7.29318 -50.61290 1.000 126.00927 96 ILE C N 1
ATOM 4476 C CA . ILE C 1 110 ? 21.33991 6.08381 -51.02581 1.000 124.93016 96 ILE C CA 1
ATOM 4477 C C . ILE C 1 110 ? 20.09664 5.84443 -50.18196 1.000 128.31112 96 ILE C C 1
ATOM 4478 O O . ILE C 1 110 ? 19.23101 5.04895 -50.56972 1.000 129.34917 96 ILE C O 1
ATOM 4483 N N . GLY C 1 111 ? 19.98559 6.51266 -49.03543 1.000 130.65589 97 GLY C N 1
ATOM 4484 C CA . GLY C 1 111 ? 18.81765 6.39368 -48.18733 1.000 129.70899 97 GLY C CA 1
ATOM 4485 C C . GLY C 1 111 ? 17.62189 7.13236 -48.74856 1.000 125.21628 97 GLY C C 1
ATOM 4486 O O . GLY C 1 111 ? 16.49106 6.64377 -48.67215 1.000 122.43736 97 GLY C O 1
ATOM 4487 N N . VAL C 1 112 ? 17.86371 8.31282 -49.32444 1.000 124.75700 98 VAL C N 1
ATOM 4488 C CA . VAL C 1 112 ? 16.78059 9.07609 -49.93642 1.000 132.77837 98 VAL C CA 1
ATOM 4489 C C . VAL C 1 112 ? 16.35137 8.44126 -51.25435 1.000 134.71821 98 VAL C C 1
ATOM 4490 O O . VAL C 1 112 ? 15.17202 8.50039 -51.62577 1.000 131.67510 98 VAL C O 1
ATOM 4494 N N . ILE C 1 113 ? 17.28846 7.82415 -51.97888 1.000 130.81958 99 ILE C N 1
ATOM 4495 C CA . ILE C 1 113 ? 16.93693 7.12668 -53.21304 1.000 124.42762 99 ILE C CA 1
ATOM 4496 C C . ILE C 1 113 ? 15.95841 5.99766 -52.92215 1.000 130.27453 99 ILE C C 1
ATOM 4497 O O . ILE C 1 113 ? 14.98026 5.79829 -53.65279 1.000 126.43410 99 ILE C O 1
ATOM 4502 N N . ASP C 1 114 ? 16.20325 5.24313 -51.84836 1.000 132.60915 100 ASP C N 1
ATOM 4503 C CA . ASP C 1 114 ? 15.27794 4.18284 -51.46735 1.000 134.98510 100 ASP C CA 1
ATOM 4504 C C . ASP C 1 114 ? 13.95292 4.74730 -50.97290 1.000 136.08912 100 ASP C C 1
ATOM 4505 O O . ASP C 1 114 ? 12.91396 4.08994 -51.10021 1.000 135.70024 100 ASP C O 1
ATOM 4510 N N . ALA C 1 115 ? 13.96630 5.95658 -50.40905 1.000 138.59114 101 ALA C N 1
ATOM 4511 C CA . ALA C 1 115 ? 12.72655 6.58549 -49.97324 1.000 137.06435 101 ALA C CA 1
ATOM 4512 C C . ALA C 1 115 ? 11.89253 7.08789 -51.14366 1.000 132.97639 101 ALA C C 1
ATOM 4513 O O . ALA C 1 115 ? 10.68140 7.27704 -50.98895 1.000 124.27794 101 ALA C O 1
ATOM 4515 N N . VAL C 1 116 ? 12.50661 7.30118 -52.30391 1.000 138.26673 102 VAL C N 1
ATOM 4516 C CA . VAL C 1 116 ? 11.82056 7.80171 -53.48829 1.000 139.62098 102 VAL C CA 1
ATOM 4517 C C . VAL C 1 116 ? 11.60390 6.69506 -54.51527 1.000 135.41784 102 VAL C C 1
ATOM 4518 O O . VAL C 1 116 ? 10.48151 6.46833 -54.96881 1.000 128.45361 102 VAL C O 1
ATOM 4522 N N . PHE C 1 117 ? 12.67149 5.99572 -54.89318 1.000 139.22695 103 PHE C N 1
ATOM 4523 C CA . PHE C 1 117 ? 12.59973 4.94108 -55.89592 1.000 138.87281 103 PHE C CA 1
ATOM 4524 C C . PHE C 1 117 ? 12.28776 3.57171 -55.30592 1.000 138.71412 103 PHE C C 1
ATOM 4525 O O . PHE C 1 117 ? 12.24983 2.58819 -56.05277 1.000 146.76052 103 PHE C O 1
ATOM 4533 N N . GLY C 1 118 ? 12.06765 3.48024 -53.99685 1.000 128.65751 104 GLY C N 1
ATOM 4534 C CA . GLY C 1 118 ? 11.77339 2.19630 -53.39248 1.000 123.91640 104 GLY C CA 1
ATOM 4535 C C . GLY C 1 118 ? 10.39960 1.68331 -53.77978 1.000 114.69014 104 GLY C C 1
ATOM 4536 O O . GLY C 1 118 ? 9.47573 2.44650 -54.06092 1.000 111.41153 104 GLY C O 1
ATOM 4537 N N . GLU C 1 119 ? 10.26903 0.35965 -53.79189 1.000 125.09254 105 GLU C N 1
ATOM 4538 C CA . GLU C 1 119 ? 9.02339 -0.29264 -54.17058 1.000 130.02646 105 GLU C CA 1
ATOM 4539 C C . GLU C 1 119 ? 8.18872 -0.59123 -52.93214 1.000 129.03959 105 GLU C C 1
ATOM 4540 O O . GLU C 1 119 ? 8.69688 -1.14002 -51.94902 1.000 127.48037 105 GLU C O 1
ATOM 4546 N N . LEU C 1 120 ? 6.90952 -0.22675 -52.98480 1.000 138.76710 106 LEU C N 1
ATOM 4547 C CA . LEU C 1 120 ? 5.96394 -0.52779 -51.91207 1.000 130.41674 106 LEU C CA 1
ATOM 4548 C C . LEU C 1 120 ? 5.27971 -1.84808 -52.24051 1.000 130.60668 106 LEU C C 1
ATOM 4549 O O . LEU C 1 120 ? 4.40332 -1.90957 -53.10560 1.000 134.22682 106 LEU C O 1
ATOM 4554 N N . TYR C 1 121 ? 5.68364 -2.90983 -51.55173 1.000 123.84014 107 TYR C N 1
ATOM 4555 C CA . TYR C 1 121 ? 5.07313 -4.20884 -51.79248 1.000 125.59811 107 TYR C CA 1
ATOM 4556 C C . TYR C 1 121 ? 3.79507 -4.35152 -50.96790 1.000 119.41416 107 TYR C C 1
ATOM 4557 O O . TYR C 1 121 ? 3.73737 -3.88785 -49.82600 1.000 123.38046 107 TYR C O 1
ATOM 4566 N N . PRO C 1 122 ? 2.76071 -4.97782 -51.52197 1.000 120.54021 108 PRO C N 1
ATOM 4567 C CA . PRO C 1 122 ? 1.51283 -5.15728 -50.77249 1.000 126.80126 108 PRO C CA 1
ATOM 4568 C C . PRO C 1 122 ? 1.69390 -6.13337 -49.61979 1.000 126.82741 108 PRO C C 1
ATOM 4569 O O . PRO C 1 122 ? 2.71960 -6.80169 -49.47586 1.000 123.46387 108 PRO C O 1
ATOM 4573 N N . ILE C 1 123 ? 0.65724 -6.20729 -48.78409 1.000 126.07468 109 ILE C N 1
ATOM 4574 C CA . ILE C 1 123 ? 0.65864 -7.14551 -47.67018 1.000 135.80200 109 ILE C CA 1
ATOM 4575 C C . ILE C 1 123 ? 0.52707 -8.56440 -48.20641 1.000 123.23323 109 ILE C C 1
ATOM 4576 O O . ILE C 1 123 ? -0.16103 -8.81068 -49.20698 1.000 119.98693 109 ILE C O 1
ATOM 4581 N N . GLY C 1 124 ? 1.19341 -9.50761 -47.54420 1.000 126.85011 110 GLY C N 1
ATOM 4582 C CA . GLY C 1 124 ? 1.19295 -10.88602 -47.98588 1.000 122.40795 110 GLY C CA 1
ATOM 4583 C C . GLY C 1 124 ? 2.16206 -11.20078 -49.10117 1.000 114.52335 110 GLY C C 1
ATOM 4584 O O . GLY C 1 124 ? 2.03305 -12.25649 -49.73157 1.000 112.65760 110 GLY C O 1
ATOM 4585 N N . THR C 1 125 ? 3.12440 -10.32115 -49.36959 1.000 113.17643 111 THR C N 1
ATOM 4586 C CA . THR C 1 125 ? 4.11131 -10.54628 -50.42086 1.000 112.45162 111 THR C CA 1
ATOM 4587 C C . THR C 1 125 ? 5.23215 -11.41811 -49.86667 1.000 114.83818 111 THR C C 1
ATOM 4588 O O . THR C 1 125 ? 6.00708 -10.97736 -49.01197 1.000 123.55552 111 THR C O 1
ATOM 4592 N N . VAL C 1 126 ? 5.32216 -12.65414 -50.34979 1.000 111.19685 112 VAL C N 1
ATOM 4593 C CA . VAL C 1 126 ? 6.35781 -13.58130 -49.90387 1.000 108.13224 112 VAL C CA 1
ATOM 4594 C C . VAL C 1 126 ? 7.65928 -13.20813 -50.60650 1.000 112.96440 112 VAL C C 1
ATOM 4595 O O . VAL C 1 126 ? 7.77129 -13.32297 -51.82902 1.000 122.78370 112 VAL C O 1
ATOM 4599 N N . VAL C 1 127 ? 8.64486 -12.75664 -49.83382 1.000 117.32503 113 VAL C N 1
ATOM 4600 C CA . VAL C 1 127 ? 9.93376 -12.34210 -50.36634 1.000 114.64602 113 VAL C CA 1
ATOM 4601 C C . VAL C 1 127 ? 11.01706 -13.25290 -49.79786 1.000 119.86679 113 VAL C C 1
ATOM 4602 O O . VAL C 1 127 ? 10.77864 -14.05910 -48.89832 1.000 112.32465 113 VAL C O 1
ATOM 4606 N N . GLU C 1 128 ? 12.22280 -13.11072 -50.34357 1.000 120.19361 114 GLU C N 1
ATOM 4607 C CA . GLU C 1 128 ? 13.38584 -13.88498 -49.92209 1.000 119.16187 114 GLU C CA 1
ATOM 4608 C C . GLU C 1 128 ? 14.47445 -12.90684 -49.50118 1.000 121.62472 114 GLU C C 1
ATOM 4609 O O . GLU C 1 128 ? 15.10560 -12.26947 -50.35141 1.000 124.75775 114 GLU C O 1
ATOM 4615 N N . LEU C 1 129 ? 14.69087 -12.78899 -48.19438 1.000 111.70645 115 LEU C N 1
ATOM 4616 C CA . LEU C 1 129 ? 15.65168 -11.82721 -47.67542 1.000 110.40678 115 LEU C CA 1
ATOM 4617 C C . LEU C 1 129 ? 17.08133 -12.28187 -47.94543 1.000 104.65306 115 LEU C C 1
ATOM 4618 O O . LEU C 1 129 ? 17.39258 -13.47591 -47.93770 1.000 101.62688 115 LEU C O 1
ATOM 4623 N N . ASP C 1 130 ? 17.95574 -11.30725 -48.18593 1.000 112.38035 116 ASP C N 1
ATOM 4624 C CA . ASP C 1 130 ? 19.37474 -11.58170 -48.38553 1.000 118.43513 116 ASP C CA 1
ATOM 4625 C C . ASP C 1 130 ? 19.99149 -12.00964 -47.06050 1.000 129.63821 116 ASP C C 1
ATOM 4626 O O . ASP C 1 130 ? 20.08817 -11.20852 -46.12548 1.000 140.13231 116 ASP C O 1
ATOM 4631 N N . LEU C 1 131 ? 20.41249 -13.27452 -46.97916 1.000 140.17254 117 LEU C N 1
ATOM 4632 C CA . LEU C 1 131 ? 20.95171 -13.80864 -45.73347 1.000 141.98570 117 LEU C CA 1
ATOM 4633 C C . LEU C 1 131 ? 22.22994 -13.10220 -45.30153 1.000 143.73621 117 LEU C C 1
ATOM 4634 O O . LEU C 1 131 ? 22.57445 -13.13911 -44.11519 1.000 150.22372 117 LEU C O 1
ATOM 4639 N N . GLU C 1 132 ? 22.93758 -12.45940 -46.23140 1.000 138.83603 118 GLU C N 1
ATOM 4640 C CA . GLU C 1 132 ? 24.16731 -11.75526 -45.89362 1.000 135.33322 118 GLU C CA 1
ATOM 4641 C C . GLU C 1 132 ? 23.90760 -10.40603 -45.23380 1.000 129.93497 118 GLU C C 1
ATOM 4642 O O . GLU C 1 132 ? 24.81268 -9.85875 -44.59439 1.000 122.26647 118 GLU C O 1
ATOM 4648 N N . LEU C 1 133 ? 22.69527 -9.86424 -45.36331 1.000 134.59004 119 LEU C N 1
ATOM 4649 C CA . LEU C 1 133 ? 22.33696 -8.58079 -44.77184 1.000 138.84793 119 LEU C CA 1
ATOM 4650 C C . LEU C 1 133 ? 21.39434 -8.72771 -43.58184 1.000 146.18933 119 LEU C C 1
ATOM 4651 O O . LEU C 1 133 ? 20.71424 -7.76466 -43.21408 1.000 149.65922 119 LEU C O 1
ATOM 4656 N N . LEU C 1 134 ? 21.33909 -9.90728 -42.97104 1.000 145.77476 120 LEU C N 1
ATOM 4657 C CA . LEU C 1 134 ? 20.42584 -10.15097 -41.85381 1.000 151.39656 120 LEU C CA 1
ATOM 4658 C C . LEU C 1 134 ? 21.09129 -9.88141 -40.50749 1.000 161.68427 120 LEU C C 1
ATOM 4659 O O . LEU C 1 134 ? 21.01840 -10.69151 -39.58397 1.000 171.29982 120 LEU C O 1
ATOM 4664 N N . ASP C 1 135 ? 21.75490 -8.72908 -40.39828 1.000 163.02711 121 ASP C N 1
ATOM 4665 C CA . ASP C 1 135 ? 22.37929 -8.26120 -39.16097 1.000 167.79517 121 ASP C CA 1
ATOM 4666 C C . ASP C 1 135 ? 23.42095 -9.24100 -38.62405 1.000 167.93681 121 ASP C C 1
ATOM 4667 O O . ASP C 1 135 ? 23.78742 -9.18020 -37.44586 1.000 169.26019 121 ASP C O 1
ATOM 4672 N N . ALA C 1 136 ? 23.91179 -10.14418 -39.46674 1.000 162.26300 122 ALA C N 1
ATOM 4673 C CA . ALA C 1 136 ? 24.88827 -11.13880 -39.03976 1.000 156.61965 122 ALA C CA 1
ATOM 4674 C C . ALA C 1 136 ? 26.30456 -10.57983 -39.11438 1.000 151.57277 122 ALA C C 1
ATOM 4675 O O . ALA C 1 136 ? 26.52776 -9.50161 -39.66429 1.000 154.42932 122 ALA C O 1
ATOM 4677 N N . ALA C 1 148 ? 14.41439 -18.33310 -44.33164 1.000 115.23232 134 ALA C N 1
ATOM 4678 C CA . ALA C 1 148 ? 14.74474 -18.12337 -45.73606 1.000 129.85578 134 ALA C CA 1
ATOM 4679 C C . ALA C 1 148 ? 13.67400 -17.28746 -46.42935 1.000 133.58847 134 ALA C C 1
ATOM 4680 O O . ALA C 1 148 ? 13.97032 -16.25197 -47.02578 1.000 135.49328 134 ALA C O 1
ATOM 4682 N N . LEU C 1 149 ? 12.42785 -17.74352 -46.34632 1.000 127.60274 135 LEU C N 1
ATOM 4683 C CA . LEU C 1 149 ? 11.29377 -17.06480 -46.95830 1.000 123.69221 135 LEU C CA 1
ATOM 4684 C C . LEU C 1 149 ? 10.47893 -16.36802 -45.87772 1.000 117.57661 135 LEU C C 1
ATOM 4685 O O . LEU C 1 149 ? 10.11368 -16.98694 -44.87249 1.000 94.18493 135 LEU C O 1
ATOM 4690 N N . VAL C 1 150 ? 10.19764 -15.08419 -46.08808 1.000 122.24719 136 VAL C N 1
ATOM 4691 C CA . VAL C 1 150 ? 9.46903 -14.26144 -45.13048 1.000 108.96125 136 VAL C CA 1
ATOM 4692 C C . VAL C 1 150 ? 8.32383 -13.57364 -45.85862 1.000 117.37493 136 VAL C C 1
ATOM 4693 O O . VAL C 1 150 ? 8.53357 -12.95340 -46.90706 1.000 118.04199 136 VAL C O 1
ATOM 4697 N N . MET C 1 151 ? 7.11794 -13.68480 -45.30739 1.000 113.85387 137 MET C N 1
ATOM 4698 C CA . MET C 1 151 ? 5.95713 -12.99918 -45.85535 1.000 111.28671 137 MET C CA 1
ATOM 4699 C C . MET C 1 151 ? 5.77885 -11.65243 -45.16813 1.000 112.08542 137 MET C C 1
ATOM 4700 O O . MET C 1 151 ? 5.91932 -11.54034 -43.94693 1.000 123.28893 137 MET C O 1
ATOM 4705 N N . LEU C 1 152 ? 5.46622 -10.63102 -45.96133 1.000 113.85797 138 LEU C N 1
ATOM 4706 C CA . LEU C 1 152 ? 5.29750 -9.27741 -45.44366 1.000 118.65756 138 LEU C CA 1
ATOM 4707 C C . LEU C 1 152 ? 3.88879 -9.13198 -44.88042 1.000 117.04127 138 LEU C C 1
ATOM 4708 O O . LEU C 1 152 ? 2.91235 -9.07352 -45.63502 1.000 124.87482 138 LEU C O 1
ATOM 4713 N N . ALA C 1 153 ? 3.78111 -9.07510 -43.55363 1.000 106.81134 139 ALA C N 1
ATOM 4714 C CA . ALA C 1 153 ? 2.49622 -8.91454 -42.88522 1.000 102.69466 139 ALA C CA 1
ATOM 4715 C C . ALA C 1 153 ? 2.18346 -7.47031 -42.52553 1.000 107.80663 139 ALA C C 1
ATOM 4716 O O . ALA C 1 153 ? 1.00654 -7.10606 -42.44249 1.000 113.92463 139 ALA C O 1
ATOM 4718 N N . GLY C 1 154 ? 3.20310 -6.64481 -42.30680 1.000 109.74010 140 GLY C N 1
ATOM 4719 C CA . GLY C 1 154 ? 3.00227 -5.23929 -42.01492 1.000 119.00151 140 GLY C CA 1
ATOM 4720 C C . GLY C 1 154 ? 4.08252 -4.37895 -42.63494 1.000 122.10000 140 GLY C C 1
ATOM 4721 O O . GLY C 1 154 ? 5.25319 -4.77076 -42.65601 1.000 122.93179 140 GLY C O 1
ATOM 4722 N N . ARG C 1 155 ? 3.71137 -3.20677 -43.14483 1.000 121.42973 141 ARG C N 1
ATOM 4723 C CA . ARG C 1 155 ? 4.64971 -2.34207 -43.84405 1.000 128.65747 141 ARG C CA 1
ATOM 4724 C C . ARG C 1 155 ? 4.62656 -0.93910 -43.25746 1.000 127.62369 141 ARG C C 1
ATOM 4725 O O . ARG C 1 155 ? 3.57630 -0.44855 -42.83121 1.000 127.09696 141 ARG C O 1
ATOM 4733 N N . ARG C 1 156 ? 5.80093 -0.30566 -43.24010 1.000 123.66043 142 ARG C N 1
ATOM 4734 C CA . ARG C 1 156 ? 5.96555 1.09229 -42.84244 1.000 125.88726 142 ARG C CA 1
ATOM 4735 C C . ARG C 1 156 ? 5.44262 1.33273 -41.42423 1.000 138.99429 142 ARG C C 1
ATOM 4736 O O . ARG C 1 156 ? 4.54736 2.14610 -41.18637 1.000 136.40911 142 ARG C O 1
ATOM 4744 N N . LEU C 1 157 ? 6.02660 0.60140 -40.47689 1.000 139.01878 143 LEU C N 1
ATOM 4745 C CA . LEU C 1 157 ? 5.64057 0.84920 -39.09360 1.000 144.87674 143 LEU C CA 1
ATOM 4746 C C . LEU C 1 157 ? 6.50999 1.94936 -38.49136 1.000 144.53628 143 LEU C C 1
ATOM 4747 O O . LEU C 1 157 ? 7.72449 1.97273 -38.71403 1.000 144.94153 143 LEU C O 1
ATOM 4752 N N . PRO C 1 158 ? 5.91074 2.86501 -37.73479 1.000 148.97255 144 PRO C N 1
ATOM 4753 C CA . PRO C 1 158 ? 6.68844 3.96688 -37.16060 1.000 142.19865 144 PRO C CA 1
ATOM 4754 C C . PRO C 1 158 ? 7.64297 3.48073 -36.08275 1.000 138.41662 144 PRO C C 1
ATOM 4755 O O . PRO C 1 158 ? 7.41014 2.46792 -35.41823 1.000 136.56946 144 PRO C O 1
ATOM 4759 N N . LEU C 1 159 ? 8.73334 4.22283 -35.91820 1.000 144.27964 145 LEU C N 1
ATOM 4760 C CA . LEU C 1 159 ? 9.69527 3.96014 -34.86071 1.000 136.50365 145 LEU C CA 1
ATOM 4761 C C . LEU C 1 159 ? 9.22445 4.66399 -33.58677 1.000 140.69922 145 LEU C C 1
ATOM 4762 O O . LEU C 1 159 ? 8.10913 5.18717 -33.51771 1.000 141.61407 145 LEU C O 1
ATOM 4767 N N . ALA C 1 160 ? 10.06884 4.68384 -32.56010 1.000 134.45640 146 ALA C N 1
ATOM 4768 C CA . ALA C 1 160 ? 9.70605 5.32412 -31.30786 1.000 137.50585 146 ALA C CA 1
ATOM 4769 C C . ALA C 1 160 ? 9.76466 6.84459 -31.44429 1.000 139.62301 146 ALA C C 1
ATOM 4770 O O . ALA C 1 160 ? 10.24660 7.39357 -32.43953 1.000 146.25190 146 ALA C O 1
ATOM 4772 N N . LYS C 1 161 ? 9.25910 7.52772 -30.42010 1.000 141.96079 147 LYS C N 1
ATOM 4773 C CA . LYS C 1 161 ? 9.33414 8.97877 -30.38137 1.000 150.35976 147 LYS C CA 1
ATOM 4774 C C . LYS C 1 161 ? 10.79225 9.42207 -30.28211 1.000 154.36799 147 LYS C C 1
ATOM 4775 O O . LYS C 1 161 ? 11.66484 8.67894 -29.82317 1.000 156.21164 147 LYS C O 1
ATOM 4781 N N . ASP C 1 162 ? 11.04995 10.64771 -30.74112 1.000 155.35703 148 ASP C N 1
ATOM 4782 C CA . ASP C 1 162 ? 12.37043 11.25750 -30.87945 1.000 160.38474 148 ASP C CA 1
ATOM 4783 C C . ASP C 1 162 ? 13.19977 10.58370 -31.96410 1.000 158.94447 148 ASP C C 1
ATOM 4784 O O . ASP C 1 162 ? 14.36990 10.94293 -32.14494 1.000 158.01839 148 ASP C O 1
ATOM 4789 N N . PHE C 1 163 ? 12.63649 9.62266 -32.69176 1.000 157.70534 149 PHE C N 1
ATOM 4790 C CA . PHE C 1 163 ? 13.29796 8.93673 -33.79368 1.000 154.89016 149 PHE C CA 1
ATOM 4791 C C . PHE C 1 163 ? 12.37894 8.87637 -35.00429 1.000 153.51239 149 PHE C C 1
ATOM 4792 O O . PHE C 1 163 ? 12.34442 7.88194 -35.73523 1.000 148.18292 149 PHE C O 1
ATOM 4800 N N . GLU C 1 164 ? 11.61377 9.94693 -35.23230 1.000 154.68268 150 GLU C N 1
ATOM 4801 C CA . GLU C 1 164 ? 10.68925 9.99647 -36.35902 1.000 151.71992 150 GLU C CA 1
ATOM 4802 C C . GLU C 1 164 ? 11.39648 10.01691 -37.70743 1.000 144.91509 150 GLU C C 1
ATOM 4803 O O . GLU C 1 164 ? 10.72967 9.86889 -38.73723 1.000 142.98062 150 GLU C O 1
ATOM 4809 N N . ALA C 1 165 ? 12.71554 10.19388 -37.72972 1.000 143.91460 151 ALA C N 1
ATOM 4810 C CA . ALA C 1 165 ? 13.48093 10.19819 -38.96857 1.000 140.56926 151 ALA C CA 1
ATOM 4811 C C . ALA C 1 165 ? 13.74722 8.79820 -39.50810 1.000 140.03263 151 ALA C C 1
ATOM 4812 O O . ALA C 1 165 ? 14.47540 8.66179 -40.49719 1.000 138.83426 151 ALA C O 1
ATOM 4814 N N . TYR C 1 166 ? 13.18271 7.76240 -38.89043 1.000 135.25589 152 TYR C N 1
ATOM 4815 C CA . TYR C 1 166 ? 13.38666 6.39463 -39.34054 1.000 128.35437 152 TYR C CA 1
ATOM 4816 C C . TYR C 1 166 ? 12.07411 5.62902 -39.26427 1.000 124.47802 152 TYR C C 1
ATOM 4817 O O . TYR C 1 166 ? 11.13607 6.02456 -38.56781 1.000 123.77918 152 TYR C O 1
ATOM 4826 N N . GLU C 1 167 ? 12.02332 4.51951 -39.99728 1.000 126.66179 153 GLU C N 1
ATOM 4827 C CA . GLU C 1 167 ? 10.82861 3.69224 -40.06813 1.000 121.35751 153 GLU C CA 1
ATOM 4828 C C . GLU C 1 167 ? 11.22887 2.28461 -40.48051 1.000 124.46153 153 GLU C C 1
ATOM 4829 O O . GLU C 1 167 ? 12.24011 2.08616 -41.15901 1.000 130.49054 153 GLU C O 1
ATOM 4835 N N . ILE C 1 168 ? 10.42123 1.31389 -40.06695 1.000 122.51058 154 ILE C N 1
ATOM 4836 C CA . ILE C 1 168 ? 10.61209 -0.07895 -40.45414 1.000 127.03276 154 ILE C CA 1
ATOM 4837 C C . ILE C 1 168 ? 9.81840 -0.30539 -41.73554 1.000 131.04895 154 ILE C C 1
ATOM 4838 O O . ILE C 1 168 ? 8.58705 -0.23978 -41.72970 1.000 131.19415 154 ILE C O 1
ATOM 4843 N N . ASP C 1 169 ? 10.52614 -0.57101 -42.83633 1.000 133.09821 155 ASP C N 1
ATOM 4844 C CA . ASP C 1 169 ? 9.87815 -0.67333 -44.14128 1.000 128.36549 155 ASP C CA 1
ATOM 4845 C C . ASP C 1 169 ? 8.83334 -1.78322 -44.15599 1.000 124.60014 155 ASP C C 1
ATOM 4846 O O . ASP C 1 169 ? 7.65499 -1.54216 -44.43950 1.000 128.81683 155 ASP C O 1
ATOM 4851 N N . TYR C 1 170 ? 9.24954 -3.01062 -43.85694 1.000 118.81658 156 TYR C N 1
ATOM 4852 C CA . TYR C 1 170 ? 8.34684 -4.14970 -43.81022 1.000 123.33927 156 TYR C CA 1
ATOM 4853 C C . TYR C 1 170 ? 8.61783 -4.96172 -42.55258 1.000 129.83466 156 TYR C C 1
ATOM 4854 O O . TYR C 1 170 ? 9.65376 -4.81171 -41.90057 1.000 134.51342 156 TYR C O 1
ATOM 4863 N N . PHE C 1 171 ? 7.66876 -5.83273 -42.21984 1.000 125.44597 157 PHE C N 1
ATOM 4864 C CA . PHE C 1 171 ? 7.81594 -6.71292 -41.07024 1.000 129.44918 157 PHE C CA 1
ATOM 4865 C C . PHE C 1 171 ? 6.77384 -7.81566 -41.17163 1.000 130.35438 157 PHE C C 1
ATOM 4866 O O . PHE C 1 171 ? 5.63860 -7.56512 -41.58429 1.000 127.28745 157 PHE C O 1
ATOM 4874 N N . GLY C 1 172 ? 7.17362 -9.03056 -40.81912 1.000 129.46589 158 GLY C N 1
ATOM 4875 C CA . GLY C 1 172 ? 6.27258 -10.15986 -40.92536 1.000 130.54328 158 GLY C CA 1
ATOM 4876 C C . GLY C 1 172 ? 6.91124 -11.41164 -40.36864 1.000 135.86915 158 GLY C C 1
ATOM 4877 O O . GLY C 1 172 ? 8.00338 -11.37628 -39.79738 1.000 134.77769 158 GLY C O 1
ATOM 4878 N N . ARG C 1 173 ? 6.21092 -12.52532 -40.54950 1.000 127.82731 159 ARG C N 1
ATOM 4879 C CA . ARG C 1 173 ? 6.63851 -13.81528 -40.03226 1.000 132.40686 159 ARG C CA 1
ATOM 4880 C C . ARG C 1 173 ? 7.29871 -14.64400 -41.12903 1.000 133.19901 159 ARG C C 1
ATOM 4881 O O . ARG C 1 173 ? 7.28667 -14.29111 -42.31040 1.000 134.35780 159 ARG C O 1
ATOM 4889 N N . VAL C 1 174 ? 7.87908 -15.76611 -40.71681 1.000 121.66924 160 VAL C N 1
ATOM 4890 C CA . VAL C 1 174 ? 8.52411 -16.68243 -41.64961 1.000 111.98729 160 VAL C CA 1
ATOM 4891 C C . VAL C 1 174 ? 7.45490 -17.50673 -42.35310 1.000 116.72149 160 VAL C C 1
ATOM 4892 O O . VAL C 1 174 ? 6.59402 -18.11522 -41.70615 1.000 110.98711 160 VAL C O 1
ATOM 4896 N N . TRP C 1 175 ? 7.50659 -17.52595 -43.68020 1.000 119.55606 161 TRP C N 1
ATOM 4897 C CA . TRP C 1 175 ? 6.52621 -18.25015 -44.47610 1.000 112.93486 161 TRP C CA 1
ATOM 4898 C C . TRP C 1 175 ? 6.81456 -19.75093 -44.43153 1.000 115.97621 161 TRP C C 1
ATOM 4899 O O . TRP C 1 175 ? 7.97755 -20.16043 -44.48016 1.000 117.36549 161 TRP C O 1
ATOM 4910 N N . PRO C 1 176 ? 5.77681 -20.59661 -44.33701 1.000 118.70482 162 PRO C N 1
ATOM 4911 C CA . PRO C 1 176 ? 4.35288 -20.27652 -44.21036 1.000 118.07800 162 PRO C CA 1
ATOM 4912 C C . PRO C 1 176 ? 3.84493 -20.46968 -42.78872 1.000 119.29426 162 PRO C C 1
ATOM 4913 O O . PRO C 1 176 ? 2.68726 -20.82074 -42.58069 1.000 119.52979 162 PRO C O 1
ATOM 4917 N N . PHE C 1 177 ? 4.69607 -20.26136 -41.78470 1.000 120.48629 163 PHE C N 1
ATOM 4918 C CA . PHE C 1 177 ? 4.28021 -20.50224 -40.40764 1.000 115.65140 163 PHE C CA 1
ATOM 4919 C C . PHE C 1 177 ? 3.32469 -19.41760 -39.92650 1.000 112.61057 163 PHE C C 1
ATOM 4920 O O . PHE C 1 177 ? 2.27678 -19.71375 -39.34072 1.000 116.25857 163 PHE C O 1
ATOM 4928 N N . GLY C 1 178 ? 3.66538 -18.15512 -40.17000 1.000 108.71426 164 GLY C N 1
ATOM 4929 C CA . GLY C 1 178 ? 2.76711 -17.07215 -39.82288 1.000 115.87056 164 GLY C CA 1
ATOM 4930 C C . GLY C 1 178 ? 2.83126 -16.70508 -38.34907 1.000 132.02001 164 GLY C C 1
ATOM 4931 O O . GLY C 1 178 ? 3.87150 -16.80719 -37.69599 1.000 131.24487 164 GLY C O 1
ATOM 4932 N N . GLU C 1 179 ? 1.68304 -16.28256 -37.82108 1.000 137.54855 165 GLU C N 1
ATOM 4933 C CA . GLU C 1 179 ? 1.60575 -15.74041 -36.47021 1.000 139.55131 165 GLU C CA 1
ATOM 4934 C C . GLU C 1 179 ? 1.64008 -16.82966 -35.40460 1.000 143.49574 165 GLU C C 1
ATOM 4935 O O . GLU C 1 179 ? 0.76753 -16.87589 -34.53137 1.000 142.37700 165 GLU C O 1
ATOM 4941 N N . VAL C 1 180 ? 2.63234 -17.71022 -35.46633 1.000 140.81669 166 VAL C N 1
ATOM 4942 C CA . VAL C 1 180 ? 2.90961 -18.64149 -34.37952 1.000 123.41334 166 VAL C CA 1
ATOM 4943 C C . VAL C 1 180 ? 3.97739 -18.01053 -33.49646 1.000 127.90540 166 VAL C C 1
ATOM 4944 O O . VAL C 1 180 ? 5.09624 -17.75054 -33.95301 1.000 120.94927 166 VAL C O 1
ATOM 4948 N N . ALA C 1 181 ? 3.62604 -17.75627 -32.23150 1.000 137.43257 167 ALA C N 1
ATOM 4949 C CA . ALA C 1 181 ? 4.50931 -17.00819 -31.34036 1.000 137.78567 167 ALA C CA 1
ATOM 4950 C C . ALA C 1 181 ? 5.86650 -17.67984 -31.18305 1.000 135.35600 167 ALA C C 1
ATOM 4951 O O . ALA C 1 181 ? 6.85847 -17.00717 -30.88102 1.000 135.96001 167 ALA C O 1
ATOM 4953 N N . ASN C 1 182 ? 5.93034 -18.99806 -31.38217 1.000 129.11165 168 ASN C N 1
ATOM 4954 C CA . ASN C 1 182 ? 7.20439 -19.70503 -31.31311 1.000 122.21224 168 ASN C CA 1
ATOM 4955 C C . ASN C 1 182 ? 8.19985 -19.18044 -32.34033 1.000 120.90150 168 ASN C C 1
ATOM 4956 O O . ASN C 1 182 ? 9.41012 -19.18060 -32.08727 1.000 121.92062 168 ASN C O 1
ATOM 4961 N N . ILE C 1 183 ? 7.71780 -18.73136 -33.49371 1.000 126.55303 169 ILE C N 1
ATOM 4962 C CA . ILE C 1 183 ? 8.56646 -18.14456 -34.52515 1.000 125.16892 169 ILE C CA 1
ATOM 4963 C C . ILE C 1 183 ? 8.67710 -16.64739 -34.24342 1.000 118.06034 169 ILE C C 1
ATOM 4964 O O . ILE C 1 183 ? 7.64670 -15.95623 -34.23951 1.000 116.31901 169 ILE C O 1
ATOM 4969 N N . PRO C 1 184 ? 9.87764 -16.11637 -34.00193 1.000 109.49828 170 PRO C N 1
ATOM 4970 C CA . PRO C 1 184 ? 9.99860 -14.67943 -33.76982 1.000 104.90743 170 PRO C CA 1
ATOM 4971 C C . PRO C 1 184 ? 9.79328 -13.90716 -35.05949 1.000 121.19665 170 PRO C C 1
ATOM 4972 O O . PRO C 1 184 ? 10.10235 -14.40644 -36.15500 1.000 130.07344 170 PRO C O 1
ATOM 4976 N N . PRO C 1 185 ? 9.27028 -12.68570 -34.98190 1.000 122.27412 171 PRO C N 1
ATOM 4977 C CA . PRO C 1 185 ? 9.06512 -11.88848 -36.19656 1.000 131.22771 171 PRO C CA 1
ATOM 4978 C C . PRO C 1 185 ? 10.38722 -11.39308 -36.76429 1.000 131.63005 171 PRO C C 1
ATOM 4979 O O . PRO C 1 185 ? 11.44543 -11.47663 -36.13790 1.000 128.51230 171 PRO C O 1
ATOM 4983 N N . VAL C 1 186 ? 10.31006 -10.86587 -37.98478 1.000 124.16010 172 VAL C N 1
ATOM 4984 C CA . VAL C 1 186 ? 11.47608 -10.38022 -38.71343 1.000 114.69874 172 VAL C CA 1
ATOM 4985 C C . VAL C 1 186 ? 11.20673 -8.95320 -39.16902 1.000 111.39283 172 VAL C C 1
ATOM 4986 O O . VAL C 1 186 ? 10.18347 -8.68379 -39.80811 1.000 112.55099 172 VAL C O 1
ATOM 4990 N N . PHE C 1 187 ? 12.12119 -8.04352 -38.83828 1.000 122.46463 173 PHE C N 1
ATOM 4991 C CA . PHE C 1 187 ? 12.05849 -6.66189 -39.30436 1.000 123.63135 173 PHE C CA 1
ATOM 4992 C C . PHE C 1 187 ? 12.79453 -6.57859 -40.63665 1.000 127.05533 173 PHE C C 1
ATOM 4993 O O . PHE C 1 187 ? 14.01000 -6.79024 -40.69699 1.000 132.10169 173 PHE C O 1
ATOM 5001 N N . VAL C 1 188 ? 12.06242 -6.26622 -41.70204 1.000 132.42168 174 VAL C N 1
ATOM 5002 C CA . VAL C 1 188 ? 12.58373 -6.31914 -43.06312 1.000 125.33898 174 VAL C CA 1
ATOM 5003 C C . VAL C 1 188 ? 12.61930 -4.90620 -43.62791 1.000 116.77968 174 VAL C C 1
ATOM 5004 O O . VAL C 1 188 ? 11.58671 -4.22872 -43.69594 1.000 105.71189 174 VAL C O 1
ATOM 5008 N N . SER C 1 189 ? 13.80142 -4.46433 -44.03767 1.000 123.08959 175 SER C N 1
ATOM 5009 C CA . SER C 1 189 ? 13.95263 -3.20394 -44.74564 1.000 129.31290 175 SER C CA 1
ATOM 5010 C C . SER C 1 189 ? 14.00239 -3.45909 -46.24827 1.000 132.35183 175 SER C C 1
ATOM 5011 O O . SER C 1 189 ? 14.07046 -4.60037 -46.71078 1.000 128.99807 175 SER C O 1
ATOM 5014 N N . ASN C 1 190 ? 13.96049 -2.36794 -47.01626 1.000 129.05224 176 ASN C N 1
ATOM 5015 C CA . ASN C 1 190 ? 14.02574 -2.49124 -48.46860 1.000 129.69271 176 ASN C CA 1
ATOM 5016 C C . ASN C 1 190 ? 15.35386 -3.08183 -48.92139 1.000 130.96810 176 ASN C C 1
ATOM 5017 O O . ASN C 1 190 ? 15.41150 -3.76407 -49.95088 1.000 136.21558 176 ASN C O 1
ATOM 5022 N N . MET C 1 191 ? 16.42718 -2.83552 -48.16907 1.000 131.03504 177 MET C N 1
ATOM 5023 C CA . MET C 1 191 ? 17.73261 -3.38160 -48.51345 1.000 131.20181 177 MET C CA 1
ATOM 5024 C C . MET C 1 191 ? 17.85477 -4.86326 -48.18554 1.000 131.53051 177 MET C C 1
ATOM 5025 O O . MET C 1 191 ? 18.72283 -5.53855 -48.74900 1.000 129.65782 177 MET C O 1
ATOM 5030 N N . LEU C 1 192 ? 17.01017 -5.38257 -47.29229 1.000 127.81772 178 LEU C N 1
ATOM 5031 C CA . LEU C 1 192 ? 17.07715 -6.79582 -46.93878 1.000 129.28359 178 LEU C CA 1
ATOM 5032 C C . LEU C 1 192 ? 16.39644 -7.68066 -47.97491 1.000 129.71617 178 LEU C C 1
ATOM 5033 O O . LEU C 1 192 ? 16.80787 -8.83066 -48.16409 1.000 130.57026 178 LEU C O 1
ATOM 5038 N N . ILE C 1 193 ? 15.36642 -7.17241 -48.64913 1.000 131.44242 179 ILE C N 1
ATOM 5039 C CA . ILE C 1 193 ? 14.67346 -7.95136 -49.66972 1.000 124.62761 179 ILE C CA 1
ATOM 5040 C C . ILE C 1 193 ? 15.58289 -8.09866 -50.88197 1.000 122.67308 179 ILE C C 1
ATOM 5041 O O . ILE C 1 193 ? 16.04510 -7.10473 -51.45343 1.000 125.76809 179 ILE C O 1
ATOM 5046 N N . LYS C 1 194 ? 15.84176 -9.34121 -51.28042 1.000 118.18813 180 LYS C N 1
ATOM 5047 C CA . LYS C 1 194 ? 16.66677 -9.63673 -52.44567 1.000 119.63121 180 LYS C CA 1
ATOM 5048 C C . LYS C 1 194 ? 15.87456 -10.19415 -53.61618 1.000 126.15749 180 LYS C C 1
ATOM 5049 O O . LYS C 1 194 ? 16.16732 -9.86125 -54.76679 1.000 132.55663 180 LYS C O 1
ATOM 5055 N N . ASN C 1 195 ? 14.87305 -11.03094 -53.35331 1.000 123.35334 181 ASN C N 1
ATOM 5056 C CA . ASN C 1 195 ? 14.06933 -11.63678 -54.40365 1.000 123.91180 181 ASN C CA 1
ATOM 5057 C C . ASN C 1 195 ? 12.61672 -11.69533 -53.95819 1.000 122.95927 181 ASN C C 1
ATOM 5058 O O . ASN C 1 195 ? 12.32647 -12.01588 -52.80226 1.000 121.34675 181 ASN C O 1
ATOM 5063 N N . VAL C 1 196 ? 11.71003 -11.38321 -54.87897 1.000 118.11577 182 VAL C N 1
ATOM 5064 C CA . VAL C 1 196 ? 10.27507 -11.43077 -54.62435 1.000 115.71511 182 VAL C CA 1
ATOM 5065 C C . VAL C 1 196 ? 9.74216 -12.74128 -55.18488 1.000 118.65230 182 VAL C C 1
ATOM 5066 O O . VAL C 1 196 ? 9.84828 -12.99996 -56.38989 1.000 131.04257 182 VAL C O 1
ATOM 5070 N N . ILE C 1 197 ? 9.17010 -13.56783 -54.31533 1.000 117.73173 183 ILE C N 1
ATOM 5071 C CA . ILE C 1 197 ? 8.70155 -14.89161 -54.71425 1.000 121.02667 183 ILE C CA 1
ATOM 5072 C C . ILE C 1 197 ? 7.22391 -14.87194 -55.07939 1.000 120.80113 183 ILE C C 1
ATOM 5073 O O . ILE C 1 197 ? 6.82143 -15.40793 -56.11524 1.000 124.18931 183 ILE C O 1
ATOM 5078 N N . HIS C 1 198 ? 6.39409 -14.25762 -54.23889 1.000 117.22583 184 HIS C N 1
ATOM 5079 C CA . HIS C 1 198 ? 4.95460 -14.19909 -54.46670 1.000 117.19546 184 HIS C CA 1
ATOM 5080 C C . HIS C 1 198 ? 4.47139 -12.79016 -54.16669 1.000 113.52704 184 HIS C C 1
ATOM 5081 O O . HIS C 1 198 ? 4.61372 -12.31328 -53.03742 1.000 110.56091 184 HIS C O 1
ATOM 5088 N N . MET C 1 199 ? 3.90154 -12.13084 -55.17064 1.000 118.36424 185 MET C N 1
ATOM 5089 C CA . MET C 1 199 ? 3.41556 -10.77022 -55.00473 1.000 115.40377 185 MET C CA 1
ATOM 5090 C C . MET C 1 199 ? 2.07763 -10.76472 -54.27397 1.000 113.86633 185 MET C C 1
ATOM 5091 O O . MET C 1 199 ? 1.26931 -11.68871 -54.40279 1.000 112.40923 185 MET C O 1
ATOM 5096 N N . GLY C 1 200 ? 1.85081 -9.70691 -53.49716 1.000 113.22681 186 GLY C N 1
ATOM 5097 C CA . GLY C 1 200 ? 0.62481 -9.56789 -52.74368 1.000 109.77851 186 GLY C CA 1
ATOM 5098 C C . GLY C 1 200 ? -0.54128 -9.11559 -53.60158 1.000 108.46836 186 GLY C C 1
ATOM 5099 O O . GLY C 1 200 ? -0.43424 -8.91693 -54.81158 1.000 136.18068 186 GLY C O 1
ATOM 5100 N N . LEU C 1 201 ? -1.68656 -8.95138 -52.94396 1.000 112.29830 187 LEU C N 1
ATOM 5101 C CA . LEU C 1 201 ? -2.89275 -8.51629 -53.63496 1.000 125.35189 187 LEU C CA 1
ATOM 5102 C C . LEU C 1 201 ? -2.77259 -7.05136 -54.03629 1.000 132.82095 187 LEU C C 1
ATOM 5103 O O . LEU C 1 201 ? -2.39121 -6.20224 -53.22489 1.000 128.33721 187 LEU C O 1
ATOM 5108 N N . GLU C 1 202 ? -3.10159 -6.75626 -55.29199 1.000 133.23563 188 GLU C N 1
ATOM 5109 C CA . GLU C 1 202 ? -3.01938 -5.40545 -55.83030 1.000 136.58298 188 GLU C CA 1
ATOM 5110 C C . GLU C 1 202 ? -4.31679 -5.06489 -56.54575 1.000 142.45342 188 GLU C C 1
ATOM 5111 O O . GLU C 1 202 ? -4.77701 -5.82670 -57.40218 1.000 145.15802 188 GLU C O 1
ATOM 5117 N N . ASN C 1 203 ? -4.89960 -3.92527 -56.19096 1.000 128.57048 189 ASN C N 1
ATOM 5118 C CA . ASN C 1 203 ? -6.12571 -3.44386 -56.81409 1.000 149.64419 189 ASN C CA 1
ATOM 5119 C C . ASN C 1 203 ? -6.16965 -1.92570 -56.65109 1.000 160.09958 189 ASN C C 1
ATOM 5120 O O . ASN C 1 203 ? -5.13704 -1.29017 -56.40946 1.000 144.78487 189 ASN C O 1
ATOM 5125 N N . GLU C 1 204 ? -7.36479 -1.34408 -56.78189 1.000 169.24620 190 GLU C N 1
ATOM 5126 C CA . GLU C 1 204 ? -7.49037 0.10437 -56.65911 1.000 167.74561 190 GLU C CA 1
ATOM 5127 C C . GLU C 1 204 ? -7.26533 0.56908 -55.22542 1.000 162.05617 190 GLU C C 1
ATOM 5128 O O . GLU C 1 204 ? -6.75369 1.67286 -55.00919 1.000 163.17084 190 GLU C O 1
ATOM 5134 N N . TRP C 1 205 ? -7.62822 -0.25325 -54.23760 1.000 160.85323 191 TRP C N 1
ATOM 5135 C CA . TRP C 1 205 ? -7.38864 0.11898 -52.84719 1.000 155.12485 191 TRP C CA 1
ATOM 5136 C C . TRP C 1 205 ? -5.90961 0.00811 -52.50113 1.000 152.07563 191 TRP C C 1
ATOM 5137 O O . TRP C 1 205 ? -5.37695 0.83462 -51.75127 1.000 149.29167 191 TRP C O 1
ATOM 5148 N N . GLU C 1 206 ? -5.22968 -1.00506 -53.04297 1.000 152.14730 192 GLU C N 1
ATOM 5149 C CA . GLU C 1 206 ? -3.79814 -1.14732 -52.80167 1.000 141.85743 192 GLU C CA 1
ATOM 5150 C C . GLU C 1 206 ? -3.02115 0.01797 -53.40075 1.000 148.48967 192 GLU C C 1
ATOM 5151 O O . GLU C 1 206 ? -2.11033 0.55911 -52.76306 1.000 141.77607 192 GLU C O 1
ATOM 5157 N N . ASP C 1 207 ? -3.36959 0.42195 -54.62534 1.000 153.50119 193 ASP C N 1
ATOM 5158 C CA . ASP C 1 207 ? -2.71388 1.57388 -55.23642 1.000 150.06826 193 ASP C CA 1
ATOM 5159 C C . ASP C 1 207 ? -3.01327 2.85192 -54.46309 1.000 145.90350 193 ASP C C 1
ATOM 5160 O O . ASP C 1 207 ? -2.14109 3.71727 -54.32243 1.000 143.87655 193 ASP C O 1
ATOM 5165 N N . GLN C 1 208 ? -4.24135 2.99087 -53.95724 1.000 149.27684 194 GLN C N 1
ATOM 5166 C CA . GLN C 1 208 ? -4.54649 4.10843 -53.07028 1.000 147.19460 194 GLN C CA 1
ATOM 5167 C C . GLN C 1 208 ? -3.77153 3.99437 -51.76512 1.000 143.27207 194 GLN C C 1
ATOM 5168 O O . GLN C 1 208 ? -3.35130 5.00740 -51.19430 1.000 140.27481 194 GLN C O 1
ATOM 5174 N N . MET C 1 209 ? -3.57213 2.76711 -51.27855 1.000 149.48462 195 MET C N 1
ATOM 5175 C CA . MET C 1 209 ? -2.79560 2.57435 -50.06003 1.000 135.56916 195 MET C CA 1
ATOM 5176 C C . MET C 1 209 ? -1.31488 2.84209 -50.29386 1.000 134.23708 195 MET C C 1
ATOM 5177 O O . MET C 1 209 ? -0.62659 3.32928 -49.39130 1.000 126.01071 195 MET C O 1
ATOM 5182 N N . LYS C 1 210 ? -0.80861 2.53705 -51.49153 1.000 144.33954 196 LYS C N 1
ATOM 5183 C CA . LYS C 1 210 ? 0.59056 2.82266 -51.79350 1.000 135.52118 196 LYS C CA 1
ATOM 5184 C C . LYS C 1 210 ? 0.83745 4.32180 -51.90739 1.000 130.90460 196 LYS C C 1
ATOM 5185 O O . LYS C 1 210 ? 1.87545 4.82129 -51.45889 1.000 126.09074 196 LYS C O 1
ATOM 5191 N N . GLU C 1 211 ? -0.10525 5.05623 -52.50076 1.000 133.25825 197 GLU C N 1
ATOM 5192 C CA . GLU C 1 211 ? 0.10609 6.48083 -52.73711 1.000 136.13268 197 GLU C CA 1
ATOM 5193 C C . GLU C 1 211 ? 0.04511 7.27385 -51.43680 1.000 133.46026 197 GLU C C 1
ATOM 5194 O O . GLU C 1 211 ? 0.90056 8.12897 -51.17952 1.000 129.71668 197 GLU C O 1
ATOM 5200 N N . VAL C 1 212 ? -0.96231 7.00504 -50.60189 1.000 140.28452 198 VAL C N 1
ATOM 5201 C CA . VAL C 1 212 ? -1.10818 7.74665 -49.35491 1.000 140.07308 198 VAL C CA 1
ATOM 5202 C C . VAL C 1 212 ? -0.02495 7.37490 -48.34947 1.000 134.87791 198 VAL C C 1
ATOM 5203 O O . VAL C 1 212 ? 0.29198 8.17357 -47.45991 1.000 125.04152 198 VAL C O 1
ATOM 5207 N N . LEU C 1 213 ? 0.56508 6.18648 -48.47432 1.000 139.10478 199 LEU C N 1
ATOM 5208 C CA . LEU C 1 213 ? 1.62400 5.75877 -47.56941 1.000 136.13129 199 LEU C CA 1
ATOM 5209 C C . LEU C 1 213 ? 3.00160 6.21654 -48.02554 1.000 139.98731 199 LEU C C 1
ATOM 5210 O O . LEU C 1 213 ? 3.87239 6.47025 -47.18474 1.000 133.18667 199 LEU C O 1
ATOM 5215 N N . ARG C 1 214 ? 3.21709 6.33110 -49.33799 1.000 135.33155 200 ARG C N 1
ATOM 5216 C CA . ARG C 1 214 ? 4.50098 6.81146 -49.83766 1.000 127.62219 200 ARG C CA 1
ATOM 5217 C C . ARG C 1 214 ? 4.66167 8.30754 -49.60086 1.000 130.23959 200 ARG C C 1
ATOM 5218 O O . ARG C 1 214 ? 5.75995 8.77592 -49.27777 1.000 133.66854 200 ARG C O 1
ATOM 5226 N N . GLY C 1 215 ? 3.57908 9.07229 -49.75822 1.000 133.33075 201 GLY C N 1
ATOM 5227 C CA . GLY C 1 215 ? 3.66293 10.50807 -49.54590 1.000 137.15541 201 GLY C CA 1
ATOM 5228 C C . GLY C 1 215 ? 4.04708 10.86824 -48.12408 1.000 142.71991 201 GLY C C 1
ATOM 5229 O O . GLY C 1 215 ? 4.85836 11.76954 -47.89977 1.000 146.90588 201 GLY C O 1
ATOM 5230 N N . SER C 1 216 ? 3.47355 10.16579 -47.14376 1.000 139.34040 202 SER C N 1
ATOM 5231 C CA . SER C 1 216 ? 3.83012 10.41516 -45.75141 1.000 139.35602 202 SER C CA 1
ATOM 5232 C C . SER C 1 216 ? 5.26942 10.01195 -45.46012 1.000 137.48649 202 SER C C 1
ATOM 5233 O O . SER C 1 216 ? 5.91422 10.60741 -44.58934 1.000 143.21193 202 SER C O 1
ATOM 5236 N N . GLN C 1 217 ? 5.78786 9.00879 -46.17285 1.000 132.59528 203 GLN C N 1
ATOM 5237 C CA . GLN C 1 217 ? 7.17469 8.60219 -45.97699 1.000 131.46269 203 GLN C CA 1
ATOM 5238 C C . GLN C 1 217 ? 8.14192 9.67752 -46.45530 1.000 132.73692 203 GLN C C 1
ATOM 5239 O O . GLN C 1 217 ? 9.25569 9.78673 -45.92994 1.000 135.58677 203 GLN C O 1
ATOM 5245 N N . LEU C 1 218 ? 7.73570 10.47910 -47.43919 1.000 139.30592 204 LEU C N 1
ATOM 5246 C CA . LEU C 1 218 ? 8.54452 11.58719 -47.93045 1.000 142.61931 204 LEU C CA 1
ATOM 5247 C C . LEU C 1 218 ? 8.17953 12.92143 -47.29803 1.000 145.48572 204 LEU C C 1
ATOM 5248 O O . LEU C 1 218 ? 9.03376 13.81058 -47.22015 1.000 147.33857 204 LEU C O 1
ATOM 5253 N N . GLU C 1 219 ? 6.93327 13.08230 -46.84749 1.000 146.03880 205 GLU C N 1
ATOM 5254 C CA . GLU C 1 219 ? 6.52018 14.34152 -46.23615 1.000 143.35902 205 GLU C CA 1
ATOM 5255 C C . GLU C 1 219 ? 7.19366 14.54099 -44.88405 1.000 147.10462 205 GLU C C 1
ATOM 5256 O O . GLU C 1 219 ? 7.71649 15.62288 -44.59247 1.000 151.75361 205 GLU C O 1
ATOM 5262 N N . LEU C 1 220 ? 7.19457 13.50653 -44.04575 1.000 147.05937 206 LEU C N 1
ATOM 5263 C CA . LEU C 1 220 ? 7.85142 13.57422 -42.74700 1.000 143.21689 206 LEU C CA 1
ATOM 5264 C C . LEU C 1 220 ? 9.35087 13.31753 -42.82515 1.000 143.77033 206 LEU C C 1
ATOM 5265 O O . LEU C 1 220 ? 10.00177 13.24942 -41.77661 1.000 143.34573 206 LEU C O 1
ATOM 5270 N N . HIS C 1 221 ? 9.90645 13.17532 -44.03130 1.000 144.09343 207 HIS C N 1
ATOM 5271 C CA . HIS C 1 221 ? 11.33775 12.93773 -44.23108 1.000 144.94933 207 HIS C CA 1
ATOM 5272 C C . HIS C 1 221 ? 11.80017 11.68771 -43.48283 1.000 138.72088 207 HIS C C 1
ATOM 5273 O O . HIS C 1 221 ? 12.80441 11.69550 -42.76754 1.000 131.21007 207 HIS C O 1
ATOM 5280 N N . GLN C 1 222 ? 11.05323 10.60115 -43.65832 1.000 134.75207 208 GLN C N 1
ATOM 5281 C CA . GLN C 1 222 ? 11.35603 9.33897 -42.99915 1.000 132.52183 208 GLN C CA 1
ATOM 5282 C C . GLN C 1 222 ? 12.30532 8.51313 -43.85680 1.000 131.62171 208 GLN C C 1
ATOM 5283 O O . GLN C 1 222 ? 12.07249 8.33130 -45.05602 1.000 135.40286 208 GLN C O 1
ATOM 5289 N N . LEU C 1 223 ? 13.37144 8.02004 -43.23891 1.000 126.21040 209 LEU C N 1
ATOM 5290 C CA . LEU C 1 223 ? 14.29492 7.09545 -43.87555 1.000 124.10215 209 LEU C CA 1
ATOM 5291 C C . LEU C 1 223 ? 14.05161 5.68246 -43.35891 1.000 117.63992 209 LEU C C 1
ATOM 5292 O O . LEU C 1 223 ? 13.36619 5.46621 -42.35838 1.000 121.69512 209 LEU C O 1
ATOM 5297 N N . SER C 1 224 ? 14.62143 4.71100 -44.06125 1.000 126.09745 210 SER C N 1
ATOM 5298 C CA . SER C 1 224 ? 14.54292 3.33153 -43.61221 1.000 125.79157 210 SER C CA 1
ATOM 5299 C C . SER C 1 224 ? 15.50851 3.09989 -42.45724 1.000 131.22632 210 SER C C 1
ATOM 5300 O O . SER C 1 224 ? 16.56375 3.73400 -42.36496 1.000 129.58374 210 SER C O 1
ATOM 5303 N N . THR C 1 225 ? 15.13276 2.18045 -41.56429 1.000 132.17899 211 THR C N 1
ATOM 5304 C CA . THR C 1 225 ? 16.01280 1.82620 -40.45641 1.000 125.88097 211 THR C CA 1
ATOM 5305 C C . THR C 1 225 ? 17.31509 1.20241 -40.93807 1.000 128.57521 211 THR C C 1
ATOM 5306 O O . THR C 1 225 ? 18.28376 1.14568 -40.17259 1.000 131.26448 211 THR C O 1
ATOM 5310 N N . ALA C 1 226 ? 17.35877 0.73271 -42.18721 1.000 129.27407 212 ALA C N 1
ATOM 5311 C CA . ALA C 1 226 ? 18.60604 0.22632 -42.74572 1.000 122.26847 212 ALA C CA 1
ATOM 5312 C C . ALA C 1 226 ? 19.63486 1.33639 -42.91559 1.000 120.44700 212 ALA C C 1
ATOM 5313 O O . ALA C 1 226 ? 20.84089 1.08088 -42.82383 1.000 123.34338 212 ALA C O 1
ATOM 5315 N N . PHE C 1 227 ? 19.18417 2.56600 -43.15781 1.000 116.85916 213 PHE C N 1
ATOM 5316 C CA . PHE C 1 227 ? 20.07372 3.71593 -43.31970 1.000 125.98595 213 PHE C CA 1
ATOM 5317 C C . PHE C 1 227 ? 20.28147 4.47121 -42.01604 1.000 134.26888 213 PHE C C 1
ATOM 5318 O O . PHE C 1 227 ? 20.32845 5.70496 -42.00410 1.000 134.53405 213 PHE C O 1
ATOM 5326 N N . MET C 1 228 ? 20.40796 3.75523 -40.90206 1.000 139.79511 214 MET C N 1
ATOM 5327 C CA . MET C 1 228 ? 20.59693 4.38831 -39.60502 1.000 134.25293 214 MET C CA 1
ATOM 5328 C C . MET C 1 228 ? 22.05180 4.81144 -39.44320 1.000 140.17784 214 MET C C 1
ATOM 5329 O O . MET C 1 228 ? 22.96794 4.01196 -39.66021 1.000 133.79961 214 MET C O 1
ATOM 5334 N N . THR C 1 229 ? 22.26182 6.07017 -39.06478 1.000 145.70275 215 THR C N 1
ATOM 5335 C CA . THR C 1 229 ? 23.60831 6.60398 -38.92790 1.000 144.57788 215 THR C CA 1
ATOM 5336 C C . THR C 1 229 ? 24.28230 6.03122 -37.68097 1.000 144.91744 215 THR C C 1
ATOM 5337 O O . THR C 1 229 ? 23.67981 5.30256 -36.88784 1.000 149.39741 215 THR C O 1
ATOM 5341 N N . GLN C 1 230 ? 25.56108 6.37486 -37.50825 1.000 150.14787 216 GLN C N 1
ATOM 5342 C CA . GLN C 1 230 ? 26.32175 5.85574 -36.37553 1.000 156.71166 216 GLN C CA 1
ATOM 5343 C C . GLN C 1 230 ? 25.80872 6.41584 -35.05446 1.000 145.12798 216 GLN C C 1
ATOM 5344 O O . GLN C 1 230 ? 25.64662 5.67148 -34.08024 1.000 128.21898 216 GLN C O 1
ATOM 5350 N N . SER C 1 231 ? 25.54806 7.72392 -35.00050 1.000 152.04545 217 SER C N 1
ATOM 5351 C CA . SER C 1 231 ? 25.08156 8.33058 -33.75791 1.000 146.41564 217 SER C CA 1
ATOM 5352 C C . SER C 1 231 ? 23.66156 7.89036 -33.42414 1.000 144.36020 217 SER C C 1
ATOM 5353 O O . SER C 1 231 ? 23.32238 7.71168 -32.24873 1.000 139.99756 217 SER C O 1
ATOM 5356 N N . ASP C 1 232 ? 22.81766 7.70824 -34.44301 1.000 143.65955 218 ASP C N 1
ATOM 5357 C CA . ASP C 1 232 ? 21.44313 7.28681 -34.19382 1.000 139.31020 218 ASP C CA 1
ATOM 5358 C C . ASP C 1 232 ? 21.37201 5.84012 -33.72285 1.000 132.79237 218 ASP C C 1
ATOM 5359 O O . ASP C 1 232 ? 20.43606 5.47066 -33.00487 1.000 130.90947 218 ASP C O 1
ATOM 5364 N N . GLN C 1 233 ? 22.34098 5.00992 -34.11381 1.000 136.98470 219 GLN C N 1
ATOM 5365 C CA . GLN C 1 233 ? 22.35892 3.62624 -33.65016 1.000 137.71333 219 GLN C CA 1
ATOM 5366 C C . GLN C 1 233 ? 22.67629 3.55123 -32.16197 1.000 134.28261 219 GLN C C 1
ATOM 5367 O O . GLN C 1 233 ? 21.97747 2.87175 -31.40162 1.000 131.28605 219 GLN C O 1
ATOM 5373 N N . VAL C 1 234 ? 23.72794 4.24858 -31.72731 1.000 137.13471 220 VAL C N 1
ATOM 5374 C CA . VAL C 1 234 ? 24.11366 4.21183 -30.32020 1.000 126.37700 220 VAL C CA 1
ATOM 5375 C C . VAL C 1 234 ? 23.07130 4.91498 -29.45932 1.000 130.87848 220 VAL C C 1
ATOM 5376 O O . VAL C 1 234 ? 22.75003 4.46005 -28.35465 1.000 128.60218 220 VAL C O 1
ATOM 5380 N N . ALA C 1 235 ? 22.52290 6.03027 -29.94899 1.000 128.78380 221 ALA C N 1
ATOM 5381 C CA . ALA C 1 235 ? 21.51828 6.75699 -29.17983 1.000 130.19625 221 ALA C CA 1
ATOM 5382 C C . ALA C 1 235 ? 20.23426 5.95304 -29.02524 1.000 130.00924 221 ALA C C 1
ATOM 5383 O O . ALA C 1 235 ? 19.55921 6.06055 -27.99508 1.000 133.74450 221 ALA C O 1
ATOM 5385 N N . TYR C 1 236 ? 19.87938 5.14695 -30.02893 1.000 130.03827 222 TYR C N 1
ATOM 5386 C CA . TYR C 1 236 ? 18.68066 4.32387 -29.91510 1.000 129.57463 222 TYR C CA 1
ATOM 5387 C C . TYR C 1 236 ? 18.87995 3.18020 -28.92970 1.000 124.64347 222 TYR C C 1
ATOM 5388 O O . TYR C 1 236 ? 17.91311 2.72614 -28.30726 1.000 119.09481 222 TYR C O 1
ATOM 5397 N N . LEU C 1 237 ? 20.11702 2.70075 -28.77617 1.000 128.33089 223 LEU C N 1
ATOM 5398 C CA . LEU C 1 237 ? 20.38727 1.67519 -27.77408 1.000 130.74168 223 LEU C CA 1
ATOM 5399 C C . LEU C 1 237 ? 20.20364 2.22530 -26.36603 1.000 135.52335 223 LEU C C 1
ATOM 5400 O O . LEU C 1 237 ? 19.68081 1.53220 -25.48533 1.000 130.84962 223 LEU C O 1
ATOM 5405 N N . THR C 1 238 ? 20.62799 3.47032 -26.13567 1.000 134.80385 224 THR C N 1
ATOM 5406 C CA . THR C 1 238 ? 20.42667 4.08909 -24.83004 1.000 137.10257 224 THR C CA 1
ATOM 5407 C C . THR C 1 238 ? 18.94685 4.32003 -24.55549 1.000 137.75806 224 THR C C 1
ATOM 5408 O O . THR C 1 238 ? 18.49386 4.17833 -23.41426 1.000 140.80237 224 THR C O 1
ATOM 5412 N N . TYR C 1 239 ? 18.17971 4.67628 -25.59110 1.000 133.46577 225 TYR C N 1
ATOM 5413 C CA . TYR C 1 239 ? 16.73847 4.84549 -25.43170 1.000 131.33915 225 TYR C CA 1
ATOM 5414 C C . TYR C 1 239 ? 16.08272 3.58557 -24.88228 1.000 126.61505 225 TYR C C 1
ATOM 5415 O O . TYR C 1 239 ? 15.10153 3.67072 -24.13496 1.000 124.66524 225 TYR C O 1
ATOM 5424 N N . LEU C 1 240 ? 16.60741 2.41268 -25.23910 1.000 127.24469 226 LEU C N 1
ATOM 5425 C CA . LEU C 1 240 ? 16.07297 1.16198 -24.71477 1.000 127.40527 226 LEU C CA 1
ATOM 5426 C C . LEU C 1 240 ? 16.55271 0.90342 -23.29190 1.000 133.19468 226 LEU C C 1
ATOM 5427 O O . LEU C 1 240 ? 15.79484 0.39092 -22.46078 1.000 136.24929 226 LEU C O 1
ATOM 5432 N N . THR C 1 241 ? 17.80138 1.25890 -22.99345 1.000 135.00260 227 THR C N 1
ATOM 5433 C CA . THR C 1 241 ? 18.39981 0.95099 -21.70125 1.000 135.41049 227 THR C CA 1
ATOM 5434 C C . THR C 1 241 ? 18.10909 2.00866 -20.64451 1.000 136.86916 227 THR C C 1
ATOM 5435 O O . THR C 1 241 ? 18.13077 1.69662 -19.44842 1.000 142.68529 227 THR C O 1
ATOM 5439 N N . THR C 1 242 ? 17.83180 3.24702 -21.05712 1.000 132.48331 228 THR C N 1
ATOM 5440 C CA . THR C 1 242 ? 17.63465 4.32910 -20.09251 1.000 131.37018 228 THR C CA 1
ATOM 5441 C C . THR C 1 242 ? 16.46995 4.08572 -19.13825 1.000 144.77164 228 THR C C 1
ATOM 5442 O O . THR C 1 242 ? 16.64053 4.31752 -17.92834 1.000 157.55866 228 THR C O 1
ATOM 5446 N N . PRO C 1 243 ? 15.28250 3.64574 -19.58074 1.000 142.23362 229 PRO C N 1
ATOM 5447 C CA . PRO C 1 243 ? 14.21665 3.38295 -18.59668 1.000 142.52662 229 PRO C CA 1
ATOM 5448 C C . PRO C 1 243 ? 14.58654 2.30919 -17.58846 1.000 143.73488 229 PRO C C 1
ATOM 5449 O O . PRO C 1 243 ? 14.26316 2.44152 -16.40128 1.000 144.95228 229 PRO C O 1
ATOM 5453 N N . SER C 1 244 ? 15.26294 1.24701 -18.02865 1.000 144.98067 230 SER C N 1
ATOM 5454 C CA . SER C 1 244 ? 15.74551 0.21648 -17.11866 1.000 148.06623 230 SER C CA 1
ATOM 5455 C C . SER C 1 244 ? 17.06702 0.58412 -16.45597 1.000 154.10567 230 SER C C 1
ATOM 5456 O O . SER C 1 244 ? 17.50489 -0.13066 -15.54795 1.000 143.13750 230 SER C O 1
ATOM 5459 N N . LEU C 1 245 ? 17.70486 1.67941 -16.87523 1.000 156.61067 231 LEU C N 1
ATOM 5460 C CA . LEU C 1 245 ? 18.91589 2.16910 -16.22455 1.000 154.49932 231 LEU C CA 1
ATOM 5461 C C . LEU C 1 245 ? 18.66686 2.67111 -14.80722 1.000 155.50984 231 LEU C C 1
ATOM 5462 O O . LEU C 1 245 ? 19.60200 3.18014 -14.17904 1.000 163.62008 231 LEU C O 1
ATOM 5467 N N . ARG C 1 246 ? 17.44311 2.54902 -14.30026 1.000 157.39392 232 ARG C N 1
ATOM 5468 C CA . ARG C 1 246 ? 17.10256 2.93877 -12.93641 1.000 163.10273 232 ARG C CA 1
ATOM 5469 C C . ARG C 1 246 ? 17.91690 2.15596 -11.90661 1.000 156.73123 232 ARG C C 1
ATOM 5470 O O . ARG C 1 246 ? 18.24119 2.66589 -10.83262 1.000 143.23598 232 ARG C O 1
ATOM 5474 N N . MET D 1 15 ? 8.90894 16.10135 -10.61369 1.000 204.54628 1 MET D N 1
ATOM 5475 C CA . MET D 1 15 ? 8.76123 16.75959 -9.32100 1.000 207.67323 1 MET D CA 1
ATOM 5476 C C . MET D 1 15 ? 7.47091 17.57141 -9.25902 1.000 210.93212 1 MET D C 1
ATOM 5477 O O . MET D 1 15 ? 6.80548 17.61841 -8.22350 1.000 212.28162 1 MET D O 1
ATOM 5482 N N . THR D 1 16 ? 7.12295 18.20617 -10.37602 1.000 207.56841 2 THR D N 1
ATOM 5483 C CA . THR D 1 16 ? 5.92482 19.03415 -10.43225 1.000 209.49074 2 THR D CA 1
ATOM 5484 C C . THR D 1 16 ? 4.67807 18.18276 -10.23252 1.000 211.80484 2 THR D C 1
ATOM 5485 O O . THR D 1 16 ? 4.41903 17.25280 -11.00284 1.000 210.27761 2 THR D O 1
ATOM 5489 N N . GLU D 1 17 ? 3.90920 18.50009 -9.19458 1.000 210.36785 3 GLU D N 1
ATOM 5490 C CA . GLU D 1 17 ? 2.66702 17.79319 -8.93644 1.000 208.55209 3 GLU D CA 1
ATOM 5491 C C . GLU D 1 17 ? 1.57079 18.29451 -9.87483 1.000 207.21751 3 GLU D C 1
ATOM 5492 O O . GLU D 1 17 ? 1.69726 19.33363 -10.52841 1.000 204.10105 3 GLU D O 1
ATOM 5498 N N . TYR D 1 18 ? 0.47841 17.53729 -9.93791 1.000 202.78829 4 TYR D N 1
ATOM 5499 C CA . TYR D 1 18 ? -0.59215 17.77818 -10.90014 1.000 197.74468 4 TYR D CA 1
ATOM 5500 C C . TYR D 1 18 ? -1.90137 18.00195 -10.15483 1.000 194.36605 4 TYR D C 1
ATOM 5501 O O . TYR D 1 18 ? -2.44274 17.07198 -9.54690 1.000 198.77540 4 TYR D O 1
ATOM 5510 N N . ARG D 1 19 ? -2.40606 19.23757 -10.20064 1.000 194.17523 5 ARG D N 1
ATOM 5511 C CA . ARG D 1 19 ? -3.73624 19.55084 -9.70035 1.000 189.87477 5 ARG D CA 1
ATOM 5512 C C . ARG D 1 19 ? -4.67371 19.66911 -10.89190 1.000 181.48351 5 ARG D C 1
ATOM 5513 O O . ARG D 1 19 ? -4.70671 20.72284 -11.54592 1.000 180.85035 5 ARG D O 1
ATOM 5521 N N . PRO D 1 20 ? -5.44475 18.63140 -11.22241 1.000 180.39429 6 PRO D N 1
ATOM 5522 C CA . PRO D 1 20 ? -6.32073 18.71458 -12.40195 1.000 178.81205 6 PRO D CA 1
ATOM 5523 C C . PRO D 1 20 ? -7.41104 19.76233 -12.27843 1.000 180.57133 6 PRO D C 1
ATOM 5524 O O . PRO D 1 20 ? -7.97249 20.17088 -13.30170 1.000 187.39783 6 PRO D O 1
ATOM 5528 N N . VAL D 1 21 ? -7.72472 20.21514 -11.06343 1.000 177.53867 7 VAL D N 1
ATOM 5529 C CA . VAL D 1 21 ? -8.75937 21.22991 -10.89254 1.000 177.16473 7 VAL D CA 1
ATOM 5530 C C . VAL D 1 21 ? -8.26961 22.58672 -11.38826 1.000 186.58325 7 VAL D C 1
ATOM 5531 O O . VAL D 1 21 ? -9.03931 23.36833 -11.95989 1.000 191.02103 7 VAL D O 1
ATOM 5535 N N . GLU D 1 22 ? -6.98351 22.88645 -11.18759 1.000 182.60928 8 GLU D N 1
ATOM 5536 C CA . GLU D 1 22 ? -6.44540 24.17027 -11.62925 1.000 188.12180 8 GLU D CA 1
ATOM 5537 C C . GLU D 1 22 ? -6.40825 24.26432 -13.15012 1.000 190.61024 8 GLU D C 1
ATOM 5538 O O . GLU D 1 22 ? -6.79391 25.28907 -13.72494 1.000 193.88808 8 GLU D O 1
ATOM 5544 N N . ILE D 1 23 ? -5.94798 23.20513 -13.81796 1.000 186.21861 9 ILE D N 1
ATOM 5545 C CA . ILE D 1 23 ? -5.86335 23.21296 -15.27383 1.000 187.84231 9 ILE D CA 1
ATOM 5546 C C . ILE D 1 23 ? -7.22315 22.98813 -15.92943 1.000 193.74051 9 ILE D C 1
ATOM 5547 O O . ILE D 1 23 ? -7.37971 23.26990 -17.12444 1.000 200.86410 9 ILE D O 1
ATOM 5552 N N . PHE D 1 24 ? -8.21675 22.52062 -15.17114 1.000 189.50446 10 PHE D N 1
ATOM 5553 C CA . PHE D 1 24 ? -9.51844 22.15771 -15.73229 1.000 186.87216 10 PHE D CA 1
ATOM 5554 C C . PHE D 1 24 ? -10.18913 23.27599 -16.52670 1.000 192.53475 10 PHE D C 1
ATOM 5555 O O . PHE D 1 24 ? -10.54836 23.03625 -17.69100 1.000 202.98443 10 PHE D O 1
ATOM 5563 N N . PRO D 1 25 ? -10.38182 24.49382 -15.99796 1.000 195.05748 11 PRO D N 1
ATOM 5564 C CA . PRO D 1 25 ? -11.16946 25.47435 -16.76608 1.000 196.19370 11 PRO D CA 1
ATOM 5565 C C . PRO D 1 25 ? -10.46520 25.97579 -18.01301 1.000 200.29182 11 PRO D C 1
ATOM 5566 O O . PRO D 1 25 ? -11.11667 26.16843 -19.04723 1.000 201.25932 11 PRO D O 1
ATOM 5570 N N . GLU D 1 26 ? -9.15176 26.20405 -17.94618 1.000 200.20105 12 GLU D N 1
ATOM 5571 C CA . GLU D 1 26 ? -8.43232 26.68846 -19.11854 1.000 203.32904 12 GLU D CA 1
ATOM 5572 C C . GLU D 1 26 ? -8.26149 25.59547 -20.16701 1.000 206.70659 12 GLU D C 1
ATOM 5573 O O . GLU D 1 26 ? -8.15071 25.89868 -21.36010 1.000 207.55254 12 GLU D O 1
ATOM 5579 N N . VAL D 1 27 ? -8.24106 24.32694 -19.75089 1.000 205.96902 13 VAL D N 1
ATOM 5580 C CA . VAL D 1 27 ? -8.24041 23.23645 -20.72192 1.000 203.37030 13 VAL D CA 1
ATOM 5581 C C . VAL D 1 27 ? -9.59783 23.13950 -21.40752 1.000 200.77959 13 VAL D C 1
ATOM 5582 O O . VAL D 1 27 ? -9.68313 22.87296 -22.61319 1.000 203.65533 13 VAL D O 1
ATOM 5586 N N . LEU D 1 28 ? -10.67933 23.36545 -20.65520 1.000 201.53320 14 LEU D N 1
ATOM 5587 C CA . LEU D 1 28 ? -12.00194 23.45152 -21.26576 1.000 198.56623 14 LEU D CA 1
ATOM 5588 C C . LEU D 1 28 ? -12.06488 24.57074 -22.29557 1.000 201.56546 14 LEU D C 1
ATOM 5589 O O . LEU D 1 28 ? -12.80472 24.46863 -23.28108 1.000 210.69460 14 LEU D O 1
ATOM 5594 N N . SER D 1 29 ? -11.29792 25.64256 -22.08562 1.000 206.29323 15 SER D N 1
ATOM 5595 C CA . SER D 1 29 ? -11.18199 26.69267 -23.08920 1.000 203.88870 15 SER D CA 1
ATOM 5596 C C . SER D 1 29 ? -10.29840 26.26660 -24.25418 1.000 208.13477 15 SER D C 1
ATOM 5597 O O . SER D 1 29 ? -10.48343 26.75162 -25.37593 1.000 208.22895 15 SER D O 1
ATOM 5600 N N . ASP D 1 30 ? -9.34019 25.36822 -24.01067 1.000 208.56196 16 ASP D N 1
ATOM 5601 C CA . ASP D 1 30 ? -8.47880 24.89473 -25.08931 1.000 206.83679 16 ASP D CA 1
ATOM 5602 C C . ASP D 1 30 ? -9.25300 24.02899 -26.07485 1.000 220.54987 16 ASP D C 1
ATOM 5603 O O . ASP D 1 30 ? -8.99004 24.07006 -27.28191 1.000 223.90506 16 ASP D O 1
ATOM 5608 N N . TRP D 1 31 ? -10.20509 23.23605 -25.57968 1.000 211.53367 17 TRP D N 1
ATOM 5609 C CA . TRP D 1 31 ? -11.05075 22.39927 -26.42272 1.000 206.92936 17 TRP D CA 1
ATOM 5610 C C . TRP D 1 31 ? -11.91543 23.27634 -27.32075 1.000 214.61349 17 TRP D C 1
ATOM 5611 O O . TRP D 1 31 ? -12.82460 23.96060 -26.83363 1.000 206.57638 17 TRP D O 1
ATOM 5622 N N . PRO D 1 32 ? -11.66644 23.28262 -28.63510 1.000 208.51953 18 PRO D N 1
ATOM 5623 C CA . PRO D 1 32 ? -12.38702 24.21514 -29.51395 1.000 209.94389 18 PRO D CA 1
ATOM 5624 C C . PRO D 1 32 ? -13.80065 23.78051 -29.84930 1.000 203.48460 18 PRO D C 1
ATOM 5625 O O . PRO D 1 32 ? -14.62598 24.63893 -30.18952 1.000 201.68954 18 PRO D O 1
ATOM 5629 N N . THR D 1 33 ? -14.10718 22.48454 -29.76543 1.000 205.64852 19 THR D N 1
ATOM 5630 C CA . THR D 1 33 ? -15.42485 21.98038 -30.13326 1.000 195.16806 19 THR D CA 1
ATOM 5631 C C . THR D 1 33 ? -16.52231 22.45279 -29.18805 1.000 195.77429 19 THR D C 1
ATOM 5632 O O . THR D 1 33 ? -17.69902 22.16931 -29.43865 1.000 194.75424 19 THR D O 1
ATOM 5636 N N . VAL D 1 34 ? -16.17150 23.17001 -28.12365 1.000 199.04057 20 VAL D N 1
ATOM 5637 C CA . VAL D 1 34 ? -17.14252 23.57803 -27.11366 1.000 195.55470 20 VAL D CA 1
ATOM 5638 C C . VAL D 1 34 ? -18.11187 24.57647 -27.73901 1.000 194.60127 20 VAL D C 1
ATOM 5639 O O . VAL D 1 34 ? -17.73705 25.70784 -28.05916 1.000 196.20721 20 VAL D O 1
ATOM 5643 N N . ASN D 1 35 ? -19.36100 24.15410 -27.91971 1.000 187.83703 21 ASN D N 1
ATOM 5644 C CA . ASN D 1 35 ? -20.43850 25.05371 -28.29429 1.000 189.15638 21 ASN D CA 1
ATOM 5645 C C . ASN D 1 35 ? -21.51687 25.12667 -27.22527 1.000 187.70216 21 ASN D C 1
ATOM 5646 O O . ASN D 1 35 ? -22.52044 25.82113 -27.42406 1.000 189.16319 21 ASN D O 1
ATOM 5651 N N . PHE D 1 36 ? -21.34229 24.43051 -26.10500 1.000 194.54454 22 PHE D N 1
ATOM 5652 C CA . PHE D 1 36 ? -22.29874 24.46258 -25.01158 1.000 185.43476 22 PHE D CA 1
ATOM 5653 C C . PHE D 1 36 ? -21.99098 25.62393 -24.06994 1.000 185.44863 22 PHE D C 1
ATOM 5654 O O . PHE D 1 36 ? -20.94160 26.26604 -24.14997 1.000 189.42640 22 PHE D O 1
ATOM 5662 N N . ALA D 1 37 ? -22.92591 25.88495 -23.15974 1.000 185.96596 23 ALA D N 1
ATOM 5663 C CA . ALA D 1 37 ? -22.77014 26.96340 -22.19189 1.000 187.93540 23 ALA D CA 1
ATOM 5664 C C . ALA D 1 37 ? -21.90407 26.48621 -21.03303 1.000 191.69637 23 ALA D C 1
ATOM 5665 O O . ALA D 1 37 ? -22.28381 25.56298 -20.30442 1.000 188.71626 23 ALA D O 1
ATOM 5667 N N . VAL D 1 38 ? -20.74527 27.11820 -20.85929 1.000 194.08335 24 VAL D N 1
ATOM 5668 C CA . VAL D 1 38 ? -19.79500 26.71261 -19.83082 1.000 189.05744 24 VAL D CA 1
ATOM 5669 C C . VAL D 1 38 ? -19.92362 27.62612 -18.62022 1.000 190.80582 24 VAL D C 1
ATOM 5670 O O . VAL D 1 38 ? -19.07177 28.49125 -18.38912 1.000 186.43616 24 VAL D O 1
ATOM 5674 N N . THR D 1 39 ? -20.98412 27.44087 -17.83939 1.000 193.10846 25 THR D N 1
ATOM 5675 C CA . THR D 1 39 ? -21.15886 28.22233 -16.62681 1.000 195.74767 25 THR D CA 1
ATOM 5676 C C . THR D 1 39 ? -20.16906 27.76560 -15.55601 1.000 204.48906 25 THR D C 1
ATOM 5677 O O . THR D 1 39 ? -19.44679 26.77716 -15.71469 1.000 209.59112 25 THR D O 1
ATOM 5681 N N . ASP D 1 40 ? -20.13733 28.50799 -14.44610 1.000 201.63182 26 ASP D N 1
ATOM 5682 C CA . ASP D 1 40 ? -19.34771 28.06590 -13.30168 1.000 209.44659 26 ASP D CA 1
ATOM 5683 C C . ASP D 1 40 ? -19.91306 26.78223 -12.71009 1.000 209.92577 26 ASP D C 1
ATOM 5684 O O . ASP D 1 40 ? -19.16258 25.97032 -12.15679 1.000 209.59610 26 ASP D O 1
ATOM 5689 N N . ASP D 1 41 ? -21.22914 26.58296 -12.82058 1.000 207.04309 27 ASP D N 1
ATOM 5690 C CA . ASP D 1 41 ? -21.83083 25.32645 -12.39042 1.000 203.67958 27 ASP D CA 1
ATOM 5691 C C . ASP D 1 41 ? -21.32620 24.15793 -13.22635 1.000 208.03821 27 ASP D C 1
ATOM 5692 O O . ASP D 1 41 ? -21.25582 23.02558 -12.73479 1.000 205.35084 27 ASP D O 1
ATOM 5697 N N . VAL D 1 42 ? -20.97513 24.41257 -14.48895 1.000 206.29054 28 VAL D N 1
ATOM 5698 C CA . VAL D 1 42 ? -20.37723 23.37614 -15.32401 1.000 204.44700 28 VAL D CA 1
ATOM 5699 C C . VAL D 1 42 ? -18.99406 23.00736 -14.80268 1.000 203.57617 28 VAL D C 1
ATOM 5700 O O . VAL D 1 42 ? -18.60152 21.83407 -14.81545 1.000 202.12299 28 VAL D O 1
ATOM 5704 N N . LEU D 1 43 ? -18.23678 23.99994 -14.33023 1.000 203.48215 29 LEU D N 1
ATOM 5705 C CA . LEU D 1 43 ? -16.91750 23.72794 -13.76937 1.000 205.53345 29 LEU D CA 1
ATOM 5706 C C . LEU D 1 43 ? -17.02695 22.91528 -12.48546 1.000 201.41306 29 LEU D C 1
ATOM 5707 O O . LEU D 1 43 ? -16.34702 21.89556 -12.32328 1.000 198.16118 29 LEU D O 1
ATOM 5712 N N . GLU D 1 44 ? -17.88760 23.35249 -11.56247 1.000 207.20544 30 GLU D N 1
ATOM 5713 C CA . GLU D 1 44 ? -18.02634 22.66487 -10.28312 1.000 193.68268 30 GLU D CA 1
ATOM 5714 C C . GLU D 1 44 ? -18.56746 21.25160 -10.45482 1.000 187.52306 30 GLU D C 1
ATOM 5715 O O . GLU D 1 44 ? -18.19210 20.34923 -9.69750 1.000 185.06989 30 GLU D O 1
ATOM 5721 N N . LEU D 1 45 ? -19.44891 21.03805 -11.43513 1.000 194.11613 31 LEU D N 1
ATOM 5722 C CA . LEU D 1 45 ? -19.93844 19.68896 -11.70021 1.000 189.79694 31 LEU D CA 1
ATOM 5723 C C . LEU D 1 45 ? -18.82187 18.79233 -12.21857 1.000 187.87225 31 LEU D C 1
ATOM 5724 O O . LEU D 1 45 ? -18.72030 17.62521 -11.82260 1.000 184.56109 31 LEU D O 1
ATOM 5729 N N . GLY D 1 46 ? -17.97740 19.31914 -13.10717 1.000 186.05816 32 GLY D N 1
ATOM 5730 C CA . GLY D 1 46 ? -16.85158 18.53941 -13.59285 1.000 177.04453 32 GLY D CA 1
ATOM 5731 C C . GLY D 1 46 ? -15.84164 18.23697 -12.50315 1.000 179.24048 32 GLY D C 1
ATOM 5732 O O . GLY D 1 46 ? -15.27143 17.14341 -12.45943 1.000 174.59142 32 GLY D O 1
ATOM 5733 N N . ILE D 1 47 ? -15.60215 19.20192 -11.61197 1.000 184.98384 33 ILE D N 1
ATOM 5734 C CA . ILE D 1 47 ? -14.72863 18.95817 -10.46720 1.000 178.92867 33 ILE D CA 1
ATOM 5735 C C . ILE D 1 47 ? -15.35506 17.92810 -9.53781 1.000 178.01059 33 ILE D C 1
ATOM 5736 O O . ILE D 1 47 ? -14.66099 17.07673 -8.96809 1.000 171.14925 33 ILE D O 1
ATOM 5741 N N . PHE D 1 48 ? -16.67813 17.98849 -9.37135 1.000 183.40227 34 PHE D N 1
ATOM 5742 C CA . PHE D 1 48 ? -17.37438 16.97340 -8.58913 1.000 181.67049 34 PHE D CA 1
ATOM 5743 C C . PHE D 1 48 ? -17.26026 15.60251 -9.24329 1.000 179.75677 34 PHE D C 1
ATOM 5744 O O . PHE D 1 48 ? -17.03110 14.59866 -8.55881 1.000 179.61795 34 PHE D O 1
ATOM 5752 N N . LEU D 1 49 ? -17.41944 15.53705 -10.56702 1.000 178.21170 35 LEU D N 1
ATOM 5753 C CA . LEU D 1 49 ? -17.27039 14.25878 -11.25222 1.000 167.47246 35 LEU D CA 1
ATOM 5754 C C . LEU D 1 49 ? -15.80664 13.86450 -11.38128 1.000 161.05946 35 LEU D C 1
ATOM 5755 O O . LEU D 1 49 ? -15.49564 12.67498 -11.51375 1.000 155.37820 35 LEU D O 1
ATOM 5760 N N . GLY D 1 50 ? -14.90264 14.84067 -11.34241 1.000 166.66904 36 GLY D N 1
ATOM 5761 C CA . GLY D 1 50 ? -13.48470 14.58310 -11.48583 1.000 164.93088 36 GLY D CA 1
ATOM 5762 C C . GLY D 1 50 ? -12.86693 14.01447 -10.22745 1.000 165.14302 36 GLY D C 1
ATOM 5763 O O . GLY D 1 50 ? -12.17114 12.99606 -10.27595 1.000 160.63607 36 GLY D O 1
ATOM 5764 N N . GLU D 1 51 ? -13.12145 14.66321 -9.08820 1.000 167.17565 37 GLU D N 1
ATOM 5765 C CA . GLU D 1 51 ? -12.59958 14.17302 -7.81833 1.000 163.08655 37 GLU D CA 1
ATOM 5766 C C . GLU D 1 51 ? -13.23412 12.85323 -7.40371 1.000 167.07373 37 GLU D C 1
ATOM 5767 O O . GLU D 1 51 ? -12.66573 12.14189 -6.56853 1.000 172.25353 37 GLU D O 1
ATOM 5773 N N . ARG D 1 52 ? -14.39507 12.51123 -7.96644 1.000 164.76271 38 ARG D N 1
ATOM 5774 C CA . ARG D 1 52 ? -15.11936 11.28469 -7.64266 1.000 163.69502 38 ARG D CA 1
ATOM 5775 C C . ARG D 1 52 ? -15.32903 10.49994 -8.93264 1.000 159.52200 38 ARG D C 1
ATOM 5776 O O . ARG D 1 52 ? -16.40044 10.57882 -9.55326 1.000 156.42661 38 ARG D O 1
ATOM 5784 N N . PRO D 1 53 ? -14.32395 9.73643 -9.37232 1.000 159.00708 39 PRO D N 1
ATOM 5785 C CA . PRO D 1 53 ? -14.48517 8.94080 -10.60077 1.000 161.06468 39 PRO D CA 1
ATOM 5786 C C . PRO D 1 53 ? -15.54061 7.85349 -10.49088 1.000 159.05113 39 PRO D C 1
ATOM 5787 O O . PRO D 1 53 ? -15.94318 7.30540 -11.52514 1.000 161.66058 39 PRO D O 1
ATOM 5791 N N . GLU D 1 54 ? -15.99607 7.52192 -9.27964 1.000 161.48035 40 GLU D N 1
ATOM 5792 C CA . GLU D 1 54 ? -17.04066 6.51439 -9.13218 1.000 160.42989 40 GLU D CA 1
ATOM 5793 C C . GLU D 1 54 ? -18.34855 6.97022 -9.76456 1.000 158.57183 40 GLU D C 1
ATOM 5794 O O . GLU D 1 54 ? -19.12241 6.14146 -10.25742 1.000 158.35388 40 GLU D O 1
ATOM 5800 N N . ALA D 1 55 ? -18.61197 8.27661 -9.76175 1.000 147.86893 41 ALA D N 1
ATOM 5801 C CA . ALA D 1 55 ? -19.81525 8.81637 -10.38039 1.000 147.79284 41 ALA D CA 1
ATOM 5802 C C . ALA D 1 55 ? -19.60127 9.21157 -11.83385 1.000 167.15550 41 ALA D C 1
ATOM 5803 O O . ALA D 1 55 ? -20.55510 9.18704 -12.62009 1.000 173.03135 41 ALA D O 1
ATOM 5805 N N . LEU D 1 56 ? -18.37211 9.57652 -12.20754 1.000 165.17111 42 LEU D N 1
ATOM 5806 C CA . LEU D 1 56 ? -18.09707 9.94552 -13.59262 1.000 150.49279 42 LEU D CA 1
ATOM 5807 C C . LEU D 1 56 ? -18.28769 8.75816 -14.52749 1.000 149.60451 42 LEU D C 1
ATOM 5808 O O . LEU D 1 56 ? -18.75487 8.91775 -15.66146 1.000 156.41071 42 LEU D O 1
ATOM 5813 N N . LYS D 1 57 ? -17.93559 7.55722 -14.06704 1.000 148.16208 43 LYS D N 1
ATOM 5814 C CA . LYS D 1 57 ? -18.07009 6.36853 -14.90070 1.000 152.88814 43 LYS D CA 1
ATOM 5815 C C . LYS D 1 57 ? -19.51593 5.89272 -14.97137 1.000 154.88148 43 LYS D C 1
ATOM 5816 O O . LYS D 1 57 ? -19.97793 5.46276 -16.03436 1.000 146.75308 43 LYS D O 1
ATOM 5822 N N . GLY D 1 58 ? -20.24155 5.95659 -13.85232 1.000 158.76121 44 GLY D N 1
ATOM 5823 C CA . GLY D 1 58 ? -21.64636 5.58725 -13.87160 1.000 159.30316 44 GLY D CA 1
ATOM 5824 C C . GLY D 1 58 ? -22.48543 6.50812 -14.73346 1.000 156.81124 44 GLY D C 1
ATOM 5825 O O . GLY D 1 58 ? -23.50037 6.08705 -15.29525 1.000 157.44894 44 GLY D O 1
ATOM 5826 N N . VAL D 1 59 ? -22.07891 7.77369 -14.84849 1.000 155.72163 45 VAL D N 1
ATOM 5827 C CA . VAL D 1 59 ? -22.76311 8.69810 -15.74583 1.000 156.26094 45 VAL D CA 1
ATOM 5828 C C . VAL D 1 59 ? -22.55002 8.28627 -17.19729 1.000 157.35091 45 VAL D C 1
ATOM 5829 O O . VAL D 1 59 ? -23.47220 8.35623 -18.01956 1.000 161.43405 45 VAL D O 1
ATOM 5833 N N . TYR D 1 60 ? -21.33537 7.84302 -17.53312 1.000 158.67641 46 TYR D N 1
ATOM 5834 C CA . TYR D 1 60 ? -21.05961 7.38308 -18.89065 1.000 154.97402 46 TYR D CA 1
ATOM 5835 C C . TYR D 1 60 ? -21.94427 6.19980 -19.26297 1.000 152.80043 46 TYR D C 1
ATOM 5836 O O . TYR D 1 60 ? -22.40324 6.09248 -20.40633 1.000 156.91923 46 TYR D O 1
ATOM 5845 N N . LYS D 1 61 ? -22.19417 5.30024 -18.30895 1.000 155.54672 47 LYS D N 1
ATOM 5846 C CA . LYS D 1 61 ? -23.05157 4.15142 -18.57779 1.000 153.48737 47 LYS D CA 1
ATOM 5847 C C . LYS D 1 61 ? -24.50388 4.57048 -18.77187 1.000 158.69869 47 LYS D C 1
ATOM 5848 O O . LYS D 1 61 ? -25.26103 3.87865 -19.46247 1.000 152.87646 47 LYS D O 1
ATOM 5854 N N . LEU D 1 62 ? -24.90757 5.69577 -18.17571 1.000 164.26904 48 LEU D N 1
ATOM 5855 C CA . LEU D 1 62 ? -26.26829 6.19101 -18.35660 1.000 167.33634 48 LEU D CA 1
ATOM 5856 C C . LEU D 1 62 ? -26.51666 6.64458 -19.78962 1.000 164.09737 48 LEU D C 1
ATOM 5857 O O . LEU D 1 62 ? -27.62938 6.48651 -20.30510 1.000 166.83937 48 LEU D O 1
ATOM 5862 N N . ILE D 1 63 ? -25.50138 7.19834 -20.44606 1.000 154.89040 49 ILE D N 1
ATOM 5863 C CA . ILE D 1 63 ? -25.65163 7.68679 -21.81299 1.000 164.11058 49 ILE D CA 1
ATOM 5864 C C . ILE D 1 63 ? -25.41798 6.57822 -22.83155 1.000 160.10368 49 ILE D C 1
ATOM 5865 O O . ILE D 1 63 ? -26.15746 6.46383 -23.81223 1.000 160.79115 49 ILE D O 1
ATOM 5870 N N . LYS D 1 64 ? -24.39933 5.74343 -22.61399 1.000 157.94927 50 LYS D N 1
ATOM 5871 C CA . LYS D 1 64 ? -24.04435 4.73912 -23.61164 1.000 152.09883 50 LYS D CA 1
ATOM 5872 C C . LYS D 1 64 ? -25.07342 3.61694 -23.67203 1.000 159.21547 50 LYS D C 1
ATOM 5873 O O . LYS D 1 64 ? -25.43545 3.16040 -24.76264 1.000 177.02989 50 LYS D O 1
ATOM 5879 N N . LEU D 1 65 ? -25.55477 3.15718 -22.52072 1.000 159.80590 51 LEU D N 1
ATOM 5880 C CA . LEU D 1 65 ? -26.52667 2.07322 -22.48250 1.000 164.90841 51 LEU D CA 1
ATOM 5881 C C . LEU D 1 65 ? -27.96871 2.56290 -22.48233 1.000 171.05627 51 LEU D C 1
ATOM 5882 O O . LEU D 1 65 ? -28.88386 1.73463 -22.42073 1.000 171.29598 51 LEU D O 1
ATOM 5887 N N . LYS D 1 66 ? -28.18917 3.87515 -22.55479 1.000 174.31961 52 LYS D N 1
ATOM 5888 C CA . LYS D 1 66 ? -29.52682 4.46517 -22.59887 1.000 174.24613 52 LYS D CA 1
ATOM 5889 C C . LYS D 1 66 ? -30.36636 3.99117 -21.41117 1.000 173.05021 52 LYS D C 1
ATOM 5890 O O . LYS D 1 66 ? -31.39406 3.32651 -21.55564 1.000 175.22461 52 LYS D O 1
ATOM 5896 N N . GLN D 1 67 ? -29.89779 4.34438 -20.21772 1.000 170.47254 53 GLN D N 1
ATOM 5897 C CA . GLN D 1 67 ? -30.51872 3.89242 -18.98501 1.000 170.78909 53 GLN D CA 1
ATOM 5898 C C . GLN D 1 67 ? -31.59738 4.87431 -18.53282 1.000 174.95041 53 GLN D C 1
ATOM 5899 O O . GLN D 1 67 ? -31.82088 5.92443 -19.14003 1.000 175.63468 53 GLN D O 1
ATOM 5905 N N . LYS D 1 68 ? -32.27702 4.52223 -17.44075 1.000 178.42368 54 LYS D N 1
ATOM 5906 C CA . LYS D 1 68 ? -33.29827 5.39497 -16.87231 1.000 176.39446 54 LYS D CA 1
ATOM 5907 C C . LYS D 1 68 ? -32.66559 6.54719 -16.09992 1.000 176.09215 54 LYS D C 1
ATOM 5908 O O . LYS D 1 68 ? -32.81473 7.71627 -16.47132 1.000 184.87707 54 LYS D O 1
ATOM 5914 N N . ASN D 1 69 ? -31.95195 6.23195 -15.02150 1.000 172.55388 55 ASN D N 1
ATOM 5915 C CA . ASN D 1 69 ? -31.30733 7.24756 -14.20373 1.000 174.80242 55 ASN D CA 1
ATOM 5916 C C . ASN D 1 69 ? -30.09791 6.63656 -13.51061 1.000 168.45779 55 ASN D C 1
ATOM 5917 O O . ASN D 1 69 ? -29.85343 5.42967 -13.58518 1.000 165.13661 55 ASN D O 1
ATOM 5922 N N . TYR D 1 70 ? -29.33933 7.49318 -12.83054 1.000 168.77056 56 TYR D N 1
ATOM 5923 C CA . TYR D 1 70 ? -28.17411 7.05372 -12.06671 1.000 175.19451 56 TYR D CA 1
ATOM 5924 C C . TYR D 1 70 ? -27.87417 8.10056 -11.00821 1.000 182.35216 56 TYR D C 1
ATOM 5925 O O . TYR D 1 70 ? -27.66707 9.27223 -11.33998 1.000 182.76062 56 TYR D O 1
ATOM 5934 N N . GLU D 1 71 ? -27.84939 7.68451 -9.74541 1.000 176.16916 57 GLU D N 1
ATOM 5935 C CA . GLU D 1 71 ? -27.54398 8.56895 -8.63284 1.000 175.53999 57 GLU D CA 1
ATOM 5936 C C . GLU D 1 71 ? -26.29427 8.08022 -7.91413 1.000 172.58840 57 GLU D C 1
ATOM 5937 O O . GLU D 1 71 ? -26.02196 6.87731 -7.85198 1.000 172.87424 57 GLU D O 1
ATOM 5943 N N . TYR D 1 72 ? -25.53437 9.02772 -7.37552 1.000 169.08753 58 TYR D N 1
ATOM 5944 C CA . TYR D 1 72 ? -24.28969 8.74846 -6.66368 1.000 168.04479 58 TYR D CA 1
ATOM 5945 C C . TYR D 1 72 ? -24.54078 8.97623 -5.17459 1.000 182.80369 58 TYR D C 1
ATOM 5946 O O . TYR D 1 72 ? -24.32452 10.07098 -4.65270 1.000 189.91461 58 TYR D O 1
ATOM 5955 N N . GLN D 1 73 ? -25.00697 7.93167 -4.49364 1.000 181.94989 59 GLN D N 1
ATOM 5956 C CA . GLN D 1 73 ? -25.23292 8.02000 -3.05766 1.000 175.87237 59 GLN D CA 1
ATOM 5957 C C . GLN D 1 73 ? -23.90083 8.12727 -2.32716 1.000 173.98210 59 GLN D C 1
ATOM 5958 O O . GLN D 1 73 ? -23.00325 7.30244 -2.52391 1.000 172.45309 59 GLN D O 1
ATOM 5964 N N . SER D 1 74 ? -23.77261 9.14813 -1.48411 1.000 177.64647 60 SER D N 1
ATOM 5965 C CA . SER D 1 74 ? -22.55587 9.37342 -0.72074 1.000 190.02953 60 SER D CA 1
ATOM 5966 C C . SER D 1 74 ? -22.92282 9.76419 0.70208 1.000 201.01859 60 SER D C 1
ATOM 5967 O O . SER D 1 74 ? -23.94937 10.40611 0.94019 1.000 201.90851 60 SER D O 1
ATOM 5970 N N . PHE D 1 75 ? -22.07120 9.36625 1.65071 1.000 193.30166 61 PHE D N 1
ATOM 5971 C CA . PHE D 1 75 ? -22.30861 9.71511 3.04584 1.000 194.17193 61 PHE D CA 1
ATOM 5972 C C . PHE D 1 75 ? -22.18218 11.21259 3.28841 1.000 194.05144 61 PHE D C 1
ATOM 5973 O O . PHE D 1 75 ? -22.72186 11.71544 4.27963 1.000 197.95049 61 PHE D O 1
ATOM 5981 N N . LEU D 1 76 ? -21.48996 11.93404 2.40548 1.000 194.71296 62 LEU D N 1
ATOM 5982 C CA . LEU D 1 76 ? -21.39301 13.38422 2.51029 1.000 198.49824 62 LEU D CA 1
ATOM 5983 C C . LEU D 1 76 ? -22.67058 14.09163 2.08011 1.000 206.04201 62 LEU D C 1
ATOM 5984 O O . LEU D 1 76 ? -22.71620 15.32615 2.12249 1.000 210.66095 62 LEU D O 1
ATOM 5989 N N . GLY D 1 77 ? -23.69731 13.35127 1.66553 1.000 201.60524 63 GLY D N 1
ATOM 5990 C CA . GLY D 1 77 ? -24.96067 13.93576 1.27321 1.000 203.95052 63 GLY D CA 1
ATOM 5991 C C . GLY D 1 77 ? -25.01884 14.47101 -0.13969 1.000 204.99250 63 GLY D C 1
ATOM 5992 O O . GLY D 1 77 ? -26.07486 14.96989 -0.54927 1.000 209.66869 63 GLY D O 1
ATOM 5993 N N . LEU D 1 78 ? -23.92833 14.38646 -0.89927 1.000 205.32314 64 LEU D N 1
ATOM 5994 C CA . LEU D 1 78 ? -23.89911 14.88492 -2.27472 1.000 188.94954 64 LEU D CA 1
ATOM 5995 C C . LEU D 1 78 ? -24.43575 13.82535 -3.23961 1.000 187.87566 64 LEU D C 1
ATOM 5996 O O . LEU D 1 78 ? -23.75248 13.35558 -4.14907 1.000 193.38290 64 LEU D O 1
ATOM 6001 N N . SER D 1 79 ? -25.69786 13.45561 -3.02255 1.000 189.27539 65 SER D N 1
ATOM 6002 C CA . SER D 1 79 ? -26.35529 12.42637 -3.82892 1.000 185.95447 65 SER D CA 1
ATOM 6003 C C . SER D 1 79 ? -27.00029 13.07113 -5.05686 1.000 190.11260 65 SER D C 1
ATOM 6004 O O . SER D 1 79 ? -28.21787 13.23112 -5.16146 1.000 194.09065 65 SER D O 1
ATOM 6007 N N . ILE D 1 80 ? -26.14106 13.44316 -6.00374 1.000 184.52369 66 ILE D N 1
ATOM 6008 C CA . ILE D 1 80 ? -26.60333 14.04787 -7.24774 1.000 177.78207 66 ILE D CA 1
ATOM 6009 C C . ILE D 1 80 ? -27.19876 12.95938 -8.13117 1.000 175.23488 66 ILE D C 1
ATOM 6010 O O . ILE D 1 80 ? -26.49710 12.03757 -8.56368 1.000 172.05050 66 ILE D O 1
ATOM 6015 N N . LEU D 1 81 ? -28.49790 13.05900 -8.39928 1.000 172.98215 67 LEU D N 1
ATOM 6016 C CA . LEU D 1 81 ? -29.18299 12.11384 -9.27004 1.000 175.45558 67 LEU D CA 1
ATOM 6017 C C . LEU D 1 81 ? -29.11583 12.59922 -10.71209 1.000 185.32799 67 LEU D C 1
ATOM 6018 O O . LEU D 1 81 ? -29.47900 13.74233 -11.00756 1.000 190.17861 67 LEU D O 1
ATOM 6023 N N . PHE D 1 82 ? -28.64804 11.72931 -11.60257 1.000 187.14320 68 PHE D N 1
ATOM 6024 C CA . PHE D 1 82 ? -28.57288 12.01326 -13.02992 1.000 186.21499 68 PHE D CA 1
ATOM 6025 C C . PHE D 1 82 ? -29.59251 11.14582 -13.75458 1.000 193.23677 68 PHE D C 1
ATOM 6026 O O . PHE D 1 82 ? -29.48468 9.91490 -13.74195 1.000 183.63742 68 PHE D O 1
ATOM 6034 N N . GLU D 1 83 ? -30.57898 11.78597 -14.37808 1.000 195.00764 69 GLU D N 1
ATOM 6035 C CA . GLU D 1 83 ? -31.60329 11.09130 -15.14354 1.000 194.76858 69 GLU D CA 1
ATOM 6036 C C . GLU D 1 83 ? -31.65103 11.65674 -16.55482 1.000 197.36778 69 GLU D C 1
ATOM 6037 O O . GLU D 1 83 ? -31.53400 12.86987 -16.75243 1.000 199.27692 69 GLU D O 1
ATOM 6043 N N . ARG D 1 84 ? -31.81627 10.77067 -17.53322 1.000 202.57963 70 ARG D N 1
ATOM 6044 C CA . ARG D 1 84 ? -31.86077 11.14419 -18.93897 1.000 202.02609 70 ARG D CA 1
ATOM 6045 C C . ARG D 1 84 ? -33.17227 10.67400 -19.55114 1.000 202.88498 70 ARG D C 1
ATOM 6046 O O . ARG D 1 84 ? -33.62170 9.55241 -19.29492 1.000 193.64731 70 ARG D O 1
ATOM 6054 N N . SER D 1 85 ? -33.78243 11.53742 -20.35903 1.000 211.84256 71 SER D N 1
ATOM 6055 C CA . SER D 1 85 ? -35.06521 11.23573 -20.97265 1.000 209.07354 71 SER D CA 1
ATOM 6056 C C . SER D 1 85 ? -34.87091 10.37380 -22.21872 1.000 210.03884 71 SER D C 1
ATOM 6057 O O . SER D 1 85 ? -33.75526 9.98528 -22.57673 1.000 208.32983 71 SER D O 1
ATOM 6060 N N . ASP D 1 86 ? -35.98367 10.06836 -22.89103 1.000 211.69717 72 ASP D N 1
ATOM 6061 C CA . ASP D 1 86 ? -35.91180 9.30553 -24.13220 1.000 218.19234 72 ASP D CA 1
ATOM 6062 C C . ASP D 1 86 ? -35.28147 10.12007 -25.25357 1.000 224.66919 72 ASP D C 1
ATOM 6063 O O . ASP D 1 86 ? -34.70731 9.54794 -26.18715 1.000 220.81455 72 ASP D O 1
ATOM 6068 N N . ASP D 1 87 ? -35.37674 11.44651 -25.18072 1.000 220.99660 73 ASP D N 1
ATOM 6069 C CA . ASP D 1 87 ? -34.77473 12.32604 -26.17343 1.000 223.47358 73 ASP D CA 1
ATOM 6070 C C . ASP D 1 87 ? -33.27243 12.48603 -25.98732 1.000 225.65331 73 ASP D C 1
ATOM 6071 O O . ASP D 1 87 ? -32.63803 13.18853 -26.78182 1.000 221.23047 73 ASP D O 1
ATOM 6076 N N . GLY D 1 88 ? -32.69213 11.85924 -24.96742 1.000 222.48589 74 GLY D N 1
ATOM 6077 C CA . GLY D 1 88 ? -31.28498 12.03689 -24.67545 1.000 218.62062 74 GLY D CA 1
ATOM 6078 C C . GLY D 1 88 ? -31.00894 13.36873 -24.01143 1.000 217.93277 74 GLY D C 1
ATOM 6079 O O . GLY D 1 88 ? -30.12359 14.11490 -24.43911 1.000 216.62144 74 GLY D O 1
ATOM 6080 N N . GLN D 1 89 ? -31.76777 13.68181 -22.96522 1.000 213.01291 75 GLN D N 1
ATOM 6081 C CA . GLN D 1 89 ? -31.64472 14.94812 -22.24741 1.000 211.95381 75 GLN D CA 1
ATOM 6082 C C . GLN D 1 89 ? -31.20200 14.65096 -20.81835 1.000 207.37298 75 GLN D C 1
ATOM 6083 O O . GLN D 1 89 ? -32.01771 14.26474 -19.97514 1.000 207.19814 75 GLN D O 1
ATOM 6089 N N . ILE D 1 90 ? -29.90929 14.83057 -20.55198 1.000 201.97277 76 ILE D N 1
ATOM 6090 C CA . ILE D 1 90 ? -29.37514 14.63575 -19.20855 1.000 198.65422 76 ILE D CA 1
ATOM 6091 C C . ILE D 1 90 ? -29.96411 15.69464 -18.28584 1.000 201.64610 76 ILE D C 1
ATOM 6092 O O . ILE D 1 90 ? -29.80578 16.89921 -18.51657 1.000 203.05634 76 ILE D O 1
ATOM 6097 N N . LEU D 1 91 ? -30.65024 15.24829 -17.23733 1.000 200.97468 77 LEU D N 1
ATOM 6098 C CA . LEU D 1 91 ? -31.29467 16.13221 -16.27651 1.000 199.16436 77 LEU D CA 1
ATOM 6099 C C . LEU D 1 91 ? -30.74067 15.85415 -14.88745 1.000 197.44332 77 LEU D C 1
ATOM 6100 O O . LEU D 1 91 ? -30.61220 14.69227 -14.48736 1.000 194.97106 77 LEU D O 1
ATOM 6105 N N . TYR D 1 92 ? -30.41404 16.91798 -14.15985 1.000 204.58846 78 TYR D N 1
ATOM 6106 C CA . TYR D 1 92 ? -29.89255 16.80094 -12.80445 1.000 198.61821 78 TYR D CA 1
ATOM 6107 C C . TYR D 1 92 ? -30.13631 18.12078 -12.08335 1.000 197.54856 78 TYR D C 1
ATOM 6108 O O . TYR D 1 92 ? -30.70751 19.06126 -12.64212 1.000 202.98823 78 TYR D O 1
ATOM 6117 N N . THR D 1 93 ? -29.69461 18.18258 -10.82880 1.000 195.93379 79 THR D N 1
ATOM 6118 C CA . THR D 1 93 ? -29.84129 19.37819 -10.00632 1.000 194.44924 79 THR D CA 1
ATOM 6119 C C . THR D 1 93 ? -28.56578 19.57234 -9.20303 1.000 195.07013 79 THR D C 1
ATOM 6120 O O . THR D 1 93 ? -28.23783 18.74353 -8.34864 1.000 192.90661 79 THR D O 1
ATOM 6124 N N . PHE D 1 94 ? -27.85067 20.66152 -9.47660 1.000 199.65567 80 PHE D N 1
ATOM 6125 C CA . PHE D 1 94 ? -26.59910 20.96936 -8.80071 1.000 198.49777 80 PHE D CA 1
ATOM 6126 C C . PHE D 1 94 ? -26.67798 22.36350 -8.19719 1.000 199.70609 80 PHE D C 1
ATOM 6127 O O . PHE D 1 94 ? -27.24603 23.27863 -8.80156 1.000 200.61366 80 PHE D O 1
ATOM 6135 N N . LYS D 1 95 ? -26.09842 22.51506 -7.00413 1.000 206.03242 81 LYS D N 1
ATOM 6136 C CA . LYS D 1 95 ? -26.16528 23.76251 -6.23930 1.000 202.66843 81 LYS D CA 1
ATOM 6137 C C . LYS D 1 95 ? -27.60969 24.21762 -6.05111 1.000 201.34558 81 LYS D C 1
ATOM 6138 O O . LYS D 1 95 ? -27.92893 25.40421 -6.15739 1.000 194.82706 81 LYS D O 1
ATOM 6144 N N . GLU D 1 96 ? -28.49165 23.25432 -5.77391 1.000 200.31089 82 GLU D N 1
ATOM 6145 C CA . GLU D 1 96 ? -29.91008 23.51558 -5.52607 1.000 208.60741 82 GLU D CA 1
ATOM 6146 C C . GLU D 1 96 ? -30.57999 24.19568 -6.71791 1.000 203.53626 82 GLU D C 1
ATOM 6147 O O . GLU D 1 96 ? -31.53331 24.96124 -6.55456 1.000 202.48994 82 GLU D O 1
ATOM 6153 N N . LYS D 1 97 ? -30.08610 23.92332 -7.92552 1.000 204.93396 83 LYS D N 1
ATOM 6154 C CA . LYS D 1 97 ? -30.62622 24.50928 -9.14402 1.000 207.23977 83 LYS D CA 1
ATOM 6155 C C . LYS D 1 97 ? -30.71120 23.44088 -10.22351 1.000 202.81851 83 LYS D C 1
ATOM 6156 O O . LYS D 1 97 ? -29.80379 22.61654 -10.36457 1.000 194.16731 83 LYS D O 1
ATOM 6162 N N . GLU D 1 98 ? -31.80225 23.46668 -10.98568 1.000 205.17747 84 GLU D N 1
ATOM 6163 C CA . GLU D 1 98 ? -32.04005 22.47140 -12.02297 1.000 207.94719 84 GLU D CA 1
ATOM 6164 C C . GLU D 1 98 ? -31.25209 22.81735 -13.28135 1.000 208.04098 84 GLU D C 1
ATOM 6165 O O . GLU D 1 98 ? -31.30748 23.95154 -13.76699 1.000 207.29427 84 GLU D O 1
ATOM 6171 N N . VAL D 1 99 ? -30.51815 21.83757 -13.80786 1.000 210.66481 85 VAL D N 1
ATOM 6172 C CA . VAL D 1 99 ? -29.71905 22.00447 -15.01635 1.000 193.35047 85 VAL D CA 1
ATOM 6173 C C . VAL D 1 99 ? -30.08916 20.90215 -15.99937 1.000 193.17888 85 VAL D C 1
ATOM 6174 O O . VAL D 1 99 ? -30.30212 19.75074 -15.60336 1.000 191.98402 85 VAL D O 1
ATOM 6178 N N . ILE D 1 100 ? -30.16405 21.25509 -17.28178 1.000 201.00916 86 ILE D N 1
ATOM 6179 C CA . ILE D 1 100 ? -30.52469 20.32464 -18.34458 1.000 204.64387 86 ILE D CA 1
ATOM 6180 C C . ILE D 1 100 ? -29.39982 20.28951 -19.37015 1.000 202.18230 86 ILE D C 1
ATOM 6181 O O . ILE D 1 100 ? -28.85850 21.33418 -19.74874 1.000 194.76248 86 ILE D O 1
ATOM 6186 N N . TRP D 1 101 ? -29.05181 19.08444 -19.81788 1.000 200.50997 87 TRP D N 1
ATOM 6187 C CA . TRP D 1 101 ? -28.01689 18.87975 -20.81991 1.000 195.07037 87 TRP D CA 1
ATOM 6188 C C . TRP D 1 101 ? -28.52598 17.92994 -21.89494 1.000 201.66735 87 TRP D C 1
ATOM 6189 O O . TRP D 1 101 ? -29.48634 17.18462 -21.69006 1.000 202.48420 87 TRP D O 1
ATOM 6200 N N . GLU D 1 102 ? -27.86583 17.96356 -23.04765 1.000 204.73791 88 GLU D N 1
ATOM 6201 C CA . GLU D 1 102 ? -28.17913 17.08049 -24.16071 1.000 199.11153 88 GLU D CA 1
ATOM 6202 C C . GLU D 1 102 ? -27.23030 15.88668 -24.17096 1.000 198.27398 88 GLU D C 1
ATOM 6203 O O . GLU D 1 102 ? -26.16142 15.90832 -23.55711 1.000 197.52199 88 GLU D O 1
ATOM 6209 N N . GLU D 1 103 ? -27.63817 14.83594 -24.88652 1.000 195.68367 89 GLU D N 1
ATOM 6210 C CA . GLU D 1 103 ? -26.88521 13.58441 -24.87306 1.000 196.53333 89 GLU D CA 1
ATOM 6211 C C . GLU D 1 103 ? -25.50036 13.76238 -25.48523 1.000 197.27497 89 GLU D C 1
ATOM 6212 O O . GLU D 1 103 ? -24.48057 13.51732 -24.83059 1.000 197.75098 89 GLU D O 1
ATOM 6218 N N . GLU D 1 104 ? -25.44438 14.18670 -26.74994 1.000 196.13955 90 GLU D N 1
ATOM 6219 C CA . GLU D 1 104 ? -24.15908 14.33296 -27.42324 1.000 195.62299 90 GLU D CA 1
ATOM 6220 C C . GLU D 1 104 ? -23.31050 15.44786 -26.82559 1.000 191.46643 90 GLU D C 1
ATOM 6221 O O . GLU D 1 104 ? -22.08427 15.42077 -26.97424 1.000 187.29224 90 GLU D O 1
ATOM 6227 N N . GLU D 1 105 ? -23.92726 16.42303 -26.15501 1.000 192.02790 91 GLU D N 1
ATOM 6228 C CA . GLU D 1 105 ? -23.14748 17.45173 -25.47567 1.000 189.29415 91 GLU D CA 1
ATOM 6229 C C . GLU D 1 105 ? -22.61044 16.95205 -24.14036 1.000 191.53055 91 GLU D C 1
ATOM 6230 O O . GLU D 1 105 ? -21.48217 17.28364 -23.75964 1.000 189.13806 91 GLU D O 1
ATOM 6236 N N . PHE D 1 106 ? -23.40122 16.15609 -23.41673 1.000 195.22234 92 PHE D N 1
ATOM 6237 C CA . PHE D 1 106 ? -22.92900 15.58614 -22.16118 1.000 191.17656 92 PHE D CA 1
ATOM 6238 C C . PHE D 1 106 ? -21.89938 14.48766 -22.38571 1.000 191.43358 92 PHE D C 1
ATOM 6239 O O . PHE D 1 106 ? -21.11657 14.19307 -21.47618 1.000 185.33768 92 PHE D O 1
ATOM 6247 N N . LEU D 1 107 ? -21.88547 13.87634 -23.57246 1.000 187.76156 93 LEU D N 1
ATOM 6248 C CA . LEU D 1 107 ? -20.85007 12.89983 -23.89374 1.000 185.98353 93 LEU D CA 1
ATOM 6249 C C . LEU D 1 107 ? -19.49061 13.57449 -24.02608 1.000 183.05919 93 LEU D C 1
ATOM 6250 O O . LEU D 1 107 ? -18.48632 13.08268 -23.49814 1.000 175.62177 93 LEU D O 1
ATOM 6255 N N . LEU D 1 108 ? -19.44026 14.70703 -24.73136 1.000 187.06115 94 LEU D N 1
ATOM 6256 C CA . LEU D 1 108 ? -18.20206 15.46941 -24.83232 1.000 178.65488 94 LEU D CA 1
ATOM 6257 C C . LEU D 1 108 ? -17.87506 16.20498 -23.54029 1.000 174.55854 94 LEU D C 1
ATOM 6258 O O . LEU D 1 108 ? -16.73127 16.63597 -23.35933 1.000 166.10808 94 LEU D O 1
ATOM 6263 N N . PHE D 1 109 ? -18.85081 16.35923 -22.64284 1.000 179.57764 95 PHE D N 1
ATOM 6264 C CA . PHE D 1 109 ? -18.58863 17.01501 -21.36624 1.000 166.50203 95 PHE D CA 1
ATOM 6265 C C . PHE D 1 109 ? -17.73870 16.13185 -20.46152 1.000 159.92453 95 PHE D C 1
ATOM 6266 O O . PHE D 1 109 ? -16.72573 16.58056 -19.91254 1.000 154.44567 95 PHE D O 1
ATOM 6274 N N . ILE D 1 110 ? -18.13493 14.86710 -20.29590 1.000 162.38269 96 ILE D N 1
ATOM 6275 C CA . ILE D 1 110 ? -17.35685 13.94804 -19.47540 1.000 156.97391 96 ILE D CA 1
ATOM 6276 C C . ILE D 1 110 ? -16.06697 13.53229 -20.16780 1.000 153.91074 96 ILE D C 1
ATOM 6277 O O . ILE D 1 110 ? -15.16243 12.99818 -19.51527 1.000 143.59355 96 ILE D O 1
ATOM 6282 N N . GLY D 1 111 ? -15.95779 13.76064 -21.47808 1.000 163.86021 97 GLY D N 1
ATOM 6283 C CA . GLY D 1 111 ? -14.72983 13.42071 -22.17721 1.000 149.38345 97 GLY D CA 1
ATOM 6284 C C . GLY D 1 111 ? -13.55872 14.28465 -21.75197 1.000 143.61355 97 GLY D C 1
ATOM 6285 O O . GLY D 1 111 ? -12.43747 13.79296 -21.59564 1.000 142.71976 97 GLY D O 1
ATOM 6286 N N . VAL D 1 112 ? -13.79962 15.58338 -21.55918 1.000 152.34827 98 VAL D N 1
ATOM 6287 C CA . VAL D 1 112 ? -12.73843 16.46292 -21.08305 1.000 152.26861 98 VAL D CA 1
ATOM 6288 C C . VAL D 1 112 ? -12.41736 16.16984 -19.62394 1.000 154.62634 98 VAL D C 1
ATOM 6289 O O . VAL D 1 112 ? -11.26700 16.31432 -19.19301 1.000 159.32475 98 VAL D O 1
ATOM 6293 N N . ILE D 1 113 ? -13.41580 15.75097 -18.84249 1.000 148.94176 99 ILE D N 1
ATOM 6294 C CA . ILE D 1 113 ? -13.17072 15.39873 -17.44663 1.000 147.23835 99 ILE D CA 1
ATOM 6295 C C . ILE D 1 113 ? -12.24504 14.19301 -17.35883 1.000 147.78619 99 ILE D C 1
ATOM 6296 O O . ILE D 1 113 ? -11.32262 14.15642 -16.53513 1.000 158.63850 99 ILE D O 1
ATOM 6301 N N . ASP D 1 114 ? -12.47386 13.18852 -18.20812 1.000 140.72781 100 ASP D N 1
ATOM 6302 C CA . ASP D 1 114 ? -11.62092 12.00555 -18.20236 1.000 140.11091 100 ASP D CA 1
ATOM 6303 C C . ASP D 1 114 ? -10.22474 12.31493 -18.72612 1.000 149.60872 100 ASP D C 1
ATOM 6304 O O . ASP D 1 114 ? -9.25348 11.67242 -18.31303 1.000 144.52177 100 ASP D O 1
ATOM 6309 N N . ALA D 1 115 ? -10.10101 13.28740 -19.63114 1.000 155.37571 101 ALA D N 1
ATOM 6310 C CA . ALA D 1 115 ? -8.78750 13.65878 -20.14133 1.000 155.55586 101 ALA D CA 1
ATOM 6311 C C . ALA D 1 115 ? -7.97389 14.44547 -19.12304 1.000 159.04956 101 ALA D C 1
ATOM 6312 O O . ALA D 1 115 ? -6.74214 14.46883 -19.21707 1.000 164.26854 101 ALA D O 1
ATOM 6314 N N . VAL D 1 116 ? -8.62881 15.08112 -18.15661 1.000 159.04410 102 VAL D N 1
ATOM 6315 C CA . VAL D 1 116 ? -7.94938 15.87587 -17.14331 1.000 161.01384 102 VAL D CA 1
ATOM 6316 C C . VAL D 1 116 ? -7.79486 15.10832 -15.83591 1.000 163.88690 102 VAL D C 1
ATOM 6317 O O . VAL D 1 116 ? -6.73328 15.14799 -15.21316 1.000 170.81496 102 VAL D O 1
ATOM 6321 N N . PHE D 1 117 ? -8.84050 14.39840 -15.41077 1.000 164.41111 103 PHE D N 1
ATOM 6322 C CA . PHE D 1 117 ? -8.82557 13.63524 -14.17007 1.000 157.24954 103 PHE D CA 1
ATOM 6323 C C . PHE D 1 117 ? -8.53445 12.15517 -14.39612 1.000 158.17065 103 PHE D C 1
ATOM 6324 O O . PHE D 1 117 ? -8.79054 11.33692 -13.50628 1.000 154.94355 103 PHE D O 1
ATOM 6332 N N . GLY D 1 118 ? -8.00446 11.79526 -15.56309 1.000 169.09544 104 GLY D N 1
ATOM 6333 C CA . GLY D 1 118 ? -7.76618 10.39787 -15.86468 1.000 158.52615 104 GLY D CA 1
ATOM 6334 C C . GLY D 1 118 ? -6.53980 9.84754 -15.16084 1.000 151.17585 104 GLY D C 1
ATOM 6335 O O . GLY D 1 118 ? -5.54249 10.53748 -14.95279 1.000 152.08030 104 GLY D O 1
ATOM 6336 N N . GLU D 1 119 ? -6.62631 8.57374 -14.79207 1.000 150.66384 105 GLU D N 1
ATOM 6337 C CA . GLU D 1 119 ? -5.52828 7.88085 -14.13803 1.000 147.39343 105 GLU D CA 1
ATOM 6338 C C . GLU D 1 119 ? -4.63430 7.21298 -15.17466 1.000 146.09675 105 GLU D C 1
ATOM 6339 O O . GLU D 1 119 ? -5.09883 6.74715 -16.21867 1.000 148.96535 105 GLU D O 1
ATOM 6345 N N . LEU D 1 120 ? -3.33855 7.17171 -14.87492 1.000 141.00137 106 LEU D N 1
ATOM 6346 C CA . LEU D 1 120 ? -2.34179 6.55877 -15.74735 1.000 142.80254 106 LEU D CA 1
ATOM 6347 C C . LEU D 1 120 ? -1.72982 5.37417 -15.01191 1.000 141.14903 106 LEU D C 1
ATOM 6348 O O . LEU D 1 120 ? -1.03493 5.55312 -14.00574 1.000 139.42162 106 LEU D O 1
ATOM 6353 N N . TYR D 1 121 ? -1.99050 4.16879 -15.51186 1.000 140.90608 107 TYR D N 1
ATOM 6354 C CA . TYR D 1 121 ? -1.48451 2.95004 -14.89834 1.000 135.98440 107 TYR D CA 1
ATOM 6355 C C . TYR D 1 121 ? -0.30346 2.40272 -15.68874 1.000 135.72745 107 TYR D C 1
ATOM 6356 O O . TYR D 1 121 ? -0.33075 2.40117 -16.92488 1.000 138.38311 107 TYR D O 1
ATOM 6365 N N . PRO D 1 122 ? 0.74216 1.94237 -15.00717 1.000 133.59528 108 PRO D N 1
ATOM 6366 C CA . PRO D 1 122 ? 1.92127 1.42773 -15.71304 1.000 129.45555 108 PRO D CA 1
ATOM 6367 C C . PRO D 1 122 ? 1.60681 0.13728 -16.45522 1.000 123.94682 108 PRO D C 1
ATOM 6368 O O . PRO D 1 122 ? 0.53432 -0.45554 -16.32243 1.000 124.28771 108 PRO D O 1
ATOM 6372 N N . ILE D 1 123 ? 2.58021 -0.29681 -17.25719 1.000 118.88070 109 ILE D N 1
ATOM 6373 C CA . ILE D 1 123 ? 2.44298 -1.54837 -17.98937 1.000 120.74715 109 ILE D CA 1
ATOM 6374 C C . ILE D 1 123 ? 2.42672 -2.70901 -17.00463 1.000 115.17295 109 ILE D C 1
ATOM 6375 O O . ILE D 1 123 ? 3.17887 -2.72604 -16.02036 1.000 109.85650 109 ILE D O 1
ATOM 6380 N N . GLY D 1 124 ? 1.56052 -3.68441 -17.26092 1.000 115.86185 110 GLY D N 1
ATOM 6381 C CA . GLY D 1 124 ? 1.39400 -4.80720 -16.36411 1.000 116.60918 110 GLY D CA 1
ATOM 6382 C C . GLY D 1 124 ? 0.38451 -4.59904 -15.25943 1.000 109.17674 110 GLY D C 1
ATOM 6383 O O . GLY D 1 124 ? 0.31446 -5.42713 -14.34333 1.000 104.68104 110 GLY D O 1
ATOM 6384 N N . THR D 1 125 ? -0.39797 -3.52388 -15.31404 1.000 107.68969 111 THR D N 1
ATOM 6385 C CA . THR D 1 125 ? -1.39455 -3.23095 -14.28940 1.000 100.29205 111 THR D CA 1
ATOM 6386 C C . THR D 1 125 ? -2.62826 -4.09159 -14.53453 1.000 104.72963 111 THR D C 1
ATOM 6387 O O . THR D 1 125 ? -3.34491 -3.89701 -15.52176 1.000 115.05241 111 THR D O 1
ATOM 6391 N N . VAL D 1 126 ? -2.87669 -5.04365 -13.64060 1.000 104.55508 112 VAL D N 1
ATOM 6392 C CA . VAL D 1 126 ? -4.03796 -5.91994 -13.75411 1.000 106.96747 112 VAL D CA 1
ATOM 6393 C C . VAL D 1 126 ? -5.25193 -5.19248 -13.19041 1.000 107.69901 112 VAL D C 1
ATOM 6394 O O . VAL D 1 126 ? -5.26568 -4.80201 -12.01839 1.000 109.74804 112 VAL D O 1
ATOM 6398 N N . VAL D 1 127 ? -6.27438 -5.00752 -14.02548 1.000 110.24956 113 VAL D N 1
ATOM 6399 C CA . VAL D 1 127 ? -7.48187 -4.28889 -13.64610 1.000 111.49038 113 VAL D CA 1
ATOM 6400 C C . VAL D 1 127 ? -8.69410 -5.15982 -13.95107 1.000 115.71523 113 VAL D C 1
ATOM 6401 O O . VAL D 1 127 ? -8.59743 -6.19988 -14.60322 1.000 111.95544 113 VAL D O 1
ATOM 6405 N N . GLU D 1 128 ? -9.84697 -4.71411 -13.46185 1.000 122.75883 114 GLU D N 1
ATOM 6406 C CA . GLU D 1 128 ? -11.12609 -5.34803 -13.73567 1.000 125.31800 114 GLU D CA 1
ATOM 6407 C C . GLU D 1 128 ? -11.91967 -4.48279 -14.70637 1.000 126.12022 114 GLU D C 1
ATOM 6408 O O . GLU D 1 128 ? -11.79249 -3.25553 -14.71315 1.000 125.69736 114 GLU D O 1
ATOM 6414 N N . LEU D 1 129 ? -12.73090 -5.13145 -15.53777 1.000 134.59055 115 LEU D N 1
ATOM 6415 C CA . LEU D 1 129 ? -13.51289 -4.44792 -16.55640 1.000 135.47654 115 LEU D CA 1
ATOM 6416 C C . LEU D 1 129 ? -15.00106 -4.66151 -16.31720 1.000 132.42465 115 LEU D C 1
ATOM 6417 O O . LEU D 1 129 ? -15.41715 -5.66053 -15.72278 1.000 145.05249 115 LEU D O 1
ATOM 6422 N N . ASP D 1 130 ? -15.79899 -3.70752 -16.79122 1.000 124.64067 116 ASP D N 1
ATOM 6423 C CA . ASP D 1 130 ? -17.25137 -3.77839 -16.67394 1.000 137.47485 116 ASP D CA 1
ATOM 6424 C C . ASP D 1 130 ? -17.80066 -4.59693 -17.83629 1.000 155.73146 116 ASP D C 1
ATOM 6425 O O . ASP D 1 130 ? -17.73496 -4.16879 -18.99324 1.000 154.16655 116 ASP D O 1
ATOM 6430 N N . LEU D 1 131 ? -18.34357 -5.77735 -17.53180 1.000 163.24855 117 LEU D N 1
ATOM 6431 C CA . LEU D 1 131 ? -18.89760 -6.64528 -18.56410 1.000 163.55166 117 LEU D CA 1
ATOM 6432 C C . LEU D 1 131 ? -20.23644 -6.15538 -19.10014 1.000 164.80983 117 LEU D C 1
ATOM 6433 O O . LEU D 1 131 ? -20.71648 -6.69861 -20.10063 1.000 165.25460 117 LEU D O 1
ATOM 6438 N N . GLU D 1 132 ? -20.84615 -5.14961 -18.47010 1.000 165.88722 118 GLU D N 1
ATOM 6439 C CA . GLU D 1 132 ? -22.15830 -4.68318 -18.90620 1.000 162.05700 118 GLU D CA 1
ATOM 6440 C C . GLU D 1 132 ? -22.06832 -3.81557 -20.15714 1.000 158.50902 118 GLU D C 1
ATOM 6441 O O . GLU D 1 132 ? -22.89067 -3.95508 -21.06922 1.000 156.61212 118 GLU D O 1
ATOM 6447 N N . LEU D 1 133 ? -21.07828 -2.92188 -20.22172 1.000 152.21463 119 LEU D N 1
ATOM 6448 C CA . LEU D 1 133 ? -20.96981 -2.01616 -21.36235 1.000 149.77093 119 LEU D CA 1
ATOM 6449 C C . LEU D 1 133 ? -20.66568 -2.77030 -22.65067 1.000 159.18053 119 LEU D C 1
ATOM 6450 O O . LEU D 1 133 ? -21.12151 -2.37640 -23.73102 1.000 156.99612 119 LEU D O 1
ATOM 6455 N N . LEU D 1 134 ? -19.89855 -3.85790 -22.55533 1.000 156.30348 120 LEU D N 1
ATOM 6456 C CA . LEU D 1 134 ? -19.41863 -4.54901 -23.74834 1.000 149.63214 120 LEU D CA 1
ATOM 6457 C C . LEU D 1 134 ? -20.56982 -5.17213 -24.52878 1.000 157.55438 120 LEU D C 1
ATOM 6458 O O . LEU D 1 134 ? -20.85462 -4.77967 -25.66597 1.000 163.27846 120 LEU D O 1
ATOM 6463 N N . ASP D 1 135 ? -21.24319 -6.14993 -23.93304 1.000 160.26401 121 ASP D N 1
ATOM 6464 C CA . ASP D 1 135 ? -22.30313 -6.87173 -24.61964 1.000 159.02387 121 ASP D CA 1
ATOM 6465 C C . ASP D 1 135 ? -23.30365 -7.36264 -23.58332 1.000 161.20955 121 ASP D C 1
ATOM 6466 O O . ASP D 1 135 ? -23.22507 -7.01398 -22.40132 1.000 165.00309 121 ASP D O 1
ATOM 6471 N N . ALA D 1 136 ? -24.24495 -8.18689 -24.03346 1.000 154.74784 122 ALA D N 1
ATOM 6472 C CA . ALA D 1 136 ? -25.22709 -8.80705 -23.14921 1.000 152.04748 122 ALA D CA 1
ATOM 6473 C C . ALA D 1 136 ? -24.59183 -10.05480 -22.55205 1.000 163.91061 122 ALA D C 1
ATOM 6474 O O . ALA D 1 136 ? -24.69548 -11.15700 -23.09292 1.000 156.49807 122 ALA D O 1
ATOM 6476 N N . SER D 1 137 ? -23.90941 -9.87169 -21.42430 1.000 169.23837 123 SER D N 1
ATOM 6477 C CA . SER D 1 137 ? -23.25347 -10.96485 -20.70949 1.000 170.89845 123 SER D CA 1
ATOM 6478 C C . SER D 1 137 ? -24.16776 -11.59623 -19.67207 1.000 182.93618 123 SER D C 1
ATOM 6479 O O . SER D 1 137 ? -23.72825 -11.94163 -18.57126 1.000 187.94671 123 SER D O 1
ATOM 6482 N N . LEU D 1 138 ? -25.45192 -11.75607 -20.00116 1.000 183.16356 124 LEU D N 1
ATOM 6483 C CA . LEU D 1 138 ? -26.40018 -12.34955 -19.06652 1.000 187.60128 124 LEU D CA 1
ATOM 6484 C C . LEU D 1 138 ? -26.06470 -13.79920 -18.74156 1.000 191.19621 124 LEU D C 1
ATOM 6485 O O . LEU D 1 138 ? -26.57110 -14.33082 -17.74706 1.000 194.54447 124 LEU D O 1
ATOM 6490 N N . GLN D 1 139 ? -25.22641 -14.44908 -19.55327 1.000 185.36660 125 GLN D N 1
ATOM 6491 C CA . GLN D 1 139 ? -24.74299 -15.78069 -19.20404 1.000 182.88352 125 GLN D CA 1
ATOM 6492 C C . GLN D 1 139 ? -23.99787 -15.75107 -17.87584 1.000 190.86493 125 GLN D C 1
ATOM 6493 O O . GLN D 1 139 ? -24.20725 -16.60990 -17.01126 1.000 196.26743 125 GLN D O 1
ATOM 6499 N N . THR D 1 140 ? -23.12615 -14.75670 -17.69306 1.000 191.17471 126 THR D N 1
ATOM 6500 C CA . THR D 1 140 ? -22.47500 -14.57755 -16.40041 1.000 198.85297 126 THR D CA 1
ATOM 6501 C C . THR D 1 140 ? -23.46335 -14.06017 -15.36524 1.000 201.92522 126 THR D C 1
ATOM 6502 O O . THR D 1 140 ? -23.43722 -14.48586 -14.20412 1.000 205.24725 126 THR D O 1
ATOM 6506 N N . MET D 1 141 ? -24.34305 -13.14446 -15.77465 1.000 205.24617 127 MET D N 1
ATOM 6507 C CA . MET D 1 141 ? -25.37832 -12.55778 -14.92723 1.000 206.75559 127 MET D CA 1
ATOM 6508 C C . MET D 1 141 ? -24.79508 -11.84077 -13.71291 1.000 202.05896 127 MET D C 1
ATOM 6509 O O . MET D 1 141 ? -25.49981 -11.60535 -12.72561 1.000 202.18923 127 MET D O 1
ATOM 6514 N N . LEU D 1 142 ? -23.51322 -11.48272 -13.77734 1.000 205.49215 128 LEU D N 1
ATOM 6515 C CA . LEU D 1 142 ? -22.86777 -10.68477 -12.74463 1.000 189.13761 128 LEU D CA 1
ATOM 6516 C C . LEU D 1 142 ? -22.19873 -9.42115 -13.26622 1.000 178.01729 128 LEU D C 1
ATOM 6517 O O . LEU D 1 142 ? -21.99808 -8.48919 -12.47777 1.000 154.04192 128 LEU D O 1
ATOM 6522 N N . GLY D 1 143 ? -21.85834 -9.34538 -14.54900 1.000 181.17998 129 GLY D N 1
ATOM 6523 C CA . GLY D 1 143 ? -21.27947 -8.13757 -15.11089 1.000 168.26404 129 GLY D CA 1
ATOM 6524 C C . GLY D 1 143 ? -19.89433 -7.80411 -14.59165 1.000 161.87169 129 GLY D C 1
ATOM 6525 O O . GLY D 1 143 ? -19.11273 -8.69641 -14.26740 1.000 162.67721 129 GLY D O 1
ATOM 6526 N N . PRO D 1 146 ? -15.77935 -11.99704 -10.01734 1.000 170.10651 132 PRO D N 1
ATOM 6527 C CA . PRO D 1 146 ? -14.78548 -12.86770 -10.64945 1.000 168.72346 132 PRO D CA 1
ATOM 6528 C C . PRO D 1 146 ? -14.87083 -12.82529 -12.16832 1.000 165.87338 132 PRO D C 1
ATOM 6529 O O . PRO D 1 146 ? -14.97089 -13.87437 -12.80125 1.000 163.70430 132 PRO D O 1
ATOM 6533 N N . GLY D 1 147 ? -14.83742 -11.63275 -12.74337 1.000 165.02568 133 GLY D N 1
ATOM 6534 C CA . GLY D 1 147 ? -14.98902 -11.48726 -14.17787 1.000 165.11090 133 GLY D CA 1
ATOM 6535 C C . GLY D 1 147 ? -14.15814 -10.34398 -14.71631 1.000 164.73169 133 GLY D C 1
ATOM 6536 O O . GLY D 1 147 ? -13.91368 -9.34521 -14.03456 1.000 162.33760 133 GLY D O 1
ATOM 6537 N N . ALA D 1 148 ? -13.71284 -10.51700 -15.96216 1.000 165.05294 134 ALA D N 1
ATOM 6538 C CA . ALA D 1 148 ? -13.05144 -9.47441 -16.74524 1.000 142.10835 134 ALA D CA 1
ATOM 6539 C C . ALA D 1 148 ? -11.81065 -8.93090 -16.03378 1.000 135.55582 134 ALA D C 1
ATOM 6540 O O . ALA D 1 148 ? -11.68148 -7.73334 -15.77640 1.000 131.21077 134 ALA D O 1
ATOM 6542 N N . LEU D 1 149 ? -10.89029 -9.83944 -15.72121 1.000 138.14682 135 LEU D N 1
ATOM 6543 C CA . LEU D 1 149 ? -9.57492 -9.46374 -15.21373 1.000 127.71217 135 LEU D CA 1
ATOM 6544 C C . LEU D 1 149 ? -8.63073 -9.33460 -16.40244 1.000 125.89096 135 LEU D C 1
ATOM 6545 O O . LEU D 1 149 ? -8.30494 -10.32872 -17.05983 1.000 120.35697 135 LEU D O 1
ATOM 6550 N N . VAL D 1 150 ? -8.19589 -8.10858 -16.67789 1.000 130.31265 136 VAL D N 1
ATOM 6551 C CA . VAL D 1 150 ? -7.41580 -7.79005 -17.86558 1.000 117.82887 136 VAL D CA 1
ATOM 6552 C C . VAL D 1 150 ? -6.17359 -7.02214 -17.44147 1.000 120.86788 136 VAL D C 1
ATOM 6553 O O . VAL D 1 150 ? -6.26998 -6.03661 -16.70158 1.000 117.68311 136 VAL D O 1
ATOM 6557 N N . MET D 1 151 ? -5.01249 -7.47399 -17.90773 1.000 122.27576 137 MET D N 1
ATOM 6558 C CA . MET D 1 151 ? -3.75567 -6.78496 -17.65798 1.000 121.36245 137 MET D CA 1
ATOM 6559 C C . MET D 1 151 ? -3.44660 -5.83586 -18.80770 1.000 115.90901 137 MET D C 1
ATOM 6560 O O . MET D 1 151 ? -3.59434 -6.19226 -19.97968 1.000 115.19784 137 MET D O 1
ATOM 6565 N N . LEU D 1 152 ? -3.00708 -4.62793 -18.46411 1.000 104.33203 138 LEU D N 1
ATOM 6566 C CA . LEU D 1 152 ? -2.73948 -3.59110 -19.45555 1.000 103.46143 138 LEU D CA 1
ATOM 6567 C C . LEU D 1 152 ? -1.33643 -3.78054 -20.02082 1.000 108.19204 138 LEU D C 1
ATOM 6568 O O . LEU D 1 152 ? -0.34171 -3.52086 -19.33566 1.000 113.60556 138 LEU D O 1
ATOM 6573 N N . ALA D 1 153 ? -1.25406 -4.23001 -21.27365 1.000 110.16166 139 ALA D N 1
ATOM 6574 C CA . ALA D 1 153 ? 0.02757 -4.39672 -21.94534 1.000 103.07497 139 ALA D CA 1
ATOM 6575 C C . ALA D 1 153 ? 0.45913 -3.15762 -22.71476 1.000 102.60764 139 ALA D C 1
ATOM 6576 O O . ALA D 1 153 ? 1.64506 -3.02755 -23.03889 1.000 103.27372 139 ALA D O 1
ATOM 6578 N N . GLY D 1 154 ? -0.46765 -2.25330 -23.01541 1.000 102.50108 140 GLY D N 1
ATOM 6579 C CA . GLY D 1 154 ? -0.12733 -1.02454 -23.70587 1.000 103.13075 140 GLY D CA 1
ATOM 6580 C C . GLY D 1 154 ? -1.02387 0.10372 -23.24760 1.000 110.67338 140 GLY D C 1
ATOM 6581 O O . GLY D 1 154 ? -2.10698 -0.11736 -22.69677 1.000 112.43841 140 GLY D O 1
ATOM 6582 N N . ARG D 1 155 ? -0.55750 1.32665 -23.48797 1.000 114.05901 141 ARG D N 1
ATOM 6583 C CA . ARG D 1 155 ? -1.26003 2.52387 -23.05297 1.000 128.56114 141 ARG D CA 1
ATOM 6584 C C . ARG D 1 155 ? -1.18334 3.59144 -24.13222 1.000 135.87545 141 ARG D C 1
ATOM 6585 O O . ARG D 1 155 ? -0.22421 3.64585 -24.90753 1.000 129.52370 141 ARG D O 1
ATOM 6593 N N . ARG D 1 156 ? -2.20565 4.44692 -24.15224 1.000 139.62905 142 ARG D N 1
ATOM 6594 C CA . ARG D 1 156 ? -2.30310 5.60458 -25.04183 1.000 143.14048 142 ARG D CA 1
ATOM 6595 C C . ARG D 1 156 ? -1.95508 5.23200 -26.48452 1.000 149.59105 142 ARG D C 1
ATOM 6596 O O . ARG D 1 156 ? -0.92613 5.62275 -27.03288 1.000 156.42401 142 ARG D O 1
ATOM 6604 N N . LEU D 1 157 ? -2.84851 4.45223 -27.08490 1.000 145.42113 143 LEU D N 1
ATOM 6605 C CA . LEU D 1 157 ? -2.70382 4.08923 -28.48630 1.000 150.49210 143 LEU D CA 1
ATOM 6606 C C . LEU D 1 157 ? -3.40253 5.12576 -29.35387 1.000 151.51646 143 LEU D C 1
ATOM 6607 O O . LEU D 1 157 ? -4.60997 5.34175 -29.18516 1.000 152.60737 143 LEU D O 1
ATOM 6612 N N . PRO D 1 158 ? -2.69768 5.79661 -30.26511 1.000 156.22237 144 PRO D N 1
ATOM 6613 C CA . PRO D 1 158 ? -3.37439 6.73095 -31.17234 1.000 151.21283 144 PRO D CA 1
ATOM 6614 C C . PRO D 1 158 ? -4.37321 5.99220 -32.04823 1.000 149.67769 144 PRO D C 1
ATOM 6615 O O . PRO D 1 158 ? -4.08416 4.91553 -32.57399 1.000 145.54695 144 PRO D O 1
ATOM 6619 N N . LEU D 1 159 ? -5.56258 6.57859 -32.19352 1.000 153.43447 145 LEU D N 1
ATOM 6620 C CA . LEU D 1 159 ? -6.65268 5.92452 -32.90964 1.000 147.99176 145 LEU D CA 1
ATOM 6621 C C . LEU D 1 159 ? -6.26651 5.63509 -34.35433 1.000 152.30674 145 LEU D C 1
ATOM 6622 O O . LEU D 1 159 ? -6.04739 4.47554 -34.71999 1.000 153.33980 145 LEU D O 1
ATOM 6627 N N . ALA D 1 160 ? -6.17433 6.67720 -35.17508 1.000 159.84079 146 ALA D N 1
ATOM 6628 C CA . ALA D 1 160 ? -5.76931 6.53675 -36.56856 1.000 157.38208 146 ALA D CA 1
ATOM 6629 C C . ALA D 1 160 ? -5.59866 7.92672 -37.16046 1.000 165.53109 146 ALA D C 1
ATOM 6630 O O . ALA D 1 160 ? -5.88537 8.93900 -36.51594 1.000 170.38186 146 ALA D O 1
ATOM 6632 N N . LYS D 1 161 ? -5.12501 7.95667 -38.40325 1.000 166.58073 147 LYS D N 1
ATOM 6633 C CA . LYS D 1 161 ? -5.03775 9.20227 -39.14886 1.000 166.58281 147 LYS D CA 1
ATOM 6634 C C . LYS D 1 161 ? -6.42971 9.78433 -39.35815 1.000 162.92762 147 LYS D C 1
ATOM 6635 O O . LYS D 1 161 ? -7.41329 9.05562 -39.50624 1.000 158.82483 147 LYS D O 1
ATOM 6641 N N . ASP D 1 162 ? -6.50865 11.11465 -39.35568 1.000 167.02080 148 ASP D N 1
ATOM 6642 C CA . ASP D 1 162 ? -7.75707 11.86851 -39.45320 1.000 171.02938 148 ASP D CA 1
ATOM 6643 C C . ASP D 1 162 ? -8.71869 11.56339 -38.30947 1.000 167.50011 148 ASP D C 1
ATOM 6644 O O . ASP D 1 162 ? -9.85866 12.04443 -38.31804 1.000 165.72242 148 ASP D O 1
ATOM 6649 N N . PHE D 1 163 ? -8.28866 10.77057 -37.32544 1.000 169.10788 149 PHE D N 1
ATOM 6650 C CA . PHE D 1 163 ? -9.09315 10.42603 -36.16024 1.000 166.35096 149 PHE D CA 1
ATOM 6651 C C . PHE D 1 163 ? -8.34126 10.74032 -34.87284 1.000 169.41714 149 PHE D C 1
ATOM 6652 O O . PHE D 1 163 ? -8.58239 10.11453 -33.83686 1.000 171.72814 149 PHE D O 1
ATOM 6660 N N . GLU D 1 164 ? -7.42420 11.70958 -34.92398 1.000 175.01997 150 GLU D N 1
ATOM 6661 C CA . GLU D 1 164 ? -6.63842 12.07677 -33.75213 1.000 170.31164 150 GLU D CA 1
ATOM 6662 C C . GLU D 1 164 ? -7.47724 12.69961 -32.64472 1.000 165.99794 150 GLU D C 1
ATOM 6663 O O . GLU D 1 164 ? -6.96854 12.86781 -31.53187 1.000 162.04777 150 GLU D O 1
ATOM 6669 N N . ALA D 1 165 ? -8.73823 13.04483 -32.91565 1.000 172.02146 151 ALA D N 1
ATOM 6670 C CA . ALA D 1 165 ? -9.60963 13.55425 -31.86419 1.000 166.43210 151 ALA D CA 1
ATOM 6671 C C . ALA D 1 165 ? -9.88249 12.51122 -30.78924 1.000 155.84221 151 ALA D C 1
ATOM 6672 O O . ALA D 1 165 ? -10.23960 12.87555 -29.66354 1.000 155.38008 151 ALA D O 1
ATOM 6674 N N . TYR D 1 166 ? -9.72541 11.22882 -31.10924 1.000 147.84485 152 TYR D N 1
ATOM 6675 C CA . TYR D 1 166 ? -9.90523 10.14385 -30.15801 1.000 155.49181 152 TYR D CA 1
ATOM 6676 C C . TYR D 1 166 ? -8.64660 9.28622 -30.13591 1.000 154.68962 152 TYR D C 1
ATOM 6677 O O . TYR D 1 166 ? -7.75349 9.43067 -30.97551 1.000 147.40489 152 TYR D O 1
ATOM 6686 N N . GLU D 1 167 ? -8.58350 8.38137 -29.16148 1.000 154.52583 153 GLU D N 1
ATOM 6687 C CA . GLU D 1 167 ? -7.44104 7.48883 -29.02404 1.000 150.57141 153 GLU D CA 1
ATOM 6688 C C . GLU D 1 167 ? -7.82041 6.34941 -28.09017 1.000 145.55427 153 GLU D C 1
ATOM 6689 O O . GLU D 1 167 ? -8.77933 6.44692 -27.32033 1.000 146.92613 153 GLU D O 1
ATOM 6695 N N . ILE D 1 168 ? -7.05473 5.26563 -28.17060 1.000 145.96066 154 ILE D N 1
ATOM 6696 C CA . ILE D 1 168 ? -7.28250 4.08729 -27.34076 1.000 141.76882 154 ILE D CA 1
ATOM 6697 C C . ILE D 1 168 ? -6.50109 4.25338 -26.04418 1.000 139.84967 154 ILE D C 1
ATOM 6698 O O . ILE D 1 168 ? -5.27769 4.42698 -26.06473 1.000 140.16724 154 ILE D O 1
ATOM 6703 N N . ASP D 1 169 ? -7.20739 4.19033 -24.91337 1.000 144.62642 155 ASP D N 1
ATOM 6704 C CA . ASP D 1 169 ? -6.56233 4.40843 -23.62222 1.000 137.99288 155 ASP D CA 1
ATOM 6705 C C . ASP D 1 169 ? -5.55760 3.30627 -23.30897 1.000 129.67983 155 ASP D C 1
ATOM 6706 O O . ASP D 1 169 ? -4.38937 3.58451 -23.01443 1.000 126.93574 155 ASP D O 1
ATOM 6711 N N . TYR D 1 170 ? -5.99050 2.04836 -23.36516 1.000 124.58587 156 TYR D N 1
ATOM 6712 C CA . TYR D 1 170 ? -5.13421 0.93298 -22.99362 1.000 122.44447 156 TYR D CA 1
ATOM 6713 C C . TYR D 1 170 ? -5.34374 -0.23251 -23.94853 1.000 122.18485 156 TYR D C 1
ATOM 6714 O O . TYR D 1 170 ? -6.43122 -0.42188 -24.49963 1.000 126.46806 156 TYR D O 1
ATOM 6723 N N . PHE D 1 171 ? -4.28048 -1.01262 -24.13328 1.000 115.25040 157 PHE D N 1
ATOM 6724 C CA . PHE D 1 171 ? -4.30181 -2.22152 -24.94804 1.000 116.71343 157 PHE D CA 1
ATOM 6725 C C . PHE D 1 171 ? -3.65666 -3.33908 -24.14502 1.000 111.56183 157 PHE D C 1
ATOM 6726 O O . PHE D 1 171 ? -2.46907 -3.25974 -23.81535 1.0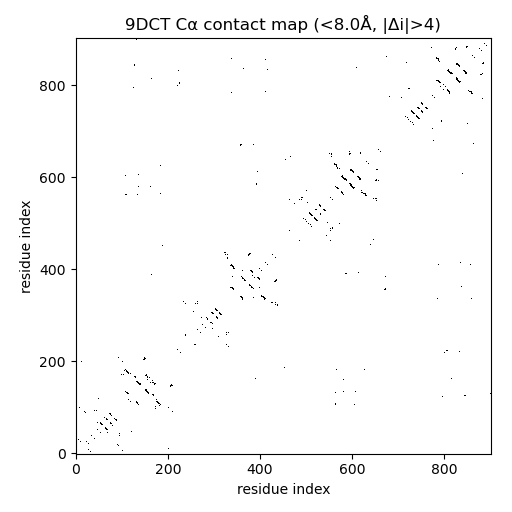00 112.53317 157 PHE D O 1
ATOM 6734 N N . GLY D 1 172 ? -4.43123 -4.37464 -23.82905 1.000 105.54045 158 GLY D N 1
ATOM 6735 C CA . GLY D 1 172 ? -3.92111 -5.45511 -23.01387 1.000 115.12075 158 GLY D CA 1
ATOM 6736 C C . GLY D 1 172 ? -4.60551 -6.76973 -23.31823 1.000 123.56159 158 GLY D C 1
ATOM 6737 O O . GLY D 1 172 ? -5.53456 -6.84364 -24.12489 1.000 122.86743 158 GLY D O 1
ATOM 6738 N N . ARG D 1 173 ? -4.12713 -7.81651 -22.65378 1.000 122.42230 159 ARG D N 1
ATOM 6739 C CA . ARG D 1 173 ? -4.64882 -9.16749 -22.78931 1.000 117.04424 159 ARG D CA 1
ATOM 6740 C C . ARG D 1 173 ? -5.44055 -9.55335 -21.54600 1.000 118.07187 159 ARG D C 1
ATOM 6741 O O . ARG D 1 173 ? -5.41553 -8.86786 -20.52058 1.000 115.88199 159 ARG D O 1
ATOM 6749 N N . VAL D 1 174 ? -6.14273 -10.67706 -21.64808 1.000 118.18783 160 VAL D N 1
ATOM 6750 C CA . VAL D 1 174 ? -6.93641 -11.18771 -20.53617 1.000 110.02658 160 VAL D CA 1
ATOM 6751 C C . VAL D 1 174 ? -6.01378 -11.88189 -19.54356 1.000 110.15967 160 VAL D C 1
ATOM 6752 O O . VAL D 1 174 ? -5.19506 -12.72796 -19.92248 1.000 104.41108 160 VAL D O 1
ATOM 6756 N N . TRP D 1 175 ? -6.14409 -11.52382 -18.26812 1.000 115.06884 161 TRP D N 1
ATOM 6757 C CA . TRP D 1 175 ? -5.36588 -12.04687 -17.15177 1.000 111.61047 161 TRP D CA 1
ATOM 6758 C C . TRP D 1 175 ? -6.07029 -13.25490 -16.53707 1.000 105.12688 161 TRP D C 1
ATOM 6759 O O . TRP D 1 175 ? -7.30056 -13.26619 -16.43139 1.000 101.83484 161 TRP D O 1
ATOM 6770 N N . PRO D 1 176 ? -5.32959 -14.29329 -16.12020 1.000 100.97973 162 PRO D N 1
ATOM 6771 C CA . PRO D 1 176 ? -3.87394 -14.46186 -16.18531 1.000 107.31937 162 PRO D CA 1
ATOM 6772 C C . PRO D 1 176 ? -3.42805 -15.26237 -17.40047 1.000 114.73655 162 PRO D C 1
ATOM 6773 O O . PRO D 1 176 ? -2.51625 -16.08033 -17.30812 1.000 113.85893 162 PRO D O 1
ATOM 6777 N N . PHE D 1 177 ? -4.05433 -15.04965 -18.55612 1.000 115.25273 163 PHE D N 1
ATOM 6778 C CA . PHE D 1 177 ? -3.70194 -15.79132 -19.76016 1.000 109.22616 163 PHE D CA 1
ATOM 6779 C C . PHE D 1 177 ? -2.52812 -15.16494 -20.50351 1.000 112.43849 163 PHE D C 1
ATOM 6780 O O . PHE D 1 177 ? -1.66381 -15.88625 -21.01116 1.000 113.22991 163 PHE D O 1
ATOM 6788 N N . GLY D 1 178 ? -2.46880 -13.83856 -20.56646 1.000 110.76702 164 GLY D N 1
ATOM 6789 C CA . GLY D 1 178 ? -1.38103 -13.17906 -21.26073 1.000 116.68514 164 GLY D CA 1
ATOM 6790 C C . GLY D 1 178 ? -1.57476 -13.16948 -22.76763 1.000 121.20601 164 GLY D C 1
ATOM 6791 O O . GLY D 1 178 ? -2.68933 -13.28189 -23.28685 1.000 117.70555 164 GLY D O 1
ATOM 6792 N N . GLU D 1 179 ? -0.45462 -13.03435 -23.48060 1.000 115.88411 165 GLU D N 1
ATOM 6793 C CA . GLU D 1 179 ? -0.46367 -13.01624 -24.94426 1.000 116.67784 165 GLU D CA 1
ATOM 6794 C C . GLU D 1 179 ? -0.60560 -14.44888 -25.46384 1.000 125.51062 165 GLU D C 1
ATOM 6795 O O . GLU D 1 179 ? 0.29616 -15.02705 -26.07582 1.000 130.29033 165 GLU D O 1
ATOM 6801 N N . VAL D 1 180 ? -1.78526 -15.02094 -25.20664 1.000 133.23896 166 VAL D N 1
ATOM 6802 C CA . VAL D 1 180 ? -2.04651 -16.40455 -25.58824 1.000 133.40510 166 VAL D CA 1
ATOM 6803 C C . VAL D 1 180 ? -2.17416 -16.54180 -27.09734 1.000 137.66390 166 VAL D C 1
ATOM 6804 O O . VAL D 1 180 ? -1.86128 -17.60057 -27.65465 1.000 143.86855 166 VAL D O 1
ATOM 6808 N N . ALA D 1 181 ? -2.64880 -15.49402 -27.77590 1.000 139.56335 167 ALA D N 1
ATOM 6809 C CA . ALA D 1 181 ? -2.85248 -15.48393 -29.22138 1.000 146.14115 167 ALA D CA 1
ATOM 6810 C C . ALA D 1 181 ? -3.95011 -16.45861 -29.63433 1.000 141.61559 167 ALA D C 1
ATOM 6811 O O . ALA D 1 181 ? -4.22919 -16.61320 -30.82643 1.000 138.86172 167 ALA D O 1
ATOM 6813 N N . ASN D 1 182 ? -4.58499 -17.11209 -28.66101 1.000 149.50785 168 ASN D N 1
ATOM 6814 C CA . ASN D 1 182 ? -5.80586 -17.86655 -28.89660 1.000 135.59443 168 ASN D CA 1
ATOM 6815 C C . ASN D 1 182 ? -7.03831 -17.16121 -28.35187 1.000 127.04928 168 ASN D C 1
ATOM 6816 O O . ASN D 1 182 ? -8.15909 -17.62191 -28.60401 1.000 121.00122 168 ASN D O 1
ATOM 6821 N N . ILE D 1 183 ? -6.85649 -16.07554 -27.60597 1.000 129.63526 169 ILE D N 1
ATOM 6822 C CA . ILE D 1 183 ? -7.94301 -15.22962 -27.13069 1.000 130.30822 169 ILE D CA 1
ATOM 6823 C C . ILE D 1 183 ? -7.65223 -13.80333 -27.57485 1.000 133.41697 169 ILE D C 1
ATOM 6824 O O . ILE D 1 183 ? -6.54823 -13.30662 -27.33890 1.000 135.20311 169 ILE D O 1
ATOM 6829 N N . PRO D 1 184 ? -8.60307 -13.10720 -28.20609 1.000 128.91438 170 PRO D N 1
ATOM 6830 C CA . PRO D 1 184 ? -8.28051 -11.81583 -28.80850 1.000 126.56564 170 PRO D CA 1
ATOM 6831 C C . PRO D 1 184 ? -8.05012 -10.75229 -27.74271 1.000 123.36552 170 PRO D C 1
ATOM 6832 O O . PRO D 1 184 ? -8.61234 -10.83038 -26.63998 1.000 125.38543 170 PRO D O 1
ATOM 6836 N N . PRO D 1 185 ? -7.22078 -9.75508 -28.03287 1.000 122.88495 171 PRO D N 1
ATOM 6837 C CA . PRO D 1 185 ? -6.92575 -8.72239 -27.03192 1.000 123.48597 171 PRO D CA 1
ATOM 6838 C C . PRO D 1 185 ? -8.12913 -7.82429 -26.78938 1.000 118.69432 171 PRO D C 1
ATOM 6839 O O . PRO D 1 185 ? -9.12801 -7.84994 -27.51064 1.000 122.20744 171 PRO D O 1
ATOM 6843 N N . VAL D 1 186 ? -8.01476 -7.01219 -25.74230 1.000 117.05639 172 VAL D N 1
ATOM 6844 C CA . VAL D 1 186 ? -9.08203 -6.12104 -25.30587 1.000 120.86611 172 VAL D CA 1
ATOM 6845 C C . VAL D 1 186 ? -8.55758 -4.69271 -25.31749 1.000 122.92727 172 VAL D C 1
ATOM 6846 O O . VAL D 1 186 ? -7.51893 -4.40218 -24.71237 1.000 117.79347 172 VAL D O 1
ATOM 6850 N N . PHE D 1 187 ? -9.27620 -3.80654 -26.00417 1.000 125.92329 173 PHE D N 1
ATOM 6851 C CA . PHE D 1 187 ? -8.96362 -2.37845 -26.01525 1.000 129.18382 173 PHE D CA 1
ATOM 6852 C C . PHE D 1 187 ? -9.72291 -1.73193 -24.86331 1.000 133.75401 173 PHE D C 1
ATOM 6853 O O . PHE D 1 187 ? -10.93709 -1.52824 -24.93912 1.000 134.95538 173 PHE D O 1
ATOM 6861 N N . VAL D 1 188 ? -9.00572 -1.40701 -23.79191 1.000 135.50392 174 VAL D N 1
ATOM 6862 C CA . VAL D 1 188 ? -9.60773 -0.93373 -22.55079 1.000 128.60059 174 VAL D CA 1
ATOM 6863 C C . VAL D 1 188 ? -9.53900 0.58479 -22.49897 1.000 128.58200 174 VAL D C 1
ATOM 6864 O O . VAL D 1 188 ? -8.51211 1.18770 -22.83734 1.000 122.47458 174 VAL D O 1
ATOM 6868 N N . SER D 1 189 ? -10.63554 1.20387 -22.07535 1.000 137.01800 175 SER D N 1
ATOM 6869 C CA . SER D 1 189 ? -10.70501 2.63565 -21.83061 1.000 141.53793 175 SER D CA 1
ATOM 6870 C C . SER D 1 189 ? -10.87772 2.89200 -20.33861 1.000 141.35983 175 SER D C 1
ATOM 6871 O O . SER D 1 189 ? -11.19977 1.99014 -19.56034 1.000 139.45617 175 SER D O 1
ATOM 6874 N N . ASN D 1 190 ? -10.65440 4.14721 -19.94103 1.000 148.23126 176 ASN D N 1
ATOM 6875 C CA . ASN D 1 190 ? -10.80891 4.50546 -18.53478 1.000 142.78333 176 ASN D CA 1
ATOM 6876 C C . ASN D 1 190 ? -12.26220 4.41488 -18.08761 1.000 140.13133 176 ASN D C 1
ATOM 6877 O O . ASN D 1 190 ? -12.53087 4.20048 -16.90017 1.000 140.96021 176 ASN D O 1
ATOM 6882 N N . MET D 1 191 ? -13.20699 4.57073 -19.01377 1.000 146.43246 177 MET D N 1
ATOM 6883 C CA . MET D 1 191 ? -14.62173 4.40416 -18.70695 1.000 138.53900 177 MET D CA 1
ATOM 6884 C C . MET D 1 191 ? -15.03576 2.94225 -18.60629 1.000 135.44658 177 MET D C 1
ATOM 6885 O O . MET D 1 191 ? -16.21838 2.66420 -18.37969 1.000 125.30317 177 MET D O 1
ATOM 6890 N N . LEU D 1 192 ? -14.09775 2.00739 -18.76876 1.000 136.40279 178 LEU D N 1
ATOM 6891 C CA . LEU D 1 192 ? -14.38972 0.58456 -18.69879 1.000 134.21439 178 LEU D CA 1
ATOM 6892 C C . LEU D 1 192 ? -13.68996 -0.13017 -17.55249 1.000 136.45407 178 LEU D C 1
ATOM 6893 O O . LEU D 1 192 ? -14.13846 -1.21357 -17.16247 1.000 133.64028 178 LEU D O 1
ATOM 6898 N N . ILE D 1 193 ? -12.61984 0.43862 -17.00159 1.000 135.07164 179 ILE D N 1
ATOM 6899 C CA . ILE D 1 193 ? -11.88757 -0.18609 -15.90287 1.000 132.98484 179 ILE D CA 1
ATOM 6900 C C . ILE D 1 193 ? -12.80120 -0.23686 -14.68074 1.000 138.15046 179 ILE D C 1
ATOM 6901 O O . ILE D 1 193 ? -13.16650 0.79997 -14.12079 1.000 136.53061 179 ILE D O 1
ATOM 6906 N N . LYS D 1 194 ? -13.15993 -1.44846 -14.25555 1.000 139.01846 180 LYS D N 1
ATOM 6907 C CA . LYS D 1 194 ? -14.10128 -1.60473 -13.15281 1.000 138.87327 180 LYS D CA 1
ATOM 6908 C C . LYS D 1 194 ? -13.42276 -1.39602 -11.80347 1.000 136.86032 180 LYS D C 1
ATOM 6909 O O . LYS D 1 194 ? -13.91878 -0.63770 -10.96284 1.000 130.33327 180 LYS D O 1
ATOM 6915 N N . ASN D 1 195 ? -12.28747 -2.05499 -11.58037 1.000 136.31993 181 ASN D N 1
ATOM 6916 C CA . ASN D 1 195 ? -11.58524 -1.94856 -10.30973 1.000 134.53149 181 ASN D CA 1
ATOM 6917 C C . ASN D 1 195 ? -10.13461 -2.36299 -10.51094 1.000 133.77218 181 ASN D C 1
ATOM 6918 O O . ASN D 1 195 ? -9.85619 -3.35080 -11.19504 1.000 135.11377 181 ASN D O 1
ATOM 6923 N N . VAL D 1 196 ? -9.22094 -1.60491 -9.91201 1.000 119.51596 182 VAL D N 1
ATOM 6924 C CA . VAL D 1 196 ? -7.79561 -1.90143 -10.00921 1.000 116.37820 182 VAL D CA 1
ATOM 6925 C C . VAL D 1 196 ? -7.43585 -2.94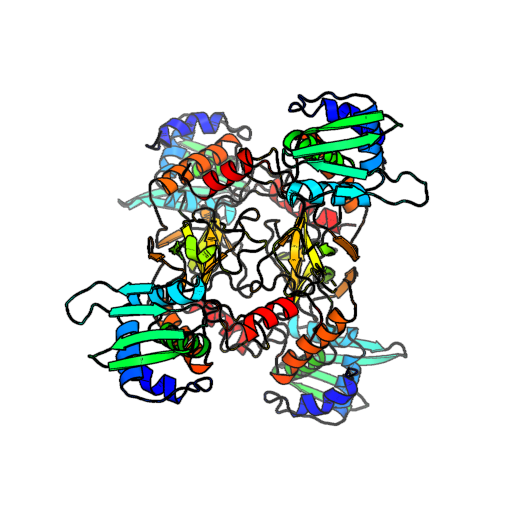937 -8.96505 1.000 120.08698 182 VAL D C 1
ATOM 6926 O O . VAL D 1 196 ? -7.81143 -2.83063 -7.79264 1.000 143.39268 182 VAL D O 1
ATOM 6930 N N . ILE D 1 197 ? -6.70572 -3.97786 -9.38643 1.000 108.97880 183 ILE D N 1
ATOM 6931 C CA . ILE D 1 197 ? -6.33705 -5.09477 -8.52593 1.000 105.67039 183 ILE D CA 1
ATOM 6932 C C . ILE D 1 197 ? -4.83658 -5.11685 -8.25396 1.000 105.07273 183 ILE D C 1
ATOM 6933 O O . ILE D 1 197 ? -4.40638 -5.17604 -7.10142 1.000 122.15813 183 ILE D O 1
ATOM 6938 N N . HIS D 1 198 ? -4.02565 -5.07172 -9.30686 1.000 106.21216 184 HIS D N 1
ATOM 6939 C CA . HIS D 1 198 ? -2.57679 -5.09933 -9.18750 1.000 100.74576 184 HIS D CA 1
ATOM 6940 C C . HIS D 1 198 ? -1.98129 -3.88540 -9.88567 1.000 104.54249 184 HIS D C 1
ATOM 6941 O O . HIS D 1 198 ? -2.52455 -3.39325 -10.87812 1.000 110.93584 184 HIS D O 1
ATOM 6948 N N . MET D 1 199 ? -0.85797 -3.40708 -9.35902 1.000 103.49011 185 MET D N 1
ATOM 6949 C CA . MET D 1 199 ? -0.17098 -2.24018 -9.89228 1.000 106.86187 185 MET D CA 1
ATOM 6950 C C . MET D 1 199 ? 1.15838 -2.65827 -10.50665 1.000 109.27432 185 MET D C 1
ATOM 6951 O O . MET D 1 199 ? 1.83311 -3.55899 -9.99760 1.000 116.93957 185 MET D O 1
ATOM 6956 N N . GLY D 1 200 ? 1.52900 -2.00208 -11.60226 1.000 103.41525 186 GLY D N 1
ATOM 6957 C CA . GLY D 1 200 ? 2.76975 -2.29317 -12.28507 1.000 105.35552 186 GLY D CA 1
ATOM 6958 C C . GLY D 1 200 ? 3.96202 -1.63223 -11.61916 1.000 101.65633 186 GLY D C 1
ATOM 6959 O O . GLY D 1 200 ? 3.87454 -1.04139 -10.54157 1.000 129.75576 186 GLY D O 1
ATOM 6960 N N . LEU D 1 201 ? 5.10478 -1.74111 -12.29084 1.000 99.82589 187 LEU D N 1
ATOM 6961 C CA . LEU D 1 201 ? 6.33476 -1.16022 -11.77258 1.000 107.98419 187 LEU D CA 1
ATOM 6962 C C . LEU D 1 201 ? 6.32272 0.35451 -11.93773 1.000 120.93395 187 LEU D C 1
ATOM 6963 O O . LEU D 1 201 ? 5.95714 0.87908 -12.99331 1.000 126.98729 187 LEU D O 1
ATOM 6968 N N . GLU D 1 202 ? 6.72341 1.05868 -10.88100 1.000 126.20335 188 GLU D N 1
ATOM 6969 C CA . GLU D 1 202 ? 6.78661 2.51380 -10.88343 1.000 133.84883 188 GLU D CA 1
ATOM 6970 C C . GLU D 1 202 ? 8.15569 2.96030 -10.39664 1.000 141.98947 188 GLU D C 1
ATOM 6971 O O . GLU D 1 202 ? 8.63186 2.49460 -9.35644 1.000 152.65013 188 GLU D O 1
ATOM 6977 N N . ASN D 1 203 ? 8.78017 3.85869 -11.14813 1.000 147.89081 189 ASN D N 1
ATOM 6978 C CA . ASN D 1 203 ? 10.06601 4.43617 -10.77427 1.000 154.80364 189 ASN D CA 1
ATOM 6979 C C . ASN D 1 203 ? 10.03969 5.90645 -11.17753 1.000 157.79730 189 ASN D C 1
ATOM 6980 O O . ASN D 1 203 ? 8.97611 6.48827 -11.41876 1.000 157.62907 189 ASN D O 1
ATOM 6985 N N . GLU D 1 204 ? 11.21932 6.52618 -11.25353 1.000 156.37660 190 GLU D N 1
ATOM 6986 C CA . GLU D 1 204 ? 11.28254 7.91670 -11.69016 1.000 161.27452 190 GLU D CA 1
ATOM 6987 C C . GLU D 1 204 ? 10.90093 8.04759 -13.15905 1.000 157.67613 190 GLU D C 1
ATOM 6988 O O . GLU D 1 204 ? 10.25555 9.02566 -13.55289 1.000 160.22805 190 GLU D O 1
ATOM 6994 N N . TRP D 1 205 ? 11.28199 7.06699 -13.98196 1.000 156.82800 191 TRP D N 1
ATOM 6995 C CA . TRP D 1 205 ? 10.92354 7.10805 -15.39601 1.000 148.13151 191 TRP D CA 1
ATOM 6996 C C . TRP D 1 205 ? 9.41492 7.01722 -15.58409 1.000 148.29135 191 TRP D C 1
ATOM 6997 O O . TRP D 1 205 ? 8.84157 7.73089 -16.41578 1.000 144.08847 191 TRP D O 1
ATOM 7008 N N . GLU D 1 206 ? 8.75596 6.13783 -14.82540 1.000 155.79300 192 GLU D N 1
ATOM 7009 C CA . GLU D 1 206 ? 7.30958 5.98543 -14.94963 1.000 157.17993 192 GLU D CA 1
ATOM 7010 C C . GLU D 1 206 ? 6.58908 7.27084 -14.56402 1.000 157.32008 192 GLU D C 1
ATOM 7011 O O . GLU D 1 206 ? 5.68099 7.72370 -15.27035 1.000 156.05891 192 GLU D O 1
ATOM 7017 N N . ASP D 1 207 ? 6.98422 7.87628 -13.44150 1.000 157.12098 193 ASP D N 1
ATOM 7018 C CA . ASP D 1 207 ? 6.39403 9.15107 -13.04968 1.000 155.27683 193 ASP D CA 1
ATOM 7019 C C . ASP D 1 207 ? 6.77045 10.26223 -14.02116 1.000 159.79341 193 ASP D C 1
ATOM 7020 O O . ASP D 1 207 ? 5.99323 11.20435 -14.21321 1.000 164.85490 193 ASP D O 1
ATOM 7025 N N . GLN D 1 208 ? 7.95151 10.17353 -14.63875 1.000 160.39672 194 GLN D N 1
ATOM 7026 C CA . GLN D 1 208 ? 8.29466 11.10836 -15.70537 1.000 158.58211 194 GLN D CA 1
ATOM 7027 C C . GLN D 1 208 ? 7.41249 10.89003 -16.92677 1.000 155.61871 194 GLN D C 1
ATOM 7028 O O . GLN D 1 208 ? 7.02945 11.85127 -17.60400 1.000 159.82811 194 GLN D O 1
ATOM 7034 N N . MET D 1 209 ? 7.08033 9.63166 -17.22397 1.000 151.49918 195 MET D N 1
ATOM 7035 C CA . MET D 1 209 ? 6.20084 9.35183 -18.35281 1.000 155.57551 195 MET D CA 1
ATOM 7036 C C . MET D 1 209 ? 4.76708 9.76283 -18.04594 1.000 159.55375 195 MET D C 1
ATOM 7037 O O . MET D 1 209 ? 4.06291 10.27309 -18.92360 1.000 161.98771 195 MET D O 1
ATOM 7042 N N . LYS D 1 210 ? 4.31726 9.55130 -16.80562 1.000 159.39036 196 LYS D N 1
ATOM 7043 C CA . LYS D 1 210 ? 2.97842 9.98789 -16.42483 1.000 161.85884 196 LYS D CA 1
ATOM 7044 C C . LYS D 1 210 ? 2.83063 11.49835 -16.53459 1.000 168.94986 196 LYS D C 1
ATOM 7045 O O . LYS D 1 210 ? 1.74432 11.99400 -16.85477 1.000 167.70802 196 LYS D O 1
ATOM 7051 N N . GLU D 1 211 ? 3.90485 12.24545 -16.27493 1.000 176.82247 197 GLU D N 1
ATOM 7052 C CA . GLU D 1 211 ? 3.80055 13.69961 -16.27647 1.000 180.53792 197 GLU D CA 1
ATOM 7053 C C . GLU D 1 211 ? 3.75869 14.24720 -17.69839 1.000 174.90030 197 GLU D C 1
ATOM 7054 O O . GLU D 1 211 ? 3.07058 15.23837 -17.96879 1.000 177.71724 197 GLU D O 1
ATOM 7060 N N . VAL D 1 212 ? 4.47639 13.60884 -18.62317 1.000 173.01386 198 VAL D N 1
ATOM 7061 C CA . VAL D 1 212 ? 4.50678 14.07602 -20.00422 1.000 172.07172 198 VAL D CA 1
ATOM 7062 C C . VAL D 1 212 ? 3.37539 13.49558 -20.84978 1.000 167.67595 198 VAL D C 1
ATOM 7063 O O . VAL D 1 212 ? 2.98987 14.10588 -21.85802 1.000 162.45895 198 VAL D O 1
ATOM 7067 N N . LEU D 1 213 ? 2.81255 12.35241 -20.45602 1.000 169.73355 199 LEU D N 1
ATOM 7068 C CA . LEU D 1 213 ? 1.78468 11.70818 -21.26657 1.000 161.88623 199 LEU D CA 1
ATOM 7069 C C . LEU D 1 213 ? 0.42653 12.37568 -21.08354 1.000 162.59189 199 LEU D C 1
ATOM 7070 O O . LEU D 1 213 ? -0.27764 12.64135 -22.06388 1.000 160.99011 199 LEU D O 1
ATOM 7075 N N . ARG D 1 214 ? 0.03944 12.65153 -19.83486 1.000 168.34835 200 ARG D N 1
ATOM 7076 C CA . ARG D 1 214 ? -1.24239 13.30116 -19.58610 1.000 169.41474 200 ARG D CA 1
ATOM 7077 C C . ARG D 1 214 ? -1.28058 14.72466 -20.12472 1.000 172.00919 200 ARG D C 1
ATOM 7078 O O . ARG D 1 214 ? -2.37015 15.24718 -20.38243 1.000 176.56126 200 ARG D O 1
ATOM 7086 N N . GLY D 1 215 ? -0.11967 15.36184 -20.30003 1.000 164.98763 201 GLY D N 1
ATOM 7087 C CA . GLY D 1 215 ? -0.07923 16.67990 -20.90527 1.000 160.50964 201 GLY D CA 1
ATOM 7088 C C . GLY D 1 215 ? -0.09452 16.67114 -22.41692 1.000 166.56972 201 GLY D C 1
ATOM 7089 O O . GLY D 1 215 ? -0.40875 17.69737 -23.02770 1.000 174.34111 201 GLY D O 1
ATOM 7090 N N . SER D 1 216 ? 0.23787 15.53531 -23.03437 1.000 171.64217 202 SER D N 1
ATOM 7091 C CA . SER D 1 216 ? 0.21116 15.44133 -24.48957 1.000 160.89207 202 SER D CA 1
ATOM 7092 C C . SER D 1 216 ? -1.20406 15.21876 -25.00855 1.000 165.27924 202 SER D C 1
ATOM 7093 O O . SER D 1 216 ? -1.56909 15.74541 -26.06572 1.000 170.32243 202 SER D O 1
ATOM 7096 N N . GLN D 1 217 ? -2.01074 14.43906 -24.28359 1.000 164.72892 203 GLN D N 1
ATOM 7097 C CA . GLN D 1 217 ? -3.40216 14.24836 -24.68014 1.000 166.05244 203 GLN D CA 1
ATOM 7098 C C . GLN D 1 217 ? -4.18241 15.55278 -24.58182 1.000 175.81298 203 GLN D C 1
ATOM 7099 O O . GLN D 1 217 ? -5.01635 15.85170 -25.44472 1.000 171.53306 203 GLN D O 1
ATOM 7105 N N . LEU D 1 218 ? -3.92487 16.34241 -23.53628 1.000 176.65337 204 LEU D N 1
ATOM 7106 C CA . LEU D 1 218 ? -4.54713 17.65722 -23.43455 1.000 179.38495 204 LEU D CA 1
ATOM 7107 C C . LEU D 1 218 ? -3.98335 18.62128 -24.46949 1.000 178.04516 204 LEU D C 1
ATOM 7108 O O . LEU D 1 218 ? -4.67739 19.55393 -24.89014 1.000 181.29463 204 LEU D O 1
ATOM 7113 N N . GLU D 1 219 ? -2.73403 18.41334 -24.88976 1.000 184.35914 205 GLU D N 1
ATOM 7114 C CA . GLU D 1 219 ? -2.13461 19.27686 -25.90143 1.000 174.54965 205 GLU D CA 1
ATOM 7115 C C . GLU D 1 219 ? -2.75448 19.02699 -27.27043 1.000 174.88901 205 GLU D C 1
ATOM 7116 O O . GLU D 1 219 ? -3.17218 19.96716 -27.95647 1.000 176.18558 205 GLU D O 1
ATOM 7122 N N . LEU D 1 220 ? -2.82499 17.76278 -27.68297 1.000 174.49776 206 LEU D N 1
ATOM 7123 C CA . LEU D 1 220 ? -3.38894 17.39976 -28.97620 1.000 171.02962 206 LEU D CA 1
ATOM 7124 C C . LEU D 1 220 ? -4.91164 17.36922 -28.97465 1.000 176.26738 206 LEU D C 1
ATOM 7125 O O . LEU D 1 220 ? -5.50474 17.04115 -30.00858 1.000 177.74792 206 LEU D O 1
ATOM 7130 N N . HIS D 1 221 ? -5.54902 17.70020 -27.84872 1.000 175.63308 207 HIS D N 1
ATOM 7131 C CA . HIS D 1 221 ? -7.00818 17.70894 -27.72770 1.000 173.05335 207 HIS D CA 1
ATOM 7132 C C . HIS D 1 221 ? -7.59764 16.34342 -28.07934 1.000 167.51515 207 HIS D C 1
ATOM 7133 O O . HIS D 1 221 ? -8.57079 16.23145 -28.82783 1.000 163.98595 207 HIS D O 1
ATOM 7140 N N . GLN D 1 222 ? -6.99481 15.29612 -27.52683 1.000 168.39680 208 GLN D N 1
ATOM 7141 C CA . GLN D 1 222 ? -7.42567 13.93299 -27.79124 1.000 160.57548 208 GLN D CA 1
ATOM 7142 C C . GLN D 1 222 ? -8.44230 13.47473 -26.75391 1.000 156.80185 208 GLN D C 1
ATOM 7143 O O . GLN D 1 222 ? -8.39442 13.87049 -25.58605 1.000 150.39349 208 GLN D O 1
ATOM 7149 N N . LEU D 1 223 ? -9.36719 12.63354 -27.19750 1.000 154.73673 209 LEU D N 1
ATOM 7150 C CA . LEU D 1 223 ? -10.34293 11.98153 -26.33778 1.000 141.50606 209 LEU D CA 1
ATOM 7151 C C . LEU D 1 223 ? -10.10154 10.47598 -26.36689 1.000 142.24520 209 LEU D C 1
ATOM 7152 O O . LEU D 1 223 ? -9.15890 9.98717 -26.99255 1.000 145.72346 209 LEU D O 1
ATOM 7157 N N . SER D 1 224 ? -10.96440 9.73826 -25.68120 1.000 145.32582 210 SER D N 1
ATOM 7158 C CA . SER D 1 224 ? -10.89092 8.28660 -25.65814 1.000 148.73025 210 SER D CA 1
ATOM 7159 C C . SER D 1 224 ? -11.89112 7.69075 -26.64116 1.000 152.40366 210 SER D C 1
ATOM 7160 O O . SER D 1 224 ? -12.84554 8.34496 -27.06859 1.000 153.29711 210 SER D O 1
ATOM 7163 N N . THR D 1 225 ? -11.65606 6.42693 -27.00061 1.000 153.30182 211 THR D N 1
ATOM 7164 C CA . THR D 1 225 ? -12.58628 5.71198 -27.86566 1.000 156.08932 211 THR D CA 1
ATOM 7165 C C . THR D 1 225 ? -13.94054 5.48733 -27.20788 1.000 159.70761 211 THR D C 1
ATOM 7166 O O . THR D 1 225 ? -14.89917 5.14117 -27.90646 1.000 161.62922 211 THR D O 1
ATOM 7170 N N . ALA D 1 226 ? -14.04053 5.67123 -25.88918 1.000 159.74408 212 ALA D N 1
ATOM 7171 C CA . ALA D 1 226 ? -15.33085 5.55977 -25.22052 1.000 160.45103 212 ALA D CA 1
ATOM 7172 C C . ALA D 1 226 ? -16.25224 6.71641 -25.58472 1.000 159.89033 212 ALA D C 1
ATOM 7173 O O . ALA D 1 226 ? -17.46947 6.52819 -25.68920 1.000 160.41075 212 ALA D O 1
ATOM 7175 N N . PHE D 1 227 ? -15.69657 7.91170 -25.78358 1.000 155.47272 213 PHE D N 1
ATOM 7176 C CA . PHE D 1 227 ? -16.46818 9.08583 -26.16437 1.000 162.37549 213 PHE D CA 1
ATOM 7177 C C . PHE D 1 227 ? -16.62275 9.21705 -27.67517 1.000 171.82240 213 PHE D C 1
ATOM 7178 O O . PHE D 1 227 ? -16.83425 10.32815 -28.17507 1.000 171.78164 213 PHE D O 1
ATOM 7186 N N . MET D 1 228 ? -16.52402 8.10916 -28.40618 1.000 174.55074 214 MET D N 1
ATOM 7187 C CA . MET D 1 228 ? -16.59832 8.12575 -29.86324 1.000 163.37233 214 MET D CA 1
ATOM 7188 C C . MET D 1 228 ? -18.00758 8.50634 -30.29959 1.000 164.26632 214 MET D C 1
ATOM 7189 O O . MET D 1 228 ? -18.95667 7.74372 -30.09119 1.000 168.49310 214 MET D O 1
ATOM 7194 N N . THR D 1 229 ? -18.14961 9.68479 -30.90027 1.000 165.46948 215 THR D N 1
ATOM 7195 C CA . THR D 1 229 ? -19.43725 10.09332 -31.44071 1.000 170.96126 215 THR D CA 1
ATOM 7196 C C . THR D 1 229 ? -19.83342 9.18634 -32.60030 1.000 176.23966 215 THR D C 1
ATOM 7197 O O . THR D 1 229 ? -18.98340 8.62754 -33.29843 1.000 173.28399 215 THR D O 1
ATOM 7201 N N . GLN D 1 230 ? -21.14651 9.04166 -32.79948 1.000 180.97460 216 GLN D N 1
ATOM 7202 C CA . GLN D 1 230 ? -21.64126 8.12940 -33.82676 1.000 182.98044 216 GLN D CA 1
ATOM 7203 C C . GLN D 1 230 ? -21.19261 8.56056 -35.21759 1.000 174.25611 216 GLN D C 1
ATOM 7204 O O . GLN D 1 230 ? -20.88310 7.71621 -36.06651 1.000 166.02689 216 GLN D O 1
ATOM 7210 N N . SER D 1 231 ? -21.15126 9.87116 -35.47063 1.000 178.09363 217 SER D N 1
ATOM 7211 C CA . SER D 1 231 ? -20.70591 10.35580 -36.77333 1.000 168.23440 217 SER D CA 1
ATOM 7212 C C . SER D 1 231 ? -19.25323 9.97827 -37.03298 1.000 166.45448 217 SER D C 1
ATOM 7213 O O . SER D 1 231 ? -18.90144 9.55552 -38.14064 1.000 165.33577 217 SER D O 1
ATOM 7216 N N . ASP D 1 232 ? -18.39464 10.12030 -36.02173 1.000 168.71902 218 ASP D N 1
ATOM 7217 C CA . ASP D 1 232 ? -17.00165 9.71736 -36.16873 1.000 166.63279 218 ASP D CA 1
ATOM 7218 C C . ASP D 1 232 ? -16.83006 8.20951 -36.03929 1.000 161.50650 218 ASP D C 1
ATOM 7219 O O . ASP D 1 232 ? -15.90114 7.64455 -36.62771 1.000 156.92171 218 ASP D O 1
ATOM 7224 N N . GLN D 1 233 ? -17.70730 7.54580 -35.28101 1.000 161.46602 219 GLN D N 1
ATOM 7225 C CA . GLN D 1 233 ? -17.65805 6.08943 -35.19734 1.000 161.08642 219 GLN D CA 1
ATOM 7226 C C . GLN D 1 233 ? -17.96867 5.45489 -36.54653 1.000 152.37841 219 GLN D C 1
ATOM 7227 O O . GLN D 1 233 ? -17.29335 4.50808 -36.96720 1.000 141.38011 219 GLN D O 1
ATOM 7233 N N . VAL D 1 234 ? -18.98992 5.96333 -37.23922 1.000 160.19843 220 VAL D N 1
ATOM 7234 C CA . VAL D 1 234 ? -19.27059 5.49940 -38.59370 1.000 153.77960 220 VAL D CA 1
ATOM 7235 C C . VAL D 1 234 ? -18.15449 5.92391 -39.53973 1.000 144.46711 220 VAL D C 1
ATOM 7236 O O . VAL D 1 234 ? -17.77901 5.17921 -40.45363 1.000 136.32916 220 VAL D O 1
ATOM 7240 N N . ALA D 1 235 ? -17.59823 7.12101 -39.32939 1.000 141.09743 221 ALA D N 1
ATOM 7241 C CA . ALA D 1 235 ? -16.47556 7.57097 -40.14546 1.000 144.79307 221 ALA D CA 1
ATOM 7242 C C . ALA D 1 235 ? -15.27633 6.64391 -40.00590 1.000 140.84357 221 ALA D C 1
ATOM 7243 O O . ALA D 1 235 ? -14.51664 6.46316 -40.96451 1.000 144.87747 221 ALA D O 1
ATOM 7245 N N . TYR D 1 236 ? -15.08870 6.04822 -38.82582 1.000 147.42752 222 TYR D N 1
ATOM 7246 C CA . TYR D 1 236 ? -14.02421 5.06534 -38.66465 1.000 146.62861 222 TYR D CA 1
ATOM 7247 C C . TYR D 1 236 ? -14.37595 3.75210 -39.34962 1.000 139.33840 222 TYR D C 1
ATOM 7248 O O . TYR D 1 236 ? -13.48585 3.06238 -39.85971 1.000 136.29402 222 TYR D O 1
ATOM 7257 N N . LEU D 1 237 ? -15.66196 3.39171 -39.37158 1.000 138.69155 223 LEU D N 1
ATOM 7258 C CA . LEU D 1 237 ? -16.08376 2.20063 -40.09972 1.000 136.02343 223 LEU D CA 1
ATOM 7259 C C . LEU D 1 237 ? -15.89807 2.37039 -41.60128 1.000 144.42067 223 LEU D C 1
ATOM 7260 O O . LEU D 1 237 ? -15.58942 1.39830 -42.30002 1.000 145.57435 223 LEU D O 1
ATOM 7265 N N . THR D 1 238 ? -16.08202 3.58958 -42.11387 1.000 145.18298 224 THR D N 1
ATOM 7266 C CA . THR D 1 238 ? -15.84126 3.83679 -43.53138 1.000 131.41740 224 THR D CA 1
ATOM 7267 C C . THR D 1 238 ? -14.35900 3.72518 -43.86357 1.000 129.34328 224 THR D C 1
ATOM 7268 O O . THR D 1 238 ? -13.99278 3.23312 -44.93686 1.000 144.12387 224 THR D O 1
ATOM 7272 N N . TYR D 1 239 ? -13.49105 4.17469 -42.95416 1.000 129.63981 225 TYR D N 1
ATOM 7273 C CA . TYR D 1 239 ? -12.05571 4.06356 -43.18796 1.000 134.24081 225 TYR D CA 1
ATOM 7274 C C . TYR D 1 239 ? -11.59257 2.61271 -43.16160 1.000 136.03686 225 TYR D C 1
ATOM 7275 O O . TYR D 1 239 ? -10.63777 2.25584 -43.86120 1.000 140.99098 225 TYR D O 1
ATOM 7284 N N . LEU D 1 240 ? -12.25260 1.76506 -42.37071 1.000 136.16663 226 LEU D N 1
ATOM 7285 C CA . LEU D 1 240 ? -11.88247 0.35770 -42.29846 1.000 138.23373 226 LEU D CA 1
ATOM 7286 C C . LEU D 1 240 ? -12.49112 -0.47153 -43.42090 1.000 135.68379 226 LEU D C 1
ATOM 7287 O O . LEU D 1 240 ? -11.97912 -1.55649 -43.71725 1.000 135.40602 226 LEU D O 1
ATOM 7292 N N . THR D 1 241 ? -13.56385 0.00854 -44.04949 1.000 139.22253 227 THR D N 1
ATOM 7293 C CA . THR D 1 241 ? -14.25454 -0.73385 -45.09621 1.000 143.64152 227 THR D CA 1
ATOM 7294 C C . THR D 1 241 ? -14.12887 -0.06051 -46.45700 1.000 143.98838 227 THR D C 1
ATOM 7295 O O . THR D 1 241 ? -13.58804 -0.65421 -47.39434 1.000 137.76822 227 THR D O 1
ATOM 7299 N N . THR D 1 242 ? -14.61753 1.16597 -46.59019 1.000 145.45189 228 THR D N 1
ATOM 7300 C CA . THR D 1 242 ? -14.57602 1.85290 -47.87621 1.000 138.55914 228 THR D CA 1
ATOM 7301 C C . THR D 1 242 ? -13.14082 2.24164 -48.21589 1.000 144.93695 228 THR D C 1
ATOM 7302 O O . THR D 1 242 ? -12.44411 2.81888 -47.37246 1.000 142.17451 228 THR D O 1
ATOM 7306 N N . PRO D 1 243 ? -12.66105 1.94092 -49.42388 1.000 148.28863 229 PRO D N 1
ATOM 7307 C CA . PRO D 1 243 ? -11.29548 2.33576 -49.80604 1.000 149.35430 229 PRO D CA 1
ATOM 7308 C C . PRO D 1 243 ? -11.17894 3.84955 -49.91271 1.000 152.02919 229 PRO D C 1
ATOM 7309 O O . PRO D 1 243 ? -11.92840 4.49085 -50.65292 1.000 143.31236 229 PRO D O 1
ATOM 7313 N N . SER D 1 244 ? -10.23138 4.41342 -49.16588 1.000 155.36562 230 SER D N 1
ATOM 7314 C CA . SER D 1 244 ? -9.99249 5.85610 -49.13253 1.000 158.69221 230 SER D CA 1
ATOM 7315 C C . SER D 1 244 ? -11.25580 6.63099 -48.76747 1.000 161.80945 230 SER D C 1
ATOM 7316 O O . SER D 1 244 ? -12.01157 6.22416 -47.88497 1.000 160.58416 230 SER D O 1
#

Radius of gyration: 31.04 Å; Cα contacts (8 Å, |Δi|>4): 1485; chains: 4; bounding box: 78×73×78 Å

Solvent-accessible surface area: 42489 Å² total; per-residue (Å²): 180,156,91,163,31,56,107,60,0,50,105,11,22,93,88,6,98,78,36,132,39,66,120,62,101,18,10,34,86,1,0,39,28,1,9,109,55,88,132,0,10,48,12,0,7,55,0,10,69,53,134,58,122,88,46,77,35,130,43,148,177,66,44,40,13,67,2,69,20,54,111,126,11,83,2,67,4,66,18,122,164,60,130,36,104,18,81,38,97,81,0,20,23,4,0,0,1,0,11,0,0,32,12,100,18,28,1,2,0,0,0,0,50,3,19,70,78,2,14,72,40,53,107,43,54,71,21,28,68,20,25,34,2,10,1,8,3,21,33,15,76,4,22,106,108,22,88,46,14,3,8,1,0,11,0,36,2,2,3,27,6,42,44,31,36,9,17,11,15,39,0,6,13,6,15,4,96,67,63,80,32,72,4,28,83,52,121,32,0,79,76,27,64,131,70,26,29,39,16,10,25,133,83,42,15,6,4,22,14,3,9,34,100,76,52,49,50,44,11,48,41,39,32,21,29,43,78,85,212,83,140,78,160,34,61,92,57,0,51,107,24,0,68,98,5,86,75,14,128,32,55,69,65,91,23,6,45,69,2,0,62,19,1,5,114,68,56,129,1,6,44,8,0,15,43,0,8,74,62,149,50,167,77,47,101,30,116,11,202,152,37,89,52,11,69,1,73,53,21,146,108,22,36,0,69,13,70,33,90,177,114,145,47,110,10,74,29,111,63,0,19,26,1,0,1,0,0,8,2,0,21,6,75,13,32,0,0,2,0,0,0,36,5,19,36,104,32,57,82,63,120,142,87,123,95,65,6,19,19,4,6,0,4,2,23,38,14,76,10,19,90,134,30,80,55,15,4,5,2,0,12,0,32,16,4,9,28,4,29,46,25,44,21,74,27,31,63,1,12,14,5,12,4,115,79,52,81,35,75,6,23,84,52,144,11,0,83,73,23,41,70,64,24,26,35,29,7,23,135,110,64,12,12,2,41,11,3,14,19,149,82,48,56,87,38,28,106,76,51,49,82,82,39,187,135,98,91,120,28,54,110,57,0,44,120,25,0,79,90,4,96,80,28,121,26,78,60,61,108,50,10,40,103,26,0,51,70,7,4,105,85,68,135,1,6,40,11,4,4,45,0,9,72,48,143,74,170,71,52,90,33,126,29,175,146,46,142,46,79,80,15,69,34,28,139,110,18,39,0,77,28,86,72,140,164,129,144,35,117,12,64,33,105,40,0,15,17,0,0,1,0,0,8,7,0,22,11,80,7,40,0,2,0,0,0,0,56,3,15,117,97,9,65,149,117,60,31,7,5,0,8,1,16,26,22,91,32,22,150,109,26,85,48,11,3,9,0,0,11,0,22,24,2,1,20,2,21,47,34,21,7,67,35,38,70,0,8,14,6,24,7,110,80,56,77,38,68,5,16,75,41,113,12,0,83,69,25,35,88,76,41,36,36,43,10,25,135,111,54,28,11,2,36,9,2,19,39,131,80,42,66,76,46,32,78,68,55,34,13,71,4,13,95,123,220,107,106,63,140,30,52,108,58,1,54,90,5,6,92,69,16,105,83,40,134,29,76,68,69,91,28,5,44,50,0,0,41,14,0,4,104,54,45,129,0,6,49,15,0,12,52,0,7,77,74,142,49,173,72,49,64,29,129,25,198,103,62,48,57,25,70,0,52,17,51,121,107,1,57,0,51,2,61,25,120,174,137,113,33,115,15,88,59,122,63,0,11,44,0,0,1,4,0,8,7,2,22,20,68,21,27,0,9,2,0,0,0,30,3,19,16,63,34,48,58,76,15,120,82,19,151,89,9,102,2,10,22,4,2,1,5,2,33,35,10,76,11,15,82,123,21,82,52,10,1,8,0,1,15,0,25,19,0,1,14,1,12,62,33,38,19,16,5,8,51,0,11,7,7,14,11,90,85,49,80,32,80,7,31,79,24,124,72,1,76,102,61,26,67,95,23,52,37,39,13,16,123,103,60,18,13,0,44,9,0,22,22,131,83,47,91,73,36,28,66,63,50,20,71,71,54,102

Secondary structure (DSSP, 8-state):
----HHHHHHHHHHH-SS--S---HHHHHHHHHHHS-HHHHHHHHHHHHTT-SEEEE--STTT-EEEEE-SSSBEEEESSS-EE--BHHHHHHHHHHHHHHS-----TT-EEEE-HHHHSSSS-TTT----EEEEEEEEEE--TT-TTEEEEEEEEETTT-S-SSSPPEEE-GGGEEEE-------HHHHHHHHHHHHHHTTTT-EEGGG--HHHHHHHHHHHHS---/-----HHHHHHHHHHH-TT--S---HHHHHHHHHHHS-HHHHHHHHHHHHTT-SEEEEE-TT--EEEEEE-TTSEEEEEETTEEEEEEHHHHHHHHHHHHHHH-----TTEEEEE-TTTS-TTT---S---EEEEEEEEE--TT-TTEEEEEEEEETTTTTTS----EEE-TTTEEEEEE----SHHHHHHHHHHHHHHHHTT-EEGGG--HHHHHHHHHHHH--/--S--TTTSHHHHHHH-TT--S---HHHHHHHHHHHS-HHHHHHHHHHHHTT-SEEEEE-SSS-EEEEEEETTTEEEEEETTEEEEEEHHHHHHHHHHHHHHH---PPTTEEEEE-GGGS---EEEE-EEEEE--TT-TTEEEEEEEPBTTT-S-TTSPPEEE-TTTEEEEEE----SHHHHHHHHHHHHHHHHTTPEEGGG--HHHHHHHHHHHHHHHT-/-----HHHHHHHHHHH-TT--S---HHHHHHHHHHHH-HHHHHHHHHHHHTT-SEEE---TTS---EEEE-TT-EEEEEETTEEEEEEHHHHHHHHHHHHHHS---PPTTEEEEE-HHHHS--TTTS-----EEEEEEEEEE--TT-TTEEEEEEEEETTT-S-SSS--EEE-TTTEEEE-------HHHHHHHHHHHHHHHHTT-EEGGG--HHHHHHHHHHHHS--

Nearest PDB structures (foldseek):
  1fxk-assembly1_C-2  TM=3.710E-01  e=2.559E+00  Methanothermobacter thermautotrophicus
  4u3q-assembly1_B  TM=5.233E-01  e=8.197E+00  Treponema pallidum subsp. pallidum str. Nichols
  8dfs-assembly1_M  TM=5.690E-01  e=1.660E+00  Casadabanvirus D3112
  5uz9-assembly1_K  TM=5.131E-01  e=8.385E+00  Casadabanvirus D3112
  3c6k-assembly1_B  TM=1.801E-01  e=1.317E+00  Homo sapiens

Foldseek 3Di:
DDADLLVCVLVLLVVQPVQPDDSDVVLSVVLVLCLVPVCNLLQVLCCLLVVNAKDWDDDPDLNIWIWGDDDVAKIWTAHPNRTDIDGSLNVLVSSQVSCLRSNDAADFFFWFFFDQVSQVSDPCPPVHSQGIWGFHDAFAQPDPVQRQETQGTKFWHPPPGDDPVTRIDGDDSSGGDGTDGGDDDDVVNVVVCVVVSVPCSVSNHGYPSSQDPVRVVVVVCVVVDVPD/DDDADLLVCVLVLLVPQPVNDDDSDPVLSVVLVVCLVPVVVLLQVLCCLQVVNAKDWDQDPVGDIKIWGQDPVQWTWIADPNRTDIHHNLNVLVSSQSSCLRSNDQFDFQFWFFWDCVNPPQVVCDVRGFIWGFHDAFAADDPVRNQETQGTKTDTPPCDDVDPDDIDRDDSSTTDGTPGGDDDDPVNVVVVCVSSVVCSVVNHGYPSSQDPVVVVVSVVVVVVD/DLDADLLVVVVVLQVVQVVQDDDCDVVLSVVLVVCLVPVLVLLQVLCCLPVVDAKDWDADPVGDIAIWGADPVAWIWGADPNHIDTGGSLNVLVSSQVSCLRSNDQADFQFWFAFDPVPQVVGIWGFHDAFAADDPPPRQETQGTKFFHPPPGPDVVTDIGRDDSSGTDGTDGGDDDDPVVSVVVVVSSCVCSVSNHTYPSSQGPVRVVVVVCVVCVVVVD/DDDADLLVCQPVLVVVQPVDPDDCDVQLSVVLVVCLVPVVVLLVVLCCLLVVDAKDWDDDPVPRTWIWGADPQQKTWTADPNHTDIHHRLNVLVSSQSSCLRSPDDADAFFWFAWQLPSPDPVCVVPPSVDRTWGFHAAWAQDDPVQNQETQGTKTAGPPCGPVVVDDIDRDDSSTGDGTDGGDDDDPVNVVCVVVVSVVCSVSNHGYPSSQDPVVVVVVVCPVPPPD

Organism: NCBI:txid862967

B-factor: mean 148.35, std 26.29, range [81.7, 232.31]

Sequence (902 aa):
TEYRPVEIFPEVLSDWPTVNFAVTDDVLELGIFLGERPEALKGVYKLIKLKQKNYEYQSFLGLSILFERSDDGQILYTFKEKEVIWEEEEFLLFIGVIDAVFGELYPIGTVVELDLELLDASLQTMLGEAALVMLAGRRLPLAKDFEAYEIDYFGRVWPFGEVANIPPVFVSNMLIKNVIHMGLENEWEDQMKEVLRGSQLELHQLSTAFMTQSDQVAYLTYLTTPSLMTEYRPVEIFPEVLSDWPTVNFAVTDDVLELGIFLGERPEALKGVYKLIKLKQKNYEYQSFLGLSILFERSDDGQILYTFKEKEVIWEEEEFLLFIGVIDAVFGELYPIGTVVELDLELLDASLQEAPGALVMLAGRRLPLAKDFEAYEIDYFGRVWPFGEVANIPPVFVSNMLIKNVIHMGLENEWEDQMKEVLRGSQLELHQLSTAFMTQSDQVAYLTYLTTPMTEYRPVEIFPEVLSDWPTVNFAVTDDVLELGIFLGERPEALKGVYKLIKLKQKNYEYQSFLGLSILFERSDDGQILYTFKEKEVIWEEEEFLLFIGVIDAVFGELYPIGTVVELDLELLDAALVMLAGRRLPLAKDFEAYEIDYFGRVWPFGEVANIPPVFVSNMLIKNVIHMGLENEWEDQMKEVLRGSQLELHQLSTAFMTQSDQVAYLTYLTTPSLRMTEYRPVEIFPEVLSDWPTVNFAVTDDVLELGIFLGERPEALKGVYKLIKLKQKNYEYQSFLGLSILFERSDDGQILYTFKEKEVIWEEEEFLLFIGVIDAVFGELYPIGTVVELDLELLDASLQTMLGPGALVMLAGRRLPLAKDFEAYEIDYFGRVWPFGEVANIPPVFVSNMLIKNVIHMGLENEWEDQMKEVLRGSQLELHQLSTAFMTQSDQVAYLTYLTTPS